Protein AF-A0A1Q6H1J8-F1 (afdb_monomer)

Foldseek 3Di:
DPPVVVVVVVVPPDPPQAFKAFQAPVNLLVVQCVVLVNQDKAWPDFADADPVLCVQFDPRCNRWGQWTWIDSDAQQKIWIAGRIQLDARTLWIARGDDDDPVLADVVVVLLVVLSSVVSSVSRSVRHGGDDHLLRPDPPPPDPFAWQPFLFLAQAAQAPLLQVPAADFPPDPDHFTLAQLLLQLLRQLLLFVLQKDQWWQAKFDWDDAARTRPDIDGTRRGQPSLLADSFDDPPRDPLNSVNNNVSSRRSSRQLVWRTYNHIDHDNQSSQSSCVRTIQKHWDKDWCPPPDFVRVLVQQSVQLVQSHKKWKKFADPVRGIHTWIFGIAHPSRRWTFTNRNSSSRPTTTRDDGCPQHRSNRNHRIMITTPIDGNDFPKAKEWDDPDAAAAQDKDKIKMKMAGLTSGKAFKKFKAKDQVQDQDQARVRGQFMTGPDIHDNPRDIDMDITIHHHNDFAKIKMFIAGRRSHGNYIDIHTHHHDPFFKAWDAKEKQAFQDWDDFPNDTAAEHQAQKIKIKTKMFGQHNAWDWFWKWKWKWWDPPGPPDTDTQGIFTDIWTAGHGGMTMDITIQHDDPSRHADAPIKMWIFIDQWIDDPPDIGGYDDDRVRGIYIHGYHHHDKDFDDDDPLETEIADEDDQVVVQVVCPPPVRPSRQEYECQRYHGNDDDRDDPQQQRAYEYAQPDPDDDERYWHQYPVRAIEAAEYEAEKQGAHDDPFKHWYQKYKYKDFDDAFDKFKFAFQKKWFAAQQKWKWAFQDADQVQGGPVRIDTDRIHHHQGIIIMHGNDGTMDMTMDGRIIRHPPSHPPDDNFKGAAQAWFWDAQQKWHWDPDPFIKTATDDTGHIDIGRGIITHDNPDHDIGTNDGDDPPPPVVSVVSVLVNQLVCLPVVDPAPPDPVSVVSNVVSVVVVVVSCVVDPDPDPDPVVVVVVVVVVVNVVSVVVPDADDFDKAWPQVLQDCQFCPVQDQPQKDWPAPKGWDFLPDPVQNADPGPDGIWIKGAFDPDDDFIKIKGKRFPADFAWKKKKKWKAFFAPAWKWWDKAPWIFIGGHDPSGRRYTDMDMTTGRGDDPRRIMMTTITGPRGMMIIGRMIMIGTHNDPDRPPPDPWPAPPPVPDQKTWAAEAQKIKIAGCAWDKKFKAAPVRHTPDIDTDDGMDMDHRHTQHWIQISNDTYGHD

Sequence (1167 aa):
MKKELLLTAIAFAAVSSVSADPIDLAKAKNIASKLAADSEVELVTSASRSEAKLRTLSKEYLNTAPYYIFSRGENKGFIIVSGDDCLPEILGYTESGDFVEENMPEQLLGWLKYYAGIIEEAQVNKAKPRSTRISAYDAKASSRTDVPVLMTTHWHQSAPYNDLCPFLPGTENRAVTGCVATAGAQIIYYYRKDNPDTLMATTPTYDYGAPVTTVFPEGTPMKWGIMQPSYGSSTPTEMNEAVATLMASVGAATGLTYGSSTSGQISDLVNTFSKYFNLTGICQYKSGISQSTWENMIYKELEAGRPMVYTGYNETSGGHAVVVDGYQASTNLFHFNFGWGGQGDGYYTVDDETGMNGFTEWQGMVYNIAPKKQNLKGKIENNGTMYAYRTNTVNVSVANDGTLPYSGVYIFANSNGSKPLNISQAKDEDTESVLSNDGTYKDFAFEITPSDEGPLYNYLTDKNCNILGTDTVNAIAPENELEFKSIEIAGSNETEELEGKEYTVVYNNKATCQLTLANNSDANYEGRPRIKIYASEDGGKTFAYVNYKSSSINIGAGQEGKMDINISNTSTCPIKAGVPYYATVEKTIKTLNETTEISFNTEDTIARFILKDADMEAVSYENGCLKLKGHWDQNMFTSLANRFSYTDATTYDLTEVTGINSRIETEKKNALVYVNAETDIEGENIVKINSDGSATCSHLVLYPGYDFTPKASFKAEKAEFVMEQQENMWNLIALPFNAKVPDGIIAKKINSHSAALGIMNKTEDITEITAGTSALIMSSYSGNMVLTGENVTVDTEAANTGDNAFIGTFVNTTTPEGAFTINFDETQYFEPVDEGTEVMAMHGYFLDPSTRNKFKANSSNILDPAYLQLGQAIAECYGIFNEYGAITKEQANADLTDSIAKAEKIFTERSIEKSSQVKDYAEALINYANNYRFSLKPETLVEIDCTYLIENPSFESKNKTGWETESQAYIKANSILSTMGVGVDGSYLLYNIEYSDSTATAISQTIENLPKGYYRLTAMLGTDTGYDVTLFAGDKETKVPGHKFGAFYLSEGVVDNVHVGDDGKLEIGVRANNRWYKADDFRLTYIANTTEDPTGIDEVIDRTDESAFSIRGGKGQINISTDAPAEFSLYTVSGMLVAKVHVDGTYTFQGLNKGIYIVNGKKVAVY

Radius of gyration: 41.71 Å; Cα contacts (8 Å, |Δi|>4): 2757; chains: 1; bounding box: 125×70×117 Å

Secondary structure (DSSP, 8-state):
--SSSSSTTSTTS----PPPPB--HHHHHHHHHHHTTT---EEEEEPPPPHHHHTTS-TTTTT--SEEEEE-STTB-EEEEESBTTS-SEEEEESSB---GGGS-HHHHHHHHHHHHHHHHHHHHTPPPPPPHHHHS-TTS-----B---------SSTTTTTTSPBPTTSSPBPP--HHHHHHHHHHHHTTTTS-SB-SSPPP-B-SSS-B-----TT-B--GGG--SS--TTS-HHHHHHHHHHHHHHHHHHT-B-SSS-B--THHHHHHHHHTSSB--EEEE-TT--HHHHHHHHHHHHHTT--EEEEEEETTTEEEEEEEEEEETTTTEEEEE-SSTTTT-EEE-EETTTEETTB-EEEEEEE---BSS--EEEEEE--S--BTTS-EEEEEEEEE-SSS-B--EEEEEETT-PPP--GGG-SEEE-S--B-TT--EEEEEEEE--SSSEEEEEEEEETT--EEEEEEEEEBPPS-S-EEEEEEEESBS-EEEETTEEEEEE-SSEEEEEEEEE--SSS-EEE--EEEEEE-TTSSS--EEEEEEE--EEE-TT-EEEEEEEEE-BTTB---BT-EEEEEE-SEEE-SS-EEEPB--GGGG-EEEEE-----EEEEEETTEEEEEEE--HHHHHHHHTSGGGTT--EEEEEEEE-B-S----S-TT-EEEEETT-----BTEEEE-TTS-EEEEEEEE-TTS----SS-EEEEEEEEEEEE-TT--EEE--SS-EE--TTEEEEEE---BTTTBSGGGEEE-SEE-TT--EEEEESS-EEEEEEEEEEEE-STTTT-S-TTEEE-SS-EEPPTTEEEE--SSS-EEEE--TT-EE-TTBEEEE-TT--S-EES---SSSSHHHHHHHHHHHHHHHHHHH-SS---HHHHHHHHHHHHHHHHHHHHTT-S--HHHHHHHHHHHHHHHHHHHHS-SSS---EE-GGGSSSTT-TTSS-TT-EESS-EEEEETTSGGG--BS-SSSEEEEE----SS----EEEEE-SPPSEEEEEEEEEE--TT-EEEEEETTEEEEEEPPTT-TTB-EEEEEEEEEE-TT--EEEEEEESSS-EEEEEEEEEEEE--SS-TT--S------TT-SEEEEEETTEEEEEEEEEEEEEEEETT--EEEEEEEEEEEEEESPPSEEEEETTEEEEE-

Structure (mmCIF, N/CA/C/O backbone):
data_AF-A0A1Q6H1J8-F1
#
_entry.id   AF-A0A1Q6H1J8-F1
#
loop_
_atom_site.group_PDB
_atom_site.id
_atom_site.type_symbol
_atom_site.label_atom_id
_atom_site.label_alt_id
_atom_site.label_comp_id
_atom_site.label_asym_id
_atom_site.label_entity_id
_atom_site.label_seq_id
_atom_site.pdbx_PDB_ins_code
_atom_site.Cartn_x
_atom_site.Cartn_y
_atom_site.Cartn_z
_atom_site.occupancy
_atom_site.B_iso_or_equiv
_atom_site.auth_seq_id
_atom_site.auth_comp_id
_atom_site.auth_asym_id
_atom_site.auth_atom_id
_atom_site.pdbx_PDB_model_num
ATOM 1 N N . MET A 1 1 ? 74.861 6.881 27.570 1.00 46.97 1 MET A N 1
ATOM 2 C CA . MET A 1 1 ? 74.227 7.955 26.770 1.00 46.97 1 MET A CA 1
ATOM 3 C C . MET A 1 1 ? 75.095 8.325 25.567 1.00 46.97 1 MET A C 1
ATOM 5 O O . MET A 1 1 ? 75.947 9.191 25.696 1.00 46.97 1 MET A O 1
ATOM 9 N N . LYS A 1 2 ? 74.947 7.617 24.437 1.00 43.22 2 LYS A N 1
ATOM 10 C CA . LYS A 1 2 ? 75.435 8.016 23.087 1.00 43.22 2 LYS A CA 1
ATOM 11 C C . LYS A 1 2 ? 75.093 7.005 21.971 1.00 43.22 2 LYS A C 1
ATOM 13 O O . LYS A 1 2 ? 75.601 7.140 20.867 1.00 43.22 2 LYS A O 1
ATOM 18 N N . LYS A 1 3 ? 74.236 6.005 22.233 1.00 34.00 3 LYS A N 1
ATOM 19 C CA . LYS A 1 3 ? 73.752 5.049 21.217 1.00 34.00 3 LYS A CA 1
ATOM 20 C C . LYS A 1 3 ? 72.263 5.169 20.877 1.00 34.00 3 LYS A C 1
ATOM 22 O O . LYS A 1 3 ? 71.871 4.686 19.828 1.00 34.00 3 LYS A O 1
ATOM 27 N N . GLU A 1 4 ? 71.469 5.874 21.682 1.00 37.62 4 GLU A N 1
ATOM 28 C CA . GLU A 1 4 ? 70.025 6.032 21.427 1.00 37.62 4 GLU A CA 1
ATOM 29 C C . GLU A 1 4 ? 69.651 7.324 20.688 1.00 37.62 4 GLU A C 1
ATOM 31 O O . GLU A 1 4 ? 68.528 7.455 20.230 1.00 37.62 4 GLU A O 1
ATOM 36 N N . LEU A 1 5 ? 70.595 8.252 20.483 1.00 39.69 5 LEU A N 1
ATOM 37 C CA . LEU A 1 5 ? 70.342 9.496 19.739 1.00 39.69 5 LEU A CA 1
ATOM 38 C C . LEU A 1 5 ? 70.649 9.412 18.234 1.00 39.69 5 LEU A C 1
ATOM 40 O O . LEU A 1 5 ? 70.426 10.386 17.523 1.00 39.69 5 LEU A O 1
ATOM 44 N N . LEU A 1 6 ? 71.155 8.276 17.734 1.00 38.38 6 LEU A N 1
ATOM 45 C CA . LEU A 1 6 ? 71.458 8.103 16.304 1.00 38.38 6 LEU A CA 1
ATOM 46 C C . LEU A 1 6 ? 70.357 7.357 15.529 1.00 38.38 6 LEU A C 1
ATOM 48 O O . LEU A 1 6 ? 70.307 7.464 14.309 1.00 38.38 6 LEU A O 1
ATOM 52 N N . LEU A 1 7 ? 69.462 6.636 16.217 1.00 39.22 7 LEU A N 1
ATOM 53 C CA . LEU A 1 7 ? 68.352 5.912 15.581 1.00 39.22 7 LEU A CA 1
ATOM 54 C C . LEU A 1 7 ? 67.111 6.788 15.356 1.00 39.22 7 LEU A C 1
ATOM 56 O O . LEU A 1 7 ? 66.350 6.536 14.429 1.00 39.22 7 LEU A O 1
ATOM 60 N N . THR A 1 8 ? 66.950 7.872 16.115 1.00 40.56 8 THR A N 1
ATOM 61 C CA . THR A 1 8 ? 65.817 8.803 15.967 1.00 40.56 8 THR A CA 1
ATOM 62 C C . THR A 1 8 ? 66.017 9.833 14.846 1.00 40.56 8 THR A C 1
ATOM 64 O O . THR A 1 8 ? 65.065 10.495 14.451 1.00 40.56 8 THR A O 1
ATOM 67 N N . ALA A 1 9 ? 67.230 9.952 14.288 1.00 37.12 9 ALA A N 1
ATOM 68 C CA . ALA A 1 9 ? 67.554 10.912 13.225 1.00 37.12 9 ALA A CA 1
ATOM 69 C C . ALA A 1 9 ? 67.453 10.341 11.792 1.00 37.12 9 ALA A C 1
ATOM 71 O O . ALA A 1 9 ? 67.560 11.101 10.834 1.00 37.12 9 ALA A O 1
ATOM 72 N N . ILE A 1 10 ? 67.220 9.030 11.623 1.00 40.09 10 ILE A N 1
ATOM 73 C CA . ILE A 1 10 ? 67.030 8.389 10.301 1.00 40.09 10 ILE A CA 1
ATOM 74 C C . ILE A 1 10 ? 65.538 8.202 9.957 1.00 40.09 10 ILE A C 1
ATOM 76 O O . ILE A 1 10 ? 65.188 8.044 8.793 1.00 40.09 10 ILE A O 1
ATOM 80 N N . ALA A 1 11 ? 64.627 8.337 10.926 1.00 37.50 11 ALA A N 1
ATOM 81 C CA . ALA A 1 11 ? 63.183 8.228 10.690 1.00 37.50 11 ALA A CA 1
ATOM 82 C C . ALA A 1 11 ? 62.528 9.500 10.099 1.00 37.50 11 ALA A C 1
ATOM 84 O O . ALA A 1 11 ? 61.336 9.487 9.814 1.00 37.50 11 ALA A O 1
ATOM 85 N N . PHE A 1 12 ? 63.283 10.587 9.887 1.00 40.69 12 PHE A N 1
ATOM 86 C CA . PHE A 1 12 ? 62.759 11.868 9.375 1.00 40.69 12 PHE A CA 1
ATOM 87 C C . PHE A 1 12 ? 63.209 12.229 7.946 1.00 40.69 12 PHE A C 1
ATOM 89 O O . PHE A 1 12 ? 63.025 13.363 7.510 1.00 40.69 12 PHE A O 1
ATOM 96 N N . ALA A 1 13 ? 63.767 11.280 7.186 1.00 40.06 13 ALA A N 1
ATOM 97 C CA . ALA A 1 13 ? 64.198 11.512 5.804 1.00 40.06 13 ALA A CA 1
ATOM 98 C C . ALA A 1 13 ? 63.881 10.328 4.873 1.00 40.06 13 ALA A C 1
ATOM 100 O O . ALA A 1 13 ? 64.775 9.767 4.249 1.00 40.06 13 ALA A O 1
ATOM 101 N N . ALA A 1 14 ? 62.604 9.951 4.776 1.00 35.97 14 ALA A N 1
ATOM 102 C CA . ALA A 1 14 ? 62.077 9.165 3.658 1.00 35.97 14 ALA A CA 1
ATOM 103 C C . ALA A 1 14 ? 60.552 9.339 3.544 1.00 35.97 14 ALA A C 1
ATOM 105 O O . ALA A 1 14 ? 59.799 8.375 3.615 1.00 35.97 14 ALA A O 1
ATOM 106 N N . VAL A 1 15 ? 60.076 10.570 3.326 1.00 42.59 15 VAL A N 1
ATOM 107 C CA . VAL A 1 15 ? 58.850 10.723 2.526 1.00 42.59 15 VAL A CA 1
ATOM 108 C C . VAL A 1 15 ? 59.303 10.549 1.079 1.00 42.59 15 VAL A C 1
ATOM 110 O O . VAL A 1 15 ? 59.524 11.516 0.354 1.00 42.59 15 VAL A O 1
ATOM 113 N N . SER A 1 16 ? 59.590 9.305 0.694 1.00 35.88 16 SER A N 1
ATOM 114 C CA . SER A 1 16 ? 59.716 8.957 -0.712 1.00 35.88 16 SER A CA 1
ATOM 115 C C . SER A 1 16 ? 58.341 9.165 -1.319 1.00 35.88 16 SER A C 1
ATOM 117 O O . SER A 1 16 ? 57.376 8.542 -0.885 1.00 35.88 16 SER A O 1
ATOM 119 N N . SER A 1 17 ? 58.251 10.070 -2.285 1.00 39.56 17 SER A N 1
ATOM 120 C CA . SER A 1 17 ? 57.136 10.160 -3.216 1.00 39.56 17 SER A CA 1
ATOM 121 C C . SER A 1 17 ? 56.891 8.762 -3.793 1.00 39.56 17 SER A C 1
ATOM 123 O O . SER A 1 17 ? 57.626 8.337 -4.683 1.00 39.56 17 SER A O 1
ATOM 125 N N . VAL A 1 18 ? 55.935 8.014 -3.237 1.00 54.03 18 VAL A N 1
ATOM 126 C CA . VAL A 1 18 ? 55.533 6.716 -3.786 1.00 54.03 18 VAL A CA 1
ATOM 127 C C . VAL A 1 18 ? 54.958 7.026 -5.165 1.00 54.03 18 VAL A C 1
ATOM 129 O O . VAL A 1 18 ? 54.045 7.844 -5.285 1.00 54.03 18 VAL A O 1
ATOM 132 N N . SER A 1 19 ? 55.613 6.517 -6.205 1.00 59.50 19 SER A N 1
ATOM 133 C CA . SER A 1 19 ? 55.101 6.576 -7.577 1.00 59.50 19 SER A CA 1
ATOM 134 C C . SER A 1 19 ? 54.115 5.426 -7.754 1.00 59.50 19 SER A C 1
ATOM 136 O O . SER A 1 19 ? 54.169 4.478 -6.976 1.00 59.50 19 SER A O 1
ATOM 138 N N . ALA A 1 20 ? 53.196 5.553 -8.703 1.00 70.75 20 ALA A N 1
ATOM 139 C CA . ALA A 1 20 ? 52.238 4.506 -9.006 1.00 70.75 20 ALA A CA 1
ATOM 140 C C . ALA A 1 20 ? 52.965 3.215 -9.424 1.00 70.75 20 ALA A C 1
ATOM 142 O O . ALA A 1 20 ? 53.962 3.292 -10.151 1.00 70.75 20 ALA A O 1
ATOM 143 N N . ASP A 1 21 ? 52.501 2.067 -8.930 1.00 81.88 21 ASP A N 1
ATOM 144 C CA . ASP A 1 21 ? 53.055 0.750 -9.224 1.00 81.88 21 ASP A CA 1
ATOM 145 C C . ASP A 1 21 ? 52.197 0.019 -10.280 1.00 81.88 21 ASP A C 1
ATOM 147 O O . ASP A 1 21 ? 50.961 -0.024 -10.189 1.00 81.88 21 ASP A O 1
ATOM 151 N N . PRO A 1 22 ? 52.833 -0.644 -11.265 1.00 85.69 22 PRO A N 1
ATOM 152 C CA . PRO A 1 22 ? 52.110 -1.402 -12.274 1.00 85.69 22 PRO A CA 1
ATOM 153 C C . PRO A 1 22 ? 51.382 -2.609 -11.669 1.00 85.69 22 PRO A C 1
ATOM 155 O O . PRO A 1 22 ? 51.909 -3.332 -10.819 1.00 85.69 22 PRO A O 1
ATOM 158 N N . ILE A 1 23 ? 50.179 -2.880 -12.172 1.00 88.88 23 ILE A N 1
ATOM 159 C CA . ILE A 1 23 ? 49.390 -4.068 -11.845 1.00 88.88 23 ILE A CA 1
ATOM 160 C C . ILE A 1 23 ? 49.640 -5.110 -12.942 1.00 88.88 23 ILE A C 1
ATOM 162 O O . ILE A 1 23 ? 49.238 -4.964 -14.099 1.00 88.88 23 ILE A O 1
ATOM 166 N N . ASP A 1 24 ? 50.353 -6.179 -12.590 1.00 89.94 24 ASP A N 1
ATOM 167 C CA . ASP A 1 24 ? 50.564 -7.312 -13.490 1.00 89.94 24 ASP A CA 1
ATOM 168 C C . ASP A 1 24 ? 49.322 -8.219 -13.580 1.00 89.94 24 ASP A C 1
ATOM 170 O O . ASP A 1 24 ? 48.370 -8.096 -12.809 1.00 89.94 24 ASP A O 1
ATOM 174 N N . LEU A 1 25 ? 49.333 -9.159 -14.528 1.00 91.19 25 LEU A N 1
ATOM 175 C CA . LEU A 1 25 ? 48.212 -10.074 -14.760 1.00 91.19 25 LEU A CA 1
ATOM 176 C C . LEU A 1 25 ? 47.844 -10.909 -13.517 1.00 91.19 25 LEU A C 1
ATOM 178 O O . LEU A 1 25 ? 46.668 -11.195 -13.298 1.00 91.19 25 LEU A O 1
ATOM 182 N N . ALA A 1 26 ? 48.825 -11.314 -12.705 1.00 89.69 26 ALA A N 1
ATOM 183 C CA . ALA A 1 26 ? 48.576 -12.141 -11.526 1.00 89.69 26 ALA A CA 1
ATOM 184 C C . ALA A 1 26 ? 47.869 -11.334 -10.427 1.00 89.69 26 ALA A C 1
ATOM 186 O O . ALA A 1 26 ? 46.899 -11.814 -9.832 1.00 89.69 26 ALA A O 1
ATOM 187 N N . LYS A 1 27 ? 48.312 -10.092 -10.197 1.00 89.62 27 LYS A N 1
ATOM 188 C CA . LYS A 1 27 ? 47.657 -9.145 -9.290 1.00 89.62 27 LYS A CA 1
ATOM 189 C C . LYS A 1 27 ? 46.268 -8.767 -9.811 1.00 89.62 27 LYS A C 1
ATOM 191 O O . LYS A 1 27 ? 45.318 -8.801 -9.035 1.00 89.62 27 LYS A O 1
ATOM 196 N N . ALA A 1 28 ? 46.127 -8.510 -11.113 1.00 90.38 28 ALA A N 1
ATOM 197 C CA . ALA A 1 28 ? 44.845 -8.186 -11.734 1.00 90.38 28 ALA A CA 1
ATOM 198 C C . ALA A 1 28 ? 43.822 -9.326 -11.599 1.00 90.38 28 ALA A C 1
ATOM 200 O O . ALA A 1 28 ? 42.676 -9.085 -11.223 1.00 90.38 28 ALA A O 1
ATOM 201 N N . LYS A 1 29 ? 44.2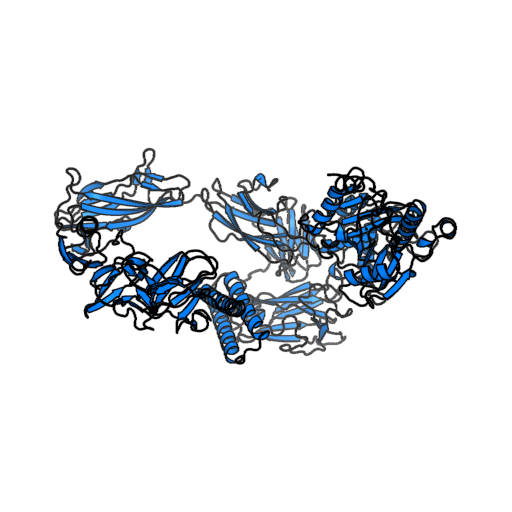44 -10.582 -11.813 1.00 90.38 29 LYS A N 1
ATOM 202 C CA . LYS A 1 29 ? 43.384 -11.757 -11.609 1.00 90.38 29 LYS A CA 1
ATOM 203 C C . LYS A 1 29 ? 42.928 -11.879 -10.153 1.00 90.38 29 LYS A C 1
ATOM 205 O O . LYS A 1 29 ? 41.764 -12.158 -9.903 1.00 90.38 29 LYS A O 1
ATOM 210 N N . ASN A 1 30 ? 43.822 -11.632 -9.193 1.00 87.44 30 ASN A N 1
ATOM 211 C CA . ASN A 1 30 ? 43.483 -11.659 -7.767 1.00 87.44 30 ASN A CA 1
ATOM 212 C C . ASN A 1 30 ? 42.447 -10.576 -7.406 1.00 87.44 30 ASN A C 1
ATOM 214 O O . ASN A 1 30 ? 41.481 -10.858 -6.703 1.00 87.44 30 ASN A O 1
ATOM 218 N N . ILE A 1 31 ? 42.613 -9.361 -7.939 1.00 86.88 31 ILE A N 1
ATOM 219 C CA . ILE A 1 31 ? 41.642 -8.268 -7.788 1.00 86.88 31 ILE A CA 1
ATOM 220 C C . ILE A 1 31 ? 40.270 -8.680 -8.351 1.00 86.88 31 ILE A C 1
ATOM 222 O O . ILE A 1 31 ? 39.266 -8.558 -7.649 1.00 86.88 31 ILE A O 1
ATOM 226 N N . ALA A 1 32 ? 40.223 -9.223 -9.573 1.00 87.50 32 ALA A N 1
ATOM 227 C CA . ALA A 1 32 ? 38.978 -9.682 -10.192 1.00 87.50 32 ALA A CA 1
ATOM 228 C C . ALA A 1 32 ? 38.293 -10.803 -9.388 1.00 87.50 32 ALA A C 1
ATOM 230 O O . ALA A 1 32 ? 37.088 -10.740 -9.153 1.00 87.50 32 ALA A O 1
ATOM 231 N N . SER A 1 33 ? 39.048 -11.800 -8.911 1.00 85.62 33 SER A N 1
ATOM 232 C CA . SER A 1 33 ? 38.504 -12.913 -8.117 1.00 85.62 33 SER A CA 1
ATOM 233 C C . SER A 1 33 ? 37.872 -12.465 -6.798 1.00 85.62 33 SER A C 1
ATOM 235 O O . SER A 1 33 ? 36.858 -13.028 -6.392 1.00 85.62 33 SER A O 1
ATOM 237 N N . LYS A 1 34 ? 38.422 -11.428 -6.150 1.00 83.31 34 LYS A N 1
ATOM 238 C CA . LYS A 1 34 ? 37.841 -10.864 -4.921 1.00 83.31 34 LYS A CA 1
ATOM 239 C C . LYS A 1 34 ? 36.469 -10.240 -5.162 1.00 83.31 34 LYS A C 1
ATOM 241 O O . LYS A 1 34 ? 35.569 -10.444 -4.356 1.00 83.31 34 LYS A O 1
ATOM 246 N N . LEU A 1 35 ? 36.304 -9.502 -6.263 1.00 81.25 35 LEU A N 1
ATOM 247 C CA . LEU A 1 35 ? 35.013 -8.910 -6.629 1.00 81.25 35 LEU A CA 1
ATOM 248 C C . LEU A 1 35 ? 34.000 -9.985 -7.061 1.00 81.25 35 LEU A C 1
ATOM 250 O O . LEU A 1 35 ? 32.815 -9.866 -6.778 1.00 81.25 35 LEU A O 1
ATOM 254 N N . ALA A 1 36 ? 34.467 -11.068 -7.689 1.00 79.69 36 ALA A N 1
ATOM 255 C CA . ALA A 1 36 ? 33.638 -12.200 -8.104 1.00 79.69 36 ALA A CA 1
ATOM 256 C C . ALA A 1 36 ? 33.300 -13.202 -6.972 1.00 79.69 36 ALA A C 1
ATOM 258 O O . ALA A 1 36 ? 32.784 -14.285 -7.264 1.00 79.69 36 ALA A O 1
ATOM 259 N N . ALA A 1 37 ? 33.602 -12.865 -5.709 1.00 71.94 37 ALA A N 1
ATOM 260 C CA . ALA A 1 37 ? 33.375 -13.703 -4.526 1.00 71.94 37 ALA A CA 1
ATOM 261 C C . ALA A 1 37 ? 33.899 -15.151 -4.685 1.00 71.94 37 ALA A C 1
ATOM 263 O O . ALA A 1 37 ? 33.171 -16.112 -4.450 1.00 71.94 37 ALA A O 1
ATOM 264 N N . ASP A 1 38 ? 35.158 -15.297 -5.119 1.00 58.88 38 ASP A N 1
ATOM 265 C CA . ASP A 1 38 ? 35.866 -16.574 -5.344 1.00 58.88 38 ASP A CA 1
ATOM 266 C C . ASP A 1 38 ? 35.341 -17.453 -6.502 1.00 58.88 38 ASP A C 1
ATOM 268 O O . ASP A 1 38 ? 35.756 -18.606 -6.650 1.00 58.88 38 ASP A O 1
ATOM 272 N N . SER A 1 39 ? 34.497 -16.914 -7.389 1.00 65.75 39 SER A N 1
ATOM 273 C CA . SER A 1 39 ? 34.189 -17.570 -8.670 1.00 65.75 39 SER A CA 1
ATOM 274 C C . SER A 1 39 ? 35.423 -17.606 -9.585 1.00 65.75 39 SER A C 1
ATOM 276 O O . SER A 1 39 ? 36.248 -16.686 -9.583 1.00 65.75 39 SER A O 1
ATOM 278 N N . GLU A 1 40 ? 35.563 -18.664 -10.391 1.00 77.81 40 GLU A N 1
ATOM 279 C CA . GLU A 1 40 ? 36.662 -18.774 -11.353 1.00 77.81 40 GLU A CA 1
ATOM 280 C C . GLU A 1 40 ? 36.517 -17.692 -12.436 1.00 77.81 40 GLU A C 1
ATOM 282 O O . GLU A 1 40 ? 35.513 -17.638 -13.143 1.00 77.81 40 GLU A O 1
ATOM 287 N N . VAL A 1 41 ? 37.511 -16.801 -12.524 1.00 87.94 41 VAL A N 1
ATOM 288 C CA . VAL A 1 41 ? 37.576 -15.739 -13.536 1.00 87.94 41 VAL A CA 1
ATOM 289 C C . VAL A 1 41 ? 38.611 -16.081 -14.605 1.00 87.94 41 VAL A C 1
ATOM 291 O O . VAL A 1 41 ? 39.736 -16.506 -14.298 1.00 87.94 41 VAL A O 1
ATOM 294 N N . GLU A 1 42 ? 38.251 -15.851 -15.864 1.00 90.88 42 GLU A N 1
ATOM 295 C CA . GLU A 1 42 ? 39.096 -16.137 -17.028 1.00 90.88 42 GLU A CA 1
ATOM 296 C C . GLU A 1 42 ? 39.462 -14.850 -17.764 1.00 90.88 42 GLU A C 1
ATOM 298 O O . GLU A 1 42 ? 38.618 -13.982 -17.967 1.00 90.88 42 GLU A O 1
ATOM 303 N N . LEU A 1 43 ? 40.730 -14.699 -18.160 1.00 93.00 43 LEU A N 1
ATOM 304 C CA . LEU A 1 43 ? 41.160 -13.539 -18.942 1.00 93.00 43 LEU A CA 1
ATOM 305 C C . LEU A 1 43 ? 40.543 -13.623 -20.344 1.00 93.00 43 LEU A C 1
ATOM 307 O O . LEU A 1 43 ? 40.866 -14.540 -21.094 1.00 93.00 43 LEU A O 1
ATOM 311 N N . VAL A 1 44 ? 39.717 -12.640 -20.702 1.00 91.50 44 VAL A N 1
ATOM 312 C CA . VAL A 1 44 ? 39.140 -12.505 -22.048 1.00 91.50 44 VAL A CA 1
ATOM 313 C C . VAL A 1 44 ? 40.132 -11.799 -22.961 1.00 91.50 44 VAL A C 1
ATOM 315 O O . VAL A 1 44 ? 40.489 -12.300 -24.023 1.00 91.50 44 VAL A O 1
ATOM 318 N N . THR A 1 45 ? 40.602 -10.626 -22.534 1.00 91.94 45 THR A N 1
ATOM 319 C CA . THR A 1 45 ? 41.546 -9.809 -23.298 1.00 91.94 45 THR A CA 1
ATOM 320 C C . THR A 1 45 ? 42.332 -8.864 -22.389 1.00 91.94 45 THR A C 1
ATOM 322 O O . THR A 1 45 ? 41.984 -8.638 -21.226 1.00 91.94 45 THR A O 1
ATOM 325 N N . SER A 1 46 ? 43.409 -8.300 -22.925 1.00 90.62 46 SER A N 1
ATOM 326 C CA . SER A 1 46 ? 44.231 -7.280 -22.276 1.00 90.62 46 SER A CA 1
ATOM 327 C C . SER A 1 46 ? 44.537 -6.156 -23.255 1.00 90.62 46 SER A C 1
ATOM 329 O O . SER A 1 46 ? 44.822 -6.415 -24.427 1.00 90.62 46 SER A O 1
ATOM 331 N N . ALA A 1 47 ? 44.534 -4.919 -22.768 1.00 87.88 47 ALA A N 1
ATOM 332 C CA . ALA A 1 47 ? 44.744 -3.742 -23.597 1.00 87.88 47 ALA A CA 1
ATOM 333 C C . ALA A 1 47 ? 46.099 -3.764 -24.320 1.00 87.88 47 ALA A C 1
ATOM 335 O O . ALA A 1 47 ? 47.148 -4.000 -23.715 1.00 87.88 47 ALA A O 1
ATOM 336 N N . SER A 1 48 ? 46.085 -3.452 -25.615 1.00 82.75 48 SER A N 1
ATOM 337 C CA . SER A 1 48 ? 47.313 -3.236 -26.383 1.00 82.75 48 SER A CA 1
ATOM 338 C C . SER A 1 48 ? 47.886 -1.844 -26.116 1.00 82.75 48 SER A C 1
ATOM 340 O O . SER A 1 48 ? 47.138 -0.883 -25.939 1.00 82.75 48 SER A O 1
ATOM 342 N N . ARG A 1 49 ? 49.219 -1.732 -26.114 1.00 81.75 49 ARG A N 1
ATOM 343 C CA . ARG A 1 49 ? 49.921 -0.458 -25.910 1.00 81.75 49 ARG A CA 1
ATOM 344 C C . ARG A 1 49 ? 50.165 0.291 -27.214 1.00 81.75 49 ARG A C 1
ATOM 346 O O . ARG A 1 49 ? 50.376 -0.325 -28.259 1.00 81.75 49 ARG A O 1
ATOM 353 N N . SER A 1 50 ? 50.233 1.617 -27.151 1.00 76.50 50 SER A N 1
ATOM 354 C CA . SER A 1 50 ? 50.587 2.427 -28.319 1.00 76.50 50 SER A CA 1
ATOM 355 C C . SER A 1 50 ? 52.080 2.302 -28.684 1.00 76.50 50 SER A C 1
ATOM 357 O O . SER A 1 50 ? 52.975 2.444 -27.844 1.00 76.50 50 SER A O 1
ATOM 359 N N . GLU A 1 51 ? 52.387 2.077 -29.972 1.00 72.94 51 GLU A N 1
ATOM 360 C CA . GLU A 1 51 ? 53.771 1.894 -30.459 1.00 72.94 51 GLU A CA 1
ATOM 361 C C . GLU A 1 51 ? 54.691 3.083 -30.147 1.00 72.94 51 GLU A C 1
ATOM 363 O O . GLU A 1 51 ? 55.892 2.920 -29.908 1.00 72.94 51 GLU A O 1
ATOM 368 N N . ALA A 1 52 ? 54.127 4.293 -30.140 1.00 69.75 52 ALA A N 1
ATOM 369 C CA . ALA A 1 52 ? 54.849 5.514 -29.816 1.00 69.75 52 ALA A CA 1
ATOM 370 C C . ALA A 1 52 ? 55.295 5.548 -28.342 1.00 69.75 52 ALA A C 1
ATOM 372 O O . ALA A 1 52 ? 56.411 5.989 -28.063 1.00 69.75 52 ALA A O 1
ATOM 373 N N . LYS A 1 53 ? 54.467 5.049 -27.410 1.00 72.44 53 LYS A N 1
ATOM 374 C CA . LYS A 1 53 ? 54.748 5.054 -25.964 1.00 72.44 53 LYS A CA 1
ATOM 375 C C . LYS A 1 53 ? 55.633 3.885 -25.529 1.00 72.44 53 LYS A C 1
ATOM 377 O O . LYS A 1 53 ? 56.439 4.055 -24.615 1.00 72.44 53 LYS A O 1
ATOM 382 N N . LEU A 1 54 ? 55.599 2.746 -26.233 1.00 73.62 54 LEU A N 1
ATOM 383 C CA . LEU A 1 54 ? 56.504 1.605 -25.992 1.00 73.62 54 LEU A CA 1
ATOM 384 C C . LEU A 1 54 ? 57.993 1.994 -26.011 1.00 73.62 54 LEU A C 1
ATOM 386 O O . LEU A 1 54 ? 58.795 1.418 -25.282 1.00 73.62 54 LEU A O 1
ATOM 390 N N . ARG A 1 55 ? 58.370 2.999 -26.813 1.00 73.06 55 ARG A N 1
ATOM 391 C CA . ARG A 1 55 ? 59.760 3.481 -26.929 1.00 73.06 55 ARG A CA 1
ATOM 392 C C . ARG A 1 55 ? 60.215 4.345 -25.750 1.00 73.06 55 ARG A C 1
ATOM 394 O O . ARG A 1 55 ? 61.413 4.580 -25.609 1.00 73.06 55 ARG A O 1
ATOM 401 N N . THR A 1 56 ? 59.278 4.836 -24.943 1.00 77.12 56 THR A N 1
ATOM 402 C CA . THR A 1 56 ? 59.523 5.773 -23.835 1.00 77.12 56 THR A CA 1
ATOM 403 C C . THR A 1 56 ? 59.259 5.171 -22.453 1.00 77.12 56 THR A C 1
ATOM 405 O O . THR A 1 56 ? 59.587 5.806 -21.456 1.00 77.12 56 THR A O 1
ATOM 408 N N . LEU A 1 57 ? 58.680 3.967 -22.377 1.00 79.25 57 LEU A N 1
ATOM 409 C CA . LEU A 1 57 ? 58.351 3.293 -21.118 1.00 79.25 57 LEU A CA 1
ATOM 410 C C . LEU A 1 57 ? 59.590 2.696 -20.432 1.00 79.25 57 LEU A C 1
ATOM 412 O O . LEU A 1 57 ? 60.471 2.116 -21.072 1.00 79.25 57 LEU A O 1
ATOM 416 N N . SER A 1 58 ? 59.630 2.786 -19.100 1.00 77.94 58 SER A N 1
ATOM 417 C CA . SER A 1 58 ? 60.594 2.044 -18.281 1.00 77.94 58 SER A CA 1
ATOM 418 C C . SER A 1 58 ? 60.404 0.532 -18.446 1.00 77.94 58 SER A C 1
ATOM 420 O O . SER A 1 58 ? 59.298 0.048 -18.684 1.00 77.94 58 SER A O 1
ATOM 422 N N . LYS A 1 59 ? 61.484 -0.237 -18.254 1.00 77.31 59 LYS A N 1
ATOM 423 C CA . LYS A 1 59 ? 61.506 -1.701 -18.439 1.00 77.31 59 LYS A CA 1
ATOM 424 C C . LYS A 1 59 ? 60.450 -2.454 -17.612 1.00 77.31 59 LYS A C 1
ATOM 426 O O . LYS A 1 59 ? 60.019 -3.522 -18.028 1.00 77.31 59 LYS A O 1
ATOM 431 N N . GLU A 1 60 ? 60.051 -1.905 -16.469 1.00 74.62 60 GLU A N 1
ATOM 432 C CA . GLU A 1 60 ? 59.038 -2.475 -15.570 1.00 74.62 60 GLU A CA 1
ATOM 433 C C . GLU A 1 60 ? 57.617 -2.494 -16.165 1.00 74.62 60 GLU A C 1
ATOM 435 O O . GLU A 1 60 ? 56.871 -3.428 -15.898 1.00 74.62 60 GLU A O 1
ATOM 440 N N . TYR A 1 61 ? 57.276 -1.552 -17.054 1.00 80.00 61 TYR A N 1
ATOM 441 C CA . TYR A 1 61 ? 55.946 -1.446 -17.677 1.00 80.00 61 TYR A CA 1
ATOM 442 C C . TYR A 1 61 ? 55.812 -2.229 -18.993 1.00 80.00 61 TYR A C 1
ATOM 444 O O . TYR A 1 61 ? 54.711 -2.388 -19.516 1.00 80.00 61 TYR A O 1
ATOM 452 N N . LEU A 1 62 ? 56.922 -2.729 -19.554 1.00 77.00 62 LEU A N 1
ATOM 453 C CA . LEU A 1 62 ? 56.925 -3.431 -20.849 1.00 77.00 62 LEU A CA 1
ATOM 454 C C . LEU A 1 62 ? 56.185 -4.777 -20.816 1.00 77.00 62 LEU A C 1
ATOM 456 O O . LEU A 1 62 ? 55.786 -5.266 -21.868 1.00 77.00 62 LEU A O 1
ATOM 460 N N . ASN A 1 63 ? 56.015 -5.365 -19.629 1.00 79.06 63 ASN A N 1
ATOM 461 C CA . ASN A 1 63 ? 55.381 -6.671 -19.435 1.00 79.06 63 ASN A CA 1
ATOM 462 C C . ASN A 1 63 ? 53.977 -6.578 -18.806 1.00 79.06 63 ASN A C 1
ATOM 464 O O . ASN A 1 63 ? 53.439 -7.600 -18.386 1.00 79.06 63 ASN A O 1
ATOM 468 N N . THR A 1 64 ? 53.392 -5.381 -18.717 1.00 86.94 64 THR A N 1
ATOM 469 C CA . THR A 1 64 ? 52.016 -5.171 -18.237 1.00 86.94 64 THR A CA 1
ATOM 470 C C . THR A 1 64 ? 51.144 -4.578 -19.337 1.00 86.94 64 THR A C 1
ATOM 472 O O . THR A 1 64 ? 51.652 -3.921 -20.249 1.00 86.94 64 THR A O 1
ATOM 475 N N . ALA A 1 65 ? 49.835 -4.799 -19.259 1.00 90.25 65 ALA A N 1
ATOM 476 C CA . ALA A 1 65 ? 48.850 -4.135 -20.109 1.00 90.25 65 ALA A CA 1
ATOM 477 C C . ALA A 1 65 ? 48.259 -2.913 -19.387 1.00 90.25 65 ALA A C 1
ATOM 479 O O . ALA A 1 65 ? 48.223 -2.922 -18.159 1.00 90.25 65 ALA A O 1
ATOM 480 N N . PRO A 1 66 ? 47.770 -1.884 -20.105 1.00 90.94 66 PRO A N 1
ATOM 481 C CA . PRO A 1 66 ? 47.033 -0.787 -19.483 1.00 90.94 66 PRO A CA 1
ATOM 482 C C . PRO A 1 66 ? 45.778 -1.227 -18.713 1.00 90.94 66 PRO A C 1
ATOM 484 O O . PRO A 1 66 ? 45.475 -0.646 -17.686 1.00 90.94 66 PRO A O 1
ATOM 487 N N . TYR A 1 67 ? 45.063 -2.262 -19.149 1.00 93.00 67 TYR A N 1
ATOM 488 C CA . TYR A 1 67 ? 43.969 -2.872 -18.383 1.00 93.00 67 TYR A CA 1
ATOM 489 C C . TYR A 1 67 ? 43.783 -4.340 -18.786 1.00 93.00 67 TYR A C 1
ATOM 491 O O . TYR A 1 67 ? 44.279 -4.777 -19.833 1.00 93.00 67 TYR A O 1
ATOM 499 N N . TYR A 1 68 ? 43.037 -5.086 -17.972 1.00 94.75 68 TYR A N 1
ATOM 500 C CA . TYR A 1 68 ? 42.679 -6.489 -18.193 1.00 94.75 68 TYR A CA 1
ATOM 501 C C . TYR A 1 68 ? 41.167 -6.672 -18.062 1.00 94.75 68 TYR A C 1
ATOM 503 O O . TYR A 1 68 ? 40.556 -6.085 -17.171 1.00 94.75 68 TYR A O 1
ATOM 511 N N . ILE A 1 69 ? 40.571 -7.498 -18.923 1.00 94.88 69 ILE A N 1
ATOM 512 C CA . ILE A 1 69 ? 39.144 -7.835 -18.867 1.00 94.88 69 ILE A CA 1
ATOM 513 C C . ILE A 1 69 ? 39.001 -9.316 -18.546 1.00 94.88 69 ILE A C 1
ATOM 515 O O . ILE A 1 69 ? 39.520 -10.168 -19.272 1.00 94.88 69 ILE A O 1
ATOM 519 N N . PHE A 1 70 ? 38.292 -9.616 -17.462 1.00 94.81 70 PHE A N 1
ATOM 520 C CA . PHE A 1 70 ? 38.047 -10.976 -17.000 1.00 94.81 70 PHE A CA 1
ATOM 521 C C . PHE A 1 70 ? 36.569 -11.345 -17.121 1.00 94.81 70 PHE A C 1
ATOM 523 O O . PHE A 1 70 ? 35.716 -10.587 -16.672 1.00 94.81 70 PHE A O 1
ATOM 530 N N . SER A 1 71 ? 36.266 -12.515 -17.679 1.00 92.25 71 SER A N 1
ATOM 531 C CA . SER A 1 71 ? 34.926 -13.103 -17.659 1.00 92.25 71 SER A CA 1
ATOM 532 C C . SER A 1 71 ? 34.614 -13.642 -16.264 1.00 92.25 71 SER A C 1
ATOM 534 O O . SER A 1 71 ? 35.498 -14.167 -15.581 1.00 92.25 71 SER A O 1
ATOM 536 N N . ARG A 1 72 ? 33.345 -13.533 -15.863 1.00 90.31 72 ARG A N 1
ATOM 537 C CA . ARG A 1 72 ? 32.783 -14.120 -14.636 1.00 90.31 72 ARG A CA 1
ATOM 538 C C . ARG A 1 72 ? 32.096 -15.475 -14.892 1.00 90.31 72 ARG A C 1
ATOM 540 O O . ARG A 1 72 ? 31.399 -15.991 -14.017 1.00 90.31 72 ARG A O 1
ATOM 547 N N . GLY A 1 73 ? 32.273 -16.033 -16.090 1.00 85.69 73 GLY A N 1
ATOM 548 C CA . GLY A 1 73 ? 31.560 -17.199 -16.611 1.00 85.69 73 GLY A CA 1
ATOM 549 C C . GLY A 1 73 ? 30.538 -16.818 -17.686 1.00 85.69 73 GLY A C 1
ATOM 550 O O . GLY A 1 73 ? 30.152 -15.657 -17.796 1.00 85.69 73 GLY A O 1
ATOM 551 N N . GLU A 1 74 ? 30.102 -17.806 -18.469 1.00 86.19 74 GLU A N 1
ATOM 552 C CA . GLU A 1 74 ? 29.179 -17.626 -19.602 1.00 86.19 74 GLU A CA 1
ATOM 553 C C . GLU A 1 74 ? 27.912 -16.854 -19.193 1.00 86.19 74 GLU A C 1
ATOM 555 O O . GLU A 1 74 ? 27.174 -17.289 -18.304 1.00 86.19 74 GLU A O 1
ATOM 560 N N . ASN A 1 75 ? 27.675 -15.708 -19.843 1.00 85.44 75 ASN A N 1
ATOM 561 C CA . ASN A 1 75 ? 26.577 -14.766 -19.598 1.00 85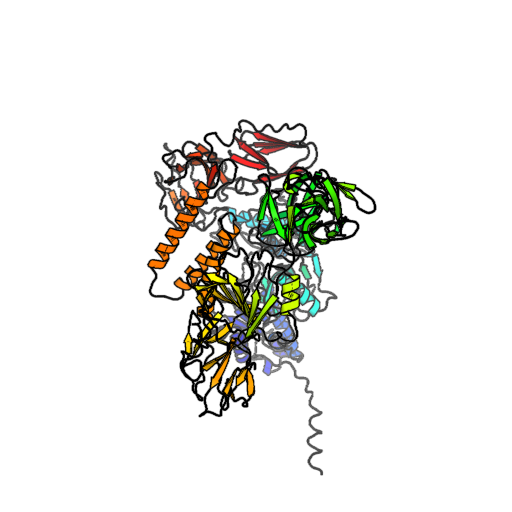.44 75 ASN A CA 1
ATOM 562 C C . ASN A 1 75 ? 26.514 -14.147 -18.187 1.00 85.44 75 ASN A C 1
ATOM 564 O O . ASN A 1 75 ? 25.498 -13.548 -17.830 1.00 85.44 75 ASN A O 1
ATOM 568 N N . LYS A 1 76 ? 27.577 -14.252 -17.381 1.00 88.50 76 LYS A N 1
ATOM 569 C CA . LYS A 1 76 ? 27.630 -13.736 -15.996 1.00 88.50 76 LYS A CA 1
ATOM 570 C C . LYS A 1 76 ? 28.348 -12.389 -15.862 1.00 88.50 76 LYS A C 1
ATOM 572 O O . LYS A 1 76 ? 28.678 -11.973 -14.750 1.00 88.50 76 LYS A O 1
ATOM 577 N N . GLY A 1 77 ? 28.614 -11.720 -16.979 1.00 91.19 77 GLY A N 1
ATOM 578 C CA . GLY A 1 77 ? 29.297 -10.436 -17.009 1.00 91.19 77 GLY A CA 1
ATOM 579 C C . GLY A 1 77 ? 30.820 -10.542 -17.026 1.00 91.19 77 GLY A C 1
ATOM 580 O O . GLY A 1 77 ? 31.424 -11.622 -17.047 1.00 91.19 77 GLY A O 1
ATOM 581 N N . PHE A 1 78 ? 31.460 -9.378 -16.994 1.00 93.19 78 PHE A N 1
ATOM 582 C CA . PHE A 1 78 ? 32.910 -9.230 -17.019 1.00 93.19 78 PHE A CA 1
ATOM 583 C C . PHE A 1 78 ? 33.387 -8.130 -16.065 1.00 93.19 78 PHE A C 1
ATOM 585 O O . PHE A 1 78 ? 32.636 -7.236 -15.689 1.00 93.19 78 PHE A O 1
ATOM 592 N N . ILE A 1 79 ? 34.658 -8.193 -15.668 1.00 92.75 79 ILE A N 1
ATOM 593 C CA . ILE A 1 79 ? 35.311 -7.243 -14.759 1.00 92.75 79 ILE A CA 1
ATOM 594 C C . ILE A 1 79 ? 36.474 -6.581 -15.493 1.00 92.75 79 ILE A C 1
ATOM 596 O O . ILE A 1 79 ? 37.336 -7.275 -16.037 1.00 92.75 79 ILE A O 1
ATOM 600 N N . ILE A 1 80 ? 36.524 -5.249 -15.472 1.00 92.06 80 ILE A N 1
ATOM 601 C CA . ILE A 1 80 ? 37.608 -4.452 -16.048 1.00 92.06 80 ILE A CA 1
ATOM 602 C C . ILE A 1 80 ? 38.543 -4.015 -14.916 1.00 92.06 80 ILE A C 1
ATOM 604 O O . ILE A 1 80 ? 38.173 -3.221 -14.048 1.00 92.06 80 ILE A O 1
ATOM 608 N N . VAL A 1 81 ? 39.772 -4.524 -14.936 1.00 91.19 81 VAL A N 1
ATOM 609 C CA . VAL A 1 81 ? 40.798 -4.264 -13.920 1.00 91.19 81 VAL A CA 1
ATOM 610 C C . VAL A 1 81 ? 41.870 -3.338 -14.485 1.00 91.19 81 VAL A C 1
ATOM 612 O O . VAL A 1 81 ? 42.389 -3.582 -15.578 1.00 91.19 81 VAL A O 1
ATOM 615 N N . SER A 1 82 ? 42.227 -2.296 -13.734 1.00 89.81 82 SER A N 1
ATOM 616 C CA . SER A 1 82 ? 43.317 -1.387 -14.100 1.00 89.81 82 SER A CA 1
ATOM 617 C C . SER A 1 82 ? 44.662 -2.115 -14.140 1.00 89.81 82 SER A C 1
ATOM 619 O O . SER A 1 82 ? 44.947 -2.990 -13.323 1.00 89.81 82 SER A O 1
ATOM 621 N N . GLY A 1 83 ? 45.511 -1.737 -15.091 1.00 91.00 83 GLY A N 1
ATOM 622 C CA . GLY A 1 83 ? 46.883 -2.221 -15.218 1.00 91.00 83 GLY A CA 1
ATOM 623 C C . GLY A 1 83 ? 47.918 -1.416 -14.436 1.00 91.00 83 GLY A C 1
ATOM 624 O O . GLY A 1 83 ? 49.112 -1.704 -14.520 1.00 91.00 83 GLY A O 1
ATOM 625 N N . ASP A 1 84 ? 47.484 -0.404 -13.690 1.00 88.38 84 ASP A N 1
ATOM 626 C CA . ASP A 1 84 ? 48.341 0.475 -12.898 1.00 88.38 84 ASP A CA 1
ATOM 627 C C . ASP A 1 84 ? 47.536 1.103 -11.757 1.00 88.38 84 ASP A C 1
ATOM 629 O O . ASP A 1 84 ? 46.361 1.438 -11.938 1.00 88.38 84 ASP A O 1
ATOM 633 N N . ASP A 1 85 ? 48.138 1.266 -10.581 1.00 85.38 85 ASP A N 1
ATOM 634 C CA . ASP A 1 85 ? 47.447 1.887 -9.448 1.00 85.38 85 ASP A CA 1
ATOM 635 C C . ASP A 1 85 ? 47.368 3.424 -9.552 1.00 85.38 85 ASP A C 1
ATOM 637 O O . ASP A 1 85 ? 46.813 4.072 -8.668 1.00 85.38 85 ASP A O 1
ATOM 641 N N . CYS A 1 86 ? 47.820 4.035 -10.657 1.00 83.38 86 CYS A N 1
ATOM 642 C CA . CYS A 1 86 ? 47.494 5.426 -10.989 1.00 83.38 86 CYS A CA 1
ATOM 643 C C . CYS A 1 86 ? 45.992 5.653 -11.258 1.00 83.38 86 CYS A C 1
ATOM 645 O O . CYS A 1 86 ? 45.547 6.800 -11.325 1.00 83.38 86 CYS A O 1
ATOM 647 N N . LEU A 1 87 ? 45.218 4.578 -11.435 1.00 81.75 87 LEU A N 1
ATOM 648 C CA . LEU A 1 87 ? 43.756 4.552 -11.499 1.00 81.75 87 LEU A CA 1
ATOM 649 C C . LEU A 1 87 ? 43.195 3.560 -10.464 1.00 81.75 87 LEU A C 1
ATOM 651 O O . LEU A 1 87 ? 43.934 2.702 -9.979 1.00 81.75 87 LEU A O 1
ATOM 655 N N . PRO A 1 88 ? 41.893 3.639 -10.122 1.00 79.50 88 PRO A N 1
ATOM 656 C CA . PRO A 1 88 ? 41.255 2.632 -9.278 1.00 79.50 88 PRO A CA 1
ATOM 657 C C . PRO A 1 88 ? 41.446 1.209 -9.825 1.00 79.50 88 PRO A C 1
ATOM 659 O O . PRO A 1 88 ? 41.357 0.985 -11.028 1.00 79.50 88 PRO A O 1
ATOM 662 N N . GLU A 1 89 ? 41.660 0.237 -8.931 1.00 84.38 89 GLU A N 1
ATOM 663 C CA . GLU A 1 89 ? 41.881 -1.173 -9.295 1.00 84.38 89 GLU A CA 1
ATOM 664 C C . GLU A 1 89 ? 40.754 -1.756 -10.166 1.00 84.38 89 GLU A C 1
ATOM 666 O O . GLU A 1 89 ? 41.038 -2.493 -11.106 1.00 84.38 89 GLU A O 1
ATOM 671 N N . ILE A 1 90 ? 39.495 -1.401 -9.893 1.00 85.88 90 ILE A N 1
ATOM 672 C CA . ILE A 1 90 ? 38.334 -1.755 -10.720 1.00 85.88 90 ILE A CA 1
ATOM 673 C C . ILE A 1 90 ? 37.891 -0.515 -11.497 1.00 85.88 90 ILE A C 1
ATOM 675 O O . ILE A 1 90 ? 37.513 0.488 -10.892 1.00 85.88 90 ILE A O 1
ATOM 679 N N . LEU A 1 91 ? 37.927 -0.603 -12.829 1.00 85.19 91 LEU A N 1
ATOM 680 C CA . LEU A 1 91 ? 37.473 0.455 -13.744 1.00 85.19 91 LEU A CA 1
ATOM 681 C C . LEU A 1 91 ? 35.977 0.334 -14.074 1.00 85.19 91 LEU A C 1
ATOM 683 O O . LEU A 1 91 ? 35.370 1.260 -14.595 1.00 85.19 91 LEU A O 1
ATOM 687 N N . GLY A 1 92 ? 35.380 -0.820 -13.803 1.00 88.56 92 GLY A N 1
ATOM 688 C CA . GLY A 1 92 ? 33.962 -1.086 -14.001 1.00 88.56 92 GLY A CA 1
ATOM 689 C C . GLY A 1 92 ? 33.718 -2.575 -14.173 1.00 88.56 92 GLY A C 1
ATOM 690 O O . GLY A 1 92 ? 34.650 -3.343 -14.436 1.00 88.56 92 GLY A O 1
ATOM 691 N N . TYR A 1 93 ? 32.475 -2.998 -14.008 1.00 91.25 93 TYR A N 1
ATOM 692 C CA . TYR A 1 93 ? 32.103 -4.389 -14.225 1.00 91.25 93 TYR A CA 1
ATOM 693 C C . TYR A 1 93 ? 30.633 -4.510 -14.607 1.00 91.25 93 TYR A C 1
ATOM 695 O O . TYR A 1 93 ? 29.823 -3.645 -14.283 1.00 91.25 93 TYR A O 1
ATOM 703 N N . THR A 1 94 ? 30.299 -5.608 -15.269 1.00 91.31 94 THR A N 1
ATOM 704 C CA . THR A 1 94 ? 28.927 -5.965 -15.622 1.00 91.31 94 THR A CA 1
ATOM 705 C C . THR A 1 94 ? 28.500 -7.218 -14.866 1.00 91.31 94 THR A C 1
ATOM 707 O O . THR A 1 94 ? 29.324 -8.034 -14.426 1.00 91.31 94 THR A O 1
ATOM 710 N N . GLU A 1 95 ? 27.192 -7.368 -14.683 1.00 88.88 95 GLU A N 1
ATOM 711 C CA . GLU A 1 95 ? 26.602 -8.515 -13.981 1.00 88.88 95 GLU A CA 1
ATOM 712 C C . GLU A 1 95 ? 25.966 -9.546 -14.908 1.00 88.88 95 GLU A C 1
ATOM 714 O O . GLU A 1 95 ? 25.650 -10.654 -14.479 1.00 88.88 95 GLU A O 1
ATOM 719 N N . SER A 1 96 ? 25.837 -9.211 -16.189 1.00 88.00 96 SER A N 1
ATOM 720 C CA . SER A 1 96 ? 25.305 -10.095 -17.215 1.00 88.00 96 SER A CA 1
ATOM 721 C C . SER A 1 96 ? 25.988 -9.855 -18.563 1.00 88.00 96 SER A C 1
ATOM 723 O O . SER A 1 96 ? 26.679 -8.849 -18.760 1.00 88.00 96 SER A O 1
ATOM 725 N N . GLY A 1 97 ? 25.818 -10.815 -19.474 1.00 87.94 97 GLY A N 1
ATOM 726 C CA . GLY A 1 97 ? 26.395 -10.783 -20.819 1.00 87.94 97 GLY A CA 1
ATOM 727 C C . GLY A 1 97 ? 27.882 -11.139 -20.867 1.00 87.94 97 GLY A C 1
ATOM 728 O O . GLY A 1 97 ? 28.549 -11.258 -19.841 1.00 87.94 97 GLY A O 1
ATOM 729 N N . ASP A 1 98 ? 28.401 -11.327 -22.077 1.00 90.12 98 ASP A N 1
ATOM 730 C CA . ASP A 1 98 ? 29.811 -11.633 -22.327 1.00 90.12 98 ASP A CA 1
ATOM 731 C C . ASP A 1 98 ? 30.514 -10.435 -22.974 1.00 90.12 98 ASP A C 1
ATOM 733 O O . ASP A 1 98 ? 29.912 -9.673 -23.732 1.00 90.12 98 ASP A O 1
ATOM 737 N N . PHE A 1 99 ? 31.815 -10.272 -22.713 1.00 91.38 99 PHE A N 1
ATOM 738 C CA . PHE A 1 99 ? 32.599 -9.246 -23.396 1.00 91.38 99 PHE A CA 1
ATOM 739 C C . PHE A 1 99 ? 32.924 -9.689 -24.828 1.00 91.38 99 PHE A C 1
ATOM 741 O O . PHE A 1 99 ? 33.808 -10.520 -25.046 1.00 91.38 99 PHE A O 1
ATOM 748 N N . VAL A 1 100 ? 32.229 -9.098 -25.798 1.00 90.62 100 VAL A N 1
ATOM 749 C CA . VAL A 1 100 ? 32.497 -9.237 -27.236 1.00 90.62 100 VAL A CA 1
ATOM 750 C C . VAL A 1 100 ? 32.685 -7.840 -27.809 1.00 90.62 100 VAL A C 1
ATOM 752 O O . VAL A 1 100 ? 31.723 -7.079 -27.886 1.00 90.62 100 VAL A O 1
ATOM 755 N N . GLU A 1 101 ? 33.921 -7.494 -28.177 1.00 87.69 101 GLU A N 1
ATOM 756 C CA . GLU A 1 101 ? 34.320 -6.125 -28.532 1.00 87.69 101 GLU A CA 1
ATOM 757 C C . GLU A 1 101 ? 33.420 -5.514 -29.616 1.00 87.69 101 GLU A C 1
ATOM 759 O O . GLU A 1 101 ? 33.007 -4.369 -29.478 1.00 87.69 101 GLU A O 1
ATOM 764 N N . GLU A 1 102 ? 33.030 -6.283 -30.637 1.00 87.38 102 GLU A N 1
ATOM 765 C CA . GLU A 1 102 ? 32.196 -5.790 -31.743 1.00 87.38 102 GLU A CA 1
ATOM 766 C C . GLU A 1 102 ? 30.745 -5.480 -31.347 1.00 87.38 102 GLU A C 1
ATOM 768 O O . GLU A 1 102 ? 30.064 -4.741 -32.057 1.00 87.38 102 GLU A O 1
ATOM 773 N N . ASN A 1 103 ? 30.271 -6.046 -30.236 1.00 86.75 103 ASN A N 1
ATOM 774 C CA . ASN A 1 103 ? 28.908 -5.867 -29.731 1.00 86.75 103 ASN A CA 1
ATOM 775 C C . ASN A 1 103 ? 28.843 -4.884 -28.554 1.00 86.75 103 ASN A C 1
ATOM 777 O O . ASN A 1 103 ? 27.754 -4.602 -28.056 1.00 86.75 103 ASN A O 1
ATOM 781 N N . MET A 1 104 ? 29.989 -4.398 -28.070 1.00 89.69 104 MET A N 1
ATOM 782 C CA . MET A 1 104 ? 30.027 -3.453 -26.960 1.00 89.69 104 MET A CA 1
ATOM 783 C C . MET A 1 104 ? 29.556 -2.063 -27.402 1.00 89.69 104 MET A C 1
ATOM 785 O O . MET A 1 104 ? 29.789 -1.668 -28.547 1.00 89.69 104 MET A O 1
ATOM 789 N N . PRO A 1 105 ? 28.976 -1.272 -26.480 1.00 88.19 105 PRO A N 1
ATOM 790 C CA . PRO A 1 105 ? 28.731 0.141 -26.723 1.00 88.19 105 PRO A CA 1
ATOM 791 C C . PRO A 1 105 ? 30.015 0.812 -27.212 1.00 88.19 105 PRO A C 1
ATOM 793 O O . PRO A 1 105 ? 31.050 0.744 -26.540 1.00 88.19 105 PRO A O 1
ATOM 796 N N . GLU A 1 106 ? 29.954 1.514 -28.346 1.00 83.56 106 GLU A N 1
ATOM 797 C CA . GLU A 1 106 ? 31.110 2.248 -28.890 1.00 83.56 106 GLU A CA 1
ATOM 798 C C . GLU A 1 106 ? 31.722 3.193 -27.841 1.00 83.56 106 GLU A C 1
ATOM 800 O O . GLU A 1 106 ? 32.923 3.462 -27.827 1.00 83.56 106 GLU A O 1
ATOM 805 N N . GLN A 1 107 ? 30.891 3.667 -26.916 1.00 79.25 107 GLN A N 1
ATOM 806 C CA . GLN A 1 107 ? 31.276 4.545 -25.826 1.00 79.25 107 GLN A CA 1
ATOM 807 C C . GLN A 1 107 ? 32.069 3.828 -24.738 1.00 79.25 107 GLN A C 1
ATOM 809 O O . GLN A 1 107 ? 33.080 4.372 -24.301 1.00 79.25 107 GLN A O 1
ATOM 814 N N . LEU A 1 108 ? 31.696 2.598 -24.368 1.00 86.19 108 LEU A N 1
ATOM 815 C CA . LEU A 1 108 ? 32.492 1.773 -23.457 1.00 86.19 108 LEU A CA 1
ATOM 816 C C . LEU A 1 108 ? 33.863 1.444 -24.074 1.00 86.19 108 LEU A C 1
ATOM 818 O O . LEU A 1 108 ? 34.883 1.482 -23.389 1.00 86.19 108 LEU A O 1
ATOM 822 N N . LEU A 1 109 ? 33.933 1.203 -25.385 1.00 87.62 109 LEU A N 1
ATOM 823 C CA . LEU A 1 109 ? 35.219 1.035 -26.074 1.00 87.62 109 LEU A CA 1
ATOM 824 C C . LEU A 1 109 ? 36.046 2.332 -26.066 1.00 87.62 109 LEU A C 1
ATOM 826 O O . LEU A 1 109 ? 37.257 2.310 -25.824 1.00 87.62 109 LEU A O 1
ATOM 830 N N . GLY A 1 110 ? 35.390 3.478 -26.271 1.00 83.06 110 GLY A N 1
ATOM 831 C CA . GLY A 1 110 ? 35.995 4.802 -26.121 1.00 83.06 110 GLY A CA 1
ATOM 832 C C . GLY A 1 110 ? 36.560 5.041 -24.715 1.00 83.06 110 GLY A C 1
ATOM 833 O O . GLY A 1 110 ? 37.678 5.546 -24.583 1.00 83.06 110 GLY A O 1
ATOM 834 N N . TRP A 1 111 ? 35.837 4.618 -23.673 1.00 85.19 111 TRP A N 1
ATOM 835 C CA . TRP A 1 111 ? 36.254 4.663 -22.263 1.00 85.19 111 TRP A CA 1
ATOM 836 C C . TRP A 1 111 ? 37.524 3.871 -22.016 1.00 85.19 111 TRP A C 1
ATOM 838 O O . TRP A 1 111 ? 38.513 4.407 -21.516 1.00 85.19 111 TRP A O 1
ATOM 848 N N . LEU A 1 112 ? 37.530 2.612 -22.450 1.00 87.31 112 LEU A N 1
ATOM 849 C CA . LEU A 1 112 ? 38.683 1.730 -22.326 1.00 87.31 112 LEU A CA 1
ATOM 850 C C . LEU A 1 112 ? 39.915 2.311 -23.034 1.00 87.31 112 LEU A C 1
ATOM 852 O O . LEU A 1 112 ? 41.022 2.294 -22.489 1.00 87.31 112 LEU A O 1
ATOM 856 N N . LYS A 1 113 ? 39.734 2.892 -24.225 1.00 86.62 113 LYS A N 1
ATOM 857 C CA . LYS A 1 113 ? 40.816 3.555 -24.964 1.00 86.62 113 LYS A CA 1
ATOM 858 C C . LYS A 1 113 ? 41.356 4.786 -24.230 1.00 86.62 113 LYS A C 1
ATOM 860 O O . LYS A 1 113 ? 42.571 4.990 -24.200 1.00 86.62 113 LYS A O 1
ATOM 865 N N . TYR A 1 114 ? 40.481 5.590 -23.631 1.00 83.69 114 TYR A N 1
ATOM 866 C CA . TYR A 1 114 ? 40.880 6.752 -22.838 1.00 83.69 114 TYR A CA 1
ATOM 867 C C . TYR A 1 114 ? 41.663 6.343 -21.583 1.00 83.69 114 TYR A C 1
ATOM 869 O O . TYR A 1 114 ? 42.731 6.899 -21.322 1.00 83.69 114 TYR A O 1
ATOM 877 N N . TYR A 1 115 ? 41.212 5.308 -20.866 1.00 85.06 115 TYR A N 1
ATOM 878 C CA . TYR A 1 115 ? 41.938 4.768 -19.715 1.00 85.06 115 TYR A CA 1
ATOM 879 C C . TYR A 1 115 ? 43.319 4.237 -20.069 1.00 85.06 115 TYR A C 1
ATOM 881 O O . TYR A 1 115 ? 44.284 4.527 -19.360 1.00 85.06 115 TYR A O 1
ATOM 889 N N . ALA A 1 116 ? 43.438 3.524 -21.191 1.00 88.25 116 ALA A N 1
ATOM 890 C CA . ALA A 1 116 ? 44.739 3.091 -21.675 1.00 88.25 116 ALA A CA 1
ATOM 891 C C . ALA A 1 116 ? 45.684 4.286 -21.896 1.00 88.25 116 ALA A C 1
ATOM 893 O O . ALA A 1 116 ? 46.845 4.228 -21.496 1.00 88.25 116 ALA A O 1
ATOM 894 N N . GLY A 1 117 ? 45.174 5.394 -22.447 1.00 85.38 117 GLY A N 1
ATOM 895 C CA . GLY A 1 117 ? 45.923 6.641 -22.611 1.00 85.38 117 GLY A CA 1
ATOM 896 C C . GLY A 1 117 ? 46.372 7.272 -21.288 1.00 85.38 117 GLY A C 1
ATOM 897 O O . GLY A 1 117 ? 47.550 7.614 -21.162 1.00 85.38 117 GLY A O 1
ATOM 898 N N . ILE A 1 118 ? 45.474 7.375 -20.295 1.00 83.56 118 ILE A N 1
ATOM 899 C CA . ILE A 1 118 ? 45.806 7.902 -18.957 1.00 83.56 118 ILE A CA 1
ATOM 900 C C . ILE A 1 118 ? 46.913 7.072 -18.316 1.00 83.56 118 ILE A C 1
ATOM 902 O O . ILE A 1 118 ? 47.889 7.636 -17.826 1.00 83.56 118 ILE A O 1
ATOM 906 N N . ILE A 1 119 ? 46.780 5.746 -18.326 1.00 87.12 119 ILE A N 1
ATOM 907 C CA . ILE A 1 119 ? 47.752 4.849 -17.697 1.00 87.12 119 ILE A CA 1
ATOM 908 C C . ILE A 1 119 ? 49.104 4.944 -18.406 1.00 87.12 119 ILE A C 1
ATOM 910 O O . ILE A 1 119 ? 50.138 5.084 -17.757 1.00 87.12 119 ILE A O 1
ATOM 914 N N . GLU A 1 120 ? 49.123 4.937 -19.740 1.00 87.12 120 GLU A N 1
ATOM 915 C CA . GLU A 1 120 ? 50.366 5.093 -20.499 1.00 87.12 120 GLU A CA 1
ATOM 916 C C . GLU A 1 120 ? 51.055 6.437 -20.232 1.00 87.12 120 GLU A C 1
ATOM 918 O O . GLU A 1 120 ? 52.283 6.504 -20.145 1.00 87.12 120 GLU A O 1
ATOM 923 N N . GLU A 1 121 ? 50.292 7.522 -20.099 1.00 85.00 121 GLU A N 1
ATOM 924 C CA . GLU A 1 121 ? 50.835 8.834 -19.760 1.00 85.00 121 GLU A CA 1
ATOM 925 C C . GLU A 1 121 ? 51.328 8.906 -18.310 1.00 85.00 121 GLU A C 1
ATOM 927 O O . GLU A 1 121 ? 52.430 9.402 -18.059 1.00 85.00 121 GLU A O 1
ATOM 932 N N . ALA A 1 122 ? 50.561 8.362 -17.369 1.00 83.69 122 ALA A N 1
ATOM 933 C CA . ALA A 1 122 ? 50.916 8.274 -15.960 1.00 83.69 122 ALA A CA 1
ATOM 934 C C . ALA A 1 122 ? 52.214 7.481 -15.748 1.00 83.69 122 ALA A C 1
ATOM 936 O O . ALA A 1 122 ? 53.094 7.939 -15.017 1.00 83.69 122 ALA A O 1
ATOM 937 N N . GLN A 1 123 ? 52.381 6.356 -16.449 1.00 84.94 123 GLN A N 1
ATOM 938 C CA . GLN A 1 123 ? 53.585 5.518 -16.406 1.00 84.94 123 GLN A CA 1
ATOM 939 C C . GLN A 1 123 ? 54.816 6.231 -16.986 1.00 84.94 123 GLN A C 1
ATOM 941 O O . GLN A 1 123 ? 55.913 6.132 -16.433 1.00 84.94 123 GLN A O 1
ATOM 946 N N . VAL A 1 124 ? 54.653 7.001 -18.072 1.00 83.69 124 VAL A N 1
ATOM 947 C CA . VAL A 1 124 ? 55.735 7.837 -18.632 1.00 83.69 124 VAL A CA 1
ATOM 948 C C . VAL A 1 124 ? 56.134 8.951 -17.660 1.00 83.69 124 VAL A C 1
ATOM 950 O O . VAL A 1 124 ? 57.323 9.223 -17.483 1.00 83.69 124 VAL A O 1
ATOM 953 N N . ASN A 1 125 ? 55.153 9.575 -17.010 1.00 82.19 125 ASN A N 1
ATOM 954 C CA . ASN A 1 125 ? 55.360 10.731 -16.140 1.00 82.19 125 ASN A CA 1
ATOM 955 C C . ASN A 1 125 ? 55.631 10.367 -14.671 1.00 82.19 125 ASN A C 1
ATOM 957 O O . ASN A 1 125 ? 55.890 11.267 -13.870 1.00 82.19 125 ASN A O 1
ATOM 961 N N . LYS A 1 126 ? 55.601 9.074 -14.316 1.00 76.88 126 LYS A N 1
ATOM 962 C CA . LYS A 1 126 ? 55.696 8.565 -12.936 1.00 76.88 126 LYS A CA 1
ATOM 963 C C . LYS A 1 126 ? 54.697 9.257 -12.009 1.00 76.88 126 LYS A C 1
ATOM 965 O O . LYS A 1 126 ? 55.068 9.859 -10.998 1.00 76.88 126 LYS A O 1
ATOM 970 N N . ALA A 1 127 ? 53.427 9.216 -12.406 1.00 76.94 127 ALA A N 1
ATOM 971 C CA . ALA A 1 127 ? 52.332 9.739 -11.603 1.00 76.94 127 ALA A CA 1
ATOM 972 C C . ALA A 1 127 ? 52.274 9.048 -10.229 1.00 76.94 127 ALA A C 1
ATOM 974 O O . ALA A 1 127 ? 52.878 8.001 -10.008 1.00 76.94 127 ALA A O 1
ATOM 975 N N . LYS A 1 128 ? 51.571 9.664 -9.279 1.00 74.50 128 LYS A N 1
ATOM 976 C CA . LYS A 1 128 ? 51.362 9.096 -7.941 1.00 74.50 128 LYS A CA 1
ATOM 977 C C . LYS A 1 128 ? 50.245 8.040 -7.975 1.00 74.50 128 LYS A C 1
ATOM 979 O O . LYS A 1 128 ? 49.333 8.202 -8.789 1.00 74.50 128 LYS A O 1
ATOM 984 N N . PRO A 1 129 ? 50.281 7.031 -7.086 1.00 66.94 129 PRO A N 1
ATOM 985 C CA . PRO A 1 129 ? 49.203 6.058 -6.961 1.00 66.94 129 PRO A CA 1
ATOM 986 C C . PRO A 1 129 ? 47.910 6.760 -6.530 1.00 66.94 129 PRO A C 1
ATOM 988 O O . PRO A 1 129 ? 47.939 7.709 -5.736 1.00 66.94 129 PRO A O 1
ATOM 991 N N . ARG A 1 130 ? 46.775 6.279 -7.033 1.00 68.50 130 ARG A N 1
ATOM 992 C CA . ARG A 1 130 ? 45.430 6.638 -6.583 1.00 68.50 130 ARG A CA 1
ATOM 993 C C . ARG A 1 130 ? 44.885 5.531 -5.687 1.00 68.50 130 ARG A C 1
ATOM 995 O O . ARG A 1 130 ? 45.013 4.345 -5.970 1.00 68.50 130 ARG A O 1
ATOM 1002 N N . SER A 1 131 ? 44.261 5.920 -4.580 1.00 57.47 131 SER A N 1
ATOM 1003 C CA . SER A 1 131 ? 43.573 4.972 -3.703 1.00 57.47 131 SER A CA 1
ATOM 1004 C C . SER A 1 131 ? 42.393 4.329 -4.429 1.00 57.47 131 SER A C 1
ATOM 1006 O O . SER A 1 131 ? 41.640 5.010 -5.127 1.00 57.47 131 SER A O 1
ATOM 1008 N N . THR A 1 132 ? 42.194 3.027 -4.236 1.00 53.66 132 THR A N 1
ATOM 1009 C CA . THR A 1 132 ? 41.070 2.311 -4.847 1.00 53.66 132 THR A CA 1
ATOM 1010 C C . THR A 1 132 ? 39.772 2.729 -4.168 1.00 53.66 132 THR A C 1
ATOM 1012 O O . THR A 1 132 ? 39.727 2.804 -2.943 1.00 53.66 132 THR A O 1
ATOM 1015 N N . ARG A 1 133 ? 38.692 2.977 -4.922 1.00 54.28 133 ARG A N 1
ATOM 1016 C CA . ARG A 1 133 ? 37.379 3.309 -4.326 1.00 54.28 133 ARG A CA 1
ATOM 1017 C C . ARG A 1 133 ? 36.861 2.211 -3.379 1.00 54.28 133 ARG A C 1
ATOM 1019 O O . ARG A 1 133 ? 36.181 2.523 -2.413 1.00 54.28 133 ARG A O 1
ATOM 1026 N N . ILE A 1 134 ? 37.296 0.967 -3.593 1.00 49.88 134 ILE A N 1
ATOM 1027 C CA . ILE A 1 134 ? 37.006 -0.215 -2.761 1.00 49.88 134 ILE A CA 1
ATOM 1028 C C . ILE A 1 134 ? 37.730 -0.174 -1.396 1.00 49.88 134 ILE A C 1
ATOM 1030 O O . ILE A 1 134 ? 37.247 -0.754 -0.431 1.00 49.88 134 ILE A O 1
ATOM 1034 N N . SER A 1 135 ? 38.870 0.523 -1.280 1.00 43.78 135 SER A N 1
ATOM 1035 C CA . SER A 1 135 ? 39.613 0.691 -0.012 1.00 43.78 135 SER A CA 1
ATOM 1036 C C . SER A 1 135 ? 39.548 2.108 0.573 1.00 43.78 135 SER A C 1
ATOM 1038 O O . SER A 1 135 ? 39.887 2.305 1.737 1.00 43.78 135 SER A O 1
ATOM 1040 N N . ALA A 1 136 ? 39.107 3.093 -0.216 1.00 41.81 136 ALA A N 1
ATOM 1041 C CA . ALA A 1 136 ? 39.014 4.505 0.158 1.00 41.81 136 ALA A CA 1
ATOM 1042 C C . ALA A 1 136 ? 37.672 4.891 0.800 1.00 41.81 136 ALA A C 1
ATOM 1044 O O . ALA A 1 136 ? 37.509 6.033 1.234 1.00 41.81 136 ALA A O 1
ATOM 1045 N N . TYR A 1 137 ? 36.719 3.962 0.875 1.00 44.66 137 TYR A N 1
ATOM 1046 C CA . TYR A 1 137 ? 35.482 4.158 1.614 1.00 44.66 137 TYR A CA 1
ATOM 1047 C C . TYR A 1 137 ? 35.615 3.498 2.984 1.00 44.66 137 TYR A C 1
ATOM 1049 O O . TYR A 1 137 ? 35.392 2.303 3.158 1.00 44.66 137 TYR A O 1
ATOM 1057 N N . ASP A 1 138 ? 36.052 4.291 3.962 1.00 42.00 138 ASP A N 1
ATOM 1058 C CA . ASP A 1 138 ? 36.012 3.909 5.368 1.00 42.00 138 ASP A CA 1
ATOM 1059 C C . ASP A 1 138 ? 34.563 3.501 5.689 1.00 42.00 138 ASP A C 1
ATOM 1061 O O . ASP A 1 138 ? 33.667 4.350 5.742 1.00 42.00 138 ASP A O 1
ATOM 1065 N N . ALA A 1 139 ? 34.316 2.205 5.911 1.00 44.94 139 ALA A N 1
ATOM 1066 C CA . ALA A 1 139 ? 32.998 1.629 6.221 1.00 44.94 139 ALA A CA 1
ATOM 1067 C C . ALA A 1 139 ? 32.341 2.221 7.492 1.00 44.94 139 ALA A C 1
ATOM 1069 O O . ALA A 1 139 ? 31.250 1.827 7.886 1.00 44.94 139 ALA A O 1
ATOM 1070 N N . LYS A 1 140 ? 33.009 3.176 8.150 1.00 40.28 140 LYS A N 1
ATOM 1071 C CA . LYS A 1 140 ? 32.534 3.924 9.313 1.00 40.28 140 LYS A CA 1
ATOM 1072 C C . LYS A 1 140 ? 31.925 5.296 8.988 1.00 40.28 140 LYS A C 1
ATOM 1074 O O . LYS A 1 140 ? 31.434 5.929 9.917 1.00 40.28 140 LYS A O 1
ATOM 1079 N N . ALA A 1 141 ? 31.961 5.778 7.739 1.00 45.19 141 ALA A N 1
ATOM 1080 C CA . ALA A 1 141 ? 31.591 7.166 7.414 1.00 45.19 141 ALA A CA 1
ATOM 1081 C C . ALA A 1 141 ? 30.398 7.349 6.455 1.00 45.19 141 ALA A C 1
ATOM 1083 O O . ALA A 1 141 ? 29.957 8.484 6.274 1.00 45.19 141 ALA A O 1
ATOM 1084 N N . SER A 1 142 ? 29.857 6.290 5.847 1.00 58.44 142 SER A N 1
ATOM 1085 C CA . SER A 1 142 ? 28.754 6.412 4.888 1.00 58.44 142 SER A CA 1
ATOM 1086 C C . SER A 1 142 ? 27.478 5.744 5.354 1.00 58.44 142 SER A C 1
ATOM 1088 O O . SER A 1 142 ? 27.472 4.567 5.689 1.00 58.44 142 SER A O 1
ATOM 1090 N N . SER A 1 143 ? 26.394 6.512 5.325 1.00 69.44 143 SER A N 1
ATOM 1091 C CA . SER A 1 143 ? 25.029 6.051 5.560 1.00 69.44 143 SER A CA 1
ATOM 1092 C C . SER A 1 143 ? 24.324 5.580 4.280 1.00 69.44 143 SER A C 1
ATOM 1094 O O . SER A 1 143 ? 23.112 5.397 4.313 1.00 69.44 143 SER A O 1
ATOM 1096 N N . ARG A 1 144 ? 25.026 5.472 3.138 1.00 86.25 144 ARG A N 1
ATOM 1097 C CA . ARG A 1 144 ? 24.414 5.064 1.862 1.00 86.25 144 ARG A CA 1
ATOM 1098 C C . ARG A 1 144 ? 24.161 3.559 1.835 1.00 86.25 144 ARG A C 1
ATOM 1100 O O . ARG A 1 144 ? 24.992 2.787 2.308 1.00 86.25 144 ARG A O 1
ATOM 1107 N N . THR A 1 145 ? 23.047 3.161 1.233 1.00 90.56 145 THR A N 1
ATOM 1108 C CA . THR A 1 145 ? 22.667 1.755 1.031 1.00 90.56 145 THR A CA 1
ATOM 1109 C C . THR A 1 145 ? 22.652 1.410 -0.454 1.00 90.56 145 THR A C 1
ATOM 1111 O O . THR A 1 145 ? 22.717 2.304 -1.298 1.00 90.56 145 THR A O 1
ATOM 1114 N N . ASP A 1 146 ? 22.635 0.120 -0.786 1.00 92.81 146 ASP A N 1
ATOM 1115 C CA . ASP A 1 146 ? 22.506 -0.311 -2.178 1.00 92.81 146 ASP A CA 1
ATOM 1116 C C . ASP A 1 146 ? 21.144 0.121 -2.737 1.00 92.81 146 ASP A C 1
ATOM 1118 O O . ASP A 1 146 ? 20.110 -0.074 -2.098 1.00 92.81 146 ASP A O 1
ATOM 1122 N N . VAL A 1 147 ? 21.147 0.674 -3.951 1.00 96.19 147 VAL A N 1
ATOM 1123 C CA . VAL A 1 147 ? 19.929 0.912 -4.730 1.00 96.19 147 VAL A CA 1
ATOM 1124 C C . VAL A 1 147 ? 19.911 -0.105 -5.870 1.00 96.19 147 VAL A C 1
ATOM 1126 O O . VAL A 1 147 ? 20.817 -0.065 -6.713 1.00 96.19 147 VAL A O 1
ATOM 1129 N N . PRO A 1 148 ? 18.921 -1.017 -5.918 1.00 95.38 148 PRO A N 1
ATOM 1130 C CA . PRO A 1 148 ? 18.824 -1.993 -6.996 1.00 95.38 148 PRO A CA 1
ATOM 1131 C C . PRO A 1 148 ? 18.616 -1.296 -8.343 1.00 95.38 148 PRO A C 1
ATOM 1133 O O . PRO A 1 148 ? 18.134 -0.165 -8.397 1.00 95.38 148 PRO A O 1
ATOM 1136 N N . VAL A 1 149 ? 18.955 -1.989 -9.430 1.00 96.44 149 VAL A N 1
ATOM 1137 C CA . VAL A 1 149 ? 18.691 -1.511 -10.793 1.00 96.44 149 VAL A CA 1
ATOM 1138 C C . VAL A 1 149 ? 17.186 -1.274 -10.956 1.00 96.44 149 VAL A C 1
ATOM 1140 O O . VAL A 1 149 ? 16.386 -2.203 -10.841 1.00 96.44 149 VAL A O 1
ATOM 1143 N N . LEU A 1 150 ? 16.798 -0.017 -11.172 1.00 96.38 150 LEU A N 1
ATOM 1144 C CA . LEU A 1 150 ? 15.400 0.414 -11.216 1.00 96.38 150 LEU A CA 1
ATOM 1145 C C . LEU A 1 150 ? 14.724 0.027 -12.535 1.00 96.38 150 LEU A C 1
ATOM 1147 O O . LEU A 1 150 ? 13.511 -0.189 -12.575 1.00 96.38 150 LEU A O 1
ATOM 1151 N N . MET A 1 151 ? 15.482 -0.033 -13.632 1.00 94.00 151 MET A N 1
ATOM 1152 C CA . MET A 1 151 ? 14.929 -0.272 -14.960 1.00 94.00 151 MET A CA 1
ATOM 1153 C C . MET A 1 151 ? 15.102 -1.719 -15.390 1.00 94.00 151 MET A C 1
ATOM 1155 O O . MET A 1 151 ? 16.100 -2.369 -15.110 1.00 94.00 151 MET A O 1
ATOM 1159 N N . THR A 1 152 ? 14.123 -2.215 -16.139 1.00 93.88 152 THR A N 1
ATOM 1160 C CA . THR A 1 152 ? 14.164 -3.563 -16.720 1.00 93.88 152 THR A CA 1
ATOM 1161 C C . THR A 1 152 ? 14.443 -3.549 -18.220 1.00 93.88 152 THR A C 1
ATOM 1163 O O . THR A 1 152 ? 14.670 -4.598 -18.816 1.00 93.88 152 THR A O 1
ATOM 1166 N N . THR A 1 153 ? 14.382 -2.376 -18.859 1.00 96.69 153 THR A N 1
ATOM 1167 C CA . THR A 1 153 ? 14.570 -2.232 -20.303 1.00 96.69 153 THR A CA 1
ATOM 1168 C C . THR A 1 153 ? 16.037 -2.337 -20.683 1.00 96.69 153 THR A C 1
ATOM 1170 O O . THR A 1 153 ? 16.879 -1.686 -20.082 1.00 96.69 153 THR A O 1
ATOM 1173 N N . HIS A 1 154 ? 16.319 -3.062 -21.756 1.00 94.62 154 HIS A N 1
ATOM 1174 C CA . HIS A 1 154 ? 17.617 -3.129 -22.416 1.00 94.62 154 HIS A CA 1
ATOM 1175 C C . HIS A 1 154 ? 17.423 -2.732 -23.881 1.00 94.62 154 HIS A C 1
ATOM 1177 O O . HIS A 1 154 ? 17.515 -3.554 -24.795 1.00 94.62 154 HIS A O 1
ATOM 1183 N N . TRP A 1 155 ? 17.030 -1.476 -24.107 1.00 96.94 155 TRP A N 1
ATOM 1184 C CA . TRP A 1 155 ? 16.695 -0.989 -25.446 1.00 96.94 155 TRP A CA 1
ATOM 1185 C C . TRP A 1 155 ? 17.936 -0.625 -26.261 1.00 96.94 155 TRP A C 1
ATOM 1187 O O . TRP A 1 155 ? 19.032 -0.486 -25.724 1.00 96.94 155 TRP A O 1
ATOM 1197 N N . HIS A 1 156 ? 17.775 -0.512 -27.580 1.00 95.31 156 HIS A N 1
ATOM 1198 C CA . HIS A 1 156 ? 18.857 -0.222 -28.524 1.00 95.31 156 HIS A CA 1
ATOM 1199 C C . HIS A 1 156 ? 18.482 0.961 -29.427 1.00 95.31 156 HIS A C 1
ATOM 1201 O O . HIS A 1 156 ? 17.329 1.379 -29.491 1.00 95.31 156 HIS A O 1
ATOM 1207 N N . GLN A 1 157 ? 19.450 1.482 -30.180 1.00 95.44 157 GLN A N 1
ATOM 1208 C CA . GLN A 1 157 ? 19.234 2.566 -31.147 1.00 95.44 157 GLN A CA 1
ATOM 1209 C C . GLN A 1 157 ? 18.911 2.122 -32.585 1.00 95.44 157 GLN A C 1
ATOM 1211 O O . GLN A 1 157 ? 18.718 2.960 -33.467 1.00 95.44 157 GLN A O 1
ATOM 1216 N N . SER A 1 158 ? 18.926 0.815 -32.848 1.00 94.25 158 SER A N 1
ATOM 1217 C CA . SER A 1 158 ? 18.769 0.211 -34.183 1.00 94.25 158 SER A CA 1
ATOM 1218 C C . SER A 1 158 ? 17.429 -0.516 -34.269 1.00 94.25 158 SER A C 1
ATOM 1220 O O . SER A 1 158 ? 16.612 -0.363 -33.369 1.00 94.25 158 SER A O 1
ATOM 1222 N N . ALA A 1 159 ? 17.170 -1.281 -35.327 1.00 93.81 159 ALA A N 1
ATOM 1223 C CA . ALA A 1 159 ? 15.895 -1.977 -35.470 1.00 93.81 159 ALA A CA 1
ATOM 1224 C C . ALA A 1 159 ? 15.651 -2.934 -34.279 1.00 93.81 159 ALA A C 1
ATOM 1226 O O . ALA A 1 159 ? 16.602 -3.574 -33.817 1.00 93.81 159 ALA A O 1
ATOM 1227 N N . PRO A 1 160 ? 14.411 -3.040 -33.768 1.00 96.31 160 PRO A N 1
ATOM 1228 C CA . PRO A 1 160 ? 13.191 -2.385 -34.266 1.00 96.31 160 PRO A CA 1
ATOM 1229 C C . PRO A 1 160 ? 12.965 -0.952 -33.747 1.00 96.31 160 PRO A C 1
ATOM 1231 O O . PRO A 1 160 ? 12.052 -0.253 -34.175 1.00 96.31 160 PRO A O 1
ATOM 1234 N N . TYR A 1 161 ? 13.786 -0.481 -32.812 1.00 98.00 161 TYR A N 1
ATOM 1235 C CA . TYR A 1 161 ? 13.590 0.789 -32.110 1.00 98.00 161 TYR A CA 1
ATOM 1236 C C . TYR A 1 161 ? 13.580 2.014 -33.041 1.00 98.00 161 TYR A C 1
ATOM 1238 O O . TYR A 1 161 ? 12.932 3.013 -32.733 1.00 98.00 161 TYR A O 1
ATOM 1246 N N . ASN A 1 162 ? 14.274 1.953 -34.183 1.00 97.69 162 ASN A N 1
ATOM 1247 C CA . ASN A 1 162 ? 14.353 3.040 -35.162 1.00 97.69 162 ASN A CA 1
ATOM 1248 C C . ASN A 1 162 ? 13.468 2.854 -36.409 1.00 97.69 162 ASN A C 1
ATOM 1250 O O . ASN A 1 162 ? 13.612 3.615 -37.371 1.00 97.69 162 ASN A O 1
ATOM 1254 N N . ASP A 1 163 ? 12.544 1.889 -36.411 1.00 96.75 163 ASP A N 1
ATOM 1255 C CA . ASP A 1 163 ? 11.734 1.550 -37.593 1.00 96.75 163 ASP A CA 1
ATOM 1256 C C . ASP A 1 163 ? 10.894 2.737 -38.108 1.00 96.75 163 ASP A C 1
ATOM 1258 O O . ASP A 1 163 ? 10.616 2.842 -39.309 1.00 96.75 163 ASP A O 1
ATOM 1262 N N . LEU A 1 164 ? 10.555 3.675 -37.212 1.00 97.06 164 LEU A N 1
ATOM 1263 C CA . LEU A 1 164 ? 9.803 4.902 -37.499 1.00 97.06 164 LEU A CA 1
ATOM 1264 C C . LEU A 1 164 ? 10.660 6.182 -37.506 1.00 97.06 164 LEU A C 1
ATOM 1266 O O . LEU A 1 164 ? 10.122 7.283 -37.635 1.00 97.06 164 LEU A O 1
ATOM 1270 N N . CYS A 1 165 ? 11.987 6.074 -37.402 1.00 97.50 165 CYS A N 1
ATOM 1271 C CA . CYS A 1 165 ? 12.881 7.224 -37.550 1.00 97.50 165 CYS A CA 1
ATOM 1272 C C . CYS A 1 165 ? 12.949 7.718 -39.015 1.00 97.50 165 CYS A C 1
ATOM 1274 O O . CYS A 1 165 ? 12.582 7.000 -39.952 1.00 97.50 165 CYS A O 1
ATOM 1276 N N . PRO A 1 166 ? 13.427 8.947 -39.276 1.00 96.81 166 PRO A N 1
ATOM 1277 C CA . PRO A 1 166 ? 13.610 9.439 -40.640 1.00 96.81 166 PRO A CA 1
ATOM 1278 C C . PRO A 1 166 ? 14.530 8.551 -41.483 1.00 96.81 166 PRO A C 1
ATOM 1280 O O . PRO A 1 166 ? 15.475 7.948 -40.974 1.00 96.81 166 PRO A O 1
ATOM 1283 N N . PHE A 1 167 ? 14.282 8.493 -42.791 1.00 95.44 167 PHE A N 1
ATOM 1284 C CA . PHE A 1 167 ? 15.237 7.900 -43.729 1.00 95.44 167 PHE A CA 1
ATOM 1285 C C . PHE A 1 167 ? 16.450 8.816 -43.901 1.00 95.44 167 PHE A C 1
ATOM 1287 O O . PHE A 1 167 ? 16.306 10.037 -44.005 1.00 95.44 167 PHE A O 1
ATOM 1294 N N . LEU A 1 168 ? 17.644 8.231 -43.986 1.00 94.19 168 LEU A N 1
ATOM 1295 C CA . LEU A 1 168 ? 18.852 8.981 -44.305 1.00 94.19 168 LEU A CA 1
ATOM 1296 C C . LEU A 1 168 ? 18.769 9.508 -45.747 1.00 94.19 168 LEU A C 1
ATOM 1298 O O . LEU A 1 168 ? 18.398 8.745 -46.648 1.00 94.19 168 LEU A O 1
ATOM 1302 N N . PRO A 1 169 ? 19.138 10.780 -45.998 1.00 89.19 169 PRO A N 1
ATOM 1303 C CA . PRO A 1 169 ? 19.018 11.389 -47.318 1.00 89.19 169 PRO A CA 1
ATOM 1304 C C . PRO A 1 169 ? 19.660 10.548 -48.430 1.00 89.19 169 PRO A C 1
ATOM 1306 O O . PRO A 1 169 ? 20.849 10.241 -48.385 1.00 89.19 169 PRO A O 1
ATOM 1309 N N . GLY A 1 170 ? 18.871 10.196 -49.450 1.00 86.62 170 GLY A N 1
ATOM 1310 C CA . GLY A 1 170 ? 19.348 9.446 -50.616 1.00 86.62 170 GLY A CA 1
ATOM 1311 C C . GLY A 1 170 ? 19.581 7.948 -50.387 1.00 86.62 170 GLY A C 1
ATOM 1312 O O . GLY A 1 170 ? 20.196 7.311 -51.240 1.00 86.62 170 GLY A O 1
ATOM 1313 N N . THR A 1 171 ? 19.103 7.378 -49.275 1.00 91.50 171 THR A N 1
ATOM 1314 C CA . THR A 1 171 ? 19.212 5.939 -48.976 1.00 91.50 171 THR A CA 1
ATOM 1315 C C . THR A 1 171 ? 17.870 5.353 -48.522 1.00 91.50 171 THR A C 1
ATOM 1317 O O . THR A 1 171 ? 16.956 6.094 -48.167 1.00 91.50 171 THR A O 1
ATOM 1320 N N . GLU A 1 172 ? 17.769 4.023 -48.485 1.00 89.75 172 GLU A N 1
ATOM 1321 C CA . GLU A 1 172 ? 16.635 3.298 -47.880 1.00 89.75 172 GLU A CA 1
ATOM 1322 C C . GLU A 1 172 ? 16.852 3.002 -46.383 1.00 89.75 172 GLU A C 1
ATOM 1324 O O . GLU A 1 172 ? 15.992 2.417 -45.727 1.00 89.75 172 GLU A O 1
ATOM 1329 N N . ASN A 1 173 ? 17.990 3.418 -45.818 1.00 92.81 173 ASN A N 1
ATOM 1330 C CA . ASN A 1 173 ? 18.327 3.168 -44.421 1.00 92.81 173 ASN A CA 1
ATOM 1331 C C . ASN A 1 173 ? 17.674 4.207 -43.507 1.00 92.81 173 ASN A C 1
ATOM 1333 O O . ASN A 1 173 ? 17.653 5.404 -43.804 1.00 92.81 173 ASN A O 1
ATOM 1337 N N . ARG A 1 174 ? 17.188 3.748 -42.355 1.00 94.75 174 ARG A N 1
ATOM 1338 C CA . ARG A 1 174 ? 16.697 4.599 -41.268 1.00 94.75 174 ARG A CA 1
ATOM 1339 C C . ARG A 1 174 ? 17.866 5.223 -40.505 1.00 94.75 174 ARG A C 1
ATOM 1341 O O . ARG A 1 174 ? 18.904 4.588 -40.324 1.00 94.75 174 ARG A O 1
ATOM 1348 N N . ALA A 1 175 ? 17.685 6.451 -40.031 1.00 96.94 175 ALA A N 1
ATOM 1349 C CA . ALA A 1 175 ? 18.543 7.024 -39.001 1.00 96.94 175 ALA A CA 1
ATOM 1350 C C . ALA A 1 175 ? 18.451 6.191 -37.713 1.00 96.94 175 ALA A C 1
ATOM 1352 O O . ALA A 1 175 ? 17.419 5.573 -37.448 1.00 96.94 175 ALA A O 1
ATOM 1353 N N . VAL A 1 176 ? 19.510 6.171 -36.906 1.00 96.38 176 VAL A N 1
ATOM 1354 C CA . VAL A 1 176 ? 19.441 5.583 -35.556 1.00 96.38 176 VAL A CA 1
ATOM 1355 C C . VAL A 1 176 ? 18.601 6.475 -34.640 1.00 96.38 176 VAL A C 1
ATOM 1357 O O . VAL A 1 176 ? 18.511 7.684 -34.874 1.00 96.38 176 VAL A O 1
ATOM 1360 N N . THR A 1 177 ? 17.999 5.916 -33.586 1.00 97.25 177 THR A N 1
ATOM 1361 C CA . THR A 1 177 ? 17.152 6.702 -32.661 1.00 97.25 177 THR A CA 1
ATOM 1362 C C . THR A 1 177 ? 17.923 7.849 -31.997 1.00 97.25 177 THR A C 1
ATOM 1364 O O . THR A 1 177 ? 17.384 8.941 -31.831 1.00 97.25 177 THR A O 1
ATOM 1367 N N . GLY A 1 178 ? 19.195 7.613 -31.659 1.00 94.94 178 GLY A N 1
ATOM 1368 C CA . GLY A 1 178 ? 20.037 8.498 -30.860 1.00 94.94 178 GLY A CA 1
ATOM 1369 C C . GLY A 1 178 ? 20.033 8.123 -29.375 1.00 94.94 178 GLY A C 1
ATOM 1370 O O . GLY A 1 178 ? 19.003 7.754 -28.803 1.00 94.94 178 GLY A O 1
ATOM 1371 N N . CYS A 1 179 ? 21.195 8.252 -28.728 1.00 93.94 179 CYS A N 1
ATOM 1372 C CA . CYS A 1 179 ? 21.374 7.905 -27.313 1.00 93.94 179 CYS A CA 1
ATOM 1373 C C . CYS A 1 179 ? 20.471 8.733 -26.383 1.00 93.94 179 CYS A C 1
ATOM 1375 O O . CYS A 1 179 ? 19.867 8.182 -25.471 1.00 93.94 179 CYS A O 1
ATOM 1377 N N . VAL A 1 180 ? 20.280 10.025 -26.675 1.00 96.75 180 VAL A N 1
ATOM 1378 C CA . VAL A 1 180 ? 19.386 10.915 -25.910 1.00 96.75 180 VAL A CA 1
ATOM 1379 C C . VAL A 1 180 ? 17.926 10.452 -25.983 1.00 96.75 180 VAL A C 1
ATOM 1381 O O . VAL A 1 180 ? 17.270 10.358 -24.947 1.00 96.75 180 VAL A O 1
ATOM 1384 N N . ALA A 1 181 ? 17.420 10.115 -27.179 1.00 98.00 181 ALA A N 1
ATOM 1385 C CA . ALA A 1 181 ? 16.060 9.587 -27.325 1.00 98.00 181 ALA A CA 1
ATOM 1386 C C . ALA A 1 181 ? 15.908 8.223 -26.653 1.00 98.00 181 ALA A C 1
ATOM 1388 O O . ALA A 1 181 ? 14.899 7.988 -26.003 1.00 98.00 181 ALA A O 1
ATOM 1389 N N . THR A 1 182 ? 16.909 7.351 -26.768 1.00 98.12 182 THR A N 1
ATOM 1390 C CA . THR A 1 182 ? 16.868 6.010 -26.168 1.00 98.12 182 THR A CA 1
ATOM 1391 C C . THR A 1 182 ? 16.848 6.090 -24.647 1.00 98.12 182 THR A C 1
ATOM 1393 O O . THR A 1 182 ? 15.962 5.512 -24.023 1.00 98.12 182 THR A O 1
ATOM 1396 N N . ALA A 1 183 ? 17.748 6.871 -24.042 1.00 98.06 183 ALA A N 1
ATOM 1397 C CA . ALA A 1 183 ? 17.768 7.094 -22.599 1.00 98.06 183 ALA A CA 1
ATOM 1398 C C . ALA A 1 183 ? 16.460 7.739 -22.104 1.00 98.06 183 ALA A C 1
ATOM 1400 O O . ALA A 1 183 ? 15.848 7.258 -21.152 1.00 98.06 183 ALA A O 1
ATOM 1401 N N . GLY A 1 184 ? 15.980 8.780 -22.795 1.00 98.31 184 GLY A N 1
ATOM 1402 C CA . GLY A 1 184 ? 14.715 9.437 -22.466 1.00 98.31 184 GLY A CA 1
ATOM 1403 C C . GLY A 1 184 ? 13.500 8.511 -22.590 1.00 98.31 184 GLY A C 1
ATOM 1404 O O . GLY A 1 184 ? 12.657 8.492 -21.697 1.00 98.31 184 GLY A O 1
ATOM 1405 N N . ALA A 1 185 ? 13.419 7.713 -23.658 1.00 98.56 185 ALA A N 1
ATOM 1406 C CA . ALA A 1 185 ? 12.324 6.777 -23.901 1.00 98.56 185 ALA A CA 1
ATOM 1407 C C . ALA A 1 185 ? 12.274 5.666 -22.847 1.00 98.56 185 ALA A C 1
ATOM 1409 O O . ALA A 1 185 ? 11.189 5.355 -22.356 1.00 98.56 185 ALA A O 1
ATOM 1410 N N . GLN A 1 186 ? 13.428 5.108 -22.464 1.00 98.56 186 GLN A N 1
ATOM 1411 C CA . GLN A 1 186 ? 13.491 4.113 -21.394 1.00 98.56 186 GLN A CA 1
ATOM 1412 C C . GLN A 1 186 ? 12.934 4.696 -20.076 1.00 98.56 186 GLN A C 1
ATOM 1414 O O . GLN A 1 186 ? 12.117 4.053 -19.419 1.00 98.56 186 GLN A O 1
ATOM 1419 N N . ILE A 1 187 ? 13.287 5.939 -19.714 1.00 98.56 187 ILE A N 1
ATOM 1420 C CA . ILE A 1 187 ? 12.760 6.595 -18.499 1.00 98.56 187 ILE A CA 1
ATOM 1421 C C . ILE A 1 187 ? 11.263 6.928 -18.623 1.00 98.56 187 ILE A C 1
ATOM 1423 O O . ILE A 1 187 ? 10.507 6.749 -17.670 1.00 98.56 187 ILE A O 1
ATOM 1427 N N . ILE A 1 188 ? 10.788 7.368 -19.792 1.00 98.56 188 ILE A N 1
ATOM 1428 C CA . ILE A 1 188 ? 9.350 7.591 -20.024 1.00 98.56 188 ILE A CA 1
ATOM 1429 C C . ILE A 1 188 ? 8.558 6.293 -19.822 1.00 98.56 188 ILE A C 1
ATOM 1431 O O . ILE A 1 188 ? 7.497 6.311 -19.196 1.00 98.56 188 ILE A O 1
ATOM 1435 N N . TYR A 1 189 ? 9.089 5.169 -20.307 1.00 98.25 189 TYR A N 1
ATOM 1436 C CA . TYR A 1 189 ? 8.493 3.848 -20.123 1.00 98.25 189 TYR A CA 1
ATOM 1437 C C . TYR A 1 189 ? 8.563 3.353 -18.672 1.00 98.25 189 TYR A C 1
ATOM 1439 O O . TYR A 1 189 ? 7.625 2.707 -18.194 1.00 98.25 189 TYR A O 1
ATOM 1447 N N . TYR A 1 190 ? 9.630 3.681 -17.937 1.00 97.88 190 TYR A N 1
ATOM 1448 C CA . TYR A 1 190 ? 9.698 3.439 -16.493 1.00 97.88 190 TYR A CA 1
ATOM 1449 C C . TYR A 1 190 ? 8.493 4.073 -15.780 1.00 97.88 190 TYR A C 1
ATOM 1451 O O . TYR A 1 190 ? 7.799 3.383 -15.039 1.00 97.88 190 TYR A O 1
ATOM 1459 N N . TYR A 1 191 ? 8.144 5.312 -16.145 1.00 97.62 191 TYR A N 1
ATOM 1460 C CA . TYR A 1 191 ? 6.976 6.035 -15.628 1.00 97.62 191 TYR A CA 1
ATOM 1461 C C . TYR A 1 191 ? 5.643 5.765 -16.357 1.00 97.62 191 TYR A C 1
ATOM 1463 O O . TYR A 1 191 ? 4.701 6.552 -16.249 1.00 97.62 191 TYR A O 1
ATOM 1471 N N . ARG A 1 192 ? 5.511 4.669 -17.118 1.00 95.38 192 ARG A N 1
ATOM 1472 C CA . ARG A 1 192 ? 4.291 4.371 -17.904 1.00 95.38 192 ARG A CA 1
ATOM 1473 C C . ARG A 1 192 ? 2.999 4.301 -17.081 1.00 95.38 192 ARG A C 1
ATOM 1475 O O . ARG A 1 192 ? 1.943 4.584 -17.623 1.00 95.38 192 ARG A O 1
ATOM 1482 N N . LYS A 1 193 ? 3.081 3.950 -15.790 1.00 92.12 193 LYS A N 1
ATOM 1483 C CA . LYS A 1 193 ? 1.930 3.909 -14.869 1.00 92.12 193 LYS A CA 1
ATOM 1484 C C . LYS A 1 193 ? 1.349 5.298 -14.566 1.00 92.12 193 LYS A C 1
ATOM 1486 O O . LYS A 1 193 ? 0.171 5.414 -14.241 1.00 92.12 193 LYS A O 1
ATOM 1491 N N . ASP A 1 194 ? 2.178 6.337 -14.665 1.00 94.38 194 ASP A N 1
ATOM 1492 C CA . ASP A 1 194 ? 1.798 7.734 -14.429 1.00 94.38 194 ASP A CA 1
ATOM 1493 C C . ASP A 1 194 ? 1.588 8.524 -15.722 1.00 94.38 194 ASP A C 1
ATOM 1495 O O . ASP A 1 194 ? 0.961 9.588 -15.724 1.00 94.38 194 ASP A O 1
ATOM 1499 N N . ASN A 1 195 ? 2.145 8.038 -16.830 1.00 94.50 195 ASN A N 1
ATOM 1500 C CA . ASN A 1 195 ? 1.940 8.635 -18.136 1.00 94.50 195 ASN A CA 1
ATOM 1501 C C . ASN A 1 195 ? 0.572 8.244 -18.711 1.00 94.50 195 ASN A C 1
ATOM 1503 O O . ASN A 1 195 ? 0.131 7.110 -18.549 1.00 94.50 195 ASN A O 1
ATOM 1507 N N . PRO A 1 196 ? -0.094 9.154 -19.440 1.00 90.50 196 PRO A N 1
ATOM 1508 C CA . PRO A 1 196 ? -1.287 8.793 -20.192 1.00 90.50 196 PRO A CA 1
ATOM 1509 C C . PRO A 1 196 ? -0.967 7.739 -21.264 1.00 90.50 196 PRO A C 1
ATOM 1511 O O . PRO A 1 196 ? 0.134 7.707 -21.818 1.00 90.50 196 PRO A O 1
ATOM 1514 N N . ASP A 1 197 ? -1.965 6.936 -21.638 1.00 89.06 197 ASP A N 1
ATOM 1515 C CA . ASP A 1 197 ? -1.884 5.962 -22.746 1.00 89.06 197 ASP A CA 1
ATOM 1516 C C . ASP A 1 197 ? -1.809 6.620 -24.136 1.00 89.06 197 ASP A C 1
ATOM 1518 O O . ASP A 1 197 ? -1.915 5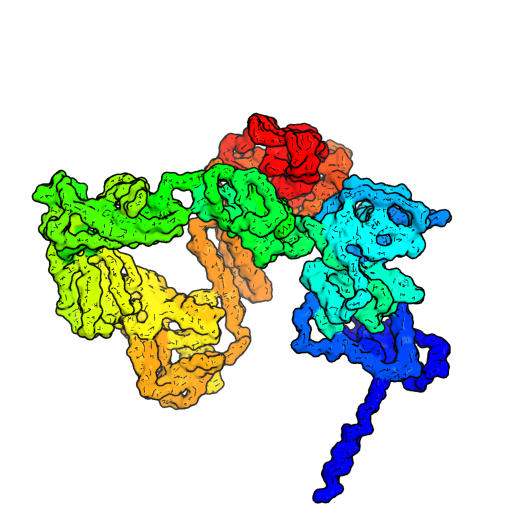.956 -25.168 1.00 89.06 197 ASP A O 1
ATOM 1522 N N . THR A 1 198 ? -1.661 7.944 -24.195 1.00 92.50 198 THR A N 1
ATOM 1523 C CA . THR A 1 198 ? -1.574 8.721 -25.429 1.00 92.50 198 THR A CA 1
ATOM 1524 C C . THR A 1 198 ? -0.620 9.897 -25.284 1.00 92.50 198 THR A C 1
ATOM 1526 O O . THR A 1 198 ? -0.534 10.503 -24.219 1.00 92.50 198 THR A O 1
ATOM 1529 N N . LEU A 1 199 ? 0.023 10.288 -26.381 1.00 93.56 199 LEU A N 1
ATOM 1530 C CA . LEU A 1 199 ? 0.865 11.481 -26.444 1.00 93.56 199 LEU A CA 1
ATOM 1531 C C . LEU A 1 199 ? 0.071 12.759 -26.112 1.00 93.56 199 LEU A C 1
ATOM 1533 O O . LEU A 1 199 ? -1.010 12.970 -26.664 1.00 93.56 199 LEU A O 1
ATOM 1537 N N . MET A 1 200 ? 0.622 13.634 -25.264 1.00 95.94 200 MET A N 1
ATOM 1538 C CA . MET A 1 200 ? -0.080 14.833 -24.764 1.00 95.94 200 MET A CA 1
ATOM 1539 C C . MET A 1 200 ? -0.031 16.047 -25.702 1.00 95.94 200 MET A C 1
ATOM 1541 O O . MET A 1 200 ? -0.720 17.032 -25.465 1.00 95.94 200 MET A O 1
ATOM 1545 N N . ALA A 1 201 ? 0.806 16.019 -26.740 1.00 96.38 201 ALA A N 1
ATOM 1546 C CA . ALA A 1 201 ? 0.932 17.113 -27.697 1.00 96.38 201 ALA A CA 1
ATOM 1547 C C . ALA A 1 201 ? 1.431 16.602 -29.053 1.00 96.38 201 ALA A C 1
ATOM 1549 O O . ALA A 1 201 ? 2.097 15.576 -29.137 1.00 96.38 201 ALA A O 1
ATOM 1550 N N . THR A 1 202 ? 1.159 17.353 -30.119 1.00 97.88 202 THR A N 1
ATOM 1551 C CA . THR A 1 202 ? 1.611 17.014 -31.478 1.00 97.88 202 THR A CA 1
ATOM 1552 C C . THR A 1 202 ? 3.114 17.269 -31.657 1.00 97.88 202 THR A C 1
ATOM 1554 O O . THR A 1 202 ? 3.583 18.371 -31.355 1.00 97.88 202 THR A O 1
ATOM 1557 N N . THR A 1 203 ? 3.873 16.287 -32.166 1.00 97.75 203 THR A N 1
ATOM 1558 C CA . THR A 1 203 ? 5.329 16.413 -32.395 1.00 97.75 203 THR A CA 1
ATOM 1559 C C . THR A 1 203 ? 5.667 17.397 -33.526 1.00 97.75 203 THR A C 1
ATOM 1561 O O . THR A 1 203 ? 4.890 17.539 -34.473 1.00 97.75 203 THR A O 1
ATOM 1564 N N . PRO A 1 204 ? 6.833 18.070 -33.479 1.00 97.06 204 PRO A N 1
ATOM 1565 C CA . PRO A 1 204 ? 7.247 18.997 -34.528 1.00 97.06 204 PRO A CA 1
ATOM 1566 C C . PRO A 1 204 ? 7.831 18.275 -35.757 1.00 97.06 204 PRO A C 1
ATOM 1568 O O . PRO A 1 204 ? 8.242 17.119 -35.684 1.00 97.06 204 PRO A O 1
ATOM 1571 N N . THR A 1 205 ? 7.932 19.009 -36.867 1.00 96.38 205 THR A N 1
ATOM 1572 C CA . THR A 1 205 ? 8.730 18.658 -38.059 1.00 96.38 205 THR A CA 1
ATOM 1573 C C . THR A 1 205 ? 9.866 19.657 -38.244 1.00 96.38 205 THR A C 1
ATOM 1575 O O . THR A 1 205 ? 9.703 20.830 -37.901 1.00 96.38 205 THR A O 1
ATOM 1578 N N . TYR A 1 206 ? 10.977 19.233 -38.844 1.00 96.94 206 TYR A N 1
ATOM 1579 C CA . TYR A 1 206 ? 12.128 20.095 -39.138 1.00 96.94 206 TYR A CA 1
ATOM 1580 C C . TYR A 1 206 ? 12.979 19.543 -40.292 1.00 96.94 206 TYR A C 1
ATOM 1582 O O . TYR A 1 206 ? 12.869 18.372 -40.659 1.00 96.94 206 TYR A O 1
ATOM 1590 N N . ASP A 1 207 ? 13.810 20.401 -40.888 1.00 95.31 207 ASP A N 1
ATOM 1591 C CA . ASP A 1 207 ? 14.476 20.185 -42.181 1.00 95.31 207 ASP A CA 1
ATOM 1592 C C . ASP A 1 207 ? 16.004 19.993 -42.110 1.00 95.31 207 ASP A C 1
ATOM 1594 O O . ASP A 1 207 ? 16.664 19.915 -43.148 1.00 95.31 207 ASP A O 1
ATOM 1598 N N . TYR A 1 208 ? 16.577 19.874 -40.910 1.00 94.50 208 TYR A N 1
ATOM 1599 C CA . TYR A 1 208 ? 17.998 19.573 -40.699 1.00 94.50 208 TYR A CA 1
ATOM 1600 C C . TYR A 1 208 ? 18.252 18.086 -40.400 1.00 94.50 208 TYR A C 1
ATOM 1602 O O . TYR A 1 208 ? 17.345 17.344 -40.025 1.00 94.50 208 TYR A O 1
ATOM 1610 N N . GLY A 1 209 ? 19.509 17.647 -40.554 1.00 92.56 209 GLY A N 1
ATOM 1611 C CA . GLY A 1 209 ? 19.885 16.233 -40.433 1.00 92.56 209 GLY A CA 1
ATOM 1612 C C . GLY A 1 209 ? 19.191 15.373 -41.493 1.00 92.56 209 GLY A C 1
ATOM 1613 O O . GLY A 1 209 ? 19.045 15.788 -42.643 1.00 92.56 209 GLY A O 1
ATOM 1614 N N . ALA A 1 210 ? 18.751 14.177 -41.107 1.00 94.62 210 ALA A N 1
ATOM 1615 C CA . ALA A 1 210 ? 17.701 13.455 -41.811 1.00 94.62 210 ALA A CA 1
ATOM 1616 C C . ALA A 1 210 ? 16.342 14.109 -41.469 1.00 94.62 210 ALA A C 1
ATOM 1618 O O . ALA A 1 210 ? 15.930 14.041 -40.309 1.00 94.62 210 ALA A O 1
ATOM 1619 N N . PRO A 1 211 ? 15.647 14.746 -42.435 1.00 94.31 211 PRO A N 1
ATOM 1620 C CA . PRO A 1 211 ? 14.481 15.576 -42.137 1.00 94.31 211 PRO A CA 1
ATOM 1621 C C . PRO A 1 211 ? 13.347 14.809 -41.449 1.00 94.31 211 PRO A C 1
ATOM 1623 O O . PRO A 1 211 ? 12.861 13.796 -41.965 1.00 94.31 211 PRO A O 1
ATOM 1626 N N . VAL A 1 212 ? 12.859 15.335 -40.324 1.00 96.44 212 VAL A N 1
ATOM 1627 C CA . VAL A 1 212 ? 11.656 14.820 -39.661 1.00 96.44 212 VAL A CA 1
ATOM 1628 C C . VAL A 1 212 ? 10.433 15.387 -40.362 1.00 96.44 212 VAL A C 1
ATOM 1630 O O . VAL A 1 212 ? 10.080 16.552 -40.197 1.00 96.44 212 VAL A O 1
ATOM 1633 N N . THR A 1 213 ? 9.788 14.537 -41.157 1.00 93.00 213 THR A N 1
ATOM 1634 C CA . THR A 1 213 ? 8.603 14.875 -41.965 1.00 93.00 213 THR A CA 1
ATOM 1635 C C . THR A 1 213 ? 7.325 14.190 -41.483 1.00 93.00 213 THR A C 1
ATOM 1637 O O . THR A 1 213 ? 6.232 14.580 -41.886 1.00 93.00 213 THR A O 1
ATOM 1640 N N . THR A 1 214 ? 7.450 13.175 -40.623 1.00 91.56 214 THR A N 1
ATOM 1641 C CA . THR A 1 214 ? 6.314 12.463 -40.023 1.00 91.56 214 THR A CA 1
ATOM 1642 C C . THR A 1 214 ? 5.915 13.143 -38.719 1.00 91.56 214 THR A C 1
ATOM 1644 O O . THR A 1 214 ? 6.773 13.457 -37.898 1.00 91.56 214 THR A O 1
ATOM 1647 N N . VAL A 1 215 ? 4.614 13.367 -38.540 1.00 93.44 215 VAL A N 1
ATOM 1648 C CA . VAL A 1 215 ? 4.029 13.964 -37.335 1.00 93.44 215 VAL A CA 1
ATOM 1649 C C . VAL A 1 215 ? 3.301 12.886 -36.546 1.00 93.44 215 VAL A C 1
ATOM 1651 O O . VAL A 1 215 ? 2.486 12.161 -37.115 1.00 93.44 215 VAL A O 1
ATOM 1654 N N . PHE A 1 216 ? 3.536 12.838 -35.237 1.00 95.94 216 PHE A N 1
ATOM 1655 C CA . PHE A 1 216 ? 2.719 12.086 -34.293 1.00 95.94 216 PHE A CA 1
ATOM 1656 C C . PHE A 1 216 ? 1.744 13.068 -33.624 1.00 95.94 216 PHE A C 1
ATOM 1658 O O . PHE A 1 216 ? 2.187 13.949 -32.878 1.00 95.94 216 PHE A O 1
ATOM 1665 N N . PRO A 1 217 ? 0.437 13.008 -33.938 1.00 94.81 217 PRO A N 1
ATOM 1666 C CA . PRO A 1 217 ? -0.548 13.923 -33.371 1.00 94.81 217 PRO A CA 1
ATOM 1667 C C . PRO A 1 217 ? -0.756 13.695 -31.868 1.00 94.81 217 PRO A C 1
ATOM 1669 O O . PRO A 1 217 ? -0.535 12.600 -31.346 1.00 94.81 217 PRO A O 1
ATOM 1672 N N . GLU A 1 218 ? -1.239 14.725 -31.175 1.00 93.69 218 GLU A N 1
ATOM 1673 C CA . GLU A 1 218 ? -1.827 14.569 -29.839 1.00 93.69 218 GLU A CA 1
ATOM 1674 C C . GLU A 1 218 ? -2.897 13.464 -29.861 1.00 93.69 218 GLU A C 1
ATOM 1676 O O . GLU A 1 218 ? -3.661 13.346 -30.821 1.00 93.69 218 GLU A O 1
ATOM 1681 N N . GLY A 1 219 ? -2.918 12.613 -28.834 1.00 87.31 219 GLY A N 1
ATOM 1682 C CA . GLY A 1 219 ? -3.782 11.432 -28.803 1.00 87.31 219 GLY A CA 1
ATOM 1683 C C . GLY A 1 219 ? -3.185 10.183 -29.468 1.00 87.31 219 GLY A C 1
ATOM 1684 O O . GLY A 1 219 ? -3.823 9.132 -29.434 1.00 87.31 219 GLY A O 1
ATOM 1685 N N . THR A 1 220 ? -1.972 10.249 -30.041 1.00 91.69 220 THR A N 1
ATOM 1686 C CA . THR A 1 220 ? -1.274 9.056 -30.565 1.00 91.69 220 THR A CA 1
ATOM 1687 C C . THR A 1 220 ? -1.129 8.002 -29.459 1.00 91.69 220 THR A C 1
ATOM 1689 O O . THR A 1 220 ? -0.527 8.321 -28.432 1.00 91.69 220 THR A O 1
ATOM 1692 N N . PRO A 1 221 ? -1.630 6.763 -29.641 1.00 90.25 221 PRO A N 1
ATOM 1693 C CA . PRO A 1 221 ? -1.581 5.725 -28.612 1.00 90.25 221 PRO A CA 1
ATOM 1694 C C . PRO A 1 221 ? -0.161 5.309 -28.225 1.00 90.25 221 PRO A C 1
ATOM 1696 O O . PRO A 1 221 ? 0.610 4.850 -29.067 1.00 90.25 221 PRO A O 1
ATOM 1699 N N . MET A 1 222 ? 0.150 5.389 -26.935 1.00 93.06 222 MET A N 1
ATOM 1700 C CA . MET A 1 222 ? 1.338 4.801 -26.331 1.00 93.06 222 MET A CA 1
ATOM 1701 C C . MET A 1 222 ? 0.963 3.422 -25.785 1.00 93.06 222 MET A C 1
ATOM 1703 O O . MET A 1 222 ? 0.376 3.287 -24.717 1.00 93.06 222 MET A O 1
ATOM 1707 N N . LYS A 1 223 ? 1.254 2.370 -26.554 1.00 92.44 223 LYS A N 1
ATOM 1708 C CA . LYS A 1 223 ? 0.836 0.994 -26.242 1.00 92.44 223 LYS A CA 1
ATOM 1709 C C . LYS A 1 223 ? 1.727 0.340 -25.175 1.00 92.44 223 LYS A C 1
ATOM 1711 O O . LYS A 1 223 ? 2.386 -0.661 -25.446 1.00 92.44 223 LYS A O 1
ATOM 1716 N N . TRP A 1 224 ? 1.758 0.908 -23.968 1.00 93.38 224 TRP A N 1
ATOM 1717 C CA . TRP A 1 224 ? 2.663 0.510 -22.883 1.00 93.38 224 TRP A CA 1
ATOM 1718 C C . TRP A 1 224 ? 2.638 -0.995 -22.589 1.00 93.38 224 TRP A C 1
ATOM 1720 O O . TRP A 1 224 ? 3.690 -1.617 -22.508 1.00 93.38 224 TRP A O 1
ATOM 1730 N N . GLY A 1 225 ? 1.439 -1.582 -22.487 1.00 89.06 225 GLY A N 1
ATOM 1731 C CA . GLY A 1 225 ? 1.239 -2.977 -22.073 1.00 89.06 225 GLY A CA 1
ATOM 1732 C C . GLY A 1 225 ? 1.790 -4.052 -23.017 1.00 89.06 225 GLY A C 1
ATOM 1733 O O . GLY A 1 225 ? 1.905 -5.197 -22.599 1.00 89.06 225 GLY A O 1
ATOM 1734 N N . ILE A 1 226 ? 2.142 -3.708 -24.263 1.00 90.06 226 ILE A N 1
ATOM 1735 C CA . ILE A 1 226 ? 2.759 -4.655 -25.212 1.00 90.06 226 ILE A CA 1
ATOM 1736 C C . ILE A 1 226 ? 4.239 -4.357 -25.485 1.00 90.06 226 ILE A C 1
ATOM 1738 O O . ILE A 1 226 ? 4.894 -5.140 -26.176 1.00 90.06 226 ILE A O 1
ATOM 1742 N N . MET A 1 227 ? 4.782 -3.252 -24.959 1.00 93.69 227 MET A N 1
ATOM 1743 C CA . MET A 1 227 ? 6.208 -2.956 -25.092 1.00 93.69 227 MET A CA 1
ATOM 1744 C C . MET A 1 227 ? 7.028 -3.922 -24.231 1.00 93.69 227 MET A C 1
ATOM 1746 O O . MET A 1 227 ? 6.732 -4.143 -23.060 1.00 93.69 227 MET A O 1
ATOM 1750 N N . GLN A 1 228 ? 8.080 -4.490 -24.813 1.00 92.19 228 GLN A N 1
ATOM 1751 C CA . GLN A 1 228 ? 8.932 -5.475 -24.158 1.00 92.19 228 GLN A CA 1
ATOM 1752 C C . GLN A 1 228 ? 10.173 -4.836 -23.513 1.00 92.19 228 GLN A C 1
ATOM 1754 O O . GLN A 1 228 ? 10.667 -3.810 -23.998 1.00 92.19 228 GLN A O 1
ATOM 1759 N N . PRO A 1 229 ? 10.732 -5.449 -22.453 1.00 93.06 229 PRO A N 1
ATOM 1760 C CA . PRO A 1 229 ? 12.011 -5.025 -21.886 1.00 93.06 229 PRO A CA 1
ATOM 1761 C C . PRO A 1 229 ? 13.170 -5.128 -22.891 1.00 93.06 229 PRO A C 1
ATOM 1763 O O . PRO A 1 229 ? 14.069 -4.293 -22.886 1.00 93.06 229 PRO A O 1
ATOM 1766 N N . SER A 1 230 ? 13.127 -6.101 -23.801 1.00 92.38 230 SER A N 1
ATOM 1767 C CA . SER A 1 230 ? 14.097 -6.279 -24.885 1.00 92.38 230 SER A CA 1
ATOM 1768 C C . SER A 1 230 ? 13.424 -6.857 -26.135 1.00 92.38 230 SER A C 1
ATOM 1770 O O . SER A 1 230 ? 12.325 -7.409 -26.070 1.00 92.38 230 SER A O 1
ATOM 1772 N N . TYR A 1 231 ? 14.068 -6.695 -27.292 1.00 92.00 231 TYR A N 1
ATOM 1773 C CA . TYR A 1 231 ? 13.514 -7.047 -28.602 1.00 92.00 231 TYR A CA 1
ATOM 1774 C C . TYR A 1 231 ? 14.488 -7.921 -29.390 1.00 92.00 231 TYR A C 1
ATOM 1776 O O . TYR A 1 231 ? 15.699 -7.710 -29.343 1.00 92.00 231 TYR A O 1
ATOM 1784 N N . GLY A 1 232 ? 13.948 -8.883 -30.139 1.00 85.50 232 GLY A N 1
ATOM 1785 C CA . GLY A 1 232 ? 14.711 -9.791 -30.990 1.00 85.50 232 GLY A CA 1
ATOM 1786 C C . GLY A 1 232 ? 14.035 -10.019 -32.341 1.00 85.50 232 GLY A C 1
ATOM 1787 O O . GLY A 1 232 ? 12.953 -9.508 -32.619 1.00 85.50 232 GLY A O 1
ATOM 1788 N N . SER A 1 233 ? 14.660 -10.827 -33.195 1.00 78.62 233 SER A N 1
ATOM 1789 C CA . SER A 1 233 ? 14.180 -11.080 -34.564 1.00 78.62 233 SER A CA 1
ATOM 1790 C C . SER A 1 233 ? 12.835 -11.815 -34.645 1.00 78.62 233 SER A C 1
ATOM 1792 O O . SER A 1 233 ? 12.188 -11.781 -35.688 1.00 78.62 233 SER A O 1
ATOM 1794 N N . SER A 1 234 ? 12.407 -12.474 -33.566 1.00 79.56 234 SER A N 1
ATOM 1795 C CA . SER A 1 234 ? 11.106 -13.145 -33.458 1.00 79.56 234 SER A CA 1
ATOM 1796 C C . SER A 1 234 ? 10.020 -12.282 -32.806 1.00 79.56 234 SER A C 1
ATOM 1798 O O . SER A 1 234 ? 8.905 -12.770 -32.617 1.00 79.56 234 SER A O 1
ATOM 1800 N N . THR A 1 235 ? 10.328 -11.036 -32.425 1.00 85.62 235 THR A N 1
ATOM 1801 C CA . THR A 1 235 ? 9.352 -10.128 -31.816 1.00 85.62 235 THR A CA 1
ATOM 1802 C C . THR A 1 235 ? 8.339 -9.659 -32.877 1.00 85.62 235 THR A C 1
ATOM 1804 O O . THR A 1 235 ? 8.734 -9.341 -34.001 1.00 85.62 235 THR A O 1
ATOM 1807 N N . PRO A 1 236 ? 7.033 -9.631 -32.565 1.00 85.69 236 PRO A N 1
ATOM 1808 C CA . PRO A 1 236 ? 5.983 -9.296 -33.526 1.00 85.69 236 PRO A CA 1
ATOM 1809 C C . PRO A 1 236 ? 6.038 -7.837 -33.948 1.00 85.69 236 PRO A C 1
ATOM 1811 O O . PRO A 1 236 ? 6.398 -6.957 -33.161 1.00 85.69 236 PRO A O 1
ATOM 1814 N N . THR A 1 237 ? 5.565 -7.581 -35.164 1.00 88.75 237 THR A N 1
ATOM 1815 C CA . THR A 1 237 ? 5.518 -6.245 -35.756 1.00 88.75 237 THR A CA 1
ATOM 1816 C C . THR A 1 237 ? 4.767 -5.244 -34.879 1.00 88.75 237 THR A C 1
ATOM 1818 O O . THR A 1 237 ? 5.264 -4.145 -34.680 1.00 88.75 237 THR A O 1
ATOM 1821 N N . GLU A 1 238 ? 3.643 -5.615 -34.266 1.00 87.62 238 GLU A N 1
ATOM 1822 C CA . GLU A 1 238 ? 2.855 -4.701 -33.430 1.00 87.62 238 GLU A CA 1
ATOM 1823 C C . GLU A 1 238 ? 3.600 -4.241 -32.165 1.00 87.62 238 GLU A C 1
ATOM 1825 O O . GLU A 1 238 ? 3.402 -3.114 -31.708 1.00 87.62 238 GLU A O 1
ATOM 1830 N N . MET A 1 239 ? 4.464 -5.091 -31.594 1.00 91.31 239 MET A N 1
ATOM 1831 C CA . MET A 1 239 ? 5.311 -4.725 -30.450 1.00 91.31 239 MET A CA 1
ATOM 1832 C C . MET A 1 239 ? 6.492 -3.861 -30.898 1.00 91.31 239 MET A C 1
ATOM 1834 O O . MET A 1 239 ? 6.818 -2.873 -30.241 1.00 91.31 239 MET A O 1
ATOM 1838 N N . ASN A 1 240 ? 7.106 -4.208 -32.035 1.00 94.19 240 ASN A N 1
ATOM 1839 C CA . ASN A 1 240 ? 8.178 -3.426 -32.656 1.00 94.19 240 ASN A CA 1
ATOM 1840 C C . ASN A 1 240 ? 7.701 -1.998 -32.959 1.00 94.19 240 ASN A C 1
ATOM 1842 O O . ASN A 1 240 ? 8.339 -1.023 -32.566 1.00 94.19 240 ASN A O 1
ATOM 1846 N N . GLU A 1 241 ? 6.526 -1.867 -33.575 1.00 94.62 241 GLU A N 1
ATOM 1847 C CA . GLU A 1 241 ? 5.893 -0.581 -33.856 1.00 94.62 241 GLU A CA 1
ATOM 1848 C C . GLU A 1 241 ? 5.586 0.208 -32.577 1.00 94.62 241 GLU A C 1
ATOM 1850 O O . GLU A 1 241 ? 5.748 1.429 -32.571 1.00 94.62 241 GLU A O 1
ATOM 1855 N N . ALA A 1 242 ? 5.182 -0.451 -31.482 1.00 95.25 242 ALA A N 1
ATOM 1856 C CA . ALA A 1 242 ? 4.906 0.223 -30.213 1.00 95.25 242 ALA A CA 1
ATOM 1857 C C . ALA A 1 242 ? 6.151 0.942 -29.666 1.00 95.25 242 ALA A C 1
ATOM 1859 O O . ALA A 1 242 ? 6.089 2.143 -29.387 1.00 95.25 242 ALA A O 1
ATOM 1860 N N . VAL A 1 243 ? 7.296 0.253 -29.569 1.00 98.06 243 VAL A N 1
ATOM 1861 C CA . VAL A 1 243 ? 8.539 0.889 -29.099 1.00 98.06 243 VAL A CA 1
ATOM 1862 C C . VAL A 1 243 ? 9.099 1.885 -30.112 1.00 98.06 243 VAL A C 1
ATOM 1864 O O . VAL A 1 243 ? 9.553 2.958 -29.717 1.00 98.06 243 VAL A O 1
ATOM 1867 N N . ALA A 1 244 ? 9.002 1.596 -31.413 1.00 98.19 244 ALA A N 1
ATOM 1868 C CA . ALA A 1 244 ? 9.431 2.518 -32.461 1.00 98.19 244 ALA A CA 1
ATOM 1869 C C . ALA A 1 244 ? 8.626 3.827 -32.436 1.00 98.19 244 ALA A C 1
ATOM 1871 O O . ALA A 1 244 ? 9.184 4.903 -32.651 1.00 98.19 244 ALA A O 1
ATOM 1872 N N . THR A 1 245 ? 7.327 3.756 -32.122 1.00 98.12 245 THR A N 1
ATOM 1873 C CA . THR A 1 245 ? 6.455 4.932 -31.983 1.00 98.12 245 THR A CA 1
ATOM 1874 C C . THR A 1 245 ? 6.914 5.808 -30.826 1.00 98.12 245 THR A C 1
ATOM 1876 O O . THR A 1 245 ? 7.034 7.022 -30.998 1.00 98.12 245 THR A O 1
ATOM 1879 N N . LEU A 1 246 ? 7.231 5.212 -29.671 1.00 98.56 246 LEU A N 1
ATOM 1880 C CA . LEU A 1 246 ? 7.785 5.943 -28.533 1.00 98.56 246 LEU A CA 1
ATOM 1881 C C . LEU A 1 246 ? 9.129 6.593 -28.895 1.00 98.56 246 LEU A C 1
ATOM 1883 O O . LEU A 1 246 ? 9.287 7.799 -28.726 1.00 98.56 246 LEU A O 1
ATOM 1887 N N . MET A 1 247 ? 10.070 5.824 -29.447 1.00 98.56 247 MET A N 1
ATOM 1888 C CA . MET A 1 247 ? 11.410 6.300 -29.818 1.00 98.56 247 MET A CA 1
ATOM 1889 C C . MET A 1 247 ? 11.373 7.456 -30.823 1.00 98.56 247 MET A C 1
ATOM 1891 O O . MET A 1 247 ? 12.043 8.475 -30.632 1.00 98.56 247 MET A O 1
ATOM 1895 N N . ALA A 1 248 ? 10.574 7.322 -31.884 1.00 98.12 248 ALA A N 1
ATOM 1896 C CA . ALA A 1 248 ? 10.416 8.359 -32.898 1.00 98.12 248 ALA A CA 1
ATOM 1897 C C . ALA A 1 248 ? 9.704 9.600 -32.339 1.00 98.12 248 ALA A C 1
ATOM 1899 O O . ALA A 1 248 ? 10.115 10.721 -32.643 1.00 98.12 248 ALA A O 1
ATOM 1900 N N . SER A 1 249 ? 8.695 9.421 -31.477 1.00 98.19 249 SER A N 1
ATOM 1901 C CA . SER A 1 249 ? 8.001 10.536 -30.820 1.00 98.19 249 SER A CA 1
ATOM 1902 C C . SER A 1 249 ? 8.938 11.320 -29.907 1.00 98.19 249 SER A C 1
ATOM 1904 O O . SER A 1 249 ? 8.973 12.547 -29.983 1.00 98.19 249 SER A O 1
ATOM 1906 N N . VAL A 1 250 ? 9.736 10.628 -29.086 1.00 98.50 250 VAL A N 1
ATOM 1907 C CA . VAL A 1 250 ? 10.718 11.253 -28.190 1.00 98.50 250 VAL A CA 1
ATOM 1908 C C . VAL A 1 250 ? 11.764 12.012 -29.000 1.00 98.50 250 VAL A C 1
ATOM 1910 O O . VAL A 1 250 ? 11.940 13.206 -28.784 1.00 98.50 250 VAL A O 1
ATOM 1913 N N . GLY A 1 251 ? 12.412 11.380 -29.983 1.00 98.00 251 GLY A N 1
ATOM 1914 C CA . GLY A 1 251 ? 13.464 12.056 -30.745 1.00 98.00 251 GLY A CA 1
ATOM 1915 C C . GLY A 1 251 ? 12.963 13.221 -31.614 1.00 98.00 251 GLY A C 1
ATOM 1916 O O . GLY A 1 251 ? 13.633 14.255 -31.703 1.00 98.00 251 GLY A O 1
ATOM 1917 N N . ALA A 1 252 ? 11.753 13.129 -32.179 1.00 97.88 252 ALA A N 1
ATOM 1918 C CA . ALA A 1 252 ? 11.109 14.262 -32.844 1.00 97.88 252 ALA A CA 1
ATOM 1919 C C . ALA A 1 252 ? 10.792 15.398 -31.853 1.00 97.88 252 ALA A C 1
ATOM 1921 O O . ALA A 1 252 ? 11.120 16.553 -32.122 1.00 97.88 252 ALA A O 1
ATOM 1922 N N . ALA A 1 253 ? 10.206 15.083 -30.693 1.00 97.62 253 ALA A N 1
ATOM 1923 C CA . ALA A 1 253 ? 9.844 16.054 -29.658 1.00 97.62 253 ALA A CA 1
ATOM 1924 C C . ALA A 1 253 ? 11.054 16.774 -29.037 1.00 97.62 253 ALA A C 1
ATOM 1926 O O . ALA A 1 253 ? 10.952 17.961 -28.717 1.00 97.62 253 ALA A O 1
ATOM 1927 N N . THR A 1 254 ? 12.186 16.077 -28.903 1.00 97.75 254 THR A N 1
ATOM 1928 C CA . THR A 1 254 ? 13.458 16.626 -28.407 1.00 97.75 254 THR A CA 1
ATOM 1929 C C . THR A 1 254 ? 14.195 17.461 -29.462 1.00 97.75 254 THR A C 1
ATOM 1931 O O . THR A 1 254 ? 15.079 18.231 -29.112 1.00 97.75 254 THR A O 1
ATOM 1934 N N . GLY A 1 255 ? 13.834 17.360 -30.749 1.00 96.31 255 GLY A N 1
ATOM 1935 C CA . GLY A 1 255 ? 14.494 18.118 -31.820 1.00 96.31 255 GLY A CA 1
ATOM 1936 C C . GLY A 1 255 ? 15.879 17.579 -32.198 1.00 96.31 255 GLY A C 1
ATOM 1937 O O . GLY A 1 255 ? 16.775 18.356 -32.531 1.00 96.31 255 GLY A O 1
ATOM 1938 N N . LEU A 1 256 ? 16.073 16.257 -32.137 1.00 96.38 256 LEU A N 1
ATOM 1939 C CA . LEU A 1 256 ? 17.362 15.624 -32.438 1.00 96.38 256 LEU A CA 1
ATOM 1940 C C . LEU A 1 256 ? 17.822 15.855 -33.887 1.00 96.38 256 LEU A C 1
ATOM 1942 O O . LEU A 1 256 ? 17.032 15.933 -34.821 1.00 96.38 256 LEU A O 1
ATOM 1946 N N . THR A 1 257 ? 19.134 15.901 -34.110 1.00 97.00 257 THR A N 1
ATOM 1947 C CA . THR A 1 257 ? 19.700 15.877 -35.466 1.00 97.00 257 THR A CA 1
ATOM 1948 C C . THR A 1 257 ? 19.884 14.426 -35.897 1.00 97.00 257 THR A C 1
ATOM 1950 O O . THR A 1 257 ? 20.915 13.817 -35.612 1.00 97.00 257 THR A O 1
ATOM 1953 N N . TYR A 1 258 ? 18.870 13.860 -36.556 1.00 97.19 258 TYR A N 1
ATOM 1954 C CA . TYR A 1 258 ? 18.893 12.473 -37.027 1.00 97.19 258 TYR A CA 1
ATOM 1955 C C . TYR A 1 258 ? 19.976 12.225 -38.083 1.00 97.19 258 TYR A C 1
ATOM 1957 O O . TYR A 1 258 ? 20.177 13.034 -38.991 1.00 97.19 258 TYR A O 1
ATOM 1965 N N . GLY A 1 259 ? 20.639 11.073 -38.000 1.00 94.44 259 GLY A N 1
ATOM 1966 C CA . GLY A 1 259 ? 21.676 10.663 -38.942 1.00 94.44 259 GLY A CA 1
ATOM 1967 C C . GLY A 1 259 ? 22.077 9.199 -38.774 1.00 94.44 259 GLY A C 1
ATOM 1968 O O . GLY A 1 259 ? 21.439 8.441 -38.043 1.00 94.44 259 GLY A O 1
ATOM 1969 N N . SER A 1 260 ? 23.150 8.783 -39.458 1.00 89.75 260 SER A N 1
ATOM 1970 C CA . SER A 1 260 ? 23.798 7.490 -39.174 1.00 89.75 260 SER A CA 1
ATOM 1971 C C . SER A 1 260 ? 24.391 7.463 -37.761 1.00 89.75 260 SER A C 1
ATOM 1973 O O . SER A 1 260 ? 24.537 6.403 -37.171 1.00 89.75 260 SER A O 1
ATOM 1975 N N . SER A 1 261 ? 24.682 8.649 -37.222 1.00 88.75 261 SER A N 1
ATOM 1976 C CA . SER A 1 261 ? 24.818 8.944 -35.801 1.00 88.75 261 SER A CA 1
ATOM 1977 C C . SER A 1 261 ? 23.899 10.129 -35.503 1.00 88.75 261 SER A C 1
ATOM 1979 O O . SER A 1 261 ? 23.964 11.146 -36.197 1.00 88.75 261 SER A O 1
ATOM 1981 N N . THR A 1 262 ? 23.003 9.973 -34.530 1.00 91.69 262 THR A N 1
ATOM 1982 C CA . THR A 1 262 ? 21.997 10.982 -34.172 1.00 91.69 262 THR A CA 1
ATOM 1983 C C . THR A 1 262 ? 22.457 11.754 -32.938 1.00 91.69 262 THR A C 1
ATOM 1985 O O . THR A 1 262 ? 22.782 11.146 -31.917 1.00 91.69 262 THR A O 1
ATOM 1988 N N . SER A 1 263 ? 22.469 13.088 -33.015 1.00 91.00 263 SER A N 1
ATOM 1989 C CA . SER A 1 263 ? 22.957 13.969 -31.943 1.00 91.00 263 SER A CA 1
ATOM 1990 C C . SER A 1 263 ? 21.852 14.837 -31.333 1.00 91.00 263 SER A C 1
ATOM 1992 O O . SER A 1 263 ? 20.853 15.154 -31.981 1.00 91.00 263 SER A O 1
ATOM 1994 N N . GLY A 1 264 ? 22.029 15.236 -30.071 1.00 91.62 264 GLY A N 1
ATOM 1995 C CA . GLY A 1 264 ? 21.116 16.135 -29.364 1.00 91.62 264 GLY A CA 1
ATOM 1996 C C . GLY A 1 264 ? 21.612 16.506 -27.971 1.00 91.62 264 GLY A C 1
ATOM 1997 O O . GLY A 1 264 ? 22.617 15.969 -27.505 1.00 91.62 264 GLY A O 1
ATOM 1998 N N . GLN A 1 265 ? 20.914 17.439 -27.324 1.00 93.06 265 GLN A N 1
ATOM 1999 C CA . GLN A 1 265 ? 21.235 17.915 -25.980 1.00 93.06 265 GLN A CA 1
ATOM 2000 C C . GLN A 1 265 ? 20.276 17.312 -24.956 1.00 93.06 265 GLN A C 1
ATOM 2002 O O . GLN A 1 265 ? 19.067 17.256 -25.174 1.00 93.06 265 GLN A O 1
ATOM 2007 N N . ILE A 1 266 ? 20.800 16.910 -23.797 1.00 95.69 266 ILE A N 1
ATOM 2008 C CA . ILE A 1 266 ? 19.959 16.380 -22.716 1.00 95.69 266 ILE A CA 1
ATOM 2009 C C . ILE A 1 266 ? 19.038 17.453 -22.114 1.00 95.69 266 ILE A C 1
ATOM 2011 O O . ILE A 1 266 ? 17.976 17.124 -21.598 1.00 95.69 266 ILE A O 1
ATOM 2015 N N . SER A 1 267 ? 19.381 18.742 -22.228 1.00 96.75 267 SER A N 1
ATOM 2016 C CA . SER A 1 267 ? 18.541 19.842 -21.735 1.00 96.75 267 SER A CA 1
ATOM 2017 C C . SER A 1 267 ? 17.158 19.879 -22.387 1.00 96.75 267 SER A C 1
ATOM 2019 O O . SER A 1 267 ? 16.184 20.262 -21.740 1.00 96.75 267 SER A O 1
ATOM 2021 N N . ASP A 1 268 ? 17.052 19.429 -23.638 1.00 97.56 268 ASP A N 1
ATOM 2022 C CA . ASP A 1 268 ? 15.804 19.446 -24.407 1.00 97.56 268 ASP A CA 1
ATOM 2023 C C . ASP A 1 268 ? 14.835 18.327 -23.975 1.00 97.56 268 ASP A C 1
ATOM 2025 O O . ASP A 1 268 ? 13.619 18.409 -24.203 1.00 97.56 268 ASP A O 1
ATOM 2029 N N . LEU A 1 269 ? 15.335 17.308 -23.260 1.00 98.06 269 LEU A N 1
ATOM 2030 C CA . LEU A 1 269 ? 14.490 16.279 -22.652 1.00 98.06 269 LEU A CA 1
ATOM 2031 C C . LEU A 1 269 ? 13.569 16.855 -21.576 1.00 98.06 269 LEU A C 1
ATOM 2033 O O . LEU A 1 269 ? 12.459 16.361 -21.430 1.00 98.06 269 LEU A O 1
ATOM 2037 N N . VAL A 1 270 ? 13.950 17.935 -20.885 1.00 98.00 270 VAL A N 1
ATOM 2038 C CA . VAL A 1 270 ? 13.083 18.585 -19.882 1.00 98.00 270 VAL A CA 1
ATOM 2039 C C . VAL A 1 270 ? 11.773 19.069 -20.515 1.00 98.00 270 VAL A C 1
ATOM 2041 O O . VAL A 1 270 ? 10.681 18.855 -19.978 1.00 98.00 270 VAL A O 1
ATOM 2044 N N . ASN A 1 271 ? 11.858 19.686 -21.696 1.00 97.62 271 ASN A N 1
ATOM 2045 C CA . ASN A 1 271 ? 10.677 20.092 -22.455 1.00 97.62 271 ASN A CA 1
ATOM 2046 C C . ASN A 1 271 ? 9.940 18.876 -23.035 1.00 97.62 271 ASN A C 1
ATOM 2048 O O . ASN A 1 271 ? 8.714 18.861 -23.060 1.00 97.62 271 ASN A O 1
ATOM 2052 N N . THR A 1 272 ? 10.669 17.840 -23.454 1.00 97.94 272 THR A N 1
ATOM 2053 C CA . THR A 1 272 ? 10.065 16.598 -23.960 1.00 97.94 272 THR A CA 1
ATOM 2054 C C . THR A 1 272 ? 9.200 15.925 -22.888 1.00 97.94 272 THR A C 1
ATOM 2056 O O . THR A 1 272 ? 8.006 15.715 -23.101 1.00 97.94 272 THR A O 1
ATOM 2059 N N . PHE A 1 273 ? 9.777 15.685 -21.708 1.00 98.31 273 PHE A N 1
ATOM 2060 C CA . PHE A 1 273 ? 9.122 15.111 -20.534 1.00 98.31 273 PHE A CA 1
ATOM 2061 C C . PHE A 1 273 ? 7.907 15.907 -20.088 1.00 98.31 273 PHE A C 1
ATOM 2063 O O . PHE A 1 273 ? 6.899 15.303 -19.759 1.00 98.31 273 PHE A O 1
ATOM 2070 N N . SER A 1 274 ? 7.980 17.238 -20.101 1.00 96.75 274 SER A N 1
ATOM 2071 C CA . SER A 1 274 ? 6.904 18.076 -19.572 1.00 96.75 274 SER A CA 1
ATOM 2072 C C . SER A 1 274 ? 5.809 18.423 -20.574 1.00 96.75 274 SER A C 1
ATOM 2074 O O . SER A 1 274 ? 4.661 18.601 -20.167 1.00 96.75 274 SER A O 1
ATOM 2076 N N . LYS A 1 275 ? 6.119 18.560 -21.864 1.00 97.31 275 LYS A N 1
ATOM 2077 C CA . LYS A 1 275 ? 5.133 18.967 -22.873 1.00 97.31 275 LYS A CA 1
ATOM 2078 C C . LYS A 1 275 ? 4.391 17.781 -23.485 1.00 97.31 275 LYS A C 1
ATOM 2080 O O . LYS A 1 275 ? 3.212 17.912 -23.796 1.00 97.31 275 LYS A O 1
ATOM 2085 N N . TYR A 1 276 ? 5.079 16.661 -23.693 1.00 97.75 276 TYR A N 1
ATOM 2086 C CA . TYR A 1 276 ? 4.538 15.517 -24.436 1.00 97.75 276 TYR A CA 1
ATOM 2087 C C . TYR A 1 276 ? 4.169 14.338 -23.531 1.00 97.75 276 TYR A C 1
ATOM 2089 O O . TYR A 1 276 ? 3.385 13.483 -23.944 1.00 97.75 276 TYR A O 1
ATOM 2097 N N . PHE A 1 277 ? 4.694 14.332 -22.304 1.00 97.56 277 PHE A N 1
ATOM 2098 C CA . PHE A 1 277 ? 4.475 13.316 -21.281 1.00 97.56 277 PHE A CA 1
ATOM 2099 C C . PHE A 1 277 ? 4.111 13.980 -19.939 1.00 97.56 277 PHE A C 1
ATOM 2101 O O . PHE A 1 277 ? 4.187 15.203 -19.781 1.00 97.56 277 PHE A O 1
ATOM 2108 N N . ASN A 1 278 ? 3.671 13.187 -18.963 1.00 95.50 278 ASN A N 1
ATOM 2109 C CA . ASN A 1 278 ? 3.225 13.677 -17.657 1.00 95.50 278 ASN A CA 1
ATOM 2110 C C . ASN A 1 278 ? 4.400 13.784 -16.668 1.00 95.50 278 ASN A C 1
ATOM 2112 O O . ASN A 1 278 ? 4.263 13.461 -15.492 1.00 95.50 278 ASN A O 1
ATOM 2116 N N . LEU A 1 279 ? 5.574 14.219 -17.133 1.00 97.25 279 LEU A N 1
ATOM 2117 C CA . LEU A 1 279 ? 6.813 14.177 -16.356 1.00 97.25 279 LEU A CA 1
ATOM 2118 C C . LEU A 1 279 ? 7.412 15.568 -16.126 1.00 97.25 279 LEU A C 1
ATOM 2120 O O . LEU A 1 279 ? 7.187 16.524 -16.870 1.00 97.25 279 LEU A O 1
ATOM 2124 N N . THR A 1 280 ? 8.189 15.692 -15.061 1.00 95.19 280 THR A N 1
ATOM 2125 C CA . THR A 1 280 ? 9.071 16.826 -14.783 1.00 95.19 280 THR A CA 1
ATOM 2126 C C . THR A 1 280 ? 10.523 16.433 -15.047 1.00 95.19 280 THR A C 1
ATOM 2128 O O . THR A 1 280 ? 10.829 15.294 -15.390 1.00 95.19 280 THR A O 1
ATOM 2131 N N . GLY A 1 281 ? 11.434 17.394 -14.946 1.00 96.00 281 GLY A N 1
ATOM 2132 C CA . GLY A 1 281 ? 12.866 17.140 -15.014 1.00 96.00 281 GLY A CA 1
ATOM 2133 C C . GLY A 1 281 ? 13.650 18.437 -14.889 1.00 96.00 281 GLY A C 1
ATOM 2134 O O . GLY A 1 281 ? 13.148 19.513 -15.214 1.00 96.00 281 GLY A O 1
ATOM 2135 N N . ILE A 1 282 ? 14.884 18.341 -14.410 1.00 97.44 282 ILE A N 1
ATOM 2136 C CA . ILE A 1 282 ? 15.819 19.459 -14.295 1.00 97.44 282 ILE A CA 1
ATOM 2137 C C . ILE A 1 282 ? 17.129 19.031 -14.940 1.00 97.44 282 ILE A C 1
ATOM 2139 O O . ILE A 1 282 ? 17.683 17.995 -14.589 1.00 97.44 282 ILE A O 1
ATOM 2143 N N . CYS A 1 283 ? 17.638 19.838 -15.868 1.00 97.50 283 CYS A N 1
ATOM 2144 C CA . CYS A 1 283 ? 18.964 19.633 -16.434 1.00 97.50 283 CYS A CA 1
ATOM 2145 C C . CYS A 1 283 ? 19.999 20.397 -15.605 1.00 97.50 283 CYS A C 1
ATOM 2147 O O . CYS A 1 283 ? 19.890 21.613 -15.450 1.00 97.50 283 CYS A O 1
ATOM 2149 N N . GLN A 1 284 ? 21.024 19.701 -15.121 1.00 96.56 284 GLN A N 1
ATOM 2150 C CA . GLN A 1 284 ? 22.147 20.298 -14.407 1.00 96.56 284 GLN A CA 1
ATOM 2151 C C . GLN A 1 284 ? 23.460 19.775 -14.982 1.00 96.56 284 GLN A C 1
ATOM 2153 O O . GLN A 1 284 ? 23.621 18.576 -15.184 1.00 96.56 284 GLN A O 1
ATOM 2158 N N . TYR A 1 285 ? 24.416 20.674 -15.203 1.00 94.44 285 TYR A N 1
ATOM 2159 C CA . TYR A 1 285 ? 25.794 20.309 -15.530 1.00 94.44 285 TYR A CA 1
ATOM 2160 C C . TYR A 1 285 ? 26.673 20.386 -14.279 1.00 94.44 285 TYR A C 1
ATOM 2162 O O . TYR A 1 285 ? 26.460 21.238 -13.413 1.00 94.44 285 TYR A O 1
ATOM 2170 N N . LYS A 1 286 ? 27.680 19.513 -14.198 1.00 91.62 286 LYS A N 1
ATOM 2171 C CA . LYS A 1 286 ? 28.566 19.352 -13.034 1.00 91.62 286 LYS A CA 1
ATOM 2172 C C . LYS A 1 286 ? 29.441 20.575 -12.754 1.00 91.62 286 LYS A C 1
ATOM 2174 O O . LYS A 1 286 ? 29.874 20.774 -11.624 1.00 91.62 286 LYS A O 1
ATOM 2179 N N . SER A 1 287 ? 29.728 21.388 -13.773 1.00 89.44 287 SER A N 1
ATOM 2180 C CA . SER A 1 287 ? 30.626 22.547 -13.673 1.00 89.44 287 SER A CA 1
ATOM 2181 C C . SER A 1 287 ? 30.306 23.427 -12.455 1.00 89.44 287 SER A C 1
ATOM 2183 O O . SER A 1 287 ? 29.220 23.994 -12.362 1.00 89.44 287 SER A O 1
ATOM 2185 N N . GLY A 1 288 ? 31.273 23.575 -11.542 1.00 87.06 288 GLY A N 1
ATOM 2186 C CA . GLY A 1 288 ? 31.133 24.375 -10.319 1.00 87.06 288 GLY A CA 1
ATOM 2187 C C . GLY A 1 288 ? 30.533 23.641 -9.110 1.00 87.06 288 GLY A C 1
ATOM 2188 O O . GLY A 1 288 ? 30.397 24.256 -8.055 1.00 87.06 288 GLY A O 1
ATOM 2189 N N . ILE A 1 289 ? 30.213 22.347 -9.226 1.00 91.75 289 ILE A N 1
ATOM 2190 C CA . ILE A 1 289 ? 29.701 21.497 -8.140 1.00 91.75 289 ILE A CA 1
ATOM 2191 C C . ILE A 1 289 ? 30.814 20.555 -7.663 1.00 91.75 289 ILE A C 1
ATOM 2193 O O . ILE A 1 289 ? 31.495 19.924 -8.471 1.00 91.75 289 ILE A O 1
ATOM 2197 N N . SER A 1 290 ? 31.008 20.447 -6.343 1.00 90.00 290 SER A N 1
ATOM 2198 C CA . SER A 1 290 ? 32.011 19.533 -5.779 1.00 90.00 290 SER A CA 1
ATOM 2199 C C . SER A 1 290 ? 31.665 18.069 -6.059 1.00 90.00 290 SER A C 1
ATOM 2201 O O . SER A 1 290 ? 30.489 17.705 -6.092 1.00 90.00 290 SER A O 1
ATOM 2203 N N . GLN A 1 291 ? 32.683 17.210 -6.163 1.00 86.75 291 GLN A N 1
ATOM 2204 C CA . GLN A 1 291 ? 32.506 15.769 -6.363 1.00 86.75 291 GLN A CA 1
ATOM 2205 C C . GLN A 1 291 ? 31.502 15.135 -5.391 1.00 86.75 291 GLN A C 1
ATOM 2207 O O . GLN A 1 291 ? 30.574 14.449 -5.809 1.00 86.75 291 GLN A O 1
ATOM 2212 N N . SER A 1 292 ? 31.656 15.407 -4.093 1.00 85.69 292 SER A N 1
ATOM 2213 C CA . SER A 1 292 ? 30.783 14.860 -3.051 1.00 85.69 292 SER A CA 1
ATOM 2214 C C . SER A 1 292 ? 29.332 15.316 -3.192 1.00 85.69 292 SER A C 1
ATOM 2216 O O . SER A 1 292 ? 28.422 14.513 -3.007 1.00 85.69 292 SER A O 1
ATOM 2218 N N . THR A 1 293 ? 29.106 16.586 -3.540 1.00 90.12 293 THR A N 1
ATOM 2219 C CA . THR A 1 293 ? 27.758 17.128 -3.751 1.00 90.12 293 THR A CA 1
ATOM 2220 C C . THR A 1 293 ? 27.123 16.487 -4.977 1.00 90.12 293 THR A C 1
ATOM 2222 O O . THR A 1 293 ? 25.972 16.071 -4.909 1.00 90.12 293 THR A O 1
ATOM 2225 N N . TRP A 1 294 ? 27.884 16.349 -6.064 1.00 92.31 294 TRP A N 1
ATOM 2226 C CA . TRP A 1 294 ? 27.420 15.750 -7.311 1.00 92.31 294 TRP A CA 1
ATOM 2227 C C . TRP A 1 294 ? 27.008 14.282 -7.140 1.00 92.31 294 TRP A C 1
ATOM 2229 O O . TRP A 1 294 ? 25.867 13.935 -7.431 1.00 92.31 294 TRP A O 1
ATOM 2239 N N . GLU A 1 295 ? 27.877 13.441 -6.564 1.00 90.50 295 GLU A N 1
ATOM 2240 C CA . GLU A 1 295 ? 27.540 12.040 -6.258 1.00 90.50 295 GLU A CA 1
ATOM 2241 C C . GLU A 1 295 ? 26.341 11.933 -5.309 1.00 90.50 295 GLU A C 1
ATOM 2243 O O . GLU A 1 295 ? 25.538 11.014 -5.425 1.00 90.50 295 GLU A O 1
ATOM 2248 N N . ASN A 1 296 ? 26.206 12.863 -4.358 1.00 90.75 296 ASN A N 1
ATOM 2249 C CA . ASN A 1 296 ? 25.080 12.861 -3.428 1.00 90.75 296 ASN A CA 1
ATOM 2250 C C . ASN A 1 296 ? 23.756 13.244 -4.094 1.00 90.75 296 ASN A C 1
ATOM 2252 O O . ASN A 1 296 ? 22.719 12.728 -3.694 1.00 90.75 296 ASN A O 1
ATOM 2256 N N . MET A 1 297 ? 23.777 14.128 -5.095 1.00 94.75 297 MET A N 1
ATOM 2257 C CA . MET A 1 297 ? 22.589 14.423 -5.897 1.00 94.75 297 MET A CA 1
ATOM 2258 C C . MET A 1 297 ? 22.147 13.184 -6.678 1.00 94.75 297 MET A C 1
ATOM 2260 O O . MET A 1 297 ? 20.970 12.848 -6.637 1.00 94.75 297 MET A O 1
ATOM 2264 N N . ILE A 1 298 ? 23.089 12.476 -7.313 1.00 95.44 298 ILE A N 1
ATOM 2265 C CA . ILE A 1 298 ? 22.798 11.240 -8.055 1.00 95.44 298 ILE A CA 1
ATOM 2266 C C . ILE A 1 298 ? 22.232 10.175 -7.107 1.00 95.44 298 ILE A C 1
ATOM 2268 O O . ILE A 1 298 ? 21.157 9.635 -7.348 1.00 95.44 298 ILE A O 1
ATOM 2272 N N . TYR A 1 299 ? 22.916 9.913 -5.989 1.00 94.88 299 TYR A N 1
ATOM 2273 C CA . TYR A 1 299 ? 22.480 8.916 -5.010 1.00 94.88 299 TYR A CA 1
ATOM 2274 C C . TYR A 1 299 ? 21.069 9.200 -4.470 1.00 94.88 299 TYR A C 1
ATOM 2276 O O . TYR A 1 299 ? 20.253 8.290 -4.423 1.00 94.88 299 TYR A O 1
ATOM 2284 N N . LYS A 1 300 ? 20.748 10.453 -4.115 1.00 95.44 300 LYS A N 1
ATOM 2285 C CA . LYS A 1 300 ? 19.426 10.811 -3.564 1.00 95.44 300 LYS A CA 1
ATOM 2286 C C . LYS A 1 300 ? 18.270 10.623 -4.543 1.00 95.44 300 LYS A C 1
ATOM 2288 O O . LYS A 1 300 ? 17.144 10.386 -4.119 1.00 95.44 300 LYS A O 1
ATOM 2293 N N . GLU A 1 301 ? 18.520 10.778 -5.837 1.00 97.50 301 GLU A N 1
ATOM 2294 C CA . GLU A 1 301 ? 17.510 10.500 -6.859 1.00 97.50 301 GLU A CA 1
ATOM 2295 C C . GLU A 1 301 ? 17.247 8.999 -6.962 1.00 97.50 301 GLU A C 1
ATOM 2297 O O . GLU A 1 301 ? 16.093 8.580 -6.917 1.00 97.50 301 GLU A O 1
ATOM 2302 N N . LEU A 1 302 ? 18.314 8.197 -6.996 1.00 97.81 302 LEU A N 1
ATOM 2303 C CA . LEU A 1 302 ? 18.231 6.738 -7.028 1.00 97.81 302 LEU A CA 1
ATOM 2304 C C . LEU A 1 302 ? 17.566 6.175 -5.765 1.00 97.81 302 LEU A C 1
ATOM 2306 O O . LEU A 1 302 ? 16.654 5.361 -5.871 1.00 97.81 302 LEU A O 1
ATOM 2310 N N . GLU A 1 303 ? 17.954 6.660 -4.584 1.00 95.62 303 GLU A N 1
ATOM 2311 C CA . GLU A 1 303 ? 17.342 6.309 -3.292 1.00 95.62 303 GLU A CA 1
ATOM 2312 C C . GLU A 1 303 ? 15.840 6.627 -3.268 1.00 95.62 303 GLU A C 1
ATOM 2314 O O . GLU A 1 303 ? 15.052 5.897 -2.675 1.00 95.62 303 GLU A O 1
ATOM 2319 N N . ALA A 1 304 ? 15.420 7.679 -3.973 1.00 93.94 304 ALA A N 1
ATOM 2320 C CA . ALA A 1 304 ? 14.016 8.039 -4.129 1.00 93.94 304 ALA A CA 1
ATOM 2321 C C . ALA A 1 304 ? 13.320 7.344 -5.321 1.00 93.94 304 ALA A C 1
ATOM 2323 O O . ALA A 1 304 ? 12.231 7.764 -5.720 1.00 93.94 304 ALA A O 1
ATOM 2324 N N . GLY A 1 305 ? 13.944 6.317 -5.908 1.00 96.31 305 GLY A N 1
ATOM 2325 C CA . GLY A 1 305 ? 13.400 5.520 -7.009 1.00 96.31 305 GLY A CA 1
ATOM 2326 C C . GLY A 1 305 ? 13.365 6.232 -8.363 1.00 96.31 305 GLY A C 1
ATOM 2327 O O . GLY A 1 305 ? 12.577 5.845 -9.227 1.00 96.31 305 GLY A O 1
ATOM 2328 N N . ARG A 1 306 ? 14.169 7.285 -8.569 1.00 97.81 306 ARG A N 1
ATOM 2329 C CA . ARG A 1 306 ? 14.163 8.103 -9.792 1.00 97.81 306 ARG A CA 1
ATOM 2330 C C . ARG A 1 306 ? 15.418 7.860 -10.645 1.00 97.81 306 ARG A C 1
ATOM 2332 O O . ARG A 1 306 ? 16.485 8.374 -10.298 1.00 97.81 306 ARG A O 1
ATOM 2339 N N . PRO A 1 307 ? 15.320 7.132 -11.777 1.00 98.19 307 PRO A N 1
ATOM 2340 C CA . PRO A 1 307 ? 16.419 7.039 -12.732 1.00 98.19 307 PRO A CA 1
ATOM 2341 C C . PRO A 1 307 ? 16.625 8.381 -13.447 1.00 98.19 307 PRO A C 1
ATOM 2343 O O . PRO A 1 307 ? 15.701 9.193 -13.568 1.00 98.19 307 PRO A O 1
ATOM 2346 N N . MET A 1 308 ? 17.834 8.616 -13.953 1.00 98.12 308 MET A N 1
ATOM 2347 C CA . MET A 1 308 ? 18.208 9.883 -14.592 1.00 98.12 308 MET A CA 1
ATOM 2348 C C . MET A 1 308 ? 18.925 9.673 -15.916 1.00 98.12 308 MET A C 1
ATOM 2350 O O . MET A 1 308 ? 19.696 8.730 -16.072 1.00 98.12 308 MET A O 1
ATOM 2354 N N . VAL A 1 309 ? 18.736 10.599 -16.857 1.00 98.06 309 VAL A N 1
ATOM 2355 C CA . VAL A 1 309 ? 19.604 10.649 -18.039 1.00 98.06 309 VAL A CA 1
ATOM 2356 C C . VAL A 1 309 ? 20.903 11.311 -17.624 1.00 98.06 309 VAL A C 1
ATOM 2358 O O . VAL A 1 309 ? 20.877 12.444 -17.151 1.00 98.06 309 VAL A O 1
ATOM 2361 N N . TYR A 1 310 ? 22.030 10.643 -17.820 1.00 96.12 310 TYR A N 1
ATOM 2362 C CA . TYR A 1 310 ? 23.353 11.174 -17.517 1.00 96.12 310 TYR A CA 1
ATOM 2363 C C . TYR A 1 310 ? 24.173 11.285 -18.796 1.00 96.12 310 TYR A C 1
ATOM 2365 O O . TYR A 1 310 ? 24.041 10.467 -19.703 1.00 96.12 310 TYR A O 1
ATOM 2373 N N . THR A 1 311 ? 25.011 12.310 -18.891 1.00 93.31 311 THR A N 1
ATOM 2374 C CA . THR A 1 311 ? 25.846 12.562 -20.061 1.00 93.31 311 THR A CA 1
ATOM 2375 C C . THR A 1 311 ? 27.263 12.938 -19.670 1.00 93.31 311 THR A C 1
ATOM 2377 O O . THR A 1 311 ? 27.516 13.456 -18.583 1.00 93.31 311 THR A O 1
ATOM 2380 N N . GLY A 1 312 ? 28.177 12.723 -20.605 1.00 89.81 312 GLY A N 1
ATOM 2381 C CA . GLY A 1 312 ? 29.533 13.242 -20.585 1.00 89.81 312 GLY A CA 1
ATOM 2382 C C . GLY A 1 312 ? 30.016 13.451 -22.015 1.00 89.81 312 GLY A C 1
ATOM 2383 O O . GLY A 1 312 ? 29.364 13.027 -22.976 1.00 89.81 312 GLY A O 1
ATOM 2384 N N . TYR A 1 313 ? 31.179 14.078 -22.150 1.00 85.19 313 TYR A N 1
ATOM 2385 C CA . TYR A 1 313 ? 31.869 14.308 -23.411 1.00 85.19 313 TYR A CA 1
ATOM 2386 C C . TYR A 1 313 ? 33.320 13.820 -23.349 1.00 85.19 313 TYR A C 1
ATOM 2388 O O . TYR A 1 313 ? 33.992 13.911 -22.318 1.00 85.19 313 TYR A O 1
ATOM 2396 N N . ASN A 1 314 ? 33.799 13.309 -24.481 1.00 79.69 314 ASN A N 1
ATOM 2397 C CA . ASN A 1 314 ? 35.194 12.969 -24.721 1.00 79.69 314 ASN A CA 1
ATOM 2398 C C . ASN A 1 314 ? 35.610 13.453 -26.119 1.00 79.69 314 ASN A C 1
ATOM 2400 O O . ASN A 1 314 ? 34.898 13.218 -27.094 1.00 79.69 314 ASN A O 1
ATOM 2404 N N . GLU A 1 315 ? 36.793 14.062 -26.248 1.00 70.38 315 GLU A N 1
ATOM 2405 C CA . GLU A 1 315 ? 37.277 14.625 -27.520 1.00 70.38 315 GLU A CA 1
ATOM 2406 C C . GLU A 1 315 ? 37.364 13.611 -28.676 1.00 70.38 315 GLU A C 1
ATOM 2408 O O . GLU A 1 315 ? 37.191 13.977 -29.836 1.00 70.38 315 GLU A O 1
ATOM 2413 N N . THR A 1 316 ? 37.641 12.336 -28.382 1.00 67.00 316 THR A N 1
ATOM 2414 C CA . THR A 1 316 ? 37.822 11.286 -29.401 1.00 67.00 316 THR A CA 1
ATOM 2415 C C . THR A 1 316 ? 36.507 10.604 -29.784 1.00 67.00 316 THR A C 1
ATOM 2417 O O . THR A 1 316 ? 36.389 10.113 -30.904 1.00 67.00 316 THR A O 1
ATOM 2420 N N . SER A 1 317 ? 35.532 10.564 -28.870 1.00 67.00 317 SER A N 1
ATOM 2421 C CA . SER A 1 317 ? 34.310 9.748 -29.012 1.00 67.00 317 SER A CA 1
ATOM 2422 C C . SER A 1 317 ? 33.009 10.568 -29.033 1.00 67.00 317 SER A C 1
ATOM 2424 O O . SER A 1 317 ? 31.937 10.005 -29.234 1.00 67.00 317 SER A O 1
ATOM 2426 N N . GLY A 1 318 ? 33.084 11.891 -28.855 1.00 78.12 318 GLY A N 1
ATOM 2427 C CA . GLY A 1 318 ? 31.927 12.785 -28.823 1.00 78.12 318 GLY A CA 1
ATOM 2428 C C . GLY A 1 318 ? 31.182 12.777 -27.483 1.00 78.12 318 GLY A C 1
ATOM 2429 O O . GLY A 1 318 ? 31.716 12.362 -26.457 1.00 78.12 318 GLY A O 1
ATOM 2430 N N . GLY A 1 319 ? 29.948 13.291 -27.484 1.00 81.50 319 GLY A N 1
ATOM 2431 C CA . GLY A 1 319 ? 29.048 13.263 -26.327 1.00 81.50 319 GLY A CA 1
ATOM 2432 C C . GLY A 1 319 ? 28.151 12.026 -26.337 1.00 81.50 319 GLY A C 1
ATOM 2433 O O . GLY A 1 319 ? 27.771 11.551 -27.407 1.00 81.50 319 GLY A O 1
ATOM 2434 N N . HIS A 1 320 ? 27.787 11.518 -25.161 1.00 87.56 320 HIS A N 1
ATOM 2435 C CA . HIS A 1 320 ? 26.885 10.371 -25.037 1.00 87.56 320 HIS A CA 1
ATOM 2436 C C . HIS A 1 320 ? 25.937 10.514 -23.855 1.00 87.56 320 HIS A C 1
ATOM 2438 O O . HIS A 1 320 ? 26.302 11.133 -22.858 1.00 87.56 320 HIS A O 1
ATOM 2444 N N . ALA A 1 321 ? 24.747 9.927 -23.965 1.00 92.06 321 ALA A N 1
ATOM 2445 C CA . ALA A 1 321 ? 23.755 9.878 -22.903 1.00 92.06 321 ALA A CA 1
ATOM 2446 C C . ALA A 1 321 ? 23.428 8.423 -22.546 1.00 92.06 321 ALA A C 1
ATOM 2448 O O . ALA A 1 321 ? 23.110 7.631 -23.431 1.00 92.06 321 ALA A O 1
ATOM 2449 N N . VAL A 1 322 ? 23.487 8.116 -21.255 1.00 94.69 322 VAL A N 1
ATOM 2450 C CA . VAL A 1 322 ? 23.119 6.831 -20.648 1.00 94.69 322 VAL A CA 1
ATOM 2451 C C . VAL A 1 322 ? 21.993 7.059 -19.647 1.00 94.69 322 VAL A C 1
ATOM 2453 O O . VAL A 1 322 ? 21.709 8.204 -19.278 1.00 94.69 322 VAL A O 1
ATOM 2456 N N . VAL A 1 323 ? 21.362 5.987 -19.180 1.00 98.00 323 VAL A N 1
ATOM 2457 C CA . VAL A 1 323 ? 20.530 6.062 -17.978 1.00 98.00 323 VAL A CA 1
ATOM 2458 C C . VAL A 1 323 ? 21.343 5.599 -16.779 1.00 98.00 323 VAL A C 1
ATOM 2460 O O . VAL A 1 323 ? 22.044 4.598 -16.865 1.00 98.00 323 VAL A O 1
ATOM 2463 N N . VAL A 1 324 ? 21.262 6.340 -15.678 1.00 97.94 324 VAL A N 1
ATOM 2464 C CA . VAL A 1 324 ? 21.783 5.919 -14.377 1.00 97.94 324 VAL A CA 1
ATOM 2465 C C . VAL A 1 324 ? 20.598 5.518 -13.514 1.00 97.94 324 VAL A C 1
ATOM 2467 O O . VAL A 1 324 ? 19.703 6.335 -13.281 1.00 97.94 324 VAL A O 1
ATOM 2470 N N . ASP A 1 325 ? 20.584 4.266 -13.070 1.00 98.00 325 ASP A N 1
ATOM 2471 C CA . ASP A 1 325 ? 19.407 3.630 -12.474 1.00 98.00 325 ASP A CA 1
ATOM 2472 C C . ASP A 1 325 ? 19.725 2.654 -11.333 1.00 98.00 325 ASP A C 1
ATOM 2474 O O . ASP A 1 325 ? 18.857 1.891 -10.933 1.00 98.00 325 ASP A O 1
ATOM 2478 N N . GLY A 1 326 ? 20.931 2.685 -10.768 1.00 97.12 326 GLY A N 1
ATOM 2479 C CA . GLY A 1 326 ? 21.281 1.866 -9.606 1.00 97.12 326 GLY A CA 1
ATOM 2480 C C . GLY A 1 326 ? 22.565 2.332 -8.929 1.00 97.12 326 GLY A C 1
ATOM 2481 O O . GLY A 1 326 ? 23.331 3.121 -9.489 1.00 97.12 326 GLY A O 1
ATOM 2482 N N . TYR A 1 327 ? 22.806 1.860 -7.709 1.00 94.50 327 TYR A N 1
ATOM 2483 C CA . TYR A 1 327 ? 23.979 2.227 -6.916 1.00 94.50 327 TYR A CA 1
ATOM 2484 C C . TYR A 1 327 ? 24.426 1.075 -6.020 1.00 94.50 327 TYR A C 1
ATOM 2486 O O . TYR A 1 327 ? 23.601 0.410 -5.401 1.00 94.50 327 TYR A O 1
ATOM 2494 N N . GLN A 1 328 ? 25.739 0.878 -5.914 1.00 89.31 328 GLN A N 1
ATOM 2495 C CA . GLN A 1 328 ? 26.337 -0.108 -5.023 1.00 89.31 328 GLN A CA 1
ATOM 2496 C C . GLN A 1 328 ? 27.219 0.579 -3.975 1.00 89.31 328 GLN A C 1
ATOM 2498 O O . GLN A 1 328 ? 28.262 1.156 -4.293 1.00 89.31 328 GLN A O 1
ATOM 2503 N N . ALA A 1 329 ? 26.826 0.473 -2.708 1.00 84.81 329 ALA A N 1
ATOM 2504 C CA . ALA A 1 329 ? 27.483 1.084 -1.560 1.00 84.81 329 ALA A CA 1
ATOM 2505 C C . ALA A 1 329 ? 28.864 0.475 -1.280 1.00 84.81 329 ALA A C 1
ATOM 2507 O O . ALA A 1 329 ? 29.788 1.198 -0.911 1.00 84.81 329 ALA A O 1
ATOM 2508 N N . SER A 1 330 ? 29.037 -0.833 -1.507 1.00 76.56 330 SER A N 1
ATOM 2509 C CA . SER A 1 330 ? 30.306 -1.538 -1.253 1.00 76.56 330 SER A CA 1
ATOM 2510 C C . SER A 1 330 ? 31.456 -1.096 -2.168 1.00 76.56 330 SER A C 1
ATOM 2512 O O . SER A 1 330 ? 32.623 -1.218 -1.794 1.00 76.56 330 SER A O 1
ATOM 2514 N N . THR A 1 331 ? 31.144 -0.558 -3.350 1.00 77.12 331 THR A N 1
ATOM 2515 C CA . THR A 1 331 ? 32.132 -0.091 -4.339 1.00 77.12 331 THR A CA 1
ATOM 2516 C C . THR A 1 331 ? 32.023 1.406 -4.646 1.00 77.12 331 THR A C 1
ATOM 2518 O O . THR A 1 331 ? 32.927 1.968 -5.270 1.00 77.12 331 THR A O 1
ATOM 2521 N N . ASN A 1 332 ? 30.955 2.068 -4.183 1.00 79.94 332 ASN A N 1
ATOM 2522 C CA . ASN A 1 332 ? 30.571 3.436 -4.539 1.00 79.94 332 ASN A CA 1
ATOM 2523 C C . ASN A 1 332 ? 30.484 3.642 -6.067 1.00 79.94 332 ASN A C 1
ATOM 2525 O O . ASN A 1 332 ? 30.977 4.648 -6.593 1.00 79.94 332 ASN A O 1
ATOM 2529 N N . LEU A 1 333 ? 29.900 2.665 -6.770 1.00 87.50 333 LEU A N 1
ATOM 2530 C CA . LEU A 1 333 ? 29.686 2.679 -8.219 1.00 87.50 333 LEU A CA 1
ATOM 2531 C C . LEU A 1 333 ? 28.200 2.808 -8.558 1.00 87.50 333 LEU A C 1
ATOM 2533 O O . LEU A 1 333 ? 27.331 2.388 -7.795 1.00 87.50 333 LEU A O 1
ATOM 2537 N N . PHE A 1 334 ? 27.927 3.374 -9.729 1.00 92.88 334 PHE A N 1
ATOM 2538 C CA . PHE A 1 334 ? 26.582 3.620 -10.237 1.00 92.88 334 PHE A CA 1
ATOM 2539 C C . PHE A 1 334 ? 26.302 2.707 -11.423 1.00 92.88 334 PHE A C 1
ATOM 2541 O O . PHE A 1 334 ? 27.172 2.529 -12.275 1.00 92.88 334 PHE A O 1
ATOM 2548 N N . HIS A 1 335 ? 25.104 2.133 -11.471 1.00 96.38 335 HIS A N 1
ATOM 2549 C CA . HIS A 1 335 ? 24.680 1.295 -12.583 1.00 96.38 335 HIS A CA 1
ATOM 2550 C C . HIS A 1 335 ? 24.289 2.166 -13.776 1.00 96.38 335 HIS A C 1
ATOM 2552 O O . HIS A 1 335 ? 23.527 3.125 -13.619 1.00 96.38 335 HIS A O 1
ATOM 2558 N N . PHE A 1 336 ? 24.839 1.851 -14.946 1.00 95.50 336 PHE A N 1
ATOM 2559 C CA . PHE A 1 336 ? 24.550 2.510 -16.208 1.00 95.50 336 PHE A CA 1
ATOM 2560 C C . PHE A 1 336 ? 23.867 1.547 -17.168 1.00 95.50 336 PHE A C 1
ATOM 2562 O O . PHE A 1 336 ? 24.355 0.444 -17.408 1.00 95.50 336 PHE A O 1
ATOM 2569 N N . ASN A 1 337 ? 22.809 2.040 -17.797 1.00 95.94 337 ASN A N 1
ATOM 2570 C CA . ASN A 1 337 ? 22.193 1.456 -18.973 1.00 95.94 337 ASN A CA 1
ATOM 2571 C C . ASN A 1 337 ? 22.575 2.278 -20.209 1.00 95.94 337 ASN A C 1
ATOM 2573 O O . ASN A 1 337 ? 22.214 3.455 -20.332 1.00 95.94 337 ASN A O 1
ATOM 2577 N N . PHE A 1 338 ? 23.314 1.665 -21.131 1.00 93.19 338 PHE A N 1
ATOM 2578 C CA . PHE A 1 338 ? 23.893 2.354 -22.288 1.00 93.19 338 PHE A CA 1
ATOM 2579 C C . PHE A 1 338 ? 22.922 2.558 -23.453 1.00 93.19 338 PHE A C 1
ATOM 2581 O O . PHE A 1 338 ? 23.252 3.255 -24.416 1.00 93.19 338 PHE A O 1
ATOM 2588 N N . GLY A 1 339 ? 21.743 1.930 -23.422 1.00 93.94 339 GLY A N 1
ATOM 2589 C CA . GLY A 1 339 ? 20.843 1.921 -24.576 1.00 93.94 339 GLY A CA 1
ATOM 2590 C C . GLY A 1 339 ? 21.432 1.178 -25.786 1.00 93.94 339 GLY A C 1
ATOM 2591 O O . GLY A 1 339 ? 21.235 1.594 -26.932 1.00 93.94 339 GLY A O 1
ATOM 2592 N N . TRP A 1 340 ? 22.174 0.097 -25.523 1.00 92.81 340 TRP A N 1
ATOM 2593 C CA . TRP A 1 340 ? 22.832 -0.774 -26.507 1.00 92.81 340 TRP A CA 1
ATOM 2594 C C . TRP A 1 340 ? 22.400 -2.242 -26.356 1.00 92.81 340 TRP A C 1
ATOM 2596 O O . TRP A 1 340 ? 23.185 -3.176 -26.492 1.00 92.81 340 TRP A O 1
ATOM 2606 N N . GLY A 1 341 ? 21.117 -2.473 -26.074 1.00 91.12 341 GLY A N 1
ATOM 2607 C CA . GLY A 1 341 ? 20.578 -3.833 -26.002 1.00 91.12 341 GLY A CA 1
ATOM 2608 C C . GLY A 1 341 ? 21.024 -4.620 -24.766 1.00 91.12 341 GLY A C 1
ATOM 2609 O O . GLY A 1 341 ? 21.017 -5.847 -24.802 1.00 91.12 341 GLY A O 1
ATOM 2610 N N . GLY A 1 342 ? 21.457 -3.934 -23.702 1.00 91.12 342 GLY A N 1
ATOM 2611 C CA . GLY A 1 342 ? 21.979 -4.548 -22.476 1.00 91.12 342 GLY A CA 1
ATOM 2612 C C . GLY A 1 342 ? 23.477 -4.849 -22.511 1.00 91.12 342 GLY A C 1
ATOM 2613 O O . GLY A 1 342 ? 24.073 -5.163 -21.484 1.00 91.12 342 GLY A O 1
ATOM 2614 N N . GLN A 1 343 ? 24.111 -4.741 -23.681 1.00 90.44 343 GLN A N 1
ATOM 2615 C CA . GLN A 1 343 ? 25.549 -4.946 -23.806 1.00 90.44 343 GLN A CA 1
ATOM 2616 C C . GLN A 1 343 ? 26.298 -3.843 -23.068 1.00 90.44 343 GLN A C 1
ATOM 2618 O O . GLN A 1 343 ? 26.095 -2.659 -23.327 1.00 90.44 343 GLN A O 1
ATOM 2623 N N . GLY A 1 344 ? 27.180 -4.247 -22.158 1.00 89.31 344 GLY A N 1
ATOM 2624 C CA . GLY A 1 344 ? 27.951 -3.318 -21.346 1.00 89.31 344 GLY A CA 1
ATOM 2625 C C . GLY A 1 344 ? 27.178 -2.680 -20.191 1.00 89.31 344 GLY A C 1
ATOM 2626 O O . GLY A 1 344 ? 27.811 -1.960 -19.441 1.00 89.31 344 GLY A O 1
ATOM 2627 N N . ASP A 1 345 ? 25.879 -2.932 -19.993 1.00 94.06 345 ASP A N 1
ATOM 2628 C CA . ASP A 1 345 ? 25.168 -2.407 -18.816 1.00 94.06 345 ASP A CA 1
ATOM 2629 C C . ASP A 1 345 ? 25.834 -2.924 -17.524 1.00 94.06 345 ASP A C 1
ATOM 2631 O O . ASP A 1 345 ? 26.180 -4.107 -17.406 1.00 94.06 345 ASP A O 1
ATOM 2635 N N . GLY A 1 346 ? 26.083 -2.035 -16.562 1.00 93.38 346 GLY A N 1
ATOM 2636 C CA . GLY A 1 346 ? 26.900 -2.383 -15.398 1.00 93.38 346 GLY A CA 1
ATOM 2637 C C . GLY A 1 346 ? 27.295 -1.207 -14.516 1.00 93.38 346 GLY A C 1
ATOM 2638 O O . GLY A 1 346 ? 26.785 -0.103 -14.661 1.00 93.38 346 GLY A O 1
ATOM 2639 N N . TYR A 1 347 ? 28.214 -1.448 -13.584 1.00 91.88 347 TYR A N 1
ATOM 2640 C CA . TYR A 1 347 ? 28.603 -0.510 -12.534 1.00 91.88 347 TYR A CA 1
ATOM 2641 C C . TYR A 1 347 ? 29.889 0.252 -12.877 1.00 91.88 347 TYR A C 1
ATOM 2643 O O . TYR A 1 347 ? 30.948 -0.346 -13.098 1.00 91.88 347 TYR A O 1
ATOM 2651 N N . TYR A 1 348 ? 29.799 1.584 -12.860 1.00 89.81 348 TYR A N 1
ATOM 2652 C CA . TYR A 1 348 ? 30.828 2.515 -13.329 1.00 89.81 348 TYR A CA 1
ATOM 2653 C C . TYR A 1 348 ? 30.969 3.756 -12.429 1.00 89.81 348 TYR A C 1
ATOM 2655 O O . TYR A 1 348 ? 30.158 4.006 -11.533 1.00 89.81 348 TYR A O 1
ATOM 2663 N N . THR A 1 349 ? 32.034 4.537 -12.640 1.00 84.56 349 THR A N 1
ATOM 2664 C CA . THR A 1 349 ? 32.308 5.773 -11.890 1.00 84.56 349 THR A CA 1
ATOM 2665 C C . THR A 1 349 ? 31.623 7.001 -12.500 1.00 84.56 349 THR A C 1
ATOM 2667 O O . THR A 1 349 ? 31.408 7.088 -13.710 1.00 84.56 349 THR A O 1
ATOM 2670 N N . VAL A 1 350 ? 31.320 7.980 -11.637 1.00 83.06 350 VAL A N 1
ATOM 2671 C CA . VAL A 1 350 ? 30.871 9.341 -11.993 1.00 83.06 350 VAL A CA 1
ATOM 2672 C C . VAL A 1 350 ? 31.701 10.364 -11.216 1.00 83.06 350 VAL A C 1
ATOM 2674 O O . VAL A 1 350 ? 31.293 10.835 -10.153 1.00 83.06 350 VAL A O 1
ATOM 2677 N N . ASP A 1 351 ? 32.915 10.682 -11.678 1.00 80.19 351 ASP A N 1
ATOM 2678 C CA . ASP A 1 351 ? 33.805 11.579 -10.926 1.00 80.19 351 ASP A CA 1
ATOM 2679 C C . ASP A 1 351 ? 34.599 12.625 -11.703 1.00 80.19 351 ASP A C 1
ATOM 2681 O O . ASP A 1 351 ? 34.527 12.719 -12.922 1.00 80.19 351 ASP A O 1
ATOM 2685 N N . ASP A 1 352 ? 35.278 13.514 -10.976 1.00 76.44 352 ASP A N 1
ATOM 2686 C CA . ASP A 1 352 ? 36.096 14.582 -11.561 1.00 76.44 352 ASP A CA 1
ATOM 2687 C C . ASP A 1 352 ? 37.304 14.048 -12.335 1.00 76.44 352 ASP A C 1
ATOM 2689 O O . ASP A 1 352 ? 37.756 14.673 -13.290 1.00 76.44 352 ASP A O 1
ATOM 2693 N N . GLU A 1 353 ? 37.854 12.912 -11.914 1.00 71.06 353 GLU A N 1
ATOM 2694 C CA . GLU A 1 353 ? 39.145 12.427 -12.400 1.00 71.06 353 GLU A CA 1
ATOM 2695 C C . GLU A 1 353 ? 39.011 11.484 -13.596 1.00 71.06 353 GLU A C 1
ATOM 2697 O O . GLU A 1 353 ? 39.883 11.452 -14.463 1.00 71.06 353 GLU A O 1
ATOM 2702 N N . THR A 1 354 ? 37.938 10.701 -13.614 1.00 72.88 354 THR A N 1
ATOM 2703 C CA . THR A 1 354 ? 37.622 9.674 -14.606 1.00 72.88 354 THR A CA 1
ATOM 2704 C C . THR A 1 354 ? 36.315 9.959 -15.335 1.00 72.88 354 THR A C 1
ATOM 2706 O O . THR A 1 354 ? 36.114 9.452 -16.431 1.00 72.88 354 THR A O 1
ATOM 2709 N N . GLY A 1 355 ? 35.463 10.853 -14.835 1.00 75.00 355 GLY A N 1
ATOM 2710 C CA . GLY A 1 355 ? 34.256 11.268 -15.542 1.00 75.00 355 GLY A CA 1
ATOM 2711 C C . GLY A 1 355 ? 33.113 10.279 -15.412 1.00 75.00 355 GLY A C 1
ATOM 2712 O O . GLY A 1 355 ? 33.045 9.523 -14.447 1.00 75.00 355 GLY A O 1
ATOM 2713 N N . MET A 1 356 ? 32.261 10.248 -16.440 1.00 80.75 356 MET A N 1
ATOM 2714 C CA . MET A 1 356 ? 31.423 9.092 -16.774 1.00 80.75 356 MET A CA 1
ATOM 2715 C C . MET A 1 356 ? 32.334 8.006 -17.360 1.00 80.75 356 MET A C 1
ATOM 2717 O O . MET A 1 356 ? 32.368 7.803 -18.571 1.00 80.75 356 MET A O 1
ATOM 2721 N N . ASN A 1 357 ? 33.181 7.434 -16.502 1.00 75.31 357 ASN A N 1
ATOM 2722 C CA . ASN A 1 357 ? 34.126 6.358 -16.795 1.00 75.31 357 ASN A CA 1
ATOM 2723 C C . ASN A 1 357 ? 35.012 6.536 -18.054 1.00 75.31 357 ASN A C 1
ATOM 2725 O O . ASN A 1 357 ? 35.367 5.571 -18.712 1.00 75.31 357 ASN A O 1
ATOM 2729 N N . GLY A 1 358 ? 35.384 7.768 -18.397 1.00 71.94 358 GLY A N 1
ATOM 2730 C CA . GLY A 1 358 ? 36.248 8.141 -19.524 1.00 71.94 358 GLY A CA 1
ATOM 2731 C C . GLY A 1 358 ? 35.781 9.397 -20.268 1.00 71.94 358 GLY A C 1
ATOM 2732 O O . GLY A 1 358 ? 36.481 9.920 -21.138 1.00 71.94 358 GLY A O 1
ATOM 2733 N N . PHE A 1 359 ? 34.581 9.884 -19.941 1.00 78.06 359 PHE A N 1
ATOM 2734 C CA . PHE A 1 359 ? 34.002 11.119 -20.472 1.00 78.06 359 PHE A CA 1
ATOM 2735 C C . PHE A 1 359 ? 33.970 12.155 -19.339 1.00 78.06 359 PHE A C 1
ATOM 2737 O O . PHE A 1 359 ? 33.006 12.254 -18.575 1.00 78.06 359 PHE A O 1
ATOM 2744 N N . THR A 1 360 ? 35.092 12.853 -19.173 1.00 77.31 360 THR A N 1
ATOM 2745 C CA . THR A 1 360 ? 35.374 13.766 -18.051 1.00 77.31 360 THR A CA 1
ATOM 2746 C C . THR A 1 360 ? 34.822 15.170 -18.266 1.00 77.31 360 THR A C 1
ATOM 2748 O O . THR A 1 360 ? 34.540 15.877 -17.295 1.00 77.31 360 THR A O 1
ATOM 2751 N N . GLU A 1 361 ? 34.613 15.568 -19.519 1.00 82.94 361 GLU A N 1
ATOM 2752 C CA . GLU A 1 361 ? 34.144 16.899 -19.880 1.00 82.94 361 GLU A CA 1
ATOM 2753 C C . GLU A 1 361 ? 32.619 16.963 -19.973 1.00 82.94 361 GLU A C 1
ATOM 2755 O O . GLU A 1 361 ? 31.948 15.975 -20.258 1.00 82.94 361 GLU A O 1
ATOM 2760 N N . TRP A 1 362 ? 32.073 18.154 -19.715 1.00 88.00 362 TRP A N 1
ATOM 2761 C CA . TRP A 1 362 ? 30.647 18.489 -19.863 1.00 88.00 362 TRP A CA 1
ATOM 2762 C C . TRP A 1 362 ? 29.682 17.471 -19.242 1.00 88.00 362 TRP A C 1
ATOM 2764 O O . TRP A 1 362 ? 28.577 17.262 -19.741 1.00 88.00 362 TRP A O 1
ATOM 2774 N N . GLN A 1 363 ? 30.088 16.872 -18.119 1.00 92.31 363 GLN A N 1
ATOM 2775 C CA . GLN A 1 363 ? 29.227 15.981 -17.356 1.00 92.31 363 GLN A CA 1
ATOM 2776 C C . GLN A 1 363 ? 27.943 16.701 -16.946 1.00 92.31 363 GLN A C 1
ATOM 2778 O O . GLN A 1 363 ? 27.986 17.832 -16.444 1.00 92.31 363 GLN A O 1
ATOM 2783 N N . GLY A 1 364 ? 26.809 16.043 -17.138 1.00 94.69 364 GLY A N 1
ATOM 2784 C CA . GLY A 1 364 ? 25.507 16.587 -16.786 1.00 94.69 364 GLY A CA 1
ATOM 2785 C C . GLY A 1 364 ? 24.458 15.504 -16.627 1.00 94.69 364 GLY A C 1
ATOM 2786 O O . GLY A 1 364 ? 24.665 14.361 -17.020 1.00 94.69 364 GLY A O 1
ATOM 2787 N N . MET A 1 365 ? 23.328 15.874 -16.041 1.00 97.06 365 MET A N 1
ATOM 2788 C CA . MET A 1 365 ? 22.207 14.971 -15.837 1.00 97.06 365 MET A CA 1
ATOM 2789 C C . MET A 1 365 ? 20.873 15.690 -15.997 1.00 97.06 365 MET A C 1
ATOM 2791 O O . MET A 1 365 ? 20.751 16.870 -15.658 1.00 97.06 365 MET A O 1
ATOM 2795 N N . VAL A 1 366 ? 19.869 14.960 -16.476 1.00 98.44 366 VAL A N 1
ATOM 2796 C CA . VAL A 1 366 ? 18.460 15.303 -16.296 1.00 98.44 366 VAL A CA 1
ATOM 2797 C C . VAL A 1 366 ? 17.954 14.477 -15.128 1.00 98.44 366 VAL A C 1
ATOM 2799 O O . VAL A 1 366 ? 17.804 13.265 -15.250 1.00 98.44 366 VAL A O 1
ATOM 2802 N N . TYR A 1 367 ? 17.736 15.138 -14.000 1.00 97.31 367 TYR A N 1
ATOM 2803 C CA . TYR A 1 367 ? 17.357 14.533 -12.726 1.00 97.31 367 TYR A CA 1
ATOM 2804 C C . TYR A 1 367 ? 16.068 15.174 -12.201 1.00 97.31 367 TYR A C 1
ATOM 2806 O O . TYR A 1 367 ? 15.504 16.054 -12.859 1.00 97.31 367 TYR A O 1
ATOM 2814 N N . ASN A 1 368 ? 15.578 14.737 -11.038 1.00 96.38 368 ASN A N 1
ATOM 2815 C CA . ASN A 1 368 ? 14.266 15.115 -10.515 1.00 96.38 368 ASN A CA 1
ATOM 2816 C C . ASN A 1 368 ? 13.157 14.811 -11.536 1.00 96.38 368 ASN A C 1
ATOM 2818 O O . ASN A 1 368 ? 12.225 15.594 -11.723 1.00 96.38 368 ASN A O 1
ATOM 2822 N N . ILE A 1 369 ? 13.322 13.696 -12.257 1.00 97.62 369 ILE A N 1
ATOM 2823 C CA . ILE A 1 369 ? 12.331 13.204 -13.206 1.00 97.62 369 ILE A CA 1
ATOM 2824 C C . ILE A 1 369 ? 11.284 12.469 -12.392 1.00 97.62 369 ILE A C 1
ATOM 2826 O O . ILE A 1 369 ? 11.570 11.407 -11.847 1.00 97.62 369 ILE A O 1
ATOM 2830 N N . ALA A 1 370 ? 10.092 13.039 -12.299 1.00 95.12 370 ALA A N 1
ATOM 2831 C CA . ALA A 1 370 ? 8.963 12.453 -11.595 1.00 95.12 370 ALA A CA 1
ATOM 2832 C C . ALA A 1 370 ? 7.655 12.807 -12.317 1.00 95.12 370 ALA A C 1
ATOM 2834 O O . ALA A 1 370 ? 7.627 13.746 -13.120 1.00 95.12 370 ALA A O 1
ATOM 2835 N N . PRO A 1 371 ? 6.553 12.105 -12.033 1.00 94.06 371 PRO A N 1
ATOM 2836 C CA . PRO A 1 371 ? 5.237 12.501 -12.512 1.00 94.06 371 PRO A CA 1
ATOM 2837 C C . PRO A 1 371 ? 4.851 13.911 -12.048 1.00 94.06 371 PRO A C 1
ATOM 2839 O O . PRO A 1 371 ? 5.023 14.250 -10.878 1.00 94.06 371 PRO A O 1
ATOM 2842 N N . LYS A 1 372 ? 4.270 14.733 -12.935 1.00 89.94 372 LYS A N 1
ATOM 2843 C CA . LYS A 1 372 ? 3.634 16.008 -12.530 1.00 89.94 372 LYS A CA 1
ATOM 2844 C C . LYS A 1 372 ? 2.418 15.753 -11.648 1.00 89.94 372 LYS A C 1
ATOM 2846 O O . LYS A 1 372 ? 2.185 16.460 -10.672 1.00 89.94 372 LYS A O 1
ATOM 2851 N N . LYS A 1 373 ? 1.647 14.738 -12.031 1.00 89.50 373 LYS A N 1
ATOM 2852 C CA . LYS A 1 373 ? 0.561 14.166 -11.249 1.00 89.50 373 LYS A CA 1
ATOM 2853 C C . LYS A 1 373 ? 0.776 12.666 -11.197 1.00 89.50 373 LYS A C 1
ATOM 2855 O O . LYS A 1 373 ? 0.741 12.016 -12.237 1.00 89.50 373 LYS A O 1
ATOM 2860 N N . GLN A 1 374 ? 0.997 12.153 -9.998 1.00 90.69 374 GLN A N 1
ATOM 2861 C CA . GLN A 1 374 ? 1.090 10.722 -9.771 1.00 90.69 374 GLN A CA 1
ATOM 2862 C C . GLN A 1 374 ? -0.291 10.067 -9.911 1.00 90.69 374 GLN A C 1
ATOM 2864 O O . GLN A 1 374 ? -1.312 10.700 -9.620 1.00 90.69 374 GLN A O 1
ATOM 2869 N N . ASN A 1 375 ? -0.329 8.821 -10.381 1.00 90.00 375 ASN A N 1
ATOM 2870 C CA . ASN A 1 375 ? -1.567 8.070 -10.563 1.00 90.00 375 ASN A CA 1
ATOM 2871 C C . ASN A 1 375 ? -2.132 7.577 -9.219 1.00 90.00 375 ASN A C 1
ATOM 2873 O O . ASN A 1 375 ? -1.986 6.421 -8.832 1.00 90.00 375 ASN A O 1
ATOM 2877 N N . LEU A 1 376 ? -2.748 8.503 -8.487 1.00 86.88 376 LEU A N 1
ATOM 2878 C CA . LEU A 1 376 ? -3.429 8.256 -7.222 1.00 86.88 376 LEU A CA 1
ATOM 2879 C C . LEU A 1 376 ? -4.944 8.204 -7.436 1.00 86.88 376 LEU A C 1
ATOM 2881 O O . LEU A 1 376 ? -5.507 9.014 -8.183 1.00 86.88 376 LEU A O 1
ATOM 2885 N N . LYS A 1 377 ? -5.609 7.300 -6.720 1.00 84.25 377 LYS A N 1
ATOM 2886 C CA . LYS A 1 377 ? -7.069 7.196 -6.637 1.00 84.25 377 LYS A CA 1
ATOM 2887 C C . LYS A 1 377 ? -7.492 7.439 -5.200 1.00 84.25 377 LYS A C 1
ATOM 2889 O O . LYS A 1 377 ? -6.887 6.885 -4.295 1.00 84.25 377 LYS A O 1
ATOM 2894 N N . GLY A 1 378 ? -8.533 8.236 -4.987 1.00 80.12 378 GLY A N 1
ATOM 2895 C CA . GLY A 1 378 ? -9.068 8.490 -3.655 1.00 80.12 378 GLY A CA 1
ATOM 2896 C C . GLY A 1 378 ? -10.587 8.461 -3.651 1.00 80.12 378 GLY A C 1
ATOM 2897 O O . GLY A 1 378 ? -11.223 8.848 -4.629 1.00 80.12 378 GLY A O 1
ATOM 2898 N N . LYS A 1 379 ? -11.174 8.013 -2.548 1.00 82.69 379 LYS A N 1
ATOM 2899 C CA . LYS A 1 379 ? -12.611 8.119 -2.283 1.00 82.69 379 LYS A CA 1
ATOM 2900 C C . LYS A 1 379 ? -12.832 8.607 -0.858 1.00 82.69 379 LYS A C 1
ATOM 2902 O O . LYS A 1 379 ? -12.013 8.345 0.016 1.00 82.69 379 LYS A O 1
ATOM 2907 N N . ILE A 1 380 ? -13.925 9.335 -0.660 1.00 83.75 380 ILE A N 1
ATOM 2908 C CA . ILE A 1 380 ? -14.395 9.767 0.655 1.00 83.75 380 ILE A CA 1
ATOM 2909 C C . ILE A 1 380 ? -15.587 8.881 1.007 1.00 83.75 380 ILE A C 1
ATOM 2911 O O . ILE A 1 380 ? -16.516 8.757 0.210 1.00 83.75 380 ILE A O 1
ATOM 2915 N N . GLU A 1 381 ? -15.544 8.254 2.175 1.00 77.19 381 GLU A N 1
ATOM 2916 C CA . GLU A 1 381 ? -16.568 7.344 2.676 1.00 77.19 381 GLU A CA 1
ATOM 2917 C C . GLU A 1 381 ? -17.266 7.981 3.876 1.00 77.19 381 GLU A C 1
ATOM 2919 O O . GLU A 1 381 ? -16.855 7.829 5.028 1.00 77.19 381 GLU A O 1
ATOM 2924 N N . ASN A 1 382 ? -18.328 8.737 3.601 1.00 64.81 382 ASN A N 1
ATOM 2925 C CA . ASN A 1 382 ? -19.081 9.432 4.635 1.00 64.81 382 ASN A CA 1
ATOM 2926 C C . ASN A 1 382 ? -20.441 8.758 4.853 1.00 64.81 382 ASN A C 1
ATOM 2928 O O . ASN A 1 382 ? -21.391 8.980 4.106 1.00 64.81 382 ASN A O 1
ATOM 2932 N N . ASN A 1 383 ? -20.519 7.909 5.878 1.00 56.38 383 ASN A N 1
ATOM 2933 C CA . ASN A 1 383 ? -21.720 7.127 6.201 1.00 56.38 383 ASN A CA 1
ATOM 2934 C C . ASN A 1 383 ? -22.507 7.707 7.395 1.00 56.38 383 ASN A C 1
ATOM 2936 O O . ASN A 1 383 ? -23.468 7.092 7.857 1.00 56.38 383 ASN A O 1
ATOM 2940 N N . GLY A 1 384 ? -22.083 8.862 7.924 1.00 59.50 384 GLY A N 1
ATOM 2941 C CA . GLY A 1 384 ? -22.617 9.476 9.141 1.00 59.50 384 GLY A CA 1
ATOM 2942 C C . GLY A 1 384 ? -23.249 10.850 8.916 1.00 59.50 384 GLY A C 1
ATOM 2943 O O . GLY A 1 384 ? -23.061 11.492 7.886 1.00 59.50 384 GLY A O 1
ATOM 2944 N N . THR A 1 385 ? -24.009 11.319 9.909 1.00 73.31 385 THR A N 1
ATOM 2945 C CA . THR A 1 385 ? -24.509 12.703 9.928 1.00 73.31 385 THR A CA 1
ATOM 2946 C C . THR A 1 385 ? -23.368 13.651 10.291 1.00 73.31 385 THR A C 1
ATOM 2948 O O . THR A 1 385 ? -22.696 13.438 11.296 1.00 73.31 385 THR A O 1
ATOM 2951 N N . MET A 1 386 ? -23.168 14.699 9.488 1.00 78.94 386 MET A N 1
ATOM 2952 C CA . MET A 1 386 ? -22.192 15.757 9.754 1.00 78.94 386 MET A CA 1
ATOM 2953 C C . MET A 1 386 ? -22.790 16.836 10.647 1.00 78.94 386 MET A C 1
ATOM 2955 O O . MET A 1 386 ? -23.827 17.413 10.320 1.00 78.94 386 MET A O 1
ATOM 2959 N N . TYR A 1 387 ? -22.112 17.147 11.748 1.00 78.00 387 TYR A N 1
ATOM 2960 C CA . TYR A 1 387 ? -22.537 18.183 12.683 1.00 78.00 387 TYR A CA 1
ATOM 2961 C C . TYR A 1 387 ? -21.616 19.399 12.619 1.00 78.00 387 TYR A C 1
ATOM 2963 O O . TYR A 1 387 ? -20.393 19.272 12.700 1.00 78.00 387 TYR A O 1
ATOM 2971 N N . ALA A 1 388 ? -22.199 20.590 12.523 1.00 75.19 388 ALA A N 1
ATOM 2972 C CA . ALA A 1 388 ? -21.460 21.833 12.701 1.00 75.19 388 ALA A CA 1
ATOM 2973 C C . ALA A 1 388 ? -20.934 21.944 14.140 1.00 75.19 388 ALA A C 1
ATOM 2975 O O . ALA A 1 388 ? -21.524 21.385 15.068 1.00 75.19 388 ALA A O 1
ATOM 2976 N N . TYR A 1 389 ? -19.817 22.652 14.324 1.00 69.56 389 TYR A N 1
ATOM 2977 C CA . TYR A 1 389 ? -19.180 22.908 15.625 1.00 69.56 389 TYR A CA 1
ATOM 2978 C C . TYR A 1 389 ? -18.671 21.657 16.368 1.00 69.56 389 TYR A C 1
ATOM 2980 O O . TYR A 1 389 ? -18.143 21.765 17.471 1.00 69.56 389 TYR A O 1
ATOM 2988 N N . ARG A 1 390 ? -18.788 20.463 15.773 1.00 66.06 390 ARG A N 1
ATOM 2989 C CA . ARG A 1 390 ? -18.273 19.200 16.318 1.00 66.06 390 ARG A CA 1
ATOM 2990 C C . ARG A 1 390 ? -17.131 18.681 15.465 1.00 66.06 390 ARG A C 1
ATOM 2992 O O . ARG A 1 390 ? -17.112 18.898 14.255 1.00 66.06 390 ARG A O 1
ATOM 2999 N N . THR A 1 391 ? -16.192 17.980 16.087 1.00 79.00 391 THR A N 1
ATOM 3000 C CA . THR A 1 391 ? -15.246 17.155 15.338 1.00 79.00 391 THR A CA 1
ATOM 3001 C C . THR A 1 391 ? -16.001 15.971 14.758 1.00 79.00 391 THR A C 1
ATOM 3003 O O . THR A 1 391 ? -16.672 15.233 15.477 1.00 79.00 391 THR A O 1
ATOM 3006 N N . ASN A 1 392 ? -15.919 15.825 13.445 1.00 80.50 392 ASN A N 1
ATOM 3007 C CA . ASN A 1 392 ? -16.497 14.722 12.706 1.00 80.50 392 ASN A CA 1
ATOM 3008 C C . ASN A 1 392 ? -15.360 13.935 12.070 1.00 80.50 392 ASN A C 1
ATOM 3010 O O . ASN A 1 392 ? -14.440 14.522 11.497 1.00 80.50 392 ASN A O 1
ATOM 3014 N N . THR A 1 393 ? -15.462 12.615 12.118 1.00 86.50 393 THR A N 1
ATOM 3015 C CA . THR A 1 393 ? -14.541 11.741 11.402 1.00 86.50 393 THR A CA 1
ATOM 3016 C C . THR A 1 393 ? -15.002 11.586 9.959 1.00 86.50 393 THR A C 1
ATOM 3018 O O . THR A 1 393 ? -16.147 11.217 9.696 1.00 86.50 393 THR A O 1
ATOM 3021 N N . VAL A 1 394 ? -14.098 11.847 9.024 1.00 84.56 394 VAL A N 1
ATOM 3022 C CA . VAL A 1 394 ? -14.257 11.564 7.602 1.00 84.56 394 VAL A CA 1
ATOM 3023 C C . VAL A 1 394 ? -13.301 10.444 7.249 1.00 84.56 394 VAL A C 1
ATOM 3025 O O . VAL A 1 394 ? -12.084 10.627 7.264 1.00 84.56 394 VAL A O 1
ATOM 3028 N N . ASN A 1 395 ? -13.861 9.286 6.921 1.00 87.44 395 ASN A N 1
ATOM 3029 C CA . ASN A 1 395 ? -13.067 8.173 6.431 1.00 87.44 395 ASN A CA 1
ATOM 3030 C C . ASN A 1 395 ? -12.796 8.371 4.946 1.00 87.44 395 ASN A C 1
ATOM 3032 O O . ASN A 1 395 ? -13.671 8.791 4.183 1.00 87.44 395 ASN A O 1
ATOM 3036 N N . VAL A 1 396 ? -11.576 8.078 4.528 1.00 87.69 396 VAL A N 1
ATOM 3037 C CA . VAL A 1 396 ? -11.179 8.105 3.128 1.00 87.69 396 VAL A CA 1
ATOM 3038 C C . VAL A 1 396 ? -10.315 6.897 2.822 1.00 87.69 396 VAL A C 1
ATOM 3040 O O . VAL A 1 396 ? -9.584 6.423 3.683 1.00 87.69 396 VAL A O 1
ATOM 3043 N N . SER A 1 397 ? -10.333 6.459 1.571 1.00 85.56 397 SER A N 1
ATOM 3044 C CA . SER A 1 397 ? -9.433 5.411 1.089 1.00 85.56 397 SER A CA 1
ATOM 3045 C C . SER A 1 397 ? -8.635 5.946 -0.086 1.00 85.56 397 SER A C 1
ATOM 3047 O O . SER A 1 397 ? -9.215 6.504 -1.025 1.00 85.56 397 SER A O 1
ATOM 3049 N N . VAL A 1 398 ? -7.316 5.758 -0.068 1.00 87.88 398 VAL A N 1
ATOM 3050 C CA . VAL A 1 398 ? -6.411 6.184 -1.145 1.00 87.88 398 VAL A CA 1
ATOM 3051 C C . VAL A 1 398 ? -5.568 5.011 -1.624 1.00 87.88 398 VAL A C 1
ATOM 3053 O O . VAL A 1 398 ? -4.971 4.311 -0.817 1.00 87.88 398 VAL A O 1
ATOM 3056 N N . ALA A 1 399 ? -5.488 4.828 -2.939 1.00 84.69 399 ALA A N 1
ATOM 3057 C CA . ALA A 1 399 ? -4.616 3.864 -3.600 1.00 84.69 399 ALA A CA 1
ATOM 3058 C C . ALA A 1 399 ? -3.608 4.576 -4.509 1.00 84.69 399 ALA A C 1
ATOM 3060 O O . ALA A 1 399 ? -3.915 5.614 -5.110 1.00 84.69 399 ALA A O 1
ATOM 3061 N N . ASN A 1 400 ? -2.409 4.008 -4.632 1.00 90.31 400 ASN A N 1
ATOM 3062 C CA . ASN A 1 400 ? -1.353 4.510 -5.507 1.00 90.31 400 ASN A CA 1
ATOM 3063 C C . ASN A 1 400 ? -1.035 3.486 -6.603 1.00 90.31 400 ASN A C 1
ATOM 3065 O O . ASN A 1 400 ? -0.295 2.528 -6.396 1.00 90.31 400 ASN A O 1
ATOM 3069 N N . ASP A 1 401 ? -1.567 3.745 -7.796 1.00 87.12 401 ASP A N 1
ATOM 3070 C CA . ASP A 1 401 ? -1.300 2.982 -9.019 1.00 87.12 401 ASP A CA 1
ATOM 3071 C C . ASP A 1 401 ? -0.091 3.531 -9.794 1.00 87.12 401 ASP A C 1
ATOM 3073 O O . ASP A 1 401 ? 0.165 3.113 -10.923 1.00 87.12 401 ASP A O 1
ATOM 3077 N N . GLY A 1 402 ? 0.628 4.506 -9.232 1.00 91.19 402 GLY A N 1
ATOM 3078 C CA . GLY A 1 402 ? 1.761 5.171 -9.864 1.00 91.19 402 GLY A CA 1
ATOM 3079 C C . GLY A 1 402 ? 3.059 4.367 -9.823 1.00 91.19 402 GLY A C 1
ATOM 3080 O O . GLY A 1 402 ? 3.112 3.205 -9.425 1.00 91.19 402 GLY A O 1
ATOM 3081 N N . THR A 1 403 ? 4.144 4.996 -10.270 1.00 94.06 403 THR A N 1
ATOM 3082 C CA . THR A 1 403 ? 5.470 4.360 -10.346 1.00 94.06 403 THR A CA 1
ATOM 3083 C C . THR A 1 403 ? 6.229 4.448 -9.028 1.00 94.06 403 THR A C 1
ATOM 3085 O O . THR A 1 403 ? 6.922 3.503 -8.665 1.00 94.06 403 THR A O 1
ATOM 3088 N N . LEU A 1 404 ? 6.110 5.562 -8.301 1.00 94.19 404 LEU A N 1
ATOM 3089 C CA . LEU A 1 404 ? 6.871 5.812 -7.070 1.00 94.19 404 LEU A CA 1
ATOM 3090 C C . LEU A 1 404 ? 6.016 5.552 -5.820 1.00 94.19 404 LEU A C 1
ATOM 3092 O O . LEU A 1 404 ? 4.797 5.664 -5.884 1.00 94.19 404 LEU A O 1
ATOM 3096 N N . PRO A 1 405 ? 6.593 5.259 -4.650 1.00 92.50 405 PRO A N 1
ATOM 3097 C CA . PRO A 1 405 ? 5.866 5.404 -3.391 1.00 92.50 405 PRO A CA 1
ATOM 3098 C C . PRO A 1 405 ? 5.390 6.853 -3.201 1.00 92.50 405 PRO A C 1
ATOM 3100 O O . PRO A 1 405 ? 6.025 7.789 -3.696 1.00 92.50 405 PRO A O 1
ATOM 3103 N N . TYR A 1 406 ? 4.285 7.054 -2.483 1.00 92.88 406 TYR A N 1
ATOM 3104 C CA . TYR A 1 406 ? 3.714 8.388 -2.281 1.00 92.88 406 TYR A CA 1
ATOM 3105 C C . TYR A 1 406 ? 3.365 8.656 -0.819 1.00 92.88 406 TYR A C 1
ATOM 3107 O O . TYR A 1 406 ? 2.881 7.770 -0.130 1.00 92.88 406 TYR A O 1
ATOM 3115 N N . SER A 1 407 ? 3.566 9.886 -0.352 1.00 92.44 407 SER A N 1
ATOM 3116 C CA . SER A 1 407 ? 3.111 10.353 0.962 1.00 92.44 407 SER A CA 1
ATOM 3117 C C . SER A 1 407 ? 2.583 11.784 0.868 1.00 92.44 407 SER A C 1
ATOM 3119 O O . SER A 1 407 ? 2.972 12.549 -0.029 1.00 92.44 407 SER A O 1
ATOM 3121 N N . GLY A 1 408 ? 1.690 12.141 1.792 1.00 94.12 408 GLY A N 1
ATOM 3122 C CA . GLY A 1 408 ? 1.003 13.429 1.814 1.00 94.12 408 GLY A CA 1
ATOM 3123 C C . GLY A 1 408 ? -0.397 13.347 1.215 1.00 94.12 408 GLY A C 1
ATOM 3124 O O . GLY A 1 408 ? -0.591 13.639 0.029 1.00 94.12 408 GLY A O 1
ATOM 3125 N N . VAL A 1 409 ? -1.354 12.994 2.065 1.00 96.00 409 VAL A N 1
ATOM 3126 C CA . VAL A 1 409 ? -2.796 12.994 1.814 1.00 96.00 409 VAL A CA 1
ATOM 3127 C C . VAL A 1 409 ? -3.426 14.070 2.695 1.00 96.00 409 VAL A C 1
ATOM 3129 O O . VAL A 1 409 ? -3.104 14.162 3.872 1.00 96.00 409 VAL A O 1
ATOM 3132 N N . TYR A 1 410 ? -4.301 14.894 2.128 1.00 96.50 410 TYR A N 1
ATOM 3133 C CA . TYR A 1 410 ? -4.864 16.062 2.807 1.00 96.50 410 TYR A CA 1
ATOM 3134 C C . TYR A 1 410 ? -6.376 16.087 2.614 1.00 96.50 410 TYR A C 1
ATOM 3136 O O . TYR A 1 410 ? -6.858 15.848 1.500 1.00 96.50 410 TYR A O 1
ATOM 3144 N N . ILE A 1 411 ? -7.122 16.429 3.664 1.00 95.19 411 ILE A N 1
ATOM 3145 C CA . ILE A 1 411 ? -8.555 16.709 3.565 1.00 95.19 411 ILE A CA 1
ATOM 3146 C C . ILE A 1 411 ? -8.803 18.206 3.741 1.00 95.19 411 ILE A C 1
ATOM 3148 O O . ILE A 1 411 ? -8.261 18.868 4.626 1.00 95.19 411 ILE A O 1
ATOM 3152 N N . PHE A 1 412 ? -9.662 18.760 2.898 1.00 93.44 412 PHE A N 1
ATOM 3153 C CA . PHE A 1 412 ? -10.166 20.121 3.027 1.00 93.44 412 PHE A CA 1
ATOM 3154 C C . PHE A 1 412 ? -11.667 20.070 3.197 1.00 93.44 412 PHE A C 1
ATOM 3156 O O . PHE A 1 412 ? -12.322 19.247 2.569 1.00 93.44 412 PHE A O 1
ATOM 3163 N N . ALA A 1 413 ? -12.204 21.004 3.974 1.00 89.75 413 ALA A N 1
ATOM 3164 C CA . ALA A 1 413 ? -13.635 21.168 4.150 1.00 89.75 413 ALA A CA 1
ATOM 3165 C C . ALA A 1 413 ? -13.975 22.660 4.091 1.00 89.75 413 ALA A C 1
ATOM 3167 O O . ALA A 1 413 ? -13.566 23.435 4.962 1.00 89.75 413 ALA A O 1
ATOM 3168 N N . ASN A 1 414 ? -14.686 23.064 3.036 1.00 86.38 414 ASN A N 1
ATOM 3169 C CA . ASN A 1 414 ? -15.005 24.462 2.741 1.00 86.38 414 ASN A CA 1
ATOM 3170 C C . ASN A 1 414 ? -16.518 24.656 2.673 1.00 86.38 414 ASN A C 1
ATOM 3172 O O . ASN A 1 414 ? -17.195 23.854 2.047 1.00 86.38 414 ASN A O 1
ATOM 3176 N N . SER A 1 415 ? -17.052 25.745 3.229 1.00 82.12 415 SER A N 1
ATOM 3177 C CA . SER A 1 415 ? -18.495 26.048 3.186 1.00 82.12 415 SER A CA 1
ATOM 3178 C C . SER A 1 415 ? -18.960 26.700 1.875 1.00 82.12 415 SER A C 1
ATOM 3180 O O . SER A 1 415 ? -20.142 26.720 1.547 1.00 82.12 415 SER A O 1
ATOM 3182 N N . ASN A 1 416 ? -18.028 27.240 1.087 1.00 82.56 416 ASN A N 1
ATOM 3183 C CA . ASN A 1 416 ? -18.318 28.009 -0.129 1.00 82.56 416 ASN A CA 1
ATOM 3184 C C . ASN A 1 416 ? -18.027 27.251 -1.438 1.00 82.56 416 ASN A C 1
ATOM 3186 O O . ASN A 1 416 ? -18.079 27.849 -2.511 1.00 82.56 416 ASN A O 1
ATOM 3190 N N . GLY A 1 417 ? -17.640 25.975 -1.356 1.00 80.88 417 GLY A N 1
ATOM 3191 C CA . GLY A 1 417 ? -17.313 25.148 -2.521 1.00 80.88 417 GLY A CA 1
ATOM 3192 C C . GLY A 1 417 ? -16.030 25.532 -3.259 1.00 80.88 417 GLY A C 1
ATOM 3193 O O . GLY A 1 417 ? -15.760 24.986 -4.325 1.00 80.88 417 GLY A O 1
ATOM 3194 N N . SER A 1 418 ? -15.203 26.431 -2.722 1.00 84.50 418 SER A N 1
ATOM 3195 C CA . SER A 1 418 ? -13.929 26.780 -3.359 1.00 84.50 418 SER A CA 1
ATOM 3196 C C . SER A 1 418 ? -12.976 25.588 -3.335 1.00 84.50 418 SER A C 1
ATOM 3198 O O . SER A 1 418 ? -12.795 24.955 -2.295 1.00 84.50 418 SER A O 1
ATOM 3200 N N . LYS A 1 419 ? -12.344 25.294 -4.476 1.00 86.62 419 LYS A N 1
ATOM 3201 C CA . LYS A 1 419 ? -11.312 24.255 -4.560 1.00 86.62 419 LYS A CA 1
ATOM 3202 C C . LYS A 1 419 ? -10.055 24.690 -3.795 1.00 86.62 419 LYS A C 1
ATOM 3204 O O . LYS A 1 419 ? -9.708 25.874 -3.849 1.00 86.62 419 LYS A O 1
ATOM 3209 N N . PRO A 1 420 ? -9.361 23.759 -3.124 1.00 86.50 420 PRO A N 1
ATOM 3210 C CA . PRO A 1 420 ? -8.120 24.070 -2.432 1.00 86.50 420 PRO A CA 1
ATOM 3211 C C . PRO A 1 420 ? -7.032 24.505 -3.419 1.00 86.50 420 PRO A C 1
ATOM 3213 O O . PRO A 1 420 ? -6.881 23.929 -4.496 1.00 86.50 420 PRO A O 1
ATOM 3216 N N . LEU A 1 421 ? -6.283 25.545 -3.045 1.00 84.38 421 LEU A N 1
ATOM 3217 C CA . LEU A 1 421 ? -5.160 26.078 -3.830 1.00 84.38 421 LEU A CA 1
ATOM 3218 C C . LEU A 1 421 ? -3.804 25.851 -3.148 1.00 84.38 421 LEU A C 1
ATOM 3220 O O . LEU A 1 421 ? -2.766 26.023 -3.783 1.00 84.38 421 LEU A O 1
ATOM 3224 N N . ASN A 1 422 ? -3.808 25.537 -1.850 1.00 86.12 422 ASN A N 1
ATOM 3225 C CA . ASN A 1 422 ? -2.611 25.337 -1.041 1.00 86.12 422 ASN A CA 1
ATOM 3226 C C . ASN A 1 422 ? -2.923 24.416 0.149 1.00 86.12 422 ASN A C 1
ATOM 3228 O O . ASN A 1 422 ? -3.908 24.642 0.851 1.00 86.12 422 ASN A O 1
ATOM 3232 N N . ILE A 1 423 ? -2.040 23.450 0.407 1.00 90.56 423 ILE A N 1
ATOM 3233 C CA . ILE A 1 423 ? -2.090 22.512 1.538 1.00 90.56 423 ILE A CA 1
ATOM 3234 C C . ILE A 1 423 ? -2.151 23.177 2.911 1.00 90.56 423 ILE A C 1
ATOM 3236 O O . ILE A 1 423 ? -2.737 22.615 3.822 1.00 90.56 423 ILE A O 1
ATOM 3240 N N . SER A 1 424 ? -1.688 24.423 3.058 1.00 88.25 424 SER A N 1
ATOM 3241 C CA . SER A 1 424 ? -1.803 25.156 4.328 1.00 88.25 424 SER A CA 1
ATOM 3242 C C . SER A 1 424 ? -3.248 25.421 4.781 1.00 88.25 424 SER A C 1
ATOM 3244 O O . SER A 1 424 ? -3.455 25.969 5.859 1.00 88.25 424 SER A O 1
ATOM 3246 N N . GLN A 1 425 ? -4.237 25.163 3.920 1.00 86.50 425 GLN A N 1
ATOM 3247 C CA . GLN A 1 425 ? -5.666 25.296 4.221 1.00 86.50 425 GLN A CA 1
ATOM 3248 C C . GLN A 1 425 ? -6.331 23.949 4.547 1.00 86.50 425 GLN A C 1
ATOM 3250 O O . GLN A 1 425 ? -7.548 23.924 4.748 1.00 86.50 425 GLN A O 1
ATOM 3255 N N . ALA A 1 426 ? -5.570 22.850 4.556 1.00 92.19 426 ALA A N 1
ATOM 3256 C CA . ALA A 1 426 ? -6.082 21.537 4.916 1.00 92.19 426 ALA A CA 1
ATOM 3257 C C . ALA A 1 426 ? -6.631 21.561 6.348 1.00 92.19 426 ALA A C 1
ATOM 3259 O O . ALA A 1 426 ? -6.145 22.296 7.211 1.00 92.19 426 ALA A O 1
ATOM 3260 N N . LYS A 1 427 ? -7.705 20.805 6.569 1.00 91.69 427 LYS A N 1
ATOM 3261 C CA . LYS A 1 427 ? -8.312 20.625 7.891 1.00 91.69 427 LYS A CA 1
ATOM 3262 C C . LYS A 1 427 ? -7.600 19.545 8.680 1.00 91.69 427 LYS A C 1
ATOM 3264 O O . LYS A 1 427 ? -7.482 19.690 9.889 1.00 91.69 427 LYS A O 1
ATOM 3269 N N . ASP A 1 428 ? -7.114 18.539 7.969 1.00 94.19 428 ASP A N 1
ATOM 3270 C CA . ASP A 1 428 ? -6.310 17.459 8.507 1.00 94.19 428 ASP A CA 1
ATOM 3271 C C . ASP A 1 428 ? -5.442 16.867 7.386 1.00 94.19 428 ASP A C 1
ATOM 3273 O O . ASP A 1 428 ? -5.711 17.079 6.191 1.00 94.19 428 ASP A O 1
ATOM 3277 N N . GLU A 1 429 ? -4.386 16.160 7.765 1.00 95.81 429 GLU A N 1
ATOM 3278 C CA . GLU A 1 429 ? -3.400 15.610 6.843 1.00 95.81 429 GLU A CA 1
ATOM 3279 C C . GLU A 1 429 ? -2.706 14.366 7.401 1.00 95.81 429 GLU A C 1
ATOM 3281 O O . GLU A 1 429 ? -2.428 14.257 8.590 1.00 95.81 429 GLU A O 1
ATOM 3286 N N . ASP A 1 430 ? -2.355 13.446 6.508 1.00 95.75 430 ASP A N 1
ATOM 3287 C CA . ASP A 1 430 ? -1.406 12.377 6.785 1.00 95.75 430 ASP A CA 1
ATOM 3288 C C . ASP A 1 430 ? -0.196 12.564 5.863 1.00 95.75 430 ASP A C 1
ATOM 3290 O O . ASP A 1 430 ? -0.278 12.451 4.633 1.00 95.75 430 ASP A O 1
ATOM 3294 N N . THR A 1 431 ? 0.947 12.878 6.472 1.00 93.19 431 THR A N 1
ATOM 3295 C CA . THR A 1 431 ? 2.223 13.068 5.770 1.00 93.19 431 THR A CA 1
ATOM 3296 C C . THR A 1 431 ? 3.240 11.961 6.045 1.00 93.19 431 THR A C 1
ATOM 3298 O O . THR A 1 431 ? 4.258 11.892 5.349 1.00 93.19 431 THR A O 1
ATOM 3301 N N . GLU A 1 432 ? 2.961 11.080 7.008 1.00 91.44 432 GLU A N 1
ATOM 3302 C CA . GLU A 1 432 ? 3.875 10.030 7.469 1.00 91.44 432 GLU A CA 1
ATOM 3303 C C . GLU A 1 432 ? 3.622 8.700 6.760 1.00 91.44 432 GLU A C 1
ATOM 3305 O O . GLU A 1 432 ? 4.563 7.978 6.417 1.00 91.44 432 GLU A O 1
ATOM 3310 N N . SER A 1 433 ? 2.357 8.385 6.489 1.00 90.31 433 SER A N 1
ATOM 3311 C CA . SER A 1 433 ? 1.964 7.179 5.785 1.00 90.31 433 SER A CA 1
ATOM 3312 C C . SER A 1 433 ? 2.501 7.177 4.362 1.00 90.31 433 SER A C 1
ATOM 3314 O O . SER A 1 433 ? 2.193 8.043 3.538 1.00 90.31 433 SER A O 1
ATOM 3316 N N . VAL A 1 434 ? 3.250 6.125 4.046 1.00 91.75 434 VAL A N 1
ATOM 3317 C CA . VAL A 1 434 ? 3.686 5.837 2.683 1.00 91.75 434 VAL A CA 1
ATOM 3318 C C . VAL A 1 434 ? 2.678 4.897 2.029 1.00 91.75 434 VAL A C 1
ATOM 3320 O O . VAL A 1 434 ? 2.450 3.786 2.502 1.00 91.75 434 VAL A O 1
ATOM 3323 N N . LEU A 1 435 ? 2.082 5.355 0.934 1.00 90.50 435 LEU A N 1
ATOM 3324 C CA . LEU A 1 435 ? 1.280 4.566 0.009 1.00 90.50 435 LEU A CA 1
ATOM 3325 C C . LEU A 1 435 ? 2.217 3.801 -0.930 1.00 90.50 435 LEU A C 1
ATOM 3327 O O . LEU A 1 435 ? 2.935 4.413 -1.738 1.00 90.50 435 LEU A O 1
ATOM 3331 N N . SER A 1 436 ? 2.206 2.471 -0.832 1.00 87.81 436 SER A N 1
ATOM 3332 C CA . SER A 1 436 ? 2.911 1.587 -1.761 1.00 87.81 436 SER A CA 1
ATOM 3333 C C . SER A 1 436 ? 2.363 1.742 -3.183 1.00 87.81 436 SER A C 1
ATOM 3335 O O . SER A 1 436 ? 1.212 2.095 -3.402 1.00 87.81 436 SER A O 1
ATOM 3337 N N . ASN A 1 437 ? 3.220 1.530 -4.176 1.00 87.25 437 ASN A N 1
ATOM 3338 C CA . ASN A 1 437 ? 2.935 1.684 -5.608 1.00 87.25 437 ASN A CA 1
ATOM 3339 C C . ASN A 1 437 ? 2.329 0.413 -6.249 1.00 87.25 437 ASN A C 1
ATOM 3341 O O . ASN A 1 437 ? 2.605 0.081 -7.413 1.00 87.25 437 ASN A O 1
ATOM 3345 N N . ASP A 1 438 ? 1.546 -0.322 -5.462 1.00 80.12 438 ASP A N 1
ATOM 3346 C CA . ASP A 1 438 ? 0.937 -1.616 -5.791 1.00 80.12 438 ASP A CA 1
ATOM 3347 C C . ASP A 1 438 ? -0.575 -1.532 -6.064 1.00 80.12 438 ASP A C 1
ATOM 3349 O O . ASP A 1 438 ? -1.186 -2.544 -6.401 1.00 80.12 438 ASP A O 1
ATOM 3353 N N . GLY A 1 439 ? -1.165 -0.337 -5.969 1.00 73.88 439 GLY A N 1
ATOM 3354 C CA . GLY A 1 439 ? -2.595 -0.116 -6.185 1.00 73.88 439 GLY A CA 1
ATOM 3355 C C . GLY A 1 439 ? -3.495 -0.530 -5.020 1.00 73.88 439 GLY A C 1
ATOM 3356 O O . GLY A 1 439 ? -4.719 -0.452 -5.141 1.00 73.88 439 GLY A O 1
ATOM 3357 N N . THR A 1 440 ? -2.927 -0.949 -3.887 1.00 78.44 440 THR A N 1
ATOM 3358 C CA . THR A 1 440 ? -3.711 -1.270 -2.691 1.00 78.44 440 THR A CA 1
ATOM 3359 C C . THR A 1 440 ? -4.305 -0.003 -2.079 1.00 78.44 440 THR A C 1
ATOM 3361 O O . THR A 1 440 ? -3.668 1.054 -2.034 1.00 78.44 440 THR A O 1
ATOM 3364 N N . TYR A 1 441 ? -5.561 -0.091 -1.638 1.00 81.44 441 TYR A N 1
ATOM 3365 C CA . TYR A 1 441 ? -6.190 0.994 -0.896 1.00 81.44 441 TYR A CA 1
ATOM 3366 C C . TYR A 1 441 ? -5.682 0.987 0.540 1.00 81.44 441 TYR A C 1
ATOM 3368 O O . TYR A 1 441 ? -5.675 -0.047 1.204 1.00 81.44 441 TYR A O 1
ATOM 3376 N N . LYS A 1 442 ? -5.298 2.167 1.017 1.00 85.88 442 LYS A N 1
ATOM 3377 C CA . LYS A 1 442 ? -5.062 2.446 2.426 1.00 85.88 442 LYS A CA 1
ATOM 3378 C C . LYS A 1 442 ? -6.148 3.381 2.932 1.00 85.88 442 LYS A C 1
ATOM 3380 O O . LYS A 1 442 ? -6.424 4.404 2.298 1.00 85.88 442 LYS A O 1
ATOM 3385 N N . ASP A 1 443 ? -6.728 3.029 4.069 1.00 89.06 443 ASP A N 1
ATOM 3386 C CA . ASP A 1 443 ? -7.745 3.835 4.726 1.00 89.06 443 ASP A CA 1
ATOM 3387 C C . ASP A 1 443 ? -7.117 4.846 5.682 1.00 89.06 443 ASP A C 1
ATOM 3389 O O . ASP A 1 443 ? -6.122 4.573 6.358 1.00 89.06 443 ASP A O 1
ATOM 3393 N N . PHE A 1 444 ? -7.726 6.023 5.733 1.00 90.19 444 PHE A N 1
ATOM 3394 C CA . PHE A 1 444 ? -7.380 7.116 6.623 1.00 90.19 444 PHE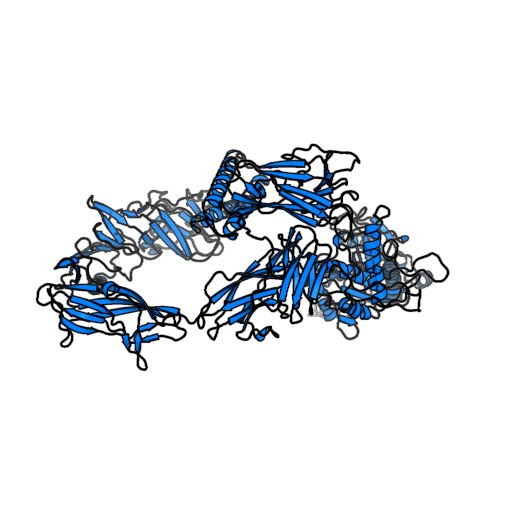 A CA 1
ATOM 3395 C C . PHE A 1 444 ? -8.658 7.632 7.272 1.00 90.19 444 PHE A C 1
ATOM 3397 O O . PHE A 1 444 ? -9.703 7.726 6.626 1.00 90.19 444 PHE A O 1
ATOM 3404 N N . ALA A 1 445 ? -8.562 8.001 8.542 1.00 90.38 445 ALA A N 1
ATOM 3405 C CA . ALA A 1 445 ? -9.616 8.695 9.259 1.00 90.38 445 ALA A CA 1
ATOM 3406 C C . ALA A 1 445 ? -9.119 10.109 9.543 1.00 90.38 445 ALA A C 1
ATOM 3408 O O . ALA A 1 445 ? -8.134 10.279 10.257 1.00 90.38 445 ALA A O 1
ATOM 3409 N N . PHE A 1 446 ? -9.784 11.100 8.961 1.00 90.75 446 PHE A N 1
ATOM 3410 C CA . PHE A 1 446 ? -9.463 12.502 9.182 1.00 90.75 446 PHE A CA 1
ATOM 3411 C C . PHE A 1 446 ? -10.505 13.171 10.063 1.00 90.75 446 PHE A C 1
ATOM 3413 O O . PHE A 1 446 ? -11.698 12.882 9.963 1.00 90.75 446 PHE A O 1
ATOM 3420 N N . GLU A 1 447 ? -10.069 14.107 10.890 1.00 88.81 447 GLU A N 1
ATOM 3421 C CA . GLU A 1 447 ? -10.937 14.890 11.755 1.00 88.81 447 GLU A CA 1
ATOM 3422 C C . GLU A 1 447 ? -11.222 16.260 11.139 1.00 88.81 447 GLU A C 1
ATOM 3424 O O . GLU A 1 447 ? -10.322 17.052 10.864 1.00 88.81 447 GLU A O 1
ATOM 3429 N N . ILE A 1 448 ? -12.502 16.580 10.932 1.00 86.25 448 ILE A N 1
ATOM 3430 C CA . ILE A 1 448 ? -12.908 17.912 10.479 1.00 86.25 448 ILE A CA 1
ATOM 3431 C C . ILE A 1 448 ? -13.951 18.524 11.410 1.00 86.25 448 ILE A C 1
ATOM 3433 O O . ILE A 1 448 ? -14.922 17.881 11.806 1.00 86.25 448 ILE A O 1
ATOM 3437 N N . THR A 1 449 ? -13.773 19.808 11.714 1.00 83.62 449 THR A N 1
ATOM 3438 C CA . THR A 1 449 ? -14.714 20.599 12.514 1.00 83.62 449 THR A CA 1
ATOM 3439 C C . THR A 1 449 ? -15.316 21.699 11.638 1.00 83.62 449 THR A C 1
ATOM 3441 O O . THR A 1 449 ? -14.657 22.720 11.393 1.00 83.62 449 THR A O 1
ATOM 3444 N N . PRO A 1 450 ? -16.541 21.515 11.111 1.00 80.69 450 PRO A N 1
ATOM 3445 C CA . PRO A 1 450 ? -17.216 22.543 10.330 1.00 80.69 450 PRO A CA 1
ATOM 3446 C C . PRO A 1 450 ? -17.514 23.753 11.218 1.00 80.69 450 PRO A C 1
ATOM 3448 O O . PRO A 1 450 ? -18.028 23.604 12.325 1.00 80.69 450 PRO A O 1
ATOM 3451 N N . SER A 1 451 ? -17.181 24.954 10.746 1.00 75.56 451 SER A N 1
ATOM 3452 C CA . SER A 1 451 ? -17.336 26.184 11.537 1.00 75.56 451 SER A CA 1
ATOM 3453 C C . SER A 1 451 ? -18.744 26.770 11.507 1.00 75.56 451 SER A C 1
ATOM 3455 O O . SER A 1 451 ? -19.025 27.642 12.312 1.00 75.56 451 SER A O 1
ATOM 3457 N N . ASP A 1 452 ? -19.598 26.323 10.589 1.00 78.19 452 ASP A N 1
ATOM 3458 C CA . ASP A 1 452 ? -20.959 26.817 10.404 1.00 78.19 452 ASP A CA 1
ATOM 3459 C C . ASP A 1 452 ? -21.865 25.669 9.944 1.00 78.19 452 ASP A C 1
ATOM 3461 O O . ASP A 1 452 ? -21.393 24.676 9.377 1.00 78.19 452 ASP A O 1
ATOM 3465 N N . GLU A 1 453 ? -23.169 25.819 10.165 1.00 82.00 453 GLU A N 1
ATOM 3466 C CA . GLU A 1 453 ? -24.190 24.986 9.530 1.00 82.00 453 GLU A CA 1
ATOM 3467 C C . GLU A 1 453 ? -24.287 25.251 8.016 1.00 82.00 453 GLU A C 1
ATOM 3469 O O . GLU A 1 453 ? -24.006 26.349 7.529 1.00 82.00 453 GLU A O 1
ATOM 3474 N N . GLY A 1 454 ? -24.721 24.240 7.262 1.00 82.50 454 GLY A N 1
ATOM 3475 C CA . GLY A 1 454 ? -24.919 24.316 5.816 1.00 82.50 454 GLY A CA 1
ATOM 3476 C C . GLY A 1 454 ? -23.982 23.409 5.008 1.00 82.50 454 GLY A C 1
ATOM 3477 O O . GLY A 1 454 ? -23.386 22.478 5.554 1.00 82.50 454 GLY A O 1
ATOM 3478 N N . PRO A 1 455 ? -23.883 23.627 3.685 1.00 85.69 455 PRO A N 1
ATOM 3479 C CA . PRO A 1 455 ? -23.150 22.734 2.800 1.00 85.69 455 PRO A CA 1
ATOM 3480 C C . PRO A 1 455 ? -21.648 22.796 3.070 1.00 85.69 455 PRO A C 1
ATOM 3482 O O . PRO A 1 455 ? -21.032 23.861 3.051 1.00 85.69 455 PRO A O 1
ATOM 3485 N N . LEU A 1 456 ? -21.057 21.626 3.264 1.00 86.56 456 LEU A N 1
ATOM 3486 C CA . LEU A 1 456 ? -19.639 21.403 3.455 1.00 86.56 456 LEU A CA 1
ATOM 3487 C C . LEU A 1 456 ? -19.101 20.608 2.269 1.00 86.56 456 LEU A C 1
ATOM 3489 O O . LEU A 1 456 ? -19.503 19.473 2.015 1.00 86.56 456 LEU A O 1
ATOM 3493 N N . TYR A 1 457 ? -18.187 21.229 1.535 1.00 89.06 457 TYR A N 1
ATOM 3494 C CA . TYR A 1 457 ? -17.541 20.649 0.369 1.00 89.06 457 TYR A CA 1
ATOM 3495 C C . TYR A 1 457 ? -16.199 20.072 0.801 1.00 89.06 457 TYR A C 1
ATOM 3497 O O . TYR A 1 457 ? -15.256 20.820 1.087 1.00 89.06 457 TYR A O 1
ATOM 3505 N N . ASN A 1 458 ? -16.144 18.747 0.859 1.00 88.50 458 ASN A N 1
ATOM 3506 C CA . ASN A 1 458 ? -14.966 17.995 1.243 1.00 88.50 458 ASN A CA 1
ATOM 3507 C C . ASN A 1 458 ? -14.121 17.693 0.003 1.00 88.50 458 ASN A C 1
ATOM 3509 O O . ASN A 1 458 ? -14.623 17.169 -0.995 1.00 88.50 458 ASN A O 1
ATOM 3513 N N . TYR A 1 459 ? -12.829 18.001 0.067 1.00 91.12 459 TYR A N 1
ATOM 3514 C CA . TYR A 1 459 ? -11.864 17.710 -0.988 1.00 91.12 459 TYR A CA 1
ATOM 3515 C C . TYR A 1 459 ? -10.723 16.888 -0.414 1.00 91.12 459 TYR A C 1
ATOM 3517 O O . TYR A 1 459 ? -9.970 17.375 0.424 1.00 91.12 459 TYR A O 1
ATOM 3525 N N . LEU A 1 460 ? -10.577 15.664 -0.902 1.00 93.75 460 LEU A N 1
ATOM 3526 C CA . LEU A 1 460 ? -9.416 14.828 -0.650 1.00 93.75 460 LEU A CA 1
ATOM 3527 C C . LEU A 1 460 ? -8.373 15.130 -1.720 1.00 93.75 460 LEU A C 1
ATOM 3529 O O . LEU A 1 460 ? -8.669 15.008 -2.915 1.00 93.75 460 LEU A O 1
ATOM 3533 N N . THR A 1 461 ? -7.167 15.522 -1.322 1.00 92.44 461 THR A N 1
ATOM 3534 C CA . THR A 1 461 ? -6.102 15.868 -2.264 1.00 92.44 461 THR A CA 1
ATOM 3535 C C . THR A 1 461 ? -4.764 15.250 -1.905 1.00 92.44 461 THR A C 1
ATOM 3537 O O . THR A 1 461 ? -4.516 14.812 -0.784 1.00 92.44 461 THR A O 1
ATOM 3540 N N . ASP A 1 462 ? -3.868 15.276 -2.883 1.00 92.06 462 ASP A N 1
ATOM 3541 C CA . ASP A 1 462 ? -2.448 15.040 -2.676 1.00 92.06 462 ASP A CA 1
ATOM 3542 C C . ASP A 1 462 ? -1.722 16.326 -2.205 1.00 92.06 462 ASP A C 1
ATOM 3544 O O . ASP A 1 462 ? -2.314 17.413 -2.168 1.00 92.06 462 ASP A O 1
ATOM 3548 N N . LYS A 1 463 ? -0.421 16.234 -1.888 1.00 90.94 463 LYS A N 1
ATOM 3549 C CA . LYS A 1 463 ? 0.412 17.391 -1.483 1.00 90.94 463 LYS A CA 1
ATOM 3550 C C . LYS A 1 463 ? 0.536 18.531 -2.505 1.00 90.94 463 LYS A C 1
ATOM 3552 O O . LYS A 1 463 ? 0.995 19.616 -2.159 1.00 90.94 463 LYS A O 1
ATOM 3557 N N . ASN A 1 464 ? 0.151 18.299 -3.759 1.00 87.12 464 ASN A N 1
ATOM 3558 C CA . ASN A 1 464 ? 0.141 19.298 -4.827 1.00 87.12 464 ASN A CA 1
ATOM 3559 C C . ASN A 1 464 ? -1.268 19.881 -5.055 1.00 87.12 464 ASN A C 1
ATOM 3561 O O . ASN A 1 464 ? -1.484 20.576 -6.048 1.00 87.12 464 ASN A O 1
ATOM 3565 N N . CYS A 1 465 ? -2.223 19.607 -4.156 1.00 88.75 465 CYS A N 1
ATOM 3566 C CA . CYS A 1 465 ? -3.638 19.969 -4.285 1.00 88.75 465 CYS A CA 1
ATOM 3567 C C . CYS A 1 465 ? -4.332 19.342 -5.510 1.00 88.75 465 CYS A C 1
ATOM 3569 O O . CYS A 1 465 ? -5.370 19.836 -5.960 1.00 88.75 465 CYS A O 1
ATOM 3571 N N . ASN A 1 466 ? -3.810 18.234 -6.052 1.00 87.88 466 ASN A N 1
ATOM 3572 C CA . ASN A 1 466 ? -4.556 17.457 -7.034 1.00 87.88 466 ASN A CA 1
ATOM 3573 C C . ASN A 1 466 ? -5.696 16.733 -6.319 1.00 87.88 466 ASN A C 1
ATOM 3575 O O . ASN A 1 466 ? -5.461 15.925 -5.423 1.00 87.88 466 ASN A O 1
ATOM 3579 N N . ILE A 1 467 ? -6.929 16.999 -6.742 1.00 88.44 467 ILE A N 1
ATOM 3580 C CA . ILE A 1 467 ? -8.120 16.358 -6.181 1.00 88.44 467 ILE A CA 1
ATOM 3581 C C . ILE A 1 467 ? -8.112 14.864 -6.531 1.00 88.44 467 ILE A C 1
ATOM 3583 O O . ILE A 1 467 ? -7.998 14.494 -7.706 1.00 88.44 467 ILE A O 1
ATOM 3587 N N . LEU A 1 468 ? -8.238 14.038 -5.494 1.00 85.44 468 LEU A N 1
ATOM 3588 C CA . LEU A 1 468 ? -8.338 12.581 -5.551 1.00 85.44 468 LEU A CA 1
ATOM 3589 C C . LEU A 1 468 ? -9.787 12.123 -5.373 1.00 85.44 468 LEU A C 1
ATOM 3591 O O . LEU A 1 468 ? -10.221 11.222 -6.081 1.00 85.44 468 LEU A O 1
ATOM 3595 N N . GLY A 1 469 ? -10.529 12.783 -4.481 1.00 80.56 469 GLY A N 1
ATOM 3596 C CA . GLY A 1 469 ? -11.942 12.526 -4.211 1.00 80.56 469 GLY A CA 1
ATOM 3597 C C . GLY A 1 469 ? -12.653 13.786 -3.721 1.00 80.56 469 GLY A C 1
ATOM 3598 O O . GLY A 1 469 ? -12.023 14.706 -3.197 1.00 80.56 469 GLY A O 1
ATOM 3599 N N . THR A 1 470 ? -13.968 13.844 -3.913 1.00 86.94 470 THR A N 1
ATOM 3600 C CA . THR A 1 470 ? -14.811 14.951 -3.446 1.00 86.94 470 THR A CA 1
ATOM 3601 C C . THR A 1 470 ? -16.090 14.418 -2.842 1.00 86.94 470 THR A C 1
ATOM 3603 O O . THR A 1 470 ? -16.645 13.451 -3.359 1.00 86.94 470 THR A O 1
ATOM 3606 N N . ASP A 1 471 ? -16.584 15.098 -1.821 1.00 84.31 471 ASP A N 1
ATOM 3607 C CA . ASP A 1 471 ? -17.851 14.798 -1.168 1.00 84.31 471 ASP A CA 1
ATOM 3608 C C . ASP A 1 471 ? -18.552 16.113 -0.798 1.00 84.31 471 ASP A C 1
ATOM 3610 O O . ASP A 1 471 ? -17.914 17.159 -0.652 1.00 84.31 471 ASP A O 1
ATOM 3614 N N . THR A 1 472 ? -19.879 16.106 -0.729 1.00 87.81 472 THR A N 1
ATOM 3615 C CA . THR A 1 472 ? -20.663 17.273 -0.311 1.00 87.81 472 THR A CA 1
ATOM 3616 C C . THR A 1 472 ? -21.739 16.825 0.651 1.00 87.81 472 THR A C 1
ATOM 3618 O O . THR A 1 472 ? -22.637 16.068 0.293 1.00 87.81 472 THR A O 1
ATOM 3621 N N . VAL A 1 473 ? -21.654 17.344 1.868 1.00 83.06 473 VAL A N 1
ATOM 3622 C CA . VAL A 1 473 ? -22.533 16.990 2.980 1.00 83.06 473 VAL A CA 1
ATOM 3623 C C . VAL A 1 473 ? -23.048 18.248 3.640 1.00 83.06 473 VAL A C 1
ATOM 3625 O O . VAL A 1 473 ? -22.347 19.250 3.704 1.00 83.06 473 VAL A O 1
ATOM 3628 N N . ASN A 1 474 ? -24.278 18.220 4.137 1.00 85.44 474 ASN A N 1
ATOM 3629 C CA . ASN A 1 474 ? -24.786 19.328 4.935 1.00 85.44 474 ASN A CA 1
ATOM 3630 C C . ASN A 1 474 ? -24.395 19.104 6.393 1.00 85.44 474 ASN A C 1
ATOM 3632 O O . ASN A 1 474 ? -24.835 18.132 7.006 1.00 85.44 474 ASN A O 1
ATOM 3636 N N . ALA A 1 475 ? -23.586 20.012 6.933 1.00 83.81 475 ALA A N 1
ATOM 3637 C CA . ALA A 1 475 ? -23.359 20.101 8.362 1.00 83.81 475 ALA A CA 1
ATOM 3638 C C . ALA A 1 475 ? -24.610 20.698 9.011 1.00 83.81 475 ALA A C 1
ATOM 3640 O O . ALA A 1 475 ? -25.040 21.795 8.650 1.00 83.81 475 ALA A O 1
ATOM 3641 N N . ILE A 1 476 ? -25.213 19.979 9.951 1.00 78.50 476 ILE A N 1
ATOM 3642 C CA . ILE A 1 476 ? -26.382 20.467 10.687 1.00 78.50 476 ILE A CA 1
ATOM 3643 C C . ILE A 1 476 ? -25.968 20.974 12.064 1.00 78.50 476 ILE A C 1
ATOM 3645 O O . ILE A 1 476 ? -25.057 20.423 12.688 1.00 78.50 476 ILE A O 1
ATOM 3649 N N . ALA A 1 477 ? -26.637 22.019 12.551 1.00 67.94 477 ALA A N 1
ATOM 3650 C CA . ALA A 1 477 ? -26.482 22.432 13.936 1.00 67.94 477 ALA A CA 1
ATOM 3651 C C . ALA A 1 477 ? -26.914 21.278 14.864 1.00 67.94 477 ALA A C 1
ATOM 3653 O O . ALA A 1 477 ? -27.983 20.692 14.662 1.00 67.94 477 ALA A O 1
ATOM 3654 N N . PRO A 1 478 ? -26.101 20.907 15.863 1.00 56.50 478 PRO A N 1
ATOM 3655 C CA . PRO A 1 478 ? -26.507 19.913 16.845 1.00 56.50 478 PRO A CA 1
ATOM 3656 C C . PRO A 1 478 ? -27.692 20.421 17.684 1.00 56.50 478 PRO A C 1
ATOM 3658 O O . PRO A 1 478 ? -27.695 21.564 18.129 1.00 56.50 478 PRO A O 1
ATOM 3661 N N . GLU A 1 479 ? -28.697 19.569 17.918 1.00 52.41 479 GLU A N 1
ATOM 3662 C CA . GLU A 1 479 ? -30.000 20.019 18.437 1.00 52.41 479 GLU A CA 1
ATOM 3663 C C . GLU A 1 479 ? -30.029 20.497 19.913 1.00 52.41 479 GLU A C 1
ATOM 3665 O O . GLU A 1 479 ? -30.995 21.175 20.237 1.00 52.41 479 GLU A O 1
ATOM 3670 N N . ASN A 1 480 ? -29.054 20.208 20.808 1.00 53.25 480 ASN A N 1
ATOM 3671 C CA . ASN A 1 480 ? -28.991 20.759 22.195 1.00 53.25 480 ASN A CA 1
ATOM 3672 C C . ASN A 1 480 ? -27.598 20.672 22.896 1.00 53.25 480 ASN A C 1
ATOM 3674 O O . ASN A 1 480 ? -26.818 19.754 22.637 1.00 53.25 480 ASN A O 1
ATOM 3678 N N . GLU A 1 481 ? -27.353 21.609 23.836 1.00 65.75 481 GLU A N 1
ATOM 3679 C CA . GLU A 1 481 ? -26.087 21.981 24.527 1.00 65.75 481 GLU A CA 1
ATOM 3680 C C . GLU A 1 481 ? -25.661 21.121 25.750 1.00 65.75 481 GLU A C 1
ATOM 3682 O O . GLU A 1 481 ? -24.498 21.161 26.143 1.00 65.75 481 GLU A O 1
ATOM 3687 N N . LEU A 1 482 ? -26.545 20.317 26.356 1.00 71.06 482 LEU A N 1
ATOM 3688 C CA . LEU A 1 482 ? -26.237 19.399 27.473 1.00 71.06 482 LEU A CA 1
ATOM 3689 C C . LEU A 1 482 ? -27.200 18.206 27.477 1.00 71.06 482 LEU A C 1
ATOM 3691 O O . LEU A 1 482 ? -28.402 18.383 27.278 1.00 71.06 482 LEU A O 1
ATOM 3695 N N . GLU A 1 483 ? -26.706 17.009 27.782 1.00 79.44 483 GLU A N 1
ATOM 3696 C CA . GLU A 1 483 ? -27.491 15.769 27.809 1.00 79.44 483 GLU A CA 1
ATOM 3697 C C . GLU A 1 483 ? -27.522 15.148 29.214 1.00 79.44 483 GLU A C 1
ATOM 3699 O O . GLU A 1 483 ? -26.493 15.038 29.880 1.00 79.44 483 GLU A O 1
ATOM 3704 N N . PHE A 1 484 ? -28.708 14.732 29.673 1.00 84.62 484 PHE A N 1
ATOM 3705 C CA . PHE A 1 484 ? -28.877 13.975 30.917 1.00 84.62 484 PHE A CA 1
ATOM 3706 C C . PHE A 1 484 ? -28.518 12.502 30.703 1.00 84.62 484 PHE A C 1
ATOM 3708 O O . PHE A 1 484 ? -29.046 11.882 29.784 1.00 84.62 484 PHE A O 1
ATOM 3715 N N . LYS A 1 485 ? -27.669 11.936 31.569 1.00 86.25 485 LYS A N 1
ATOM 3716 C CA . LYS A 1 485 ? -27.311 10.510 31.519 1.00 86.25 485 LYS A CA 1
ATOM 3717 C C . LYS A 1 485 ? -27.948 9.705 32.654 1.00 86.25 485 LYS A C 1
ATOM 3719 O O . LYS A 1 485 ? -28.607 8.709 32.381 1.00 86.25 485 LYS A O 1
ATOM 3724 N N . SER A 1 486 ? -27.787 10.127 33.912 1.00 86.88 486 SER A N 1
ATOM 3725 C CA . SER A 1 486 ? -28.375 9.424 35.068 1.00 86.88 486 SER A CA 1
ATOM 3726 C C . SER A 1 486 ? -28.509 10.310 36.313 1.00 86.88 486 SER A C 1
ATOM 3728 O O . SER A 1 486 ? -27.770 11.287 36.468 1.00 86.88 486 SER A O 1
ATOM 3730 N N . ILE A 1 487 ? -29.453 9.969 37.204 1.00 88.75 487 ILE A N 1
ATOM 3731 C CA . ILE A 1 487 ? -29.557 10.518 38.566 1.00 88.75 487 ILE A CA 1
ATOM 3732 C C . ILE A 1 487 ? -29.915 9.425 39.568 1.00 88.75 487 ILE A C 1
ATOM 3734 O O . ILE A 1 487 ? -30.917 8.731 39.411 1.00 88.75 487 ILE A O 1
ATOM 3738 N N . GLU A 1 488 ? -29.120 9.302 40.624 1.00 88.19 488 GLU A N 1
ATOM 3739 C CA . GLU A 1 488 ? -29.238 8.209 41.593 1.00 88.19 488 GLU A CA 1
ATOM 3740 C C . GLU A 1 488 ? -29.008 8.715 43.023 1.00 88.19 488 GLU A C 1
ATOM 3742 O O . GLU A 1 488 ? -28.405 9.772 43.238 1.00 88.19 488 GLU A O 1
ATOM 3747 N N . ILE A 1 489 ? -29.514 7.981 44.019 1.00 86.69 489 ILE A N 1
ATOM 3748 C CA . ILE A 1 489 ? -29.201 8.217 45.435 1.00 86.69 489 ILE A CA 1
ATOM 3749 C C . ILE A 1 489 ? -28.188 7.162 45.879 1.00 86.69 489 ILE A C 1
ATOM 3751 O O . ILE A 1 489 ? -28.532 5.995 46.041 1.00 86.69 489 ILE A O 1
ATOM 3755 N N . ALA A 1 490 ? -26.951 7.590 46.118 1.00 73.12 490 ALA A N 1
ATOM 3756 C CA . ALA A 1 490 ? -25.932 6.762 46.749 1.00 73.12 490 ALA A CA 1
ATOM 3757 C C . ALA A 1 490 ? -26.303 6.542 48.228 1.00 73.12 490 ALA A C 1
ATOM 3759 O O . ALA A 1 490 ? -26.629 7.502 48.941 1.00 73.12 490 ALA A O 1
ATOM 3760 N N . GLY A 1 491 ? -26.303 5.286 48.691 1.00 66.81 491 GLY A N 1
ATOM 3761 C CA . GLY A 1 491 ? -26.947 4.935 49.960 1.00 66.81 491 GLY A CA 1
ATOM 3762 C C . GLY A 1 491 ? -26.880 3.455 50.314 1.00 66.81 491 GLY A C 1
ATOM 3763 O O . GLY A 1 491 ? -25.789 2.908 50.399 1.00 66.81 491 GLY A O 1
ATOM 3764 N N . SER A 1 492 ? -28.034 2.827 50.569 1.00 64.00 492 SER A N 1
ATOM 3765 C CA . SER A 1 492 ? -28.120 1.379 50.747 1.00 64.00 492 SER A CA 1
ATOM 3766 C C . SER A 1 492 ? -28.972 0.693 49.670 1.00 64.00 492 SER A C 1
ATOM 3768 O O . SER A 1 492 ? -29.830 1.337 49.072 1.00 64.00 492 SER A O 1
ATOM 3770 N N . ASN A 1 493 ? -28.749 -0.599 49.408 1.00 63.84 493 ASN A N 1
ATOM 3771 C CA . ASN A 1 493 ? -29.523 -1.395 48.432 1.00 63.84 493 ASN A CA 1
ATOM 3772 C C . ASN A 1 493 ? -30.941 -1.714 48.924 1.00 63.84 493 ASN A C 1
ATOM 3774 O O . ASN A 1 493 ? -31.742 -2.314 48.213 1.00 63.84 493 ASN A O 1
ATOM 3778 N N . GLU A 1 494 ? -31.257 -1.333 50.158 1.00 75.12 494 GLU A N 1
ATOM 3779 C CA . GLU A 1 494 ? -32.586 -1.518 50.696 1.00 75.12 494 GLU A CA 1
ATOM 3780 C C . GLU A 1 494 ? -33.540 -0.515 50.068 1.00 75.12 494 GLU A C 1
ATOM 3782 O O . GLU A 1 494 ? -33.320 0.699 50.119 1.00 75.12 494 GLU A O 1
ATOM 3787 N N . THR A 1 495 ? -34.628 -1.035 49.515 1.00 82.06 495 THR A N 1
ATOM 3788 C CA . THR A 1 495 ? -35.767 -0.231 49.109 1.00 82.06 495 THR A CA 1
ATOM 3789 C C . THR A 1 495 ? -36.920 -0.412 50.088 1.00 82.06 495 THR A C 1
ATOM 3791 O O . THR A 1 495 ? -37.119 -1.467 50.690 1.00 82.06 495 THR A O 1
ATOM 3794 N N . GLU A 1 496 ? -37.687 0.652 50.280 1.00 86.44 496 GLU A N 1
ATOM 3795 C CA . GLU A 1 496 ? -38.972 0.608 50.966 1.00 86.44 496 GLU A CA 1
ATOM 3796 C C . GLU A 1 496 ? -40.061 0.965 49.954 1.00 86.44 496 GLU A C 1
ATOM 3798 O O . GLU A 1 496 ? -39.976 1.996 49.282 1.00 86.44 496 GLU A O 1
ATOM 3803 N N . GLU A 1 497 ? -41.075 0.111 49.814 1.00 85.69 497 GLU A N 1
ATOM 3804 C CA . GLU A 1 497 ? -42.215 0.393 48.943 1.00 85.69 497 GLU A CA 1
ATOM 3805 C C . GLU A 1 497 ? -43.273 1.196 49.708 1.00 85.69 497 GLU A C 1
ATOM 3807 O O . GLU A 1 497 ? -43.815 0.746 50.721 1.00 85.69 497 GLU A O 1
ATOM 3812 N N . LEU A 1 498 ? -43.604 2.381 49.196 1.00 83.94 498 LEU A N 1
ATOM 3813 C CA . LEU A 1 498 ? -44.678 3.228 49.711 1.00 83.94 498 LEU A CA 1
ATOM 3814 C C . LEU A 1 498 ? -45.574 3.668 48.553 1.00 83.94 498 LEU A C 1
ATOM 3816 O O . LEU A 1 498 ? -45.098 4.216 47.561 1.00 83.94 498 LEU A O 1
ATOM 3820 N N . GLU A 1 499 ? -46.884 3.433 48.682 1.00 85.75 499 GLU A N 1
ATOM 3821 C CA . GLU A 1 499 ? -47.897 3.788 47.670 1.00 85.75 499 GLU A CA 1
ATOM 3822 C C . GLU A 1 499 ? -47.559 3.267 46.249 1.00 85.75 499 GLU A C 1
ATOM 3824 O O . GLU A 1 499 ? -47.819 3.939 45.248 1.00 85.75 499 GLU A O 1
ATOM 3829 N N . GLY A 1 500 ? -46.969 2.067 46.152 1.00 80.81 500 GLY A N 1
ATOM 3830 C CA . GLY A 1 500 ? -46.593 1.434 44.881 1.00 80.81 500 GLY A CA 1
ATOM 3831 C C . GLY A 1 500 ? -45.345 2.023 44.214 1.00 80.81 500 GLY A C 1
ATOM 3832 O O . GLY A 1 500 ? -45.170 1.868 43.006 1.00 80.81 500 GLY A O 1
ATOM 3833 N N . LYS A 1 501 ? -44.508 2.749 44.966 1.00 84.69 501 LYS A N 1
ATOM 3834 C CA . LYS A 1 501 ? -43.236 3.322 44.504 1.00 84.69 501 LYS A CA 1
ATOM 3835 C C . LYS A 1 501 ? -42.108 2.889 45.431 1.00 84.69 501 LYS A C 1
ATOM 3837 O O . LYS A 1 501 ? -42.263 2.945 46.647 1.00 84.69 501 LYS A O 1
ATOM 3842 N N . GLU A 1 502 ? -40.972 2.521 44.856 1.00 88.25 502 GLU A N 1
ATOM 3843 C CA . GLU A 1 502 ? -39.776 2.144 45.613 1.00 88.25 502 GLU A CA 1
ATOM 3844 C C . GLU A 1 502 ? -38.948 3.371 46.018 1.00 88.25 502 GLU A C 1
ATOM 3846 O O . GLU A 1 502 ? -38.780 4.311 45.233 1.00 88.25 502 GLU A O 1
ATOM 3851 N N . TYR A 1 503 ? -38.442 3.365 47.255 1.00 89.44 503 TYR A N 1
ATOM 3852 C CA . TYR A 1 503 ? -37.589 4.402 47.842 1.00 89.44 503 TYR A CA 1
ATOM 3853 C C . TYR A 1 503 ? -36.278 3.792 48.324 1.00 89.44 503 TYR A C 1
ATOM 3855 O O . TYR A 1 503 ? -36.309 2.899 49.161 1.00 89.44 503 TYR A O 1
ATOM 3863 N N . THR A 1 504 ? -35.137 4.329 47.897 1.00 88.38 504 THR A N 1
ATOM 3864 C CA . THR A 1 504 ? -33.816 3.957 48.421 1.00 88.38 504 THR A CA 1
ATOM 3865 C C . THR A 1 504 ? -33.684 4.355 49.893 1.00 88.38 504 THR A C 1
ATOM 3867 O O . THR A 1 504 ? -33.834 5.523 50.257 1.00 88.38 504 THR A O 1
ATOM 3870 N N . VAL A 1 505 ? -33.374 3.414 50.773 1.00 84.88 505 VAL A N 1
ATOM 3871 C CA . VAL A 1 505 ? -33.130 3.697 52.188 1.00 84.88 505 VAL A CA 1
ATOM 3872 C C . VAL A 1 505 ? -31.671 4.113 52.373 1.00 84.88 505 VAL A C 1
ATOM 3874 O O . VAL A 1 505 ? -30.755 3.494 51.836 1.00 84.88 505 VAL A O 1
ATOM 3877 N N . VAL A 1 506 ? -31.432 5.174 53.139 1.00 83.62 506 VAL A N 1
ATOM 3878 C CA . VAL A 1 506 ? -30.091 5.694 53.431 1.00 83.62 506 VAL A CA 1
ATOM 3879 C C . VAL A 1 506 ? -29.891 5.738 54.943 1.00 83.62 506 VAL A C 1
ATOM 3881 O O . VAL A 1 506 ? -30.509 6.549 55.635 1.00 83.62 506 VAL A O 1
ATOM 3884 N N . TYR A 1 507 ? -29.013 4.882 55.462 1.00 77.88 507 TYR A N 1
ATOM 3885 C CA . TYR A 1 507 ? -28.698 4.763 56.891 1.00 77.88 507 TYR A CA 1
ATOM 3886 C C . TYR A 1 507 ? -27.645 5.784 57.331 1.00 77.88 507 TYR A C 1
ATOM 3888 O O . TYR A 1 507 ? -26.565 5.457 57.819 1.00 77.88 507 TYR A O 1
ATOM 3896 N N . ASN A 1 508 ? -27.956 7.059 57.114 1.00 70.88 508 ASN A N 1
ATOM 3897 C CA . ASN A 1 508 ? -27.130 8.185 57.513 1.00 70.88 508 ASN A CA 1
ATOM 3898 C C . ASN A 1 508 ? -28.002 9.440 57.709 1.00 70.88 508 ASN A C 1
ATOM 3900 O O . ASN A 1 508 ? -29.115 9.558 57.198 1.00 70.88 508 ASN A O 1
ATOM 3904 N N . ASN A 1 509 ? -27.482 10.448 58.412 1.00 72.88 509 ASN A N 1
ATOM 3905 C CA . ASN A 1 509 ? -28.122 11.761 58.537 1.00 72.88 509 ASN A CA 1
ATOM 3906 C C . ASN A 1 509 ? -27.960 12.652 57.283 1.00 72.88 509 ASN A C 1
ATOM 3908 O O . ASN A 1 509 ? -28.268 13.853 57.320 1.00 72.88 509 ASN A O 1
ATOM 3912 N N . LYS A 1 510 ? -27.462 12.073 56.183 1.00 76.75 510 LYS A N 1
ATOM 3913 C CA . LYS A 1 510 ? -27.255 12.685 54.865 1.00 76.75 510 LYS A CA 1
ATOM 3914 C C . LYS A 1 510 ? -27.489 11.634 53.778 1.00 76.75 510 LYS A C 1
ATOM 3916 O O . LYS A 1 510 ? -27.207 10.468 54.003 1.00 76.75 510 LYS A O 1
ATOM 3921 N N . ALA A 1 511 ? -27.929 12.065 52.604 1.00 82.06 511 ALA A N 1
ATOM 3922 C CA . ALA A 1 511 ? -27.936 11.277 51.374 1.00 82.06 511 ALA A CA 1
ATOM 3923 C C . ALA A 1 511 ? -27.063 11.964 50.321 1.00 82.06 511 ALA A C 1
ATOM 3925 O O . ALA A 1 511 ? -26.974 13.194 50.311 1.00 82.06 511 ALA A O 1
ATOM 3926 N N . THR A 1 512 ? -26.447 11.201 49.425 1.00 85.12 512 THR A N 1
ATOM 3927 C CA . THR A 1 512 ? -25.684 11.754 48.300 1.00 85.12 512 THR A CA 1
ATOM 3928 C C . THR A 1 512 ? -26.441 11.467 47.019 1.00 85.12 512 THR A C 1
ATOM 3930 O O . THR A 1 512 ? -26.729 10.318 46.716 1.00 85.12 512 THR A O 1
ATOM 3933 N N . CYS A 1 513 ? -26.789 12.510 46.274 1.00 87.12 513 CYS A N 1
ATOM 3934 C CA . CYS A 1 513 ? -27.398 12.364 44.963 1.00 87.12 513 CYS A CA 1
ATOM 3935 C C . CYS A 1 513 ? -26.328 12.520 43.885 1.00 87.12 513 CYS A C 1
ATOM 3937 O O . CYS A 1 513 ? -25.680 13.565 43.833 1.00 87.12 513 CYS A O 1
ATOM 3939 N N . GLN A 1 514 ? -26.147 11.500 43.053 1.00 88.31 514 GLN A N 1
ATOM 3940 C CA . GLN A 1 514 ? -25.191 11.508 41.950 1.00 88.31 514 GLN A CA 1
ATOM 3941 C C . GLN A 1 514 ? -25.923 11.887 40.667 1.00 88.31 514 GLN A C 1
ATOM 3943 O O . GLN A 1 514 ? -26.952 11.294 40.361 1.00 88.31 514 GLN A O 1
ATOM 3948 N N . LEU A 1 515 ? -25.425 12.887 39.942 1.00 89.38 515 LEU A N 1
ATOM 3949 C CA . LEU A 1 515 ? -25.955 13.323 38.649 1.00 89.38 515 LEU A CA 1
ATOM 3950 C C . LEU A 1 515 ? -24.852 13.226 37.592 1.00 89.38 515 LEU A C 1
ATOM 3952 O O . LEU A 1 515 ? -23.757 13.751 37.801 1.00 89.38 515 LEU A O 1
ATOM 3956 N N . THR A 1 516 ? -25.170 12.628 36.446 1.00 89.88 516 THR A N 1
ATOM 3957 C CA . THR A 1 516 ? -24.277 12.548 35.283 1.00 89.88 516 THR A CA 1
ATOM 3958 C C . THR A 1 516 ? -24.862 13.343 34.118 1.00 89.88 516 THR A C 1
ATOM 3960 O O . THR A 1 516 ? -26.016 13.129 33.733 1.00 89.88 516 THR A O 1
ATOM 3963 N N . LEU A 1 517 ? -24.066 14.259 33.559 1.00 87.50 517 LEU A N 1
ATOM 3964 C CA . LEU A 1 517 ? -24.406 15.081 32.394 1.00 87.50 517 LEU A CA 1
ATOM 3965 C C . LEU A 1 517 ? -23.301 14.979 31.333 1.00 87.50 517 LEU A C 1
ATOM 3967 O O . LEU A 1 517 ? -22.129 14.906 31.690 1.00 87.50 517 LEU A O 1
ATOM 3971 N N . ALA A 1 518 ? -23.648 15.049 30.050 1.00 81.56 518 ALA A N 1
ATOM 3972 C CA . ALA A 1 518 ? -22.684 15.163 28.953 1.00 81.56 518 ALA A CA 1
ATOM 3973 C C . ALA A 1 518 ? -22.765 16.547 28.296 1.00 81.56 518 ALA A C 1
ATOM 3975 O O . ALA A 1 518 ? -23.861 17.025 27.992 1.00 81.56 518 ALA A O 1
ATOM 3976 N N . ASN A 1 519 ? -21.617 17.200 28.097 1.00 80.75 519 ASN A N 1
ATOM 3977 C CA . ASN A 1 519 ? -21.525 18.474 27.386 1.00 80.75 519 ASN A CA 1
ATOM 3978 C C . ASN A 1 519 ? -21.233 18.229 25.910 1.00 80.75 519 ASN A C 1
ATOM 3980 O O . ASN A 1 519 ? -20.105 17.935 25.522 1.00 80.75 519 ASN A O 1
ATOM 3984 N N . ASN A 1 520 ? -22.266 18.407 25.094 1.00 67.38 520 ASN A N 1
ATOM 3985 C CA . ASN A 1 520 ? -22.228 18.110 23.669 1.00 67.38 520 ASN A CA 1
ATOM 3986 C C . ASN A 1 520 ? -22.029 19.375 22.800 1.00 67.38 520 ASN A C 1
ATOM 3988 O O . ASN A 1 520 ? -22.321 19.335 21.596 1.00 67.38 520 ASN A O 1
ATOM 3992 N N . SER A 1 521 ? -21.583 20.480 23.419 1.00 61.78 521 SER A N 1
ATOM 3993 C CA . SER A 1 521 ? -21.260 21.773 22.791 1.00 61.78 521 SER A CA 1
ATOM 3994 C C . SER A 1 521 ? -19.746 21.980 22.594 1.00 61.78 521 SER A C 1
ATOM 3996 O O . SER A 1 521 ? -18.933 21.177 23.054 1.00 61.78 521 SER A O 1
ATOM 3998 N N . ASP A 1 522 ? -19.375 23.064 21.906 1.00 53.16 522 ASP A N 1
ATOM 3999 C CA . ASP A 1 522 ? -17.996 23.479 21.598 1.00 53.16 522 ASP A CA 1
ATOM 4000 C C . ASP A 1 522 ? -17.365 24.389 22.671 1.00 53.16 522 ASP A C 1
ATOM 4002 O O . ASP A 1 522 ? -16.182 24.735 22.598 1.00 53.16 522 ASP A O 1
ATOM 4006 N N . ALA A 1 523 ? -18.131 24.751 23.699 1.00 63.50 523 ALA A N 1
ATOM 4007 C CA . ALA A 1 523 ? -17.674 25.535 24.833 1.00 63.50 523 ALA A CA 1
ATOM 4008 C C . ALA A 1 523 ? -17.646 24.684 26.107 1.00 63.50 523 ALA A C 1
ATOM 4010 O O . ALA A 1 523 ? -18.473 23.797 26.315 1.00 63.50 523 ALA A O 1
ATOM 4011 N N . ASN A 1 524 ? -16.704 24.976 27.010 1.00 71.75 524 ASN A N 1
ATOM 4012 C CA . ASN A 1 524 ? -16.742 24.385 28.346 1.00 71.75 524 ASN A CA 1
ATOM 4013 C C . ASN A 1 524 ? -18.026 24.812 29.045 1.00 71.75 524 ASN A C 1
ATOM 4015 O O . ASN A 1 524 ? -18.326 26.004 29.153 1.00 71.75 524 ASN A O 1
ATOM 4019 N N . TYR A 1 525 ? -18.745 23.833 29.568 1.00 76.12 525 TYR A N 1
ATOM 4020 C CA . TYR A 1 525 ? -19.944 24.094 30.322 1.00 76.12 525 TYR A CA 1
ATOM 4021 C C . TYR A 1 525 ? -19.587 24.325 31.787 1.00 76.12 525 TYR A C 1
ATOM 4023 O O . TYR A 1 525 ? -19.128 23.414 32.475 1.00 76.12 525 TYR A O 1
ATOM 4031 N N . GLU A 1 526 ? -19.847 25.533 32.287 1.00 77.75 526 GLU A N 1
ATOM 4032 C CA . GLU A 1 526 ? -19.822 25.831 33.718 1.00 77.75 526 GLU A CA 1
ATOM 4033 C C . GLU A 1 526 ? -21.228 26.195 34.192 1.00 77.75 526 GLU A C 1
ATOM 4035 O O . GLU A 1 526 ? -21.776 27.258 33.886 1.00 77.75 526 GLU A O 1
ATOM 4040 N N . GLY A 1 527 ? -21.818 25.307 34.986 1.00 78.12 527 GLY A N 1
ATOM 4041 C CA . GLY A 1 527 ? -23.181 25.480 35.462 1.00 78.12 527 GLY A CA 1
ATOM 4042 C C . GLY A 1 527 ? -23.373 25.022 36.889 1.00 78.12 527 GLY A C 1
ATOM 4043 O O . GLY A 1 527 ? -22.507 24.405 37.511 1.00 78.12 527 GLY A O 1
ATOM 4044 N N . ARG A 1 528 ? -24.547 25.344 37.433 1.00 84.00 528 ARG A N 1
ATOM 4045 C CA . ARG A 1 528 ? -24.948 24.910 38.775 1.00 84.00 528 ARG A CA 1
ATOM 4046 C C . ARG A 1 528 ? -26.287 24.185 38.707 1.00 84.00 528 ARG A C 1
ATOM 4048 O O . ARG A 1 528 ? -27.313 24.804 39.017 1.00 84.00 528 ARG A O 1
ATOM 4055 N N . PRO A 1 529 ? -26.301 22.905 38.289 1.00 86.62 529 PRO A N 1
ATOM 4056 C CA . PRO A 1 529 ? -27.515 22.106 38.256 1.00 86.62 529 PRO A CA 1
ATOM 4057 C C . PRO A 1 529 ? -28.203 22.122 39.617 1.00 86.62 529 PRO A C 1
ATOM 4059 O O . PRO A 1 529 ? -27.557 22.063 40.669 1.00 86.62 529 PRO A O 1
ATOM 4062 N N . ARG A 1 530 ? -29.529 22.248 39.600 1.00 87.75 530 ARG A N 1
ATOM 4063 C CA . ARG A 1 530 ? -30.344 22.266 40.814 1.00 87.75 530 ARG A CA 1
ATOM 4064 C C . ARG A 1 530 ? -31.083 20.951 40.930 1.00 87.75 530 ARG A C 1
ATOM 4066 O O . ARG A 1 530 ? -31.924 20.639 40.098 1.00 87.75 530 ARG A O 1
ATOM 4073 N N . ILE A 1 531 ? -30.809 20.226 42.001 1.00 89.62 531 ILE A N 1
ATOM 4074 C CA . ILE A 1 531 ? -31.565 19.044 42.389 1.00 89.62 531 ILE A CA 1
ATOM 4075 C C . ILE A 1 531 ? -32.630 19.495 43.377 1.00 89.62 531 ILE A C 1
ATOM 4077 O O . ILE A 1 531 ? -32.325 19.916 44.495 1.00 89.62 531 ILE A O 1
ATOM 4081 N N . LYS A 1 532 ? -33.886 19.462 42.938 1.00 90.50 532 LYS A N 1
ATOM 4082 C CA . LYS A 1 532 ? -35.054 19.766 43.761 1.00 90.50 532 LYS A CA 1
ATOM 4083 C C . LYS A 1 532 ? -35.397 18.562 44.615 1.00 90.50 532 LYS A C 1
ATOM 4085 O O . LYS A 1 532 ? -35.454 17.442 44.123 1.00 90.50 532 LYS A O 1
ATOM 4090 N N . ILE A 1 533 ? -35.665 18.828 45.882 1.00 91.75 533 ILE A N 1
ATOM 4091 C CA . ILE A 1 533 ? -35.996 17.831 46.886 1.00 91.75 533 ILE A CA 1
ATOM 4092 C C . ILE A 1 533 ? -37.428 18.080 47.326 1.00 91.75 533 ILE A C 1
ATOM 4094 O O . ILE A 1 533 ? -37.804 19.196 47.703 1.00 91.75 533 ILE A O 1
ATOM 4098 N N . TYR A 1 534 ? -38.216 17.021 47.299 1.00 92.19 534 TYR A N 1
ATOM 4099 C CA . TYR A 1 534 ? -39.591 17.011 47.757 1.00 92.19 534 TYR A CA 1
ATOM 4100 C C . TYR A 1 534 ? -39.718 16.018 48.905 1.00 92.19 534 TYR A C 1
ATOM 4102 O O . TYR A 1 534 ? -39.041 14.997 48.895 1.00 92.19 534 TYR A O 1
ATOM 4110 N N . ALA A 1 535 ? -40.571 16.320 49.879 1.00 91.94 535 ALA A N 1
ATOM 4111 C CA . ALA A 1 535 ? -40.856 15.468 51.028 1.00 91.94 535 ALA A CA 1
ATOM 4112 C C . ALA A 1 535 ? -42.339 15.156 51.104 1.00 91.94 535 ALA A C 1
ATOM 4114 O O . ALA A 1 535 ? -43.171 15.981 50.723 1.00 91.94 535 ALA A O 1
ATOM 4115 N N . SER A 1 536 ? -42.660 14.003 51.668 1.00 90.88 536 SER A N 1
ATOM 4116 C CA . SER A 1 536 ? -44.025 13.611 51.965 1.00 90.88 536 SER A CA 1
ATOM 4117 C C . SER A 1 536 ? -44.206 13.406 53.464 1.00 90.88 536 SER A C 1
ATOM 4119 O O . SER A 1 536 ? -43.657 12.485 54.054 1.00 90.88 536 SER A O 1
ATOM 4121 N N . GLU A 1 537 ? -45.002 14.270 54.089 1.00 86.38 537 GLU A N 1
ATOM 4122 C CA . GLU A 1 537 ? -45.348 14.164 55.517 1.00 86.38 537 GLU A CA 1
ATOM 4123 C C . GLU A 1 537 ? -46.515 13.182 55.760 1.00 86.38 537 GLU A C 1
ATOM 4125 O O . GLU A 1 537 ? -46.868 12.896 56.902 1.00 86.38 537 GLU A O 1
ATOM 4130 N N . ASP A 1 538 ? -47.136 12.664 54.695 1.00 84.25 538 ASP A N 1
ATOM 4131 C CA . ASP A 1 538 ? -48.288 11.756 54.732 1.00 84.25 538 ASP A CA 1
ATOM 4132 C C . ASP A 1 538 ? -47.975 10.341 54.210 1.00 84.25 538 ASP A C 1
ATOM 4134 O O . ASP A 1 538 ? -48.887 9.597 53.840 1.00 84.25 538 ASP A O 1
ATOM 4138 N N . GLY A 1 539 ? -46.695 9.951 54.229 1.00 78.12 539 GLY A N 1
ATOM 4139 C CA . GLY A 1 539 ? -46.259 8.578 53.954 1.00 78.12 539 GLY A CA 1
ATOM 4140 C C . GLY A 1 539 ? -46.213 8.207 52.470 1.00 78.12 539 GLY A C 1
ATOM 4141 O O . GLY A 1 539 ? -46.532 7.081 52.115 1.00 78.12 539 GLY A O 1
ATOM 4142 N N . GLY A 1 540 ? -45.844 9.151 51.604 1.00 79.31 540 GLY A N 1
ATOM 4143 C CA . GLY A 1 540 ? -45.664 8.957 50.160 1.00 79.31 540 GLY A CA 1
ATOM 4144 C C . GLY A 1 540 ? -46.855 9.382 49.291 1.00 79.31 540 GLY A C 1
ATOM 4145 O O . GLY A 1 540 ? -46.764 9.313 48.066 1.00 79.31 540 GLY A O 1
ATOM 4146 N N . LYS A 1 541 ? -47.962 9.854 49.882 1.00 79.69 541 LYS A N 1
ATOM 4147 C CA . LYS A 1 541 ? -49.202 10.176 49.146 1.00 79.69 541 LYS A CA 1
ATOM 4148 C C . LYS A 1 541 ? -49.150 11.532 48.464 1.00 79.69 541 LYS A C 1
ATOM 4150 O O . LYS A 1 541 ? -49.546 11.664 47.305 1.00 79.69 541 LYS A O 1
ATOM 4155 N N . THR A 1 542 ? -48.667 12.546 49.172 1.00 85.44 542 THR A N 1
ATOM 4156 C CA . THR A 1 542 ? -48.482 13.891 48.634 1.00 85.44 542 THR A CA 1
ATOM 4157 C C . THR A 1 542 ? -47.079 14.392 48.927 1.00 85.44 542 THR A C 1
ATOM 4159 O O . THR A 1 542 ? -46.543 14.219 50.018 1.00 85.44 542 THR A O 1
ATOM 4162 N N . PHE A 1 543 ? -46.468 15.014 47.920 1.00 90.31 543 PHE A N 1
ATOM 4163 C CA . PHE A 1 543 ? -45.116 15.544 48.006 1.00 90.31 543 PHE A CA 1
ATOM 4164 C C . PHE A 1 543 ? -45.141 17.066 47.959 1.00 90.31 543 PHE A C 1
ATOM 4166 O O . PHE A 1 543 ? -45.622 17.671 46.999 1.00 90.31 543 PHE A O 1
ATOM 4173 N N . ALA A 1 544 ? -44.598 17.688 48.999 1.00 89.06 544 ALA A N 1
ATOM 4174 C CA . ALA A 1 544 ? -44.370 19.117 49.069 1.00 89.06 544 ALA A CA 1
ATOM 4175 C C . ALA A 1 544 ? -42.901 19.418 48.768 1.00 89.06 544 ALA A C 1
ATOM 4177 O O . ALA A 1 544 ? -41.991 18.726 49.223 1.00 89.06 544 ALA A O 1
ATOM 4178 N N . TYR A 1 545 ? -42.666 20.475 47.999 1.00 91.88 545 TYR A N 1
ATOM 4179 C CA . TYR A 1 545 ? -41.318 20.965 47.742 1.00 91.88 545 TYR A CA 1
ATOM 4180 C C . TYR A 1 545 ? -40.652 21.410 49.052 1.00 91.88 545 TYR A C 1
ATOM 4182 O O . TYR A 1 545 ? -41.211 22.232 49.779 1.00 91.88 545 TYR A O 1
ATOM 4190 N N . VAL A 1 546 ? -39.459 20.884 49.334 1.00 89.06 546 VAL A N 1
ATOM 4191 C CA . VAL A 1 546 ? -38.675 21.228 50.530 1.00 89.06 546 VAL A CA 1
ATOM 4192 C C . VAL A 1 546 ? -37.703 22.345 50.199 1.00 89.06 546 VAL A C 1
ATOM 4194 O O . VAL A 1 546 ? -37.797 23.448 50.733 1.00 89.06 546 VAL A O 1
ATOM 4197 N N . ASN A 1 547 ? -36.743 22.043 49.326 1.00 88.75 547 ASN A N 1
ATOM 4198 C CA . ASN A 1 547 ? -35.737 22.973 48.839 1.00 88.75 547 ASN A CA 1
ATOM 4199 C C . ASN A 1 547 ? -35.000 22.364 47.633 1.00 88.75 547 ASN A C 1
ATOM 4201 O O . ASN A 1 547 ? -35.289 21.242 47.230 1.00 88.75 547 ASN A O 1
ATOM 4205 N N . TYR A 1 548 ? -34.018 23.071 47.081 1.00 88.88 548 TYR A N 1
ATOM 4206 C CA . TYR A 1 548 ? -33.057 22.527 46.132 1.00 88.88 548 TYR A CA 1
ATOM 4207 C C . TYR A 1 548 ? -31.646 22.523 46.725 1.00 88.88 548 TYR A C 1
ATOM 4209 O O . TYR A 1 548 ? -31.300 23.344 47.582 1.00 88.88 548 TYR A O 1
ATOM 4217 N N . LYS A 1 549 ? -30.811 21.609 46.241 1.00 86.62 549 LYS A N 1
ATOM 4218 C CA . LYS A 1 549 ? -29.358 21.641 46.409 1.00 86.62 549 LYS A CA 1
ATOM 4219 C C . LYS A 1 549 ? -28.724 21.834 45.038 1.00 86.62 549 LYS A C 1
ATOM 4221 O O . LYS A 1 549 ? -29.277 21.424 44.025 1.00 86.62 549 LYS A O 1
ATOM 4226 N N . SER A 1 550 ? -27.582 22.498 45.002 1.00 84.94 550 SER A N 1
ATOM 4227 C CA . SER A 1 550 ? -26.829 22.715 43.770 1.00 84.94 550 SER A CA 1
ATOM 4228 C C . SER A 1 550 ? -25.350 22.725 44.088 1.00 84.94 550 SER A C 1
ATOM 4230 O O . SER A 1 550 ? -24.951 23.337 45.083 1.00 84.94 550 SER A O 1
ATOM 4232 N N . SER A 1 551 ? -24.552 22.125 43.219 1.00 82.31 551 SER A N 1
ATOM 4233 C CA . SER A 1 551 ? -23.103 22.297 43.200 1.00 82.31 551 SER A CA 1
ATOM 4234 C C . SER A 1 551 ? -22.691 22.827 41.835 1.00 82.31 551 SER A C 1
ATOM 4236 O O . SER A 1 551 ? -23.466 22.743 40.883 1.00 82.31 551 SER A O 1
ATOM 4238 N N . SER A 1 552 ? -21.507 23.425 41.756 1.00 83.06 552 SER A N 1
ATOM 4239 C CA . SER A 1 552 ? -20.939 23.765 40.455 1.00 83.06 552 SER A CA 1
ATOM 4240 C C . SER A 1 552 ? -20.423 22.493 39.795 1.00 83.06 552 SER A C 1
ATOM 4242 O O . SER A 1 552 ? -19.797 21.673 40.464 1.00 83.06 552 SER A O 1
ATOM 4244 N N . ILE A 1 553 ? -20.680 22.354 38.501 1.00 85.06 553 ILE A N 1
ATOM 4245 C CA . ILE A 1 553 ? -20.064 21.343 37.649 1.00 85.06 553 ILE A CA 1
ATOM 4246 C C . ILE A 1 553 ? -19.375 22.066 36.497 1.00 85.06 553 ILE A C 1
ATOM 4248 O O . ILE A 1 553 ? -19.913 23.039 35.961 1.00 85.06 553 ILE A O 1
ATOM 4252 N N . ASN A 1 554 ? -18.170 21.615 36.169 1.00 83.56 554 ASN A N 1
ATOM 4253 C CA . ASN A 1 554 ? -17.451 22.048 34.986 1.00 83.56 554 ASN A CA 1
ATOM 4254 C C . ASN A 1 554 ? -17.269 20.820 34.101 1.00 83.56 554 ASN A C 1
ATOM 4256 O O . ASN A 1 554 ? -16.735 19.813 34.566 1.00 83.56 554 ASN A O 1
ATOM 4260 N N . ILE A 1 555 ? -17.779 20.894 32.880 1.00 82.19 555 ILE A N 1
ATOM 4261 C CA . ILE A 1 555 ? -17.728 19.804 31.916 1.00 82.19 555 ILE A CA 1
ATOM 4262 C C . ILE A 1 555 ? -17.009 20.338 30.686 1.00 82.19 555 ILE A C 1
ATOM 4264 O O . ILE A 1 555 ? -17.487 21.278 30.042 1.00 82.19 555 ILE A O 1
ATOM 4268 N N . GLY A 1 556 ? -15.854 19.750 30.371 1.00 73.88 556 GLY A N 1
ATOM 4269 C CA . GLY A 1 556 ? -15.123 20.085 29.154 1.00 73.88 556 GLY A CA 1
ATOM 4270 C C . GLY A 1 556 ? -16.001 19.900 27.916 1.00 73.88 556 GLY A C 1
ATOM 4271 O O . GLY A 1 556 ? -16.919 19.076 27.925 1.00 73.88 556 GLY A O 1
ATOM 4272 N N . ALA A 1 557 ? -15.750 20.678 26.864 1.00 69.75 557 ALA A N 1
ATOM 4273 C CA . ALA A 1 557 ? -16.388 20.454 25.567 1.00 69.75 557 ALA A CA 1
ATOM 4274 C C . ALA A 1 557 ? -16.200 18.983 25.133 1.00 69.75 557 ALA A C 1
ATOM 4276 O O . ALA A 1 557 ? -15.084 18.464 25.176 1.00 69.75 557 ALA A O 1
ATOM 4277 N N . GLY A 1 558 ? -17.292 18.297 24.782 1.00 64.62 558 GLY A N 1
ATOM 4278 C CA . GLY A 1 558 ? -17.287 16.885 24.378 1.00 64.62 558 GLY A CA 1
ATOM 4279 C C . GLY A 1 558 ? -17.072 15.855 25.499 1.00 64.62 558 GLY A C 1
ATOM 4280 O O . GLY A 1 558 ? -16.835 14.690 25.193 1.00 64.62 558 GLY A O 1
ATOM 4281 N N . GLN A 1 559 ? -17.120 16.241 26.780 1.00 76.06 559 GLN A N 1
ATOM 4282 C CA . GLN A 1 559 ? -16.886 15.333 27.915 1.00 76.06 559 GLN A CA 1
ATOM 4283 C C . GLN A 1 559 ? -18.157 15.018 28.718 1.00 76.06 559 GLN A C 1
ATOM 4285 O O . GLN A 1 559 ? -19.148 15.750 28.679 1.00 76.06 559 GLN A O 1
ATOM 4290 N N . GLU A 1 560 ? -18.096 13.949 29.518 1.00 85.25 560 GLU A N 1
ATOM 4291 C CA . GLU A 1 560 ? -19.063 13.679 30.584 1.00 85.25 560 GLU A CA 1
ATOM 4292 C C . GLU A 1 560 ? -18.585 14.250 31.920 1.00 85.25 560 GLU A C 1
ATOM 4294 O O . GLU A 1 560 ? -17.420 14.133 32.302 1.00 85.25 560 GLU A O 1
ATOM 4299 N N . GLY A 1 561 ? -19.511 14.854 32.656 1.00 82.06 561 GLY A N 1
ATOM 4300 C CA . GLY A 1 561 ? -19.301 15.340 34.007 1.00 82.06 561 GLY A CA 1
ATOM 4301 C C . GLY A 1 561 ? -20.191 14.594 34.988 1.00 82.06 561 GLY A C 1
ATOM 4302 O O . GLY A 1 561 ? -21.414 14.573 34.844 1.00 82.06 561 GLY A O 1
ATOM 4303 N N . LYS A 1 562 ? -19.576 14.042 36.035 1.00 88.06 562 LYS A N 1
ATOM 4304 C CA . LYS A 1 562 ? -20.278 13.486 37.196 1.00 88.06 562 LYS A CA 1
ATOM 4305 C C . LYS A 1 562 ? -20.232 14.480 38.345 1.00 88.06 562 LYS A C 1
ATOM 4307 O O . LYS A 1 562 ? -19.197 15.099 38.598 1.00 88.06 562 LYS A O 1
ATOM 4312 N N . MET A 1 563 ? -21.344 14.632 39.052 1.00 84.69 563 MET A N 1
ATOM 4313 C CA . MET A 1 563 ? -21.403 15.457 40.252 1.00 84.69 563 MET A CA 1
ATOM 4314 C C . MET A 1 563 ? -22.129 14.764 41.397 1.00 84.69 563 MET A C 1
ATOM 4316 O O . MET A 1 563 ? -23.243 14.272 41.239 1.00 84.69 563 MET A O 1
ATOM 4320 N N . ASP A 1 564 ? -21.523 14.841 42.579 1.00 85.06 564 ASP A N 1
ATOM 4321 C CA . ASP A 1 564 ? -22.136 14.426 43.834 1.00 85.06 564 ASP A CA 1
ATOM 4322 C C . ASP A 1 564 ? -22.749 15.631 44.550 1.00 85.06 564 ASP A C 1
ATOM 4324 O O . ASP A 1 564 ? -22.094 16.647 44.816 1.00 85.06 564 ASP A O 1
ATOM 4328 N N . ILE A 1 565 ? -24.025 15.520 44.905 1.00 84.44 565 ILE A N 1
ATOM 4329 C CA . ILE A 1 565 ? -24.753 16.527 45.670 1.00 84.44 565 ILE A CA 1
ATOM 4330 C C . ILE A 1 565 ? -25.164 15.946 47.018 1.00 84.44 565 ILE A C 1
ATOM 4332 O O . ILE A 1 565 ? -26.080 15.137 47.137 1.00 84.44 565 ILE A O 1
ATOM 4336 N N . ASN A 1 566 ? -24.523 16.458 48.067 1.00 82.62 566 ASN A N 1
ATOM 4337 C CA . ASN A 1 566 ? -24.829 16.102 49.446 1.00 82.62 566 ASN A CA 1
ATOM 4338 C C . ASN A 1 566 ? -26.152 16.733 49.915 1.00 82.62 566 ASN A C 1
ATOM 4340 O O . ASN A 1 566 ? -26.255 17.942 50.171 1.00 82.62 566 ASN A O 1
ATOM 4344 N N . ILE A 1 567 ? -27.157 15.890 50.112 1.00 84.12 567 ILE A N 1
ATOM 4345 C CA . ILE A 1 567 ? -28.432 16.202 50.746 1.00 84.12 567 ILE A CA 1
ATOM 4346 C C . ILE A 1 567 ? -28.280 15.950 52.250 1.00 84.12 567 ILE A C 1
ATOM 4348 O O . ILE A 1 567 ? -28.438 14.840 52.738 1.00 84.12 567 ILE A O 1
ATOM 4352 N N . SER A 1 568 ? -27.930 16.993 53.002 1.00 78.06 568 SER A N 1
ATOM 4353 C CA . SER A 1 568 ? -27.744 16.940 54.460 1.00 78.06 568 SER A CA 1
ATOM 4354 C C . SER A 1 568 ? -28.789 17.761 55.212 1.00 78.06 568 SER A C 1
ATOM 4356 O O . SER A 1 568 ? -29.287 18.763 54.686 1.00 78.06 568 SER A O 1
ATOM 4358 N N . ASN A 1 569 ? -29.091 17.355 56.452 1.00 77.56 569 ASN A N 1
ATOM 4359 C CA . ASN A 1 569 ? -30.003 18.091 57.325 1.00 77.56 569 ASN A CA 1
ATOM 4360 C C . ASN A 1 569 ? -29.429 19.467 57.673 1.00 77.56 569 ASN A C 1
ATOM 4362 O O . ASN A 1 569 ? -28.469 19.596 58.433 1.00 77.56 569 ASN A O 1
ATOM 4366 N N . THR A 1 570 ? -30.029 20.506 57.096 1.00 75.44 570 THR A N 1
ATOM 4367 C CA . THR A 1 570 ? -29.695 21.907 57.361 1.00 75.44 570 THR A CA 1
ATOM 4368 C C . THR A 1 570 ? -30.958 22.686 57.707 1.00 75.44 570 THR A C 1
ATOM 4370 O O . THR A 1 570 ? -32.060 22.294 57.334 1.00 75.44 570 THR A O 1
ATOM 4373 N N . SER A 1 571 ? -30.819 23.850 58.352 1.00 68.81 571 SER A N 1
ATOM 4374 C CA . SER A 1 571 ? -31.959 24.741 58.651 1.00 68.81 571 SER A CA 1
ATOM 4375 C C . SER A 1 571 ? -32.774 25.131 57.410 1.00 68.81 571 SER A C 1
ATOM 4377 O O . SER A 1 571 ? -33.956 25.439 57.514 1.00 68.81 571 SER A O 1
ATOM 4379 N N . THR A 1 572 ? -32.145 25.103 56.234 1.00 67.62 572 THR A N 1
ATOM 4380 C CA . THR A 1 572 ? -32.746 25.398 54.930 1.00 67.62 572 THR A CA 1
ATOM 4381 C C . THR A 1 572 ? -33.229 24.161 54.173 1.00 67.62 572 THR A C 1
ATOM 4383 O O . THR A 1 572 ? -34.002 24.304 53.239 1.00 67.62 572 THR A O 1
ATOM 4386 N N . CYS A 1 573 ? -32.791 22.957 54.532 1.00 76.62 573 CYS A N 1
ATOM 4387 C CA . CYS A 1 573 ? -33.188 21.702 53.894 1.00 76.62 573 CYS A CA 1
ATOM 4388 C C . CYS A 1 573 ? -33.414 20.667 55.005 1.00 76.62 573 CYS A C 1
ATOM 4390 O O . CYS A 1 573 ? -32.539 19.828 55.241 1.00 76.62 573 CYS A O 1
ATOM 4392 N N . PRO A 1 574 ? -34.527 20.790 55.755 1.00 76.00 574 PRO A N 1
ATOM 4393 C CA . PRO A 1 574 ? -34.782 19.962 56.923 1.00 76.00 574 PRO A CA 1
ATOM 4394 C C . PRO A 1 574 ? -35.176 18.551 56.480 1.00 76.00 574 PRO A C 1
ATOM 4396 O O . PRO A 1 574 ? -36.355 18.252 56.299 1.00 76.00 574 PRO A O 1
ATOM 4399 N N . ILE A 1 575 ? -34.176 17.692 56.291 1.00 82.00 575 ILE A N 1
ATOM 4400 C CA . ILE A 1 575 ? -34.378 16.258 56.072 1.00 82.00 575 ILE A CA 1
ATOM 4401 C C . ILE A 1 575 ? -34.324 15.522 57.412 1.00 82.00 575 ILE A C 1
ATOM 4403 O O . ILE A 1 575 ? -33.522 15.869 58.284 1.00 82.00 575 ILE A O 1
ATOM 4407 N N . LYS A 1 576 ? -35.202 14.542 57.607 1.00 84.69 576 LYS A N 1
ATOM 4408 C CA . LYS A 1 576 ? -35.351 13.799 58.863 1.00 84.69 576 LYS A CA 1
ATOM 4409 C C . LYS A 1 576 ? -35.459 12.308 58.577 1.00 84.69 576 LYS A C 1
ATOM 4411 O O . LYS A 1 576 ? -35.942 11.915 57.518 1.00 84.69 576 LYS A O 1
ATOM 4416 N N . ALA A 1 577 ? -35.044 11.501 59.548 1.00 83.31 577 ALA A N 1
ATOM 4417 C CA . ALA A 1 577 ? -35.255 10.065 59.490 1.00 83.31 577 ALA A CA 1
ATOM 4418 C C . ALA A 1 577 ? -36.758 9.731 59.426 1.00 83.31 577 ALA A C 1
ATOM 4420 O O . ALA A 1 577 ? -37.567 10.389 60.085 1.00 83.31 577 ALA A O 1
ATOM 4421 N N . GLY A 1 578 ? -37.118 8.724 58.628 1.00 82.88 578 GLY A N 1
ATOM 4422 C CA . GLY A 1 578 ? -38.489 8.215 58.491 1.00 82.88 578 GLY A CA 1
ATOM 4423 C C . GLY A 1 578 ? -39.438 9.043 57.613 1.00 82.88 578 GLY A C 1
ATOM 4424 O O . GLY A 1 578 ? -40.625 8.734 57.561 1.00 82.88 578 GLY A O 1
ATOM 4425 N N . VAL A 1 579 ? -38.952 10.082 56.929 1.00 89.06 579 VAL A N 1
ATOM 4426 C CA . VAL A 1 579 ? -39.746 10.869 55.970 1.00 89.06 579 VAL A CA 1
ATOM 4427 C C . VAL A 1 579 ? -39.385 10.440 54.536 1.00 89.06 579 VAL A C 1
ATOM 4429 O O . VAL A 1 579 ? -38.195 10.389 54.223 1.00 89.06 579 VAL A O 1
ATOM 4432 N N . PRO A 1 580 ? -40.363 10.145 53.656 1.00 91.06 580 PRO A N 1
ATOM 4433 C CA . PRO A 1 580 ? -40.120 9.900 52.234 1.00 91.06 580 PRO A CA 1
ATOM 4434 C C . PRO A 1 580 ? -39.754 11.160 51.465 1.00 91.06 580 PRO A C 1
ATOM 4436 O O . PRO A 1 580 ? -40.442 12.181 51.549 1.00 91.06 580 PRO A O 1
ATOM 4439 N N . TYR A 1 581 ? -38.707 11.052 50.652 1.00 92.50 581 TYR A N 1
ATOM 4440 C CA . TYR A 1 581 ? -38.215 12.101 49.775 1.00 92.50 581 TYR A CA 1
ATOM 4441 C C . TYR A 1 581 ? -38.115 11.624 48.327 1.00 92.50 581 TYR A C 1
ATOM 4443 O O . TYR A 1 581 ? -37.973 10.436 48.043 1.00 92.50 581 TYR A O 1
ATOM 4451 N N . TYR A 1 582 ? -38.133 12.570 47.393 1.00 92.06 582 TYR A N 1
ATOM 4452 C CA . TYR A 1 582 ? -37.542 12.346 46.080 1.00 92.06 582 TYR A CA 1
ATOM 4453 C C . TYR A 1 582 ? -36.715 13.549 45.643 1.00 92.06 582 TYR A C 1
ATOM 4455 O O . TYR A 1 582 ? -37.045 14.703 45.939 1.00 92.06 582 TYR A O 1
ATOM 4463 N N . ALA A 1 583 ? -35.632 13.250 44.944 1.00 91.44 583 ALA A N 1
ATOM 4464 C CA . ALA A 1 583 ? -34.769 14.185 44.259 1.00 91.44 583 ALA A CA 1
ATOM 4465 C C . ALA A 1 583 ? -35.106 14.175 42.766 1.00 91.44 583 ALA A C 1
ATOM 4467 O O . ALA A 1 583 ? -35.373 13.125 42.188 1.00 91.44 583 ALA A O 1
ATOM 4468 N N . THR A 1 584 ? -35.112 15.349 42.143 1.00 91.19 584 THR A N 1
ATOM 4469 C CA . THR A 1 584 ? -35.214 15.469 40.688 1.00 91.19 584 THR A CA 1
ATOM 4470 C C . THR A 1 584 ? -34.421 16.660 40.190 1.00 91.19 584 THR A C 1
ATOM 4472 O O . THR A 1 584 ? -34.365 17.701 40.853 1.00 91.19 584 THR A O 1
ATOM 4475 N N . VAL A 1 585 ? -33.778 16.517 39.036 1.00 89.12 585 VAL A N 1
ATOM 4476 C CA . VAL A 1 585 ? -33.023 17.612 38.431 1.00 89.12 585 VAL A CA 1
ATOM 4477 C C . VAL A 1 585 ? -33.980 18.637 37.812 1.00 89.12 585 VAL A C 1
ATOM 4479 O O . VAL A 1 585 ? -34.969 18.304 37.159 1.00 89.12 585 VAL A O 1
ATOM 4482 N N . GLU A 1 586 ? -33.730 19.920 38.065 1.00 86.44 586 GLU A N 1
ATOM 4483 C CA . GLU A 1 586 ? -34.451 21.005 37.408 1.00 86.44 586 GLU A CA 1
ATOM 4484 C C . GLU A 1 586 ? -34.071 21.014 35.922 1.00 86.44 586 GLU A C 1
ATOM 4486 O O . GLU A 1 586 ? -32.893 21.137 35.600 1.00 86.44 586 GLU A O 1
ATOM 4491 N N . LYS A 1 587 ? -35.071 20.913 35.029 1.00 80.50 587 LYS A N 1
ATOM 4492 C CA . LYS A 1 587 ? -34.887 20.935 33.561 1.00 80.50 587 LYS A CA 1
ATOM 4493 C C . LYS A 1 587 ? -34.034 22.093 33.076 1.00 80.50 587 LYS A C 1
ATOM 4495 O O . LYS A 1 587 ? -33.370 22.006 32.057 1.00 80.50 587 LYS A O 1
ATOM 4500 N N . THR A 1 588 ? -34.067 23.184 33.818 1.00 78.44 588 THR A N 1
ATOM 4501 C CA . THR A 1 588 ? -33.389 24.409 33.470 1.00 78.44 588 THR A CA 1
ATOM 4502 C C . THR A 1 588 ? -32.190 24.621 34.383 1.00 78.44 588 THR A C 1
ATOM 4504 O O . THR A 1 588 ? -32.358 24.875 35.580 1.00 78.44 588 THR A O 1
ATOM 4507 N N . ILE A 1 589 ? -30.981 24.591 33.825 1.00 75.81 589 ILE A N 1
ATOM 4508 C CA . ILE A 1 589 ? -29.777 24.980 34.550 1.00 75.81 589 ILE A CA 1
ATOM 4509 C C . ILE A 1 589 ? -29.484 26.452 34.281 1.00 75.81 589 ILE A C 1
ATOM 4511 O O . ILE A 1 589 ? -29.344 26.896 33.145 1.00 75.81 589 ILE A O 1
ATOM 4515 N N . LYS A 1 590 ? -29.375 27.226 35.361 1.00 66.12 590 LYS A N 1
ATOM 4516 C CA . LYS A 1 590 ? -28.964 28.628 35.291 1.00 66.12 590 LYS A CA 1
ATOM 4517 C C . LYS A 1 590 ? -27.450 28.715 35.414 1.00 66.12 590 LYS A C 1
ATOM 4519 O O . LYS A 1 590 ? -26.906 28.347 36.460 1.00 66.12 590 LYS A O 1
ATOM 4524 N N . THR A 1 591 ? -26.795 29.223 34.380 1.00 62.38 591 THR A N 1
ATOM 4525 C CA . THR A 1 591 ? -25.403 29.671 34.465 1.00 62.38 591 THR A CA 1
ATOM 4526 C C . THR A 1 591 ? -25.376 31.131 34.946 1.00 62.38 591 THR A C 1
ATOM 4528 O O . THR A 1 591 ? -26.411 31.708 35.297 1.00 62.38 591 THR A O 1
ATOM 4531 N N . LEU A 1 592 ? -24.190 31.741 35.032 1.00 54.75 592 LEU A N 1
ATOM 4532 C CA . LEU A 1 592 ? -24.055 33.162 35.385 1.00 54.75 592 LEU A CA 1
ATOM 4533 C C . LEU A 1 592 ? -24.697 34.097 34.344 1.00 54.75 592 LEU A C 1
ATOM 4535 O O . LEU A 1 592 ? -25.131 35.187 34.718 1.00 54.75 592 LEU A O 1
ATOM 4539 N N . ASN A 1 593 ? -24.773 33.669 33.078 1.00 51.00 593 ASN A N 1
ATOM 4540 C CA . ASN A 1 593 ? -25.115 34.531 31.942 1.00 51.00 593 ASN A CA 1
ATOM 4541 C C . ASN A 1 593 ? -26.344 34.059 31.149 1.00 51.00 593 ASN A C 1
ATOM 4543 O O . ASN A 1 593 ? -26.995 34.890 30.518 1.00 51.00 593 ASN A O 1
ATOM 4547 N N . GLU A 1 594 ? -26.702 32.773 31.207 1.00 67.50 594 GLU A N 1
ATOM 4548 C CA . GLU A 1 594 ? -27.808 32.214 30.428 1.00 67.50 594 GLU A CA 1
ATOM 4549 C C . GLU A 1 594 ? -28.538 31.073 31.150 1.00 67.50 594 GLU A C 1
ATOM 4551 O O . GLU A 1 594 ? -28.279 30.732 32.307 1.00 67.50 594 GLU A O 1
ATOM 4556 N N . THR A 1 595 ? -29.563 30.553 30.490 1.00 68.38 595 THR A N 1
ATOM 4557 C CA . THR A 1 595 ? -30.481 29.550 31.019 1.00 68.38 595 THR A CA 1
ATOM 4558 C C . THR A 1 595 ? -30.544 28.417 30.001 1.00 68.38 595 THR A C 1
ATOM 4560 O O . THR A 1 595 ? -31.208 28.570 28.983 1.00 68.38 595 THR A O 1
ATOM 4563 N N . THR A 1 596 ? -29.845 27.314 30.276 1.00 68.56 596 THR A N 1
ATOM 4564 C CA . THR A 1 596 ? -29.774 26.131 29.404 1.00 68.56 596 THR A CA 1
ATOM 4565 C C . THR A 1 596 ? -30.833 25.124 29.838 1.00 68.56 596 THR A C 1
ATOM 4567 O O . THR A 1 596 ? -30.956 24.823 31.030 1.00 68.56 596 THR A O 1
ATOM 4570 N N . GLU A 1 597 ? -31.617 24.608 28.897 1.00 70.44 597 GLU A N 1
ATOM 4571 C CA . GLU A 1 597 ? -32.602 23.559 29.161 1.00 70.44 597 GLU A CA 1
ATOM 4572 C C . GLU A 1 597 ? -32.019 22.194 28.776 1.00 70.44 597 GLU A C 1
ATOM 4574 O O . GLU A 1 597 ? -31.500 22.025 27.678 1.00 70.44 597 GLU A O 1
ATOM 4579 N N . ILE A 1 598 ? -32.079 21.222 29.686 1.00 72.81 598 ILE A N 1
ATOM 4580 C CA . ILE A 1 598 ? -31.702 19.836 29.408 1.00 72.81 598 ILE A CA 1
ATOM 4581 C C . ILE A 1 598 ? -32.967 19.084 28.993 1.00 72.81 598 ILE A C 1
ATOM 4583 O O . ILE A 1 598 ? -33.982 19.107 29.701 1.00 72.81 598 ILE A O 1
ATOM 4587 N N . SER A 1 599 ? -32.900 18.385 27.863 1.00 64.44 599 SER A N 1
ATOM 4588 C CA . SER A 1 599 ? -34.003 17.552 27.387 1.00 64.44 599 SER A CA 1
ATOM 4589 C C . SER A 1 599 ? -34.004 16.191 28.092 1.00 64.44 599 SER A C 1
ATOM 4591 O O . SER A 1 599 ? -33.068 15.411 27.942 1.00 64.44 599 SER A O 1
ATOM 4593 N N . PHE A 1 600 ? -35.050 15.915 28.878 1.00 68.62 600 PHE A N 1
ATOM 4594 C CA . PHE A 1 600 ? -35.342 14.613 29.500 1.00 68.62 600 PHE A CA 1
ATOM 4595 C C . PHE A 1 600 ? -36.828 14.523 29.914 1.00 68.62 600 PHE A C 1
ATOM 4597 O O . PHE A 1 600 ? -37.493 15.557 30.121 1.00 68.62 600 PHE A O 1
ATOM 4604 N N . ASN A 1 601 ? -37.371 13.308 30.092 1.00 69.19 601 ASN A N 1
ATOM 4605 C CA . ASN A 1 601 ? -38.677 13.151 30.747 1.00 69.19 601 ASN A CA 1
ATOM 4606 C C . ASN A 1 601 ? -38.510 13.252 32.261 1.00 69.19 601 ASN A C 1
ATOM 4608 O O . ASN A 1 601 ? -37.596 12.680 32.838 1.00 69.19 601 ASN A O 1
ATOM 4612 N N . THR A 1 602 ? -39.407 13.976 32.932 1.00 67.81 602 THR A N 1
ATOM 4613 C CA . THR A 1 602 ? -39.289 14.218 34.380 1.00 67.81 602 THR A CA 1
ATOM 4614 C C . THR A 1 602 ? -39.370 12.942 35.217 1.00 67.81 602 THR A C 1
ATOM 4616 O O . THR A 1 602 ? -38.824 12.929 36.309 1.00 67.81 602 THR A O 1
ATOM 4619 N N . GLU A 1 603 ? -40.019 11.883 34.728 1.00 70.62 603 GLU A N 1
ATOM 4620 C CA . GLU A 1 603 ? -40.034 10.582 35.414 1.00 70.62 603 GLU A CA 1
ATOM 4621 C C . GLU A 1 603 ? -38.657 9.898 35.387 1.00 70.62 603 GLU A C 1
ATOM 4623 O O . GLU A 1 603 ? -38.275 9.291 36.385 1.00 70.62 603 GLU A O 1
ATOM 4628 N N . ASP A 1 604 ? -37.875 10.098 34.317 1.00 72.25 604 ASP A N 1
ATOM 4629 C CA . ASP A 1 604 ? -36.519 9.543 34.148 1.00 72.25 604 ASP A CA 1
ATOM 4630 C C . ASP A 1 604 ? -35.509 10.182 35.120 1.00 72.25 604 ASP A C 1
ATOM 4632 O O . ASP A 1 604 ? -34.370 9.737 35.238 1.00 72.25 604 ASP A O 1
ATOM 4636 N N . THR A 1 605 ? -35.921 11.239 35.830 1.00 80.19 605 THR A N 1
ATOM 4637 C CA . THR A 1 605 ? -35.071 11.994 36.751 1.00 80.19 605 THR A CA 1
ATOM 4638 C C . THR A 1 605 ? -35.523 11.932 38.205 1.00 80.19 605 THR A C 1
ATOM 4640 O O . THR A 1 605 ? -35.057 12.740 39.009 1.00 80.19 605 THR A O 1
ATOM 4643 N N . ILE A 1 606 ? -36.446 11.035 38.571 1.00 87.56 606 ILE A N 1
ATOM 4644 C CA . ILE A 1 606 ? -36.926 10.912 39.956 1.00 87.56 606 ILE A CA 1
ATOM 4645 C C . ILE A 1 606 ? -36.131 9.847 40.709 1.00 87.56 606 ILE A C 1
ATOM 4647 O O . ILE A 1 606 ? -36.396 8.656 40.572 1.00 87.56 606 ILE A O 1
ATOM 4651 N N . ALA A 1 607 ? -35.256 10.285 41.612 1.00 90.62 607 ALA A N 1
ATOM 4652 C CA . ALA A 1 607 ? -34.544 9.408 42.537 1.00 90.62 607 ALA A CA 1
ATOM 4653 C C . ALA A 1 607 ? -35.179 9.492 43.940 1.00 90.62 607 ALA A C 1
ATOM 4655 O O . ALA A 1 607 ? -35.142 10.535 44.598 1.00 90.62 607 ALA A O 1
ATOM 4656 N N . ARG A 1 608 ? -35.840 8.420 44.387 1.00 91.19 608 ARG A N 1
ATOM 4657 C CA . ARG A 1 608 ? -36.645 8.381 45.625 1.00 91.19 608 ARG A CA 1
ATOM 4658 C C . ARG A 1 608 ? -35.823 7.847 46.792 1.00 91.19 608 ARG A C 1
ATOM 4660 O O . ARG A 1 608 ? -35.114 6.868 46.610 1.00 91.19 608 ARG A O 1
ATOM 4667 N N . PHE A 1 609 ? -35.925 8.447 47.982 1.00 91.12 609 PHE A N 1
ATOM 4668 C CA . PHE A 1 609 ? -35.175 7.980 49.154 1.00 91.12 609 PHE A CA 1
ATOM 4669 C C . PHE A 1 609 ? -35.817 8.284 50.516 1.00 91.12 609 PHE A C 1
ATOM 4671 O O . PHE A 1 609 ? -36.628 9.201 50.639 1.00 91.12 609 PHE A O 1
ATOM 4678 N N . ILE A 1 610 ? -35.423 7.542 51.556 1.00 89.31 610 ILE A N 1
ATOM 4679 C CA . ILE A 1 610 ? -35.785 7.746 52.974 1.00 89.31 610 ILE A CA 1
ATOM 4680 C C . ILE A 1 610 ? -34.514 7.663 53.826 1.00 89.31 610 ILE A C 1
ATOM 4682 O O . ILE A 1 610 ? -33.672 6.803 53.596 1.00 89.31 610 ILE A O 1
ATOM 4686 N N . LEU A 1 611 ? -34.377 8.527 54.837 1.00 85.31 611 LEU A N 1
ATOM 4687 C CA . LEU A 1 611 ? -33.248 8.473 55.776 1.00 85.31 611 LEU A CA 1
ATOM 4688 C C . LEU A 1 611 ? -33.556 7.612 57.011 1.00 85.31 611 LEU A C 1
ATOM 4690 O O . LEU A 1 611 ? -34.682 7.630 57.518 1.00 85.31 611 LEU A O 1
ATOM 4694 N N . LYS A 1 612 ? -32.531 6.954 57.554 1.00 83.75 612 LYS A N 1
ATOM 4695 C CA . LYS A 1 612 ? -32.517 6.255 58.851 1.00 83.75 612 LYS A CA 1
ATOM 4696 C C . LYS A 1 612 ? -31.210 6.565 59.606 1.00 83.75 612 LYS A C 1
ATOM 4698 O O . LYS A 1 612 ? -30.266 7.085 59.018 1.00 83.75 612 LYS A O 1
ATOM 4703 N N . ASP A 1 613 ? -31.170 6.323 60.917 1.00 80.44 613 ASP A N 1
ATOM 4704 C CA . ASP A 1 613 ? -29.975 6.595 61.735 1.00 80.44 613 ASP A CA 1
ATOM 4705 C C . ASP A 1 613 ? -28.802 5.675 61.345 1.00 80.44 613 ASP A C 1
ATOM 4707 O O . ASP A 1 613 ? -29.012 4.499 61.056 1.00 80.44 613 ASP A O 1
ATOM 4711 N N . ALA A 1 614 ? -27.574 6.211 61.357 1.00 75.50 614 ALA A N 1
ATOM 4712 C CA . ALA A 1 614 ? -26.361 5.438 61.083 1.00 75.50 614 ALA A CA 1
ATOM 4713 C C . ALA A 1 614 ? -26.007 4.526 62.261 1.00 75.50 614 ALA A C 1
ATOM 4715 O O . ALA A 1 614 ? -25.970 4.975 63.410 1.00 75.50 614 ALA A O 1
ATOM 4716 N N . ASP A 1 615 ? -25.675 3.274 61.967 1.00 83.69 615 ASP A N 1
ATOM 4717 C CA . ASP A 1 615 ? -25.407 2.245 62.973 1.00 83.69 615 ASP A CA 1
ATOM 4718 C C . ASP A 1 615 ? -24.199 1.345 62.644 1.00 83.69 615 ASP A C 1
ATOM 4720 O O . ASP A 1 615 ? -23.972 0.352 63.338 1.00 83.69 615 ASP A O 1
ATOM 4724 N N . MET A 1 616 ? -23.386 1.701 61.637 1.00 87.75 616 MET A N 1
ATOM 4725 C CA . MET A 1 616 ? -22.177 0.946 61.293 1.00 87.75 616 MET A CA 1
ATOM 4726 C C . MET A 1 616 ? -21.083 1.077 62.362 1.00 87.75 616 MET A C 1
ATOM 4728 O O . MET A 1 616 ? -20.636 2.182 62.688 1.00 87.75 616 MET A O 1
ATOM 4732 N N . GLU A 1 617 ? -20.582 -0.056 62.858 1.00 90.56 617 GLU A N 1
ATOM 4733 C CA . GLU A 1 617 ? -19.518 -0.102 63.863 1.00 90.56 617 GLU A CA 1
ATOM 4734 C C . GLU A 1 617 ? -18.506 -1.239 63.641 1.00 90.56 617 GLU A C 1
ATOM 4736 O O . GLU A 1 617 ? -18.823 -2.292 63.085 1.00 90.56 617 GLU A O 1
ATOM 4741 N N . ALA A 1 618 ? -17.267 -1.025 64.103 1.00 91.06 618 ALA A N 1
ATOM 4742 C CA . ALA A 1 618 ? -16.228 -2.055 64.140 1.00 91.06 618 ALA A CA 1
ATOM 4743 C C . ALA A 1 618 ? -16.485 -3.025 65.298 1.00 91.06 618 ALA A C 1
ATOM 4745 O O . ALA A 1 618 ? -16.612 -2.611 66.450 1.00 91.06 618 ALA A O 1
ATOM 4746 N N . VAL A 1 619 ? -16.533 -4.316 64.980 1.00 91.12 619 VAL A N 1
ATOM 4747 C CA . VAL A 1 619 ? -16.895 -5.394 65.908 1.00 91.12 619 VAL A CA 1
ATOM 4748 C C . VAL A 1 619 ? -15.655 -6.051 66.501 1.00 91.12 619 VAL A C 1
ATOM 4750 O O . VAL A 1 619 ? -15.583 -6.254 67.713 1.00 91.12 619 VAL A O 1
ATOM 4753 N N . SER A 1 620 ? -14.671 -6.376 65.661 1.00 92.00 620 SER A N 1
ATOM 4754 C CA . SER A 1 620 ? -13.416 -7.010 66.072 1.00 92.00 620 SER A CA 1
ATOM 4755 C C . SER A 1 620 ? -12.295 -6.766 65.058 1.00 92.00 620 SER A C 1
ATOM 4757 O O . SER A 1 620 ? -12.546 -6.401 63.907 1.00 92.00 620 SER A O 1
ATOM 4759 N N . TYR A 1 621 ? -11.052 -6.961 65.505 1.00 93.44 621 TYR A N 1
ATOM 4760 C CA . TYR A 1 621 ? -9.863 -6.953 64.656 1.00 93.44 621 TYR A CA 1
ATOM 4761 C C . TYR A 1 621 ? -8.925 -8.089 65.065 1.00 93.44 621 TYR A C 1
ATOM 4763 O O . TYR A 1 621 ? -8.342 -8.043 66.148 1.00 93.44 621 TYR A O 1
ATOM 4771 N N . GLU A 1 622 ? -8.815 -9.118 64.228 1.00 88.81 622 GLU A N 1
ATOM 4772 C CA . GLU A 1 622 ? -8.015 -10.319 64.498 1.00 88.81 622 GLU A CA 1
ATOM 4773 C C . GLU A 1 622 ? -7.333 -10.787 63.204 1.00 88.81 622 GLU A C 1
ATOM 4775 O O . GLU A 1 622 ? -7.964 -10.805 62.150 1.00 88.81 622 GLU A O 1
ATOM 4780 N N . ASN A 1 623 ? -6.048 -11.160 63.278 1.00 83.12 623 ASN A N 1
ATOM 4781 C CA . ASN A 1 623 ? -5.254 -11.690 62.156 1.00 83.12 623 ASN A CA 1
ATOM 4782 C C . ASN A 1 623 ? -5.339 -10.857 60.858 1.00 83.12 623 ASN A C 1
ATOM 4784 O O . ASN A 1 623 ? -5.559 -11.404 59.781 1.00 83.12 623 ASN A O 1
ATOM 4788 N N . GLY A 1 624 ? -5.219 -9.529 60.956 1.00 86.62 624 GLY A N 1
ATOM 4789 C CA . GLY A 1 624 ? -5.290 -8.645 59.784 1.00 86.62 624 GLY A CA 1
ATOM 4790 C C . GLY A 1 624 ? -6.698 -8.478 59.196 1.00 86.62 624 GLY A C 1
ATOM 4791 O O . GLY A 1 624 ? -6.846 -7.877 58.132 1.00 86.62 624 GLY A O 1
ATOM 4792 N N . CYS A 1 625 ? -7.743 -8.976 59.867 1.00 92.00 625 CYS A N 1
ATOM 4793 C CA . CYS A 1 625 ? -9.129 -8.800 59.451 1.00 92.00 625 CYS A CA 1
ATOM 4794 C C . CYS A 1 625 ? -9.893 -7.814 60.335 1.00 92.00 625 CYS A C 1
ATOM 4796 O O . CYS A 1 625 ? -10.062 -8.059 61.531 1.00 92.00 625 CYS A O 1
ATOM 4798 N N . LEU A 1 626 ? -10.437 -6.752 59.731 1.00 94.12 626 LEU A N 1
ATOM 4799 C CA . LEU A 1 626 ? -11.381 -5.837 60.379 1.00 94.12 626 LEU A CA 1
ATOM 4800 C C . LEU A 1 626 ? -12.826 -6.259 60.103 1.00 94.12 626 LEU A C 1
ATOM 4802 O O . LEU A 1 626 ? -13.290 -6.158 58.968 1.00 94.12 626 LEU A O 1
ATOM 4806 N N . LYS A 1 627 ? -13.549 -6.684 61.145 1.00 94.94 627 LYS A N 1
ATOM 4807 C CA . LYS A 1 627 ? -14.968 -7.049 61.050 1.00 94.94 627 LYS A CA 1
ATOM 4808 C C . LYS A 1 627 ? -15.876 -5.880 61.413 1.00 94.94 627 LYS A C 1
ATOM 4810 O O . LYS A 1 627 ? -15.692 -5.242 62.453 1.00 94.94 627 LYS A O 1
ATOM 4815 N N . LEU A 1 628 ? -16.874 -5.631 60.573 1.00 94.38 628 LEU A N 1
ATOM 4816 C CA . LEU A 1 628 ? -17.833 -4.534 60.677 1.00 94.38 628 LEU A CA 1
ATOM 4817 C C . LEU A 1 628 ? -19.263 -5.087 60.644 1.00 94.38 628 LEU A C 1
ATOM 4819 O O . LEU A 1 628 ? -19.517 -6.135 60.053 1.00 94.38 628 LEU A O 1
ATOM 4823 N N . LYS A 1 629 ? -20.194 -4.376 61.280 1.00 92.81 629 LYS A N 1
ATOM 4824 C CA . LYS A 1 629 ? -21.634 -4.675 61.224 1.00 92.81 629 LYS A CA 1
ATOM 4825 C C . LYS A 1 629 ? -22.456 -3.392 61.166 1.00 92.81 629 LYS A C 1
ATOM 4827 O O . LYS A 1 629 ? -21.932 -2.329 61.497 1.00 92.81 629 LYS A O 1
ATOM 4832 N N . GLY A 1 630 ? -23.736 -3.519 60.832 1.00 89.12 630 GLY A N 1
ATOM 4833 C CA . GLY A 1 630 ? -24.697 -2.412 60.735 1.00 89.12 630 GLY A CA 1
ATOM 4834 C C . GLY A 1 630 ? -25.179 -2.235 59.298 1.00 89.12 630 GLY A C 1
ATOM 4835 O O . GLY A 1 630 ? -25.135 -3.183 58.518 1.00 89.12 630 GLY A O 1
ATOM 4836 N N . HIS A 1 631 ? -25.622 -1.044 58.923 1.00 86.25 631 HIS A N 1
ATOM 4837 C CA . HIS A 1 631 ? -26.003 -0.742 57.542 1.00 86.25 631 HIS A CA 1
ATOM 4838 C C . HIS A 1 631 ? -24.894 0.025 56.815 1.00 86.25 631 HIS A C 1
ATOM 4840 O O . HIS A 1 631 ? -24.099 0.731 57.435 1.00 86.25 631 HIS A O 1
ATOM 4846 N N . TRP A 1 632 ? -24.819 -0.138 55.496 1.00 85.44 632 TRP A N 1
ATOM 4847 C CA . TRP A 1 632 ? -23.751 0.414 54.668 1.00 85.44 632 TRP A CA 1
ATOM 4848 C C . TRP A 1 632 ? -23.675 1.951 54.677 1.00 85.44 632 TRP A C 1
ATOM 4850 O O . TRP A 1 632 ? -24.681 2.647 54.560 1.00 85.44 632 TRP A O 1
ATOM 4860 N N . ASP A 1 633 ? -22.442 2.461 54.766 1.00 79.25 633 ASP A N 1
ATOM 4861 C CA . ASP A 1 633 ? -22.063 3.866 54.642 1.00 79.25 633 ASP A CA 1
ATOM 4862 C C . ASP A 1 633 ? -20.566 3.959 54.286 1.00 79.25 633 ASP A C 1
ATOM 4864 O O . ASP A 1 633 ? -19.695 3.652 55.105 1.00 79.25 633 ASP A O 1
ATOM 4868 N N . GLN A 1 634 ? -20.251 4.398 53.063 1.00 81.44 634 GLN A N 1
ATOM 4869 C CA . GLN A 1 634 ? -18.872 4.454 52.550 1.00 81.44 634 GLN A CA 1
ATOM 4870 C C . GLN A 1 634 ? -17.963 5.387 53.371 1.00 81.44 634 GLN A C 1
ATOM 4872 O O . GLN A 1 634 ? -16.773 5.111 53.548 1.00 81.44 634 GLN A O 1
ATOM 4877 N N . ASN A 1 635 ? -18.496 6.493 53.898 1.00 76.75 635 ASN A N 1
ATOM 4878 C CA . ASN A 1 635 ? -17.702 7.453 54.672 1.00 76.75 635 ASN A CA 1
ATOM 4879 C C . ASN A 1 635 ? -17.316 6.878 56.038 1.00 76.75 635 ASN A C 1
ATOM 4881 O O . ASN A 1 635 ? -16.180 7.037 56.491 1.00 76.75 635 ASN A O 1
ATOM 4885 N N . MET A 1 636 ? -18.256 6.194 56.686 1.00 83.44 636 MET A N 1
ATOM 4886 C CA . MET A 1 636 ? -18.036 5.505 57.945 1.00 83.44 636 MET A CA 1
ATOM 4887 C C . MET A 1 636 ? -17.094 4.317 57.751 1.00 83.44 636 MET A C 1
ATOM 4889 O O . MET A 1 636 ? -16.152 4.179 58.531 1.00 83.44 636 MET A O 1
ATOM 4893 N N . PHE A 1 637 ? -17.257 3.535 56.675 1.00 87.94 637 PHE A N 1
ATOM 4894 C CA . PHE A 1 637 ? -16.317 2.475 56.296 1.00 87.94 637 PHE A CA 1
ATOM 4895 C C . PHE A 1 637 ? -14.895 3.023 56.131 1.00 87.94 637 PHE A C 1
ATOM 4897 O O . PHE A 1 637 ? -13.982 2.562 56.813 1.00 87.94 637 PHE A O 1
ATOM 4904 N N . THR A 1 638 ? -14.717 4.064 55.313 1.00 85.44 638 THR A N 1
ATOM 4905 C CA . THR A 1 638 ? -13.405 4.684 55.051 1.00 85.44 638 THR A CA 1
ATOM 4906 C C . THR A 1 638 ? -12.778 5.211 56.344 1.00 85.44 638 THR A C 1
ATOM 4908 O O . THR A 1 638 ? -11.601 4.980 56.629 1.00 85.44 638 THR A O 1
ATOM 4911 N N . SER A 1 639 ? -13.574 5.883 57.184 1.00 84.69 639 SER A N 1
ATOM 4912 C CA . SER A 1 639 ? -13.113 6.395 58.477 1.00 84.69 639 SER A CA 1
ATOM 4913 C C . SER A 1 639 ? -12.702 5.284 59.443 1.00 84.69 639 SER A C 1
ATOM 4915 O O . SER A 1 639 ? -11.765 5.486 60.220 1.00 84.69 639 SER A O 1
ATOM 4917 N N . LEU A 1 640 ? -13.391 4.140 59.429 1.00 87.81 640 LEU A N 1
ATOM 4918 C CA . LEU A 1 640 ? -13.061 2.980 60.251 1.00 87.81 640 LEU A CA 1
ATOM 4919 C C . LEU A 1 640 ? -11.823 2.256 59.710 1.00 87.81 640 LEU A C 1
ATOM 4921 O O . LEU A 1 640 ? -10.909 2.013 60.490 1.00 87.81 640 LEU A O 1
ATOM 4925 N N . ALA A 1 641 ? -11.750 1.993 58.404 1.00 86.50 641 ALA A N 1
ATOM 4926 C CA . ALA A 1 641 ? -10.657 1.283 57.738 1.00 86.50 641 ALA A CA 1
ATOM 4927 C C . ALA A 1 641 ? -9.300 2.000 57.852 1.00 86.50 641 ALA A C 1
ATOM 4929 O O . ALA A 1 641 ? -8.273 1.337 57.993 1.00 86.50 641 ALA A O 1
ATOM 4930 N N . ASN A 1 642 ? -9.300 3.339 57.866 1.00 85.81 642 ASN A N 1
ATOM 4931 C CA . ASN A 1 642 ? -8.087 4.164 57.941 1.00 85.81 642 ASN A CA 1
ATOM 4932 C C . ASN A 1 642 ? -7.655 4.522 59.375 1.00 85.81 642 ASN A C 1
ATOM 4934 O O . ASN A 1 642 ? -6.760 5.349 59.575 1.00 85.81 642 ASN A O 1
ATOM 4938 N N . ARG A 1 643 ? -8.269 3.934 60.411 1.00 87.94 643 ARG A N 1
ATOM 4939 C CA . ARG A 1 643 ? -7.785 4.126 61.787 1.00 87.94 643 ARG A CA 1
ATOM 4940 C C . ARG A 1 643 ? -6.390 3.524 61.941 1.00 87.94 643 ARG A C 1
ATOM 4942 O O . ARG A 1 643 ? -6.130 2.416 61.488 1.00 87.94 643 ARG A O 1
ATOM 4949 N N . PHE A 1 644 ? -5.532 4.212 62.699 1.00 82.94 644 PHE A N 1
ATOM 4950 C CA . PHE A 1 644 ? -4.165 3.762 62.998 1.00 82.94 644 PHE A CA 1
ATOM 4951 C C . PHE A 1 644 ? -4.097 2.327 63.556 1.00 82.94 644 PHE A C 1
ATOM 4953 O O . PHE A 1 644 ? -3.118 1.626 63.351 1.00 82.94 644 PHE A O 1
ATOM 4960 N N . SER A 1 645 ? -5.145 1.872 64.245 1.00 85.81 645 SER A N 1
ATOM 4961 C CA . SER A 1 645 ? -5.226 0.519 64.802 1.00 85.81 645 SER A CA 1
ATOM 4962 C C . SER A 1 645 ? -5.416 -0.602 63.768 1.00 85.81 645 SER A C 1
ATOM 4964 O O . SER A 1 645 ? -5.339 -1.756 64.173 1.00 85.81 645 SER A O 1
ATOM 4966 N N . TYR A 1 646 ? -5.680 -0.293 62.489 1.00 87.75 646 TYR A N 1
ATOM 4967 C CA . TYR A 1 646 ? -6.001 -1.271 61.431 1.00 87.75 646 TYR A CA 1
ATOM 4968 C C . TYR A 1 646 ? -5.164 -1.068 60.151 1.00 87.75 646 TYR A C 1
ATOM 4970 O O . TYR A 1 646 ? -5.559 -1.464 59.049 1.00 87.75 646 TYR A O 1
ATOM 4978 N N . THR A 1 647 ? -4.004 -0.415 60.256 1.00 83.19 647 THR A N 1
ATOM 4979 C CA . THR A 1 647 ? -3.161 -0.077 59.094 1.00 83.19 647 THR A CA 1
ATOM 4980 C C . THR A 1 647 ? -2.612 -1.307 58.375 1.00 83.19 647 THR A C 1
ATOM 4982 O O . THR A 1 647 ? -2.443 -1.263 57.163 1.00 83.19 647 THR A O 1
ATOM 4985 N N . ASP A 1 648 ? -2.414 -2.412 59.088 1.00 85.06 648 ASP A N 1
ATOM 4986 C CA . ASP A 1 648 ? -1.959 -3.711 58.577 1.00 85.06 648 ASP A CA 1
ATOM 4987 C C . ASP A 1 648 ? -3.107 -4.631 58.122 1.00 85.06 648 ASP A C 1
ATOM 4989 O O . ASP A 1 648 ? -2.863 -5.767 57.735 1.00 85.06 648 ASP A O 1
ATOM 4993 N N . ALA A 1 649 ? -4.362 -4.158 58.131 1.00 89.94 649 ALA A N 1
ATOM 4994 C CA . ALA A 1 649 ? -5.484 -4.983 57.691 1.00 89.94 649 ALA A CA 1
ATOM 4995 C C . ALA A 1 649 ? -5.340 -5.378 56.213 1.00 89.94 649 ALA A C 1
ATOM 4997 O O . ALA A 1 649 ? -5.249 -4.506 55.347 1.00 89.94 649 ALA A O 1
ATOM 4998 N N . THR A 1 650 ? -5.364 -6.674 55.938 1.00 90.81 650 THR A N 1
ATOM 4999 C CA . THR A 1 650 ? -5.347 -7.284 54.601 1.00 90.81 650 THR A CA 1
ATOM 5000 C C . THR A 1 650 ? -6.743 -7.726 54.172 1.00 90.81 650 THR A C 1
ATOM 5002 O O . THR A 1 650 ? -6.971 -8.025 53.002 1.00 90.81 650 THR A O 1
ATOM 5005 N N . THR A 1 651 ? -7.701 -7.769 55.105 1.00 93.75 651 THR A N 1
ATOM 5006 C CA . THR A 1 651 ? -9.086 -8.141 54.816 1.00 93.75 651 THR A CA 1
ATOM 5007 C C . THR A 1 651 ? -10.097 -7.308 55.605 1.00 93.75 651 THR A C 1
ATOM 5009 O O . THR A 1 651 ? -9.860 -6.915 56.751 1.00 93.75 651 THR A O 1
ATOM 5012 N N . TYR A 1 652 ? -11.263 -7.083 55.006 1.00 94.94 652 TYR A N 1
ATOM 5013 C CA . TYR A 1 652 ? -12.411 -6.418 55.620 1.00 94.94 652 TYR A CA 1
ATOM 5014 C C . TYR A 1 652 ? -13.607 -7.362 55.589 1.00 94.94 652 TYR A C 1
ATOM 5016 O O . TYR A 1 652 ? -13.960 -7.863 54.530 1.00 94.94 652 TYR A O 1
ATOM 5024 N N . ASP A 1 653 ? -14.225 -7.633 56.734 1.00 94.19 653 ASP A N 1
ATOM 5025 C CA . ASP A 1 653 ? -15.401 -8.497 56.830 1.00 94.19 653 ASP A CA 1
ATOM 5026 C C . ASP A 1 653 ? -16.656 -7.666 57.050 1.00 94.19 653 ASP A C 1
ATOM 5028 O O . ASP A 1 653 ? -16.889 -7.140 58.139 1.00 94.19 653 ASP A O 1
ATOM 5032 N N . LEU A 1 654 ? -17.434 -7.551 55.980 1.00 93.75 654 LEU A N 1
ATOM 5033 C CA . LEU A 1 654 ? -18.689 -6.824 55.890 1.00 93.75 654 LEU A CA 1
ATOM 5034 C C . LEU A 1 654 ? -19.888 -7.781 55.793 1.00 93.75 654 LEU A C 1
ATOM 5036 O O . LEU A 1 654 ? -20.972 -7.366 55.402 1.00 93.75 654 LEU A O 1
ATOM 5040 N N . THR A 1 655 ? -19.731 -9.063 56.140 1.00 91.31 655 THR A N 1
ATOM 5041 C CA . THR A 1 655 ? -20.834 -10.046 56.093 1.00 91.31 655 THR A CA 1
ATOM 5042 C C . THR A 1 655 ? -21.953 -9.744 57.096 1.00 91.31 655 THR A C 1
ATOM 5044 O O . THR A 1 655 ? -23.076 -10.209 56.940 1.00 91.31 655 THR A O 1
ATOM 5047 N N . GLU A 1 656 ? -21.698 -8.923 58.116 1.00 91.19 656 GLU A N 1
ATOM 5048 C CA . GLU A 1 656 ? -22.736 -8.397 59.016 1.00 91.19 656 GLU A CA 1
ATOM 5049 C C . GLU A 1 656 ? -23.158 -6.961 58.653 1.00 91.19 656 GLU A C 1
ATOM 5051 O O . GLU A 1 656 ? -23.886 -6.318 59.414 1.00 91.19 656 GLU A O 1
ATOM 5056 N N . VAL A 1 657 ? -22.697 -6.447 57.505 1.00 89.00 657 VAL A N 1
ATOM 5057 C CA . VAL A 1 657 ? -23.103 -5.151 56.960 1.00 89.00 657 VAL A CA 1
ATOM 5058 C C . VAL A 1 657 ? -24.172 -5.356 55.895 1.00 89.00 657 VAL A C 1
ATOM 5060 O O . VAL A 1 657 ? -23.994 -6.096 54.930 1.00 89.00 657 VAL A O 1
ATOM 5063 N N . THR A 1 658 ? -25.299 -4.686 56.078 1.00 84.38 658 THR A N 1
ATOM 5064 C CA . THR A 1 658 ? -26.475 -4.795 55.211 1.00 84.38 658 THR A CA 1
ATOM 5065 C C . THR A 1 658 ? -26.581 -3.598 54.271 1.00 84.38 658 THR A C 1
ATOM 5067 O O . THR A 1 658 ? -26.061 -2.515 54.546 1.00 84.38 658 THR A O 1
ATOM 5070 N N . GLY A 1 659 ? -27.226 -3.808 53.123 1.00 75.50 659 GLY A N 1
ATOM 5071 C CA . GLY A 1 659 ? -27.548 -2.739 52.185 1.00 75.50 659 GLY A CA 1
ATOM 5072 C C . GLY A 1 659 ? -26.353 -2.117 51.455 1.00 75.50 659 GLY A C 1
ATOM 5073 O O . GLY A 1 659 ? -26.415 -0.956 51.106 1.00 75.50 659 GLY A O 1
ATOM 5074 N N . ILE A 1 660 ? -25.261 -2.820 51.184 1.00 83.12 660 ILE A N 1
ATOM 5075 C CA . ILE A 1 660 ? -24.136 -2.250 50.413 1.00 83.12 660 ILE A CA 1
ATOM 5076 C C . ILE A 1 660 ? -24.566 -1.964 48.961 1.00 83.12 660 ILE A C 1
ATOM 5078 O O . ILE A 1 660 ? -24.999 -2.905 48.310 1.00 83.12 660 ILE A O 1
ATOM 5082 N N . ASN A 1 661 ? -24.446 -0.717 48.464 1.00 68.81 661 ASN A N 1
ATOM 5083 C CA . ASN A 1 661 ? -24.872 -0.316 47.099 1.00 68.81 661 ASN A CA 1
ATOM 5084 C C . ASN A 1 661 ? -23.921 0.607 46.318 1.00 68.81 661 ASN A C 1
ATOM 5086 O O . ASN A 1 661 ? -24.261 1.091 45.241 1.00 68.81 661 ASN A O 1
ATOM 5090 N N . SER A 1 662 ? -22.756 0.912 46.876 1.00 70.88 662 SER A N 1
ATOM 5091 C CA . SER A 1 662 ? -21.769 1.787 46.247 1.00 70.88 662 SER A CA 1
ATOM 5092 C C . SER A 1 662 ? -20.434 1.070 46.186 1.00 70.88 662 SER A C 1
ATOM 5094 O O . SER A 1 662 ? -20.145 0.253 47.061 1.00 70.88 662 SER A O 1
ATOM 5096 N N . ARG A 1 663 ? -19.590 1.420 45.209 1.00 71.69 663 ARG A N 1
ATOM 5097 C CA . ARG A 1 663 ? -18.233 0.872 45.090 1.00 71.69 663 ARG A CA 1
ATOM 5098 C C . ARG A 1 663 ? -17.487 0.970 46.426 1.00 71.69 663 ARG A C 1
ATOM 5100 O O . ARG A 1 663 ? -17.463 2.032 47.048 1.00 71.69 663 ARG A O 1
ATOM 5107 N N . ILE A 1 664 ? -16.877 -0.139 46.844 1.00 80.19 664 ILE A N 1
ATOM 5108 C CA . ILE A 1 664 ? -16.047 -0.199 48.050 1.00 80.19 664 ILE A CA 1
ATOM 5109 C C . ILE A 1 664 ? -14.620 0.130 47.641 1.00 80.19 664 ILE A C 1
ATOM 5111 O O . ILE A 1 664 ? -13.932 -0.686 47.034 1.00 80.19 664 ILE A O 1
ATOM 5115 N N . GLU A 1 665 ? -14.178 1.340 47.956 1.00 72.69 665 GLU A N 1
ATOM 5116 C CA . GLU A 1 665 ? -12.813 1.769 47.663 1.00 72.69 665 GLU A CA 1
ATOM 5117 C C . GLU A 1 665 ? -11.907 1.590 48.884 1.00 72.69 665 GLU A C 1
ATOM 5119 O O . GLU A 1 665 ? -12.257 1.970 50.004 1.00 72.69 665 GLU A O 1
ATOM 5124 N N . THR A 1 666 ? -10.728 1.010 48.654 1.00 75.81 666 THR A N 1
ATOM 5125 C CA . THR A 1 666 ? -9.657 0.838 49.641 1.00 75.81 666 THR A CA 1
ATOM 5126 C C . THR A 1 666 ? -8.341 1.346 49.062 1.00 75.81 666 THR A C 1
ATOM 5128 O O . THR A 1 666 ? -8.043 1.134 47.889 1.00 75.81 666 THR A O 1
ATOM 5131 N N . GLU A 1 667 ? -7.518 1.988 49.890 1.00 73.75 667 GLU A N 1
ATOM 5132 C CA . GLU A 1 667 ? -6.161 2.399 49.500 1.00 73.75 667 GLU A CA 1
ATOM 5133 C C . GLU A 1 667 ? -5.172 1.209 49.466 1.00 73.75 667 GLU A C 1
ATOM 5135 O O . GLU A 1 667 ? -4.031 1.351 49.024 1.00 73.75 667 GLU A O 1
ATOM 5140 N N . LYS A 1 668 ? -5.593 0.015 49.914 1.00 84.19 668 LYS A N 1
ATOM 5141 C CA . LYS A 1 668 ? -4.763 -1.198 49.999 1.00 84.19 668 LYS A CA 1
ATOM 5142 C C . LYS A 1 668 ? -5.040 -2.151 48.829 1.00 84.19 668 LYS A C 1
ATOM 5144 O O . LYS A 1 668 ? -6.041 -2.860 48.843 1.00 84.19 668 LYS A O 1
ATOM 5149 N N . LYS A 1 669 ? -4.124 -2.204 47.852 1.00 87.31 669 LYS A N 1
ATOM 5150 C CA . LYS A 1 669 ? -4.329 -2.858 46.540 1.00 87.31 669 LYS A CA 1
ATOM 5151 C C . LYS A 1 669 ? -4.733 -4.341 46.582 1.00 87.31 669 LYS A C 1
ATOM 5153 O O . LYS A 1 669 ? -5.662 -4.706 45.879 1.00 87.31 669 LYS A O 1
ATOM 5158 N N . ASN A 1 670 ? -4.085 -5.176 47.403 1.00 93.50 670 ASN A N 1
ATOM 5159 C CA . ASN A 1 670 ? -4.385 -6.621 47.482 1.00 93.50 670 ASN A CA 1
ATOM 5160 C C . ASN A 1 670 ? -5.425 -6.978 48.568 1.00 93.50 670 ASN A C 1
ATOM 5162 O O . ASN A 1 670 ? -5.628 -8.158 48.855 1.00 93.50 670 ASN A O 1
ATOM 5166 N N . ALA A 1 671 ? -6.053 -5.989 49.219 1.00 92.62 671 ALA A N 1
ATOM 5167 C CA . ALA A 1 671 ? -6.952 -6.260 50.337 1.00 92.62 671 ALA A CA 1
ATOM 5168 C C . ALA A 1 671 ? -8.291 -6.846 49.867 1.00 92.62 671 ALA A C 1
ATOM 5170 O O . ALA A 1 671 ? -8.906 -6.324 48.941 1.00 92.62 671 ALA A O 1
ATOM 5171 N N . LEU A 1 672 ? -8.765 -7.894 50.546 1.00 94.94 672 LEU A N 1
ATOM 5172 C CA . LEU A 1 672 ? -10.036 -8.549 50.220 1.00 94.94 672 LEU A CA 1
ATOM 5173 C C . LEU A 1 672 ? -11.190 -8.001 51.057 1.00 94.94 672 LEU A C 1
ATOM 5175 O O . LEU A 1 672 ? -11.061 -7.835 52.273 1.00 94.94 672 LEU A O 1
ATOM 5179 N N . VAL A 1 673 ? -12.348 -7.808 50.431 1.00 94.50 673 VAL A N 1
ATOM 5180 C CA . VAL A 1 673 ? -13.576 -7.383 51.113 1.00 94.50 673 VAL A CA 1
ATOM 5181 C C . VAL A 1 673 ? -14.600 -8.510 51.084 1.00 94.50 673 VAL A C 1
ATOM 5183 O O . VAL A 1 673 ? -15.091 -8.875 50.024 1.00 94.50 673 VAL A O 1
ATOM 5186 N N . TYR A 1 674 ? -14.938 -9.059 52.248 1.00 94.12 674 TYR A N 1
ATOM 5187 C CA . TYR A 1 674 ? -15.906 -10.140 52.393 1.00 94.12 674 TYR A CA 1
ATOM 5188 C C . TYR A 1 674 ? -17.315 -9.580 52.585 1.00 94.12 674 TYR A C 1
ATOM 5190 O O . TYR A 1 674 ? -17.541 -8.806 53.511 1.00 94.12 674 TYR A O 1
ATOM 5198 N N . VAL A 1 675 ? -18.266 -9.993 51.753 1.00 93.12 675 VAL A N 1
ATOM 5199 C CA . VAL A 1 675 ? -19.688 -9.609 51.826 1.00 93.12 675 VAL A CA 1
ATOM 5200 C C . VAL A 1 675 ? -20.571 -10.858 51.756 1.00 93.12 675 VAL A C 1
ATOM 5202 O O . VAL A 1 675 ? -20.094 -11.932 51.395 1.00 93.12 675 VAL A O 1
ATOM 5205 N N . ASN A 1 676 ? -21.859 -10.755 52.083 1.00 89.12 676 ASN A N 1
ATOM 5206 C CA . ASN A 1 676 ? -22.793 -11.858 51.828 1.00 89.12 676 ASN A CA 1
ATOM 5207 C C . ASN A 1 676 ? -23.051 -12.019 50.323 1.00 89.12 676 ASN A C 1
ATOM 5209 O O . ASN A 1 676 ? -23.014 -11.046 49.574 1.00 89.12 676 ASN A O 1
ATOM 5213 N N . ALA A 1 677 ? -23.363 -13.236 49.876 1.00 83.88 677 ALA A N 1
ATOM 5214 C CA . ALA A 1 677 ? -23.660 -13.506 48.467 1.00 83.88 677 ALA A CA 1
ATOM 5215 C C . ALA A 1 677 ? -24.871 -12.752 47.909 1.00 83.88 677 ALA A C 1
ATOM 5217 O O . ALA A 1 677 ? -24.915 -12.479 46.714 1.00 83.88 677 ALA A O 1
ATOM 5218 N N . GLU A 1 678 ? -25.813 -12.370 48.769 1.00 79.50 678 GLU A N 1
ATOM 5219 C CA . GLU A 1 678 ? -26.987 -11.573 48.397 1.00 79.50 678 GLU A CA 1
ATOM 5220 C C . GLU A 1 678 ? -26.648 -10.096 48.127 1.00 79.50 678 GLU A C 1
ATOM 5222 O O . GLU A 1 678 ? -27.495 -9.348 47.647 1.00 79.50 678 GLU A O 1
ATOM 5227 N N . THR A 1 679 ? -25.419 -9.657 48.417 1.00 82.75 679 THR A N 1
ATOM 5228 C CA . THR A 1 679 ? -24.997 -8.281 48.172 1.00 82.75 679 THR A CA 1
ATOM 5229 C C . THR A 1 679 ? -24.762 -8.045 46.679 1.00 82.75 679 THR A C 1
ATOM 5231 O O . THR A 1 679 ? -23.813 -8.577 46.088 1.00 82.75 679 THR A O 1
ATOM 5234 N N . ASP A 1 680 ? -25.603 -7.203 46.080 1.00 78.38 680 ASP A N 1
ATOM 5235 C CA . ASP A 1 680 ? -25.493 -6.774 44.685 1.00 78.38 680 ASP A CA 1
ATOM 5236 C C . ASP A 1 680 ? -24.471 -5.639 44.534 1.00 78.38 680 ASP A C 1
ATOM 5238 O O . ASP A 1 680 ? -24.789 -4.451 44.583 1.00 78.38 680 ASP A O 1
ATOM 5242 N N . ILE A 1 681 ? -23.201 -6.035 44.468 1.00 81.44 681 ILE A N 1
ATOM 5243 C CA . ILE A 1 681 ? -22.069 -5.155 44.209 1.00 81.44 681 ILE A CA 1
ATOM 5244 C C . ILE A 1 681 ? -21.065 -5.847 43.293 1.00 81.44 681 ILE A C 1
ATOM 5246 O O . ILE A 1 681 ? -20.789 -7.046 43.439 1.00 81.44 681 ILE A O 1
ATOM 5250 N N . GLU A 1 682 ? -20.502 -5.055 42.388 1.00 77.12 682 GLU A N 1
ATOM 5251 C CA . GLU A 1 682 ? -19.382 -5.417 41.533 1.00 77.12 682 GLU A CA 1
ATOM 5252 C C . GLU A 1 682 ? -18.144 -4.602 41.912 1.00 77.12 682 GLU A C 1
ATOM 5254 O O . GLU A 1 682 ? -18.226 -3.456 42.366 1.00 77.12 682 GLU A O 1
ATOM 5259 N N . GLY A 1 683 ? -16.976 -5.208 41.744 1.00 81.38 683 GLY A N 1
ATOM 5260 C CA . GLY A 1 683 ? -15.705 -4.568 42.034 1.00 81.38 683 GLY A CA 1
ATOM 5261 C C . GLY A 1 683 ? -14.579 -5.578 42.188 1.00 81.38 683 GLY A C 1
ATOM 5262 O O . GLY A 1 683 ? -14.807 -6.770 42.399 1.00 81.38 683 GLY A O 1
ATOM 5263 N N . GLU A 1 684 ? -13.357 -5.072 42.092 1.00 90.25 684 GLU A N 1
ATOM 5264 C CA . GLU A 1 684 ? -12.141 -5.856 42.277 1.00 90.25 684 GLU A CA 1
ATOM 5265 C C . GLU A 1 684 ? -12.000 -6.286 43.744 1.00 90.25 684 GLU A C 1
ATOM 5267 O O . GLU A 1 684 ? -12.288 -5.516 44.663 1.00 90.25 684 GLU A O 1
ATOM 5272 N N . ASN A 1 685 ? -11.526 -7.512 43.971 1.00 94.12 685 ASN A N 1
ATOM 5273 C CA . ASN A 1 685 ? -11.166 -8.046 45.292 1.00 94.12 685 ASN A CA 1
ATOM 5274 C C . ASN A 1 685 ? -12.340 -8.181 46.288 1.00 94.12 685 ASN A C 1
ATOM 5276 O O . ASN A 1 685 ? -12.132 -8.298 47.501 1.00 94.12 685 ASN A O 1
ATOM 5280 N N . ILE A 1 686 ? -13.580 -8.232 45.786 1.00 93.31 686 ILE A N 1
ATOM 5281 C CA . ILE A 1 686 ? -14.787 -8.491 46.585 1.00 93.31 686 ILE A CA 1
ATOM 5282 C C . ILE A 1 686 ? -15.069 -9.998 46.635 1.00 93.31 686 ILE A C 1
ATOM 5284 O O . ILE A 1 686 ? -15.302 -10.637 45.610 1.00 93.31 686 ILE A O 1
ATOM 5288 N N . VAL A 1 687 ? -15.085 -10.569 47.840 1.00 94.31 687 VAL A N 1
ATOM 5289 C CA . VAL A 1 687 ? -15.341 -11.989 48.105 1.00 94.31 687 VAL A CA 1
ATOM 5290 C C . VAL A 1 687 ? -16.733 -12.161 48.716 1.00 94.31 687 VAL A C 1
ATOM 5292 O O . VAL A 1 687 ? -16.993 -11.791 49.857 1.00 94.31 687 VAL A O 1
ATOM 5295 N N . LYS A 1 688 ? -17.648 -12.757 47.964 1.00 93.56 688 LYS A N 1
ATOM 5296 C CA . LYS A 1 688 ? -19.005 -13.100 48.388 1.00 93.56 688 LYS A CA 1
ATOM 5297 C C . LYS A 1 688 ? -19.018 -14.437 49.131 1.00 93.56 688 LYS A C 1
ATOM 5299 O O . LYS A 1 688 ? -18.557 -15.441 48.597 1.00 93.56 688 LYS A O 1
ATOM 5304 N N . ILE A 1 689 ? -19.554 -14.465 50.349 1.00 93.19 689 ILE A N 1
ATOM 5305 C CA . ILE A 1 689 ? -19.791 -15.689 51.124 1.00 93.19 689 ILE A CA 1
ATOM 5306 C C . ILE A 1 689 ? -21.184 -16.228 50.791 1.00 93.19 689 ILE A C 1
ATOM 5308 O O . ILE A 1 689 ? -22.198 -15.592 51.084 1.00 93.19 689 ILE A O 1
ATOM 5312 N N . ASN A 1 690 ? -21.225 -17.404 50.177 1.00 87.69 690 ASN A N 1
ATOM 5313 C CA . ASN A 1 690 ? -22.437 -18.103 49.777 1.00 87.69 690 ASN A CA 1
ATOM 5314 C C . ASN A 1 690 ? -23.138 -18.755 50.969 1.00 87.69 690 ASN A C 1
ATOM 5316 O O . ASN A 1 690 ? -22.548 -19.028 52.016 1.00 87.69 690 ASN A O 1
ATOM 5320 N N . SER A 1 691 ? -24.424 -19.046 50.788 1.00 81.44 691 SER A N 1
ATOM 5321 C CA . SER A 1 691 ? -25.282 -19.649 51.814 1.00 81.44 691 SER A CA 1
ATOM 5322 C C . SER A 1 691 ? -24.838 -21.051 52.252 1.00 81.44 691 SER A C 1
ATOM 5324 O O . SER A 1 691 ? -25.182 -21.486 53.350 1.00 81.44 691 SER A O 1
ATOM 5326 N N . ASP A 1 692 ? -24.049 -21.748 51.431 1.00 83.81 692 ASP A N 1
ATOM 5327 C CA . ASP A 1 692 ? -23.429 -23.039 51.749 1.00 83.81 692 ASP A CA 1
ATOM 5328 C C . ASP A 1 692 ? -22.070 -22.913 52.469 1.00 83.81 692 ASP A C 1
ATOM 5330 O O . ASP A 1 692 ? -21.453 -23.924 52.807 1.00 83.81 692 ASP A O 1
ATOM 5334 N N . GLY A 1 693 ? -21.614 -21.683 52.731 1.00 81.94 693 GLY A N 1
ATOM 5335 C CA . GLY A 1 693 ? -20.328 -21.373 53.351 1.00 81.94 693 GLY A CA 1
ATOM 5336 C C . GLY A 1 693 ? -19.147 -21.337 52.377 1.00 81.94 693 GLY A C 1
ATOM 5337 O O . GLY A 1 693 ? -18.026 -21.074 52.813 1.00 81.94 693 GLY A O 1
ATOM 5338 N N . SER A 1 694 ? -19.364 -21.581 51.081 1.00 87.94 694 SER A N 1
ATOM 5339 C CA . SER A 1 694 ? -18.341 -21.354 50.058 1.00 87.94 694 SER A CA 1
ATOM 5340 C C . SER A 1 694 ? -18.131 -19.857 49.816 1.00 87.94 694 SER A C 1
ATOM 5342 O O . SER A 1 694 ? -19.002 -19.040 50.102 1.00 87.94 694 SER A O 1
ATOM 5344 N N . ALA A 1 695 ? -16.965 -19.480 49.301 1.00 93.06 695 ALA A N 1
ATOM 5345 C CA . ALA A 1 695 ? -16.619 -18.093 49.023 1.00 93.06 695 ALA A CA 1
ATOM 5346 C C . ALA A 1 695 ? -16.288 -17.924 47.536 1.00 93.06 695 ALA A C 1
ATOM 5348 O O . ALA A 1 695 ? -15.569 -18.753 46.972 1.00 93.06 695 ALA A O 1
ATOM 5349 N N . THR A 1 696 ? -16.798 -16.866 46.909 1.00 93.25 696 THR A N 1
ATOM 5350 C CA . THR A 1 696 ? -16.640 -16.581 45.474 1.00 93.25 696 THR A CA 1
ATOM 5351 C C . THR A 1 696 ? -16.266 -15.123 45.221 1.00 93.25 696 THR A C 1
ATOM 5353 O O . THR A 1 696 ? -16.795 -14.234 45.871 1.00 93.25 696 THR A O 1
ATOM 5356 N N . CYS A 1 697 ? -15.394 -14.852 44.259 1.00 94.62 697 CYS A N 1
ATOM 5357 C CA . CYS A 1 697 ? -14.966 -13.516 43.848 1.00 94.62 697 CYS A CA 1
ATOM 5358 C C . CYS A 1 697 ? -15.105 -13.400 42.329 1.00 94.62 697 CYS A C 1
ATOM 5360 O O . CYS A 1 697 ? -14.600 -14.262 41.614 1.00 94.62 697 CYS A O 1
ATOM 5362 N N . SER A 1 698 ? -15.783 -12.373 41.822 1.00 92.25 698 SER A N 1
ATOM 5363 C CA . SER A 1 698 ? -15.958 -12.214 40.372 1.00 92.25 698 SER A CA 1
ATOM 5364 C C . SER A 1 698 ? -14.651 -11.800 39.687 1.00 92.25 698 SER A C 1
ATOM 5366 O O . SER A 1 698 ? -14.269 -12.379 38.673 1.00 92.25 698 SER A O 1
ATOM 5368 N N . HIS A 1 699 ? -13.909 -10.854 40.271 1.00 95.12 699 HIS A N 1
ATOM 5369 C CA . HIS A 1 699 ? -12.635 -10.375 39.729 1.00 95.12 699 HIS A CA 1
ATOM 5370 C C . HIS A 1 699 ? -11.615 -10.116 40.843 1.00 95.12 699 HIS A C 1
ATOM 5372 O O . HIS A 1 699 ? -11.743 -9.178 41.629 1.00 95.12 699 HIS A O 1
ATOM 5378 N N . LEU A 1 700 ? -10.596 -10.970 40.916 1.00 96.44 700 LEU A N 1
ATOM 5379 C CA . LEU A 1 700 ? -9.438 -10.837 41.798 1.00 96.44 700 LEU A CA 1
ATOM 5380 C C . LEU A 1 700 ? -8.287 -10.188 41.023 1.00 96.44 700 LEU A C 1
ATOM 5382 O O . LEU A 1 700 ? -7.902 -10.700 39.976 1.00 96.44 700 LEU A O 1
ATOM 5386 N N . VAL A 1 701 ? -7.698 -9.121 41.559 1.00 96.06 701 VAL A N 1
ATOM 5387 C CA . VAL A 1 701 ? -6.520 -8.454 40.989 1.00 96.06 701 VAL A CA 1
ATOM 5388 C C . VAL A 1 701 ? -5.438 -8.334 42.055 1.00 96.06 701 VAL A C 1
ATOM 5390 O O . VAL A 1 701 ? -5.645 -7.722 43.105 1.00 96.06 701 VAL A O 1
ATOM 5393 N N . LEU A 1 702 ? -4.272 -8.918 41.776 1.00 95.88 702 LEU A N 1
ATOM 5394 C CA . LEU A 1 702 ? -3.117 -8.932 42.668 1.00 95.88 702 LEU A CA 1
ATOM 5395 C C . LEU A 1 702 ? -1.919 -8.213 42.049 1.00 95.88 702 LEU A C 1
ATOM 5397 O O . LEU A 1 702 ? -1.623 -8.352 40.863 1.00 95.88 702 LEU A O 1
ATOM 5401 N N . TYR A 1 703 ? -1.183 -7.510 42.904 1.00 94.44 703 TYR A N 1
ATOM 5402 C CA . TYR A 1 703 ? 0.050 -6.803 42.569 1.00 94.44 703 TYR A CA 1
ATOM 5403 C C . TYR A 1 703 ? 1.217 -7.302 43.435 1.00 94.44 703 TYR A C 1
ATOM 5405 O O . TYR A 1 703 ? 1.000 -7.679 44.594 1.00 94.44 703 TYR A O 1
ATOM 5413 N N . PRO A 1 704 ? 2.462 -7.287 42.925 1.00 92.00 704 PRO A N 1
ATOM 5414 C CA . PRO A 1 704 ? 3.631 -7.637 43.724 1.00 92.00 704 PRO A CA 1
ATOM 5415 C C . PRO A 1 704 ? 3.851 -6.628 44.861 1.00 92.00 704 PRO A C 1
ATOM 5417 O O . PRO A 1 704 ? 3.552 -5.442 44.722 1.00 92.00 704 PRO A O 1
ATOM 5420 N N . GLY A 1 705 ? 4.386 -7.099 45.990 1.00 90.44 705 GLY A N 1
ATOM 5421 C CA . GLY A 1 705 ? 4.766 -6.236 47.119 1.00 90.44 705 GLY A CA 1
ATOM 5422 C C . GLY A 1 705 ? 3.631 -5.814 48.063 1.00 90.44 705 GLY A C 1
ATOM 5423 O O . GLY A 1 705 ? 3.877 -5.056 48.999 1.00 90.44 705 GLY A O 1
ATOM 5424 N N . TYR A 1 706 ? 2.405 -6.308 47.875 1.00 92.25 706 TYR A N 1
ATOM 5425 C CA . TYR A 1 706 ? 1.288 -6.085 48.802 1.00 92.25 706 TYR A CA 1
ATOM 5426 C C . TYR A 1 706 ? 0.848 -7.406 49.441 1.00 92.25 706 TYR A C 1
ATOM 5428 O O . TYR A 1 706 ? 0.605 -8.388 48.738 1.00 92.25 706 TYR A O 1
ATOM 5436 N N . ASP A 1 707 ? 0.723 -7.421 50.768 1.00 92.19 707 ASP A N 1
ATOM 5437 C CA . ASP A 1 707 ? 0.377 -8.627 51.527 1.00 92.19 707 ASP A CA 1
ATOM 5438 C C . ASP A 1 707 ? -1.000 -9.176 51.137 1.00 92.19 707 ASP A C 1
ATOM 5440 O O . ASP A 1 707 ? -1.972 -8.428 51.012 1.00 92.19 707 ASP A O 1
ATOM 5444 N N . PHE A 1 708 ? -1.084 -10.497 50.982 1.00 93.12 708 PHE A N 1
ATOM 5445 C CA . PHE A 1 708 ? -2.304 -11.207 50.621 1.00 93.12 708 PHE A CA 1
ATOM 5446 C C . PHE A 1 708 ? -2.543 -12.389 51.568 1.00 93.12 708 PHE A C 1
ATOM 5448 O O . PHE A 1 708 ? -1.867 -13.414 51.494 1.00 93.12 708 PHE A O 1
ATOM 5455 N N . THR A 1 709 ? -3.522 -12.247 52.467 1.00 90.62 709 THR A N 1
ATOM 5456 C CA . THR A 1 709 ? -3.878 -13.275 53.462 1.00 90.62 709 THR A CA 1
ATOM 5457 C C . THR A 1 709 ? -5.399 -13.480 53.503 1.00 90.62 709 THR A C 1
ATOM 5459 O O . THR A 1 709 ? -6.089 -12.850 54.313 1.00 90.62 709 THR A O 1
ATOM 5462 N N . PRO A 1 710 ? -5.969 -14.306 52.610 1.00 91.19 710 PRO A N 1
ATOM 5463 C CA . PRO A 1 710 ? -7.395 -14.600 52.634 1.00 91.19 710 PRO A CA 1
ATOM 5464 C C . PRO A 1 710 ? -7.794 -15.353 53.913 1.00 91.19 710 PRO A C 1
ATOM 5466 O O . PRO A 1 710 ? -6.993 -16.067 54.508 1.00 91.19 710 PRO A O 1
ATOM 5469 N N . LYS A 1 711 ? -9.057 -15.210 54.339 1.00 86.50 711 LYS A N 1
ATOM 5470 C CA . LYS A 1 711 ? -9.601 -15.892 55.527 1.00 86.50 711 LYS A CA 1
ATOM 5471 C C . LYS A 1 711 ? -9.709 -17.405 55.352 1.00 86.50 711 LYS A C 1
ATOM 5473 O O . LYS A 1 711 ? -9.661 -18.144 56.330 1.00 86.50 711 LYS A O 1
ATOM 5478 N N . ALA A 1 712 ? -9.964 -17.827 54.122 1.00 86.62 712 ALA A N 1
ATOM 5479 C CA . ALA A 1 712 ? -10.127 -19.204 53.695 1.00 86.62 712 ALA A CA 1
ATOM 5480 C C . ALA A 1 712 ? -9.939 -19.263 52.176 1.00 86.62 712 ALA A C 1
ATOM 5482 O O . ALA A 1 712 ? -10.035 -18.234 51.499 1.00 86.62 712 ALA A O 1
ATOM 5483 N N . SER A 1 713 ? -9.716 -20.460 51.638 1.00 90.62 713 SER A N 1
ATOM 5484 C CA . SER A 1 713 ? -9.681 -20.670 50.194 1.00 90.62 713 SER A CA 1
ATOM 5485 C C . SER A 1 713 ? -11.041 -20.320 49.572 1.00 90.62 713 SER A C 1
ATOM 5487 O O . SER A 1 713 ? -12.094 -20.658 50.119 1.00 90.62 713 SER A O 1
ATOM 5489 N N . PHE A 1 714 ? -11.031 -19.650 48.423 1.00 94.69 714 PHE A N 1
ATOM 5490 C CA . PHE A 1 714 ? -12.243 -19.203 47.729 1.00 94.69 714 PHE A CA 1
ATOM 5491 C C . PHE A 1 714 ? -12.128 -19.430 46.221 1.00 94.69 714 PHE A C 1
ATOM 5493 O O . PHE A 1 714 ? -11.059 -19.748 45.706 1.00 94.69 714 PHE A O 1
ATOM 5500 N N . LYS A 1 715 ? -13.236 -19.319 45.493 1.00 95.25 715 LYS A N 1
ATOM 5501 C CA . LYS A 1 715 ? -13.273 -19.421 44.030 1.00 95.25 715 LYS A CA 1
ATOM 5502 C C . LYS A 1 715 ? -13.233 -18.034 43.403 1.00 95.25 715 LYS A C 1
ATOM 5504 O O . LYS A 1 715 ? -14.029 -17.191 43.786 1.00 95.25 715 LYS A O 1
ATOM 5509 N N . ALA A 1 716 ? -12.352 -17.795 42.442 1.00 96.19 716 ALA A N 1
ATOM 5510 C CA . ALA A 1 716 ? -12.363 -16.577 41.638 1.00 96.19 716 ALA A CA 1
ATOM 5511 C C . ALA A 1 716 ? -12.826 -16.899 40.213 1.00 96.19 716 ALA A C 1
ATOM 5513 O O . ALA A 1 716 ? -12.268 -17.797 39.582 1.00 96.19 716 ALA A O 1
ATOM 5514 N N . GLU A 1 717 ? -13.837 -16.192 39.708 1.00 94.50 717 GLU A N 1
ATOM 5515 C CA . GLU A 1 717 ? -14.306 -16.336 38.323 1.00 94.50 717 GLU A CA 1
ATOM 5516 C C . GLU A 1 717 ? -13.241 -15.826 37.352 1.00 94.50 717 GLU A C 1
ATOM 5518 O O . GLU A 1 717 ? -12.900 -16.521 36.396 1.00 94.50 717 GLU A O 1
ATOM 5523 N N . LYS A 1 718 ? -12.637 -14.676 37.665 1.00 95.94 718 LYS A N 1
ATOM 5524 C CA . LYS A 1 718 ? -11.449 -14.143 37.003 1.00 95.94 718 LYS A CA 1
ATOM 5525 C C . LYS A 1 718 ? -10.409 -13.743 38.048 1.00 95.94 718 LYS A C 1
ATOM 5527 O O . LYS A 1 718 ? -10.723 -13.019 38.987 1.00 95.94 718 LYS A O 1
ATOM 5532 N N . ALA A 1 719 ? -9.172 -14.193 37.887 1.00 96.44 719 ALA A N 1
ATOM 5533 C CA . ALA A 1 719 ? -8.034 -13.798 38.708 1.00 96.44 719 ALA A CA 1
ATOM 5534 C C . ALA A 1 719 ? -6.907 -13.270 37.821 1.00 96.44 719 ALA A C 1
ATOM 5536 O O . ALA A 1 719 ? -6.560 -13.899 36.824 1.00 96.44 719 ALA A O 1
ATOM 5537 N N . GLU A 1 720 ? -6.334 -12.131 38.187 1.00 97.12 720 GLU A N 1
ATOM 5538 C CA . GLU A 1 720 ? -5.258 -11.475 37.457 1.00 97.12 720 GLU A CA 1
ATOM 5539 C C . GLU A 1 720 ? -4.108 -11.148 38.402 1.00 97.12 720 GLU A C 1
ATOM 5541 O O . GLU A 1 720 ? -4.302 -10.631 39.503 1.00 97.12 720 GLU A O 1
ATOM 5546 N N . PHE A 1 721 ? -2.892 -11.434 37.955 1.00 95.56 721 PHE A N 1
ATOM 5547 C CA . PHE A 1 721 ? -1.679 -10.923 38.570 1.00 95.56 721 PHE A CA 1
ATOM 5548 C C . PHE A 1 721 ? -0.998 -9.967 37.599 1.00 95.56 721 PHE A C 1
ATOM 5550 O O . PHE A 1 721 ? -0.666 -10.358 36.478 1.00 95.56 721 PHE A O 1
ATOM 5557 N N . VAL A 1 722 ? -0.809 -8.722 38.036 1.00 94.00 722 VAL A N 1
ATOM 5558 C CA . VAL A 1 722 ? -0.268 -7.635 37.217 1.00 94.00 722 VAL A CA 1
ATOM 5559 C C . VAL A 1 722 ? 1.100 -7.241 37.752 1.00 94.00 722 VAL A C 1
ATOM 5561 O O . VAL A 1 722 ? 1.226 -6.808 38.900 1.00 94.00 722 VAL A O 1
ATOM 5564 N N . MET A 1 723 ? 2.130 -7.355 36.915 1.00 90.00 723 MET A N 1
ATOM 5565 C CA . MET A 1 723 ? 3.481 -6.920 37.265 1.00 90.00 723 MET A CA 1
ATOM 5566 C C . MET A 1 723 ? 4.185 -6.234 36.097 1.00 90.00 723 MET A C 1
ATOM 5568 O O . MET A 1 723 ? 4.040 -6.635 34.945 1.00 90.00 723 MET A O 1
ATOM 5572 N N . GLU A 1 724 ? 4.976 -5.211 36.405 1.00 85.19 724 GLU A N 1
ATOM 5573 C CA . GLU A 1 724 ? 5.863 -4.577 35.432 1.00 85.19 724 GLU A CA 1
ATOM 5574 C C . GLU A 1 724 ? 7.070 -5.485 35.164 1.00 85.19 724 GLU A C 1
ATOM 5576 O O . GLU A 1 724 ? 7.644 -6.059 36.093 1.00 85.19 724 GLU A O 1
ATOM 5581 N N . GLN A 1 725 ? 7.429 -5.637 33.890 1.00 80.06 725 GLN A N 1
ATOM 5582 C CA . GLN A 1 725 ? 8.450 -6.568 33.431 1.00 80.06 725 GLN A CA 1
ATOM 5583 C C . GLN A 1 725 ? 9.453 -5.925 32.480 1.00 80.06 725 GLN A C 1
ATOM 5585 O O . GLN A 1 725 ? 9.111 -5.080 31.649 1.00 80.06 725 GLN A O 1
ATOM 5590 N N . GLN A 1 726 ? 10.702 -6.384 32.581 1.00 74.50 726 GLN A N 1
ATOM 5591 C CA . GLN A 1 726 ? 11.750 -6.081 31.612 1.00 74.50 726 GLN A CA 1
ATOM 5592 C C . GLN A 1 726 ? 11.845 -7.198 30.574 1.00 74.50 726 GLN A C 1
ATOM 5594 O O . GLN A 1 726 ? 11.734 -8.382 30.896 1.00 74.50 726 GLN A O 1
ATOM 5599 N N . GLU A 1 727 ? 12.057 -6.800 29.322 1.00 75.44 727 GLU A N 1
ATOM 5600 C CA . GLU A 1 727 ? 12.166 -7.725 28.200 1.00 75.44 727 GLU A CA 1
ATOM 5601 C C . GLU A 1 727 ? 13.320 -8.711 28.419 1.00 75.44 727 GLU A C 1
ATOM 5603 O O . GLU A 1 727 ? 14.418 -8.317 28.815 1.00 75.44 727 GLU A O 1
ATOM 5608 N N . ASN A 1 728 ? 13.085 -9.990 28.125 1.00 72.69 728 ASN A N 1
ATOM 5609 C CA . ASN A 1 728 ? 14.095 -11.052 28.155 1.00 72.69 728 ASN A CA 1
ATOM 5610 C C . ASN A 1 728 ? 14.747 -11.294 29.532 1.00 72.69 728 ASN A C 1
ATOM 5612 O O . ASN A 1 728 ? 15.832 -11.875 29.607 1.00 72.69 728 ASN A O 1
ATOM 5616 N N . MET A 1 729 ? 14.081 -10.887 30.619 1.00 80.12 729 MET A N 1
ATOM 5617 C CA . MET A 1 729 ? 14.530 -11.115 31.994 1.00 80.12 729 MET A CA 1
ATOM 5618 C C . MET A 1 729 ? 13.629 -12.128 32.710 1.00 80.12 729 MET A C 1
ATOM 5620 O O . MET A 1 729 ? 12.403 -12.012 32.734 1.00 80.12 729 MET A O 1
ATOM 5624 N N . TRP A 1 730 ? 14.251 -13.130 33.325 1.00 86.62 730 TRP A N 1
ATOM 5625 C CA . TRP A 1 730 ? 13.597 -14.118 34.170 1.00 86.62 730 TRP A CA 1
ATOM 5626 C C . TRP A 1 730 ? 13.158 -13.522 35.504 1.00 86.62 730 TRP A C 1
ATOM 5628 O O . TRP A 1 730 ? 13.932 -12.840 36.173 1.00 86.62 730 TRP A O 1
ATOM 5638 N N . ASN A 1 731 ? 11.956 -13.879 35.943 1.00 87.94 731 ASN A N 1
ATOM 5639 C CA . ASN A 1 731 ? 11.462 -13.607 37.289 1.00 87.94 731 ASN A CA 1
ATOM 5640 C C . ASN A 1 731 ? 11.021 -14.908 37.945 1.00 87.94 731 ASN A C 1
ATOM 5642 O O . ASN A 1 731 ? 10.481 -15.792 37.280 1.00 87.94 731 ASN A O 1
ATOM 5646 N N . LEU A 1 732 ? 11.244 -15.015 39.254 1.00 90.00 732 LEU A N 1
ATOM 5647 C CA . LEU A 1 732 ? 10.769 -16.133 40.059 1.00 90.00 732 LEU A CA 1
ATOM 5648 C C . LEU A 1 732 ? 9.505 -15.706 40.808 1.00 90.00 732 LEU A C 1
ATOM 5650 O O . LEU A 1 732 ? 9.589 -14.958 41.784 1.00 90.00 732 LEU A O 1
ATOM 5654 N N . ILE A 1 733 ? 8.353 -16.193 40.352 1.00 91.50 733 ILE A N 1
ATOM 5655 C CA . ILE A 1 733 ? 7.046 -15.847 40.923 1.00 91.50 733 ILE A CA 1
ATOM 5656 C C . ILE A 1 733 ? 6.341 -17.067 41.504 1.00 91.50 733 ILE A C 1
ATOM 5658 O O . ILE A 1 733 ? 6.619 -18.200 41.110 1.00 91.50 733 ILE A O 1
ATOM 5662 N N . ALA A 1 734 ? 5.396 -16.824 42.407 1.00 90.19 734 ALA A N 1
ATOM 5663 C CA . ALA A 1 734 ? 4.464 -17.826 42.908 1.00 90.19 734 ALA A CA 1
ATOM 5664 C C . ALA A 1 734 ? 3.079 -17.196 43.073 1.00 90.19 734 ALA A C 1
ATOM 5666 O O . ALA A 1 734 ? 2.948 -16.120 43.655 1.00 90.19 734 ALA A O 1
ATOM 5667 N N . LEU A 1 735 ? 2.046 -17.876 42.575 1.00 92.69 735 LEU A N 1
ATOM 5668 C CA . LEU A 1 735 ? 0.670 -17.376 42.581 1.00 92.69 735 LEU A CA 1
ATOM 5669 C C . LEU A 1 735 ? -0.221 -18.228 43.494 1.00 92.69 735 LEU A C 1
ATOM 5671 O O . LEU A 1 735 ? -0.024 -19.443 43.561 1.00 92.69 735 LEU A O 1
ATOM 5675 N N . PRO A 1 736 ? -1.219 -17.640 44.179 1.00 93.12 736 PRO A N 1
ATOM 5676 C CA . PRO A 1 736 ? -2.150 -18.382 45.029 1.00 93.12 736 PRO A CA 1
ATOM 5677 C C . PRO A 1 736 ? -3.278 -19.048 44.225 1.00 93.12 736 PRO A C 1
ATOM 5679 O O . PRO A 1 736 ? -4.230 -19.557 44.802 1.00 93.12 736 PRO A O 1
ATOM 5682 N N . PHE A 1 737 ? -3.208 -19.025 42.894 1.00 94.00 737 PHE A N 1
ATOM 5683 C CA . PHE A 1 737 ? -4.188 -19.615 41.990 1.00 94.00 737 PHE A CA 1
ATOM 5684 C C . PHE A 1 737 ? -3.495 -20.163 40.740 1.00 94.00 737 PHE A C 1
ATOM 5686 O O . PHE A 1 737 ? -2.352 -19.809 40.446 1.00 94.00 737 PHE A O 1
ATOM 5693 N N . ASN A 1 738 ? -4.192 -21.030 40.007 1.00 92.88 738 ASN A N 1
ATOM 5694 C CA . ASN A 1 738 ? -3.706 -21.532 38.729 1.00 92.88 738 ASN A CA 1
ATOM 5695 C C . ASN A 1 738 ? -3.781 -20.439 37.658 1.00 92.88 738 ASN A C 1
ATOM 5697 O O . ASN A 1 738 ? -4.867 -19.935 37.392 1.00 92.88 738 ASN A O 1
ATOM 5701 N N . ALA A 1 739 ? -2.675 -20.100 37.008 1.00 93.56 739 ALA A N 1
ATOM 5702 C CA . ALA A 1 739 ? -2.666 -19.104 35.941 1.00 93.56 739 ALA A CA 1
ATOM 5703 C C . ALA A 1 739 ? -2.242 -19.732 34.616 1.00 93.56 739 ALA A C 1
ATOM 5705 O O . ALA A 1 739 ? -1.225 -20.424 34.556 1.00 93.56 739 ALA A O 1
ATOM 5706 N N . LYS A 1 740 ? -2.987 -19.466 33.543 1.00 87.62 740 LYS A N 1
ATOM 5707 C CA . LYS A 1 740 ? -2.539 -19.802 32.190 1.00 87.62 740 LYS A CA 1
ATOM 5708 C C . LYS A 1 740 ? -1.372 -18.897 31.820 1.00 87.62 740 LYS A C 1
ATOM 5710 O O . LYS A 1 740 ? -1.317 -17.741 32.235 1.00 87.62 740 LYS A O 1
ATOM 5715 N N . VAL A 1 741 ? -0.449 -19.436 31.040 1.00 84.38 741 VAL A N 1
ATOM 5716 C CA . VAL A 1 741 ? 0.680 -18.685 30.492 1.00 84.38 741 VAL A CA 1
ATOM 5717 C C . VAL A 1 741 ? 0.224 -18.097 29.153 1.00 84.38 741 VAL A C 1
ATOM 5719 O O . VAL A 1 741 ? -0.101 -18.877 28.259 1.00 84.38 741 VAL A O 1
ATOM 5722 N N . PRO A 1 742 ? 0.127 -16.761 29.016 1.00 76.06 742 PRO A N 1
ATOM 5723 C CA . PRO A 1 742 ? -0.254 -16.118 27.762 1.00 76.06 742 PRO A CA 1
ATOM 5724 C C . PRO A 1 742 ? 0.768 -16.357 26.649 1.00 76.06 742 PRO A C 1
ATOM 5726 O O . PRO A 1 742 ? 1.959 -16.549 26.907 1.00 76.06 742 PRO A O 1
ATOM 5729 N N . ASP A 1 743 ? 0.313 -16.276 25.403 1.00 66.88 743 ASP A N 1
ATOM 5730 C CA . ASP A 1 743 ? 1.196 -16.345 24.242 1.00 66.88 743 ASP A CA 1
ATOM 5731 C C . ASP A 1 743 ? 2.225 -15.196 24.259 1.00 66.88 743 ASP A C 1
ATOM 5733 O O . ASP A 1 743 ? 1.920 -14.063 24.630 1.00 66.88 743 ASP A O 1
ATOM 5737 N N . GLY A 1 744 ? 3.477 -15.495 23.896 1.00 62.69 744 GLY A N 1
ATOM 5738 C CA . GLY A 1 744 ? 4.606 -14.555 24.007 1.00 62.69 744 GLY A CA 1
ATOM 5739 C C . GLY A 1 744 ? 5.300 -14.536 25.378 1.00 62.69 744 GLY A C 1
ATOM 5740 O O . GLY A 1 744 ? 6.338 -13.887 25.529 1.00 62.69 744 GLY A O 1
ATOM 5741 N N . ILE A 1 745 ? 4.788 -15.289 26.358 1.00 74.81 745 ILE A N 1
ATOM 5742 C CA . ILE A 1 745 ? 5.417 -15.483 27.669 1.00 74.81 745 ILE A CA 1
ATOM 5743 C C . ILE A 1 745 ? 5.924 -16.918 27.778 1.00 74.81 745 ILE A C 1
ATOM 5745 O O . ILE A 1 745 ? 5.228 -17.881 27.466 1.00 74.81 745 ILE A O 1
ATOM 5749 N N . ILE A 1 746 ? 7.158 -17.067 28.252 1.00 79.75 746 ILE A N 1
ATOM 5750 C CA . ILE A 1 746 ? 7.756 -18.369 28.531 1.00 79.75 746 ILE A CA 1
ATOM 5751 C C . ILE A 1 746 ? 7.687 -18.603 30.033 1.00 79.75 746 ILE A C 1
ATOM 5753 O O . ILE A 1 746 ? 8.250 -17.830 30.809 1.00 79.75 746 ILE A O 1
ATOM 5757 N N . ALA A 1 747 ? 7.042 -19.693 30.441 1.00 85.50 747 ALA A N 1
ATOM 5758 C CA . ALA A 1 747 ? 7.027 -20.141 31.824 1.00 85.50 747 ALA A CA 1
ATOM 5759 C C . ALA A 1 747 ? 7.648 -21.531 31.948 1.00 85.50 747 ALA A C 1
ATOM 5761 O O . ALA A 1 747 ? 7.376 -22.442 31.162 1.00 85.50 747 ALA A O 1
ATOM 5762 N N . LYS A 1 748 ? 8.494 -21.694 32.961 1.00 85.25 748 LYS A N 1
ATOM 5763 C CA . LYS A 1 748 ? 9.245 -22.918 33.213 1.00 85.25 748 LYS A CA 1
ATOM 5764 C C . LYS A 1 748 ? 9.118 -23.322 34.673 1.00 85.25 748 LYS A C 1
ATOM 5766 O O . LYS A 1 748 ? 9.436 -22.554 35.585 1.00 85.25 748 LYS A O 1
ATOM 5771 N N . LYS A 1 749 ? 8.695 -24.564 34.895 1.00 83.94 749 LYS A N 1
ATOM 5772 C CA . LYS A 1 749 ? 8.766 -25.222 36.197 1.00 83.94 749 LYS A CA 1
ATOM 5773 C C . LYS A 1 749 ? 10.191 -25.696 36.434 1.00 83.94 749 LYS A C 1
ATOM 5775 O O . LYS A 1 749 ? 10.801 -26.312 35.561 1.00 83.94 749 LYS A O 1
ATOM 5780 N N . ILE A 1 750 ? 10.725 -25.442 37.621 1.00 76.31 750 ILE A N 1
ATOM 5781 C CA . ILE A 1 750 ? 12.064 -25.906 37.983 1.00 76.31 750 ILE A CA 1
ATOM 5782 C C . ILE A 1 750 ? 11.969 -27.290 38.627 1.00 76.31 750 ILE A C 1
ATOM 5784 O O . ILE A 1 750 ? 11.273 -27.458 39.622 1.00 76.31 750 ILE A O 1
ATOM 5788 N N . ASN A 1 751 ? 12.684 -28.271 38.068 1.00 72.75 751 ASN A N 1
ATOM 5789 C CA . ASN A 1 751 ? 12.678 -29.659 38.541 1.00 72.75 751 ASN A CA 1
ATOM 5790 C C . ASN A 1 751 ? 13.957 -30.066 39.301 1.00 72.75 751 ASN A C 1
ATOM 5792 O O . ASN A 1 751 ? 13.982 -31.133 39.902 1.00 72.75 751 ASN A O 1
ATOM 5796 N N . SER A 1 752 ? 15.067 -29.326 39.170 1.00 69.75 752 SER A N 1
ATOM 5797 C CA . SER A 1 752 ? 16.296 -29.441 39.992 1.00 69.75 752 SER A CA 1
ATOM 5798 C C . SER A 1 752 ? 17.325 -28.370 39.581 1.00 69.75 752 SER A C 1
ATOM 5800 O O . SER A 1 752 ? 17.104 -27.626 38.627 1.00 69.75 752 SER A O 1
ATOM 5802 N N . HIS A 1 753 ? 18.477 -28.293 40.257 1.00 68.38 753 HIS A N 1
ATOM 5803 C CA . HIS A 1 753 ? 19.567 -27.351 39.950 1.00 68.38 753 HIS A CA 1
ATOM 5804 C C . HIS A 1 753 ? 20.947 -28.033 39.859 1.00 68.38 753 HIS A C 1
ATOM 5806 O O . HIS A 1 753 ? 21.172 -29.120 40.393 1.00 68.38 753 HIS A O 1
ATOM 5812 N N . SER A 1 754 ? 21.904 -27.398 39.165 1.00 61.31 754 SER A N 1
ATOM 5813 C CA . SER A 1 754 ? 23.310 -27.831 39.120 1.00 61.31 754 SER A CA 1
ATOM 5814 C C . SER A 1 754 ? 24.277 -26.650 39.030 1.00 61.31 754 SER A C 1
ATOM 5816 O O . SER A 1 754 ? 24.190 -25.835 38.113 1.00 61.31 754 SER A O 1
ATOM 5818 N N . ALA A 1 755 ? 25.290 -26.623 39.903 1.00 56.62 755 ALA A N 1
ATOM 5819 C CA . ALA A 1 755 ? 26.344 -25.606 39.873 1.00 56.62 755 ALA A CA 1
ATOM 5820 C C . ALA A 1 755 ? 27.182 -25.607 38.572 1.00 56.62 755 ALA A C 1
ATOM 5822 O O . ALA A 1 755 ? 27.792 -24.595 38.243 1.00 56.62 755 ALA A O 1
ATOM 5823 N N . ALA A 1 756 ? 27.221 -26.722 37.827 1.00 53.75 756 ALA A N 1
ATOM 5824 C CA . ALA A 1 756 ? 28.002 -26.849 36.590 1.00 53.75 756 ALA A CA 1
ATOM 5825 C C . ALA A 1 756 ? 27.194 -26.563 35.310 1.00 53.75 756 ALA A C 1
ATOM 5827 O O . ALA A 1 756 ? 27.777 -26.163 34.306 1.00 53.75 756 ALA A O 1
ATOM 5828 N N . LEU A 1 757 ? 25.874 -26.792 35.331 1.00 52.19 757 LEU A N 1
ATOM 5829 C CA . LEU A 1 757 ? 25.005 -26.747 34.143 1.00 52.19 757 LEU A CA 1
ATOM 5830 C C . LEU A 1 757 ? 23.886 -25.689 34.224 1.00 52.19 757 LEU A C 1
ATOM 5832 O O . LEU A 1 757 ? 23.130 -25.554 33.262 1.00 52.19 757 LEU A O 1
ATOM 5836 N N . GLY A 1 758 ? 23.779 -24.948 35.334 1.00 64.56 758 GLY A N 1
ATOM 5837 C CA . GLY A 1 758 ? 22.691 -23.994 35.581 1.00 64.56 758 GLY A CA 1
ATOM 5838 C C . GLY A 1 758 ? 21.357 -24.682 35.900 1.00 64.56 758 GLY A C 1
ATOM 5839 O O . GLY A 1 758 ? 21.324 -25.879 36.203 1.00 64.56 758 GLY A O 1
ATOM 5840 N N . ILE A 1 759 ? 20.258 -23.920 35.842 1.00 66.62 759 ILE A N 1
ATOM 5841 C CA . ILE A 1 759 ? 18.897 -24.420 36.120 1.00 66.62 759 ILE A CA 1
ATOM 5842 C C . ILE A 1 759 ? 18.156 -24.897 34.857 1.00 66.62 759 ILE A C 1
ATOM 5844 O O . ILE A 1 759 ? 17.465 -25.908 34.919 1.00 66.62 759 ILE A O 1
ATOM 5848 N N . MET A 1 760 ? 18.325 -24.261 33.691 1.00 64.31 760 MET A N 1
ATOM 5849 C CA . MET A 1 760 ? 17.446 -24.497 32.521 1.00 64.31 760 MET A CA 1
ATOM 5850 C C . MET A 1 760 ? 17.420 -25.930 31.992 1.00 64.31 760 MET A C 1
ATOM 5852 O O . MET A 1 760 ? 16.365 -26.431 31.620 1.00 64.31 760 MET A O 1
ATOM 5856 N N . ASN A 1 761 ? 18.548 -26.644 32.026 1.00 61.97 761 ASN A N 1
ATOM 5857 C CA . ASN A 1 761 ? 18.605 -28.052 31.600 1.00 61.97 761 ASN A CA 1
ATOM 5858 C C . ASN A 1 761 ? 17.859 -29.008 32.555 1.00 61.97 761 ASN A C 1
ATOM 5860 O O . ASN A 1 761 ? 17.857 -30.223 32.350 1.00 61.97 761 ASN A O 1
ATOM 5864 N N . LYS A 1 762 ? 17.292 -28.463 33.632 1.00 70.25 762 LYS A N 1
ATOM 5865 C CA . LYS A 1 762 ? 16.517 -29.121 34.679 1.00 70.25 762 LYS A CA 1
ATOM 5866 C C . LYS A 1 762 ? 15.172 -28.418 34.895 1.00 70.25 762 LYS A C 1
ATOM 5868 O O . LYS A 1 762 ? 14.593 -28.526 35.971 1.00 70.25 762 LYS A O 1
ATOM 5873 N N . THR A 1 763 ? 14.685 -27.717 33.875 1.00 73.69 763 THR A N 1
ATOM 5874 C CA . THR A 1 763 ? 13.341 -27.135 33.847 1.00 73.69 763 THR A CA 1
ATOM 5875 C C . THR A 1 763 ? 12.422 -27.917 32.915 1.00 73.69 763 THR A C 1
ATOM 5877 O O . THR A 1 763 ? 12.886 -28.684 32.072 1.00 73.69 763 THR A O 1
ATOM 5880 N N . GLU A 1 764 ? 11.123 -27.743 33.104 1.00 79.50 764 GLU A N 1
ATOM 5881 C CA . GLU A 1 764 ? 10.056 -28.235 32.238 1.00 79.50 764 GLU A CA 1
ATOM 5882 C C . GLU A 1 764 ? 9.218 -27.040 31.790 1.00 79.50 764 GLU A C 1
ATOM 5884 O O . GLU A 1 764 ? 8.836 -26.210 32.618 1.00 79.50 764 GLU A O 1
ATOM 5889 N N . ASP A 1 765 ? 8.963 -26.945 30.487 1.00 79.56 765 ASP A N 1
ATOM 5890 C CA . ASP A 1 765 ? 8.067 -25.932 29.934 1.00 79.56 765 ASP A CA 1
ATOM 5891 C C . ASP A 1 765 ? 6.650 -26.186 30.433 1.00 79.56 765 ASP A C 1
ATOM 5893 O O . ASP A 1 765 ? 6.147 -27.309 30.363 1.00 79.56 765 ASP A O 1
ATOM 5897 N N . ILE A 1 766 ? 6.012 -25.138 30.943 1.00 80.94 766 ILE A N 1
ATOM 5898 C CA . ILE A 1 766 ? 4.652 -25.205 31.465 1.00 80.94 766 ILE A CA 1
ATOM 5899 C C . ILE A 1 766 ? 3.777 -24.185 30.748 1.00 80.94 766 ILE A C 1
ATOM 5901 O O . ILE A 1 766 ? 4.176 -23.049 30.519 1.00 80.94 766 ILE A O 1
ATOM 5905 N N . THR A 1 767 ? 2.559 -24.595 30.413 1.00 82.81 767 THR A N 1
ATOM 5906 C CA . THR A 1 767 ? 1.523 -23.719 29.840 1.00 82.81 767 THR A CA 1
ATOM 5907 C C . THR A 1 767 ? 0.568 -23.181 30.909 1.00 82.81 767 THR A C 1
ATOM 5909 O O . THR A 1 767 ? -0.315 -22.378 30.621 1.00 82.81 767 THR A O 1
ATOM 5912 N N . GLU A 1 768 ? 0.727 -23.637 32.152 1.00 89.62 768 GLU A N 1
ATOM 5913 C CA . GLU A 1 768 ? -0.071 -23.243 33.308 1.00 89.62 768 GLU A CA 1
ATOM 5914 C C . GLU A 1 768 ? 0.813 -23.249 34.562 1.00 89.62 768 GLU A C 1
ATOM 5916 O O . GLU A 1 768 ? 1.500 -24.231 34.855 1.00 89.62 768 GLU A O 1
ATOM 5921 N N . ILE A 1 769 ? 0.795 -22.152 35.313 1.00 89.94 769 ILE A N 1
ATOM 5922 C CA . ILE A 1 769 ? 1.427 -22.029 36.625 1.00 89.94 769 ILE A CA 1
ATOM 5923 C C . ILE A 1 769 ? 0.425 -22.544 37.649 1.00 89.94 769 ILE A C 1
ATOM 5925 O O . ILE A 1 769 ? -0.620 -21.938 37.857 1.00 89.94 769 ILE A O 1
ATOM 5929 N N . THR A 1 770 ? 0.728 -23.673 38.283 1.00 89.19 770 THR A N 1
ATOM 5930 C CA . THR A 1 770 ? -0.122 -24.236 39.340 1.00 89.19 770 THR A CA 1
ATOM 5931 C C . THR A 1 770 ? -0.023 -23.404 40.620 1.00 89.19 770 THR A C 1
ATOM 5933 O O . THR A 1 770 ? 1.075 -23.010 41.018 1.00 89.19 770 THR A O 1
ATOM 5936 N N . ALA A 1 771 ? -1.157 -23.188 41.292 1.00 87.75 771 ALA A N 1
ATOM 5937 C CA . ALA A 1 771 ? -1.230 -22.486 42.571 1.00 87.75 771 ALA A CA 1
ATOM 5938 C C . ALA A 1 771 ? -0.185 -23.016 43.573 1.00 87.75 771 ALA A C 1
ATOM 5940 O O . ALA A 1 771 ? -0.005 -24.226 43.724 1.00 87.75 771 ALA A O 1
ATOM 5941 N N . GLY A 1 772 ? 0.526 -22.111 44.245 1.00 81.06 772 GLY A N 1
ATOM 5942 C CA . GLY A 1 772 ? 1.547 -22.444 45.242 1.00 81.06 772 GLY A CA 1
ATOM 5943 C C . GLY A 1 772 ? 2.853 -23.021 44.683 1.00 81.06 772 GLY A C 1
ATOM 5944 O O . GLY A 1 772 ? 3.752 -23.324 45.469 1.00 81.06 772 GLY A O 1
ATOM 5945 N N . THR A 1 773 ? 2.985 -23.165 43.358 1.00 83.44 773 THR A N 1
ATOM 5946 C CA . THR A 1 773 ? 4.216 -23.626 42.700 1.00 83.44 773 THR A CA 1
ATOM 5947 C C . THR A 1 773 ? 4.997 -22.440 42.148 1.00 83.44 773 THR A C 1
ATOM 5949 O O . THR A 1 773 ? 4.483 -21.675 41.334 1.00 83.44 773 THR A O 1
ATOM 5952 N N . SER A 1 774 ? 6.258 -22.309 42.557 1.00 85.19 774 SER A N 1
ATOM 5953 C CA . SER A 1 774 ? 7.150 -21.292 42.004 1.00 85.19 774 SER A CA 1
ATOM 5954 C C . SER A 1 774 ? 7.498 -21.601 40.545 1.00 85.19 774 SER A C 1
ATOM 5956 O O . SER A 1 774 ? 7.876 -22.729 40.216 1.00 85.19 774 SER A O 1
ATOM 5958 N N . ALA A 1 775 ? 7.415 -20.595 39.678 1.00 87.75 775 ALA A N 1
ATOM 5959 C CA . ALA A 1 775 ? 7.743 -20.700 38.261 1.00 87.75 775 ALA A CA 1
ATOM 5960 C C . ALA A 1 775 ? 8.729 -19.605 37.847 1.00 87.75 775 ALA A C 1
ATOM 5962 O O . ALA A 1 775 ? 8.657 -18.466 38.315 1.00 87.75 775 ALA A O 1
ATOM 5963 N N . LEU A 1 776 ? 9.644 -19.966 36.948 1.00 87.88 776 LEU A N 1
ATOM 5964 C CA . LEU A 1 776 ? 10.440 -19.001 36.205 1.00 87.88 776 LEU A CA 1
ATOM 5965 C C . LEU A 1 776 ? 9.611 -18.487 35.040 1.00 87.88 776 LEU A C 1
ATOM 5967 O O . LEU A 1 776 ? 9.132 -19.287 34.241 1.00 87.88 776 LEU A O 1
ATOM 5971 N N . ILE A 1 777 ? 9.469 -17.174 34.934 1.00 88.12 777 ILE A N 1
ATOM 5972 C CA . ILE A 1 777 ? 8.733 -16.524 33.849 1.00 88.12 777 ILE A CA 1
ATOM 5973 C C . ILE A 1 777 ? 9.608 -15.505 33.125 1.00 88.12 777 ILE A C 1
ATOM 5975 O O . ILE A 1 777 ? 10.423 -14.831 33.755 1.00 88.12 777 ILE A O 1
ATOM 5979 N N . MET A 1 778 ? 9.435 -15.387 31.814 1.00 84.69 778 MET A N 1
ATOM 5980 C CA . MET A 1 778 ? 10.125 -14.409 30.977 1.00 84.69 778 MET A CA 1
ATOM 5981 C C . MET A 1 778 ? 9.184 -13.918 29.880 1.00 84.69 778 MET A C 1
ATOM 5983 O O . MET A 1 778 ? 8.465 -14.711 29.273 1.00 84.69 778 MET A O 1
ATOM 5987 N N . SER A 1 779 ? 9.217 -12.614 29.619 1.00 78.50 779 SER A N 1
ATOM 5988 C CA . SER A 1 779 ? 8.427 -11.958 28.574 1.00 78.50 779 SER A CA 1
ATOM 5989 C C . SER A 1 779 ? 9.315 -11.535 27.403 1.00 78.50 779 SER A C 1
ATOM 5991 O O . SER A 1 779 ? 10.449 -11.097 27.616 1.00 78.50 779 SER A O 1
ATOM 5993 N N . SER A 1 780 ? 8.791 -11.617 26.176 1.00 64.69 780 SER A N 1
ATOM 5994 C CA . SER A 1 780 ? 9.435 -11.079 24.968 1.00 64.69 780 SER A CA 1
ATOM 5995 C C . SER A 1 780 ? 9.172 -9.586 24.740 1.00 64.69 780 SER A C 1
ATOM 5997 O O . SER A 1 780 ? 9.526 -9.055 23.692 1.00 64.69 780 SER A O 1
ATOM 5999 N N . TYR A 1 781 ? 8.491 -8.917 25.672 1.00 63.69 781 TYR A N 1
ATOM 6000 C CA . TYR A 1 781 ? 8.189 -7.487 25.620 1.00 63.69 781 TYR A CA 1
ATOM 6001 C C . TYR A 1 781 ? 8.391 -6.836 26.997 1.00 63.69 781 TYR A C 1
ATOM 6003 O O . TYR A 1 781 ? 8.306 -7.504 28.031 1.00 63.69 781 TYR A O 1
ATOM 6011 N N . SER A 1 782 ? 8.648 -5.526 27.012 1.00 73.31 782 SER A N 1
ATOM 6012 C CA . SER A 1 782 ? 8.711 -4.716 28.238 1.00 73.31 782 SER A CA 1
ATOM 6013 C C . SER A 1 782 ? 7.358 -4.066 28.552 1.00 73.31 782 SER A C 1
ATOM 6015 O O . SER A 1 782 ? 6.579 -3.778 27.645 1.00 73.31 782 SER A O 1
ATOM 6017 N N . GLY A 1 783 ? 7.070 -3.835 29.836 1.00 78.75 783 GLY A N 1
ATOM 6018 C CA . GLY A 1 783 ? 5.826 -3.209 30.303 1.00 78.75 783 GLY A CA 1
ATOM 6019 C C . GLY A 1 783 ? 5.009 -4.105 31.235 1.00 78.75 783 GLY A C 1
ATOM 6020 O O . GLY A 1 783 ? 5.549 -5.004 31.876 1.00 78.75 783 GLY A O 1
ATOM 6021 N N . ASN A 1 784 ? 3.704 -3.848 31.346 1.00 80.75 784 ASN A N 1
ATOM 6022 C CA . ASN A 1 784 ? 2.829 -4.613 32.238 1.00 80.75 784 ASN A CA 1
ATOM 6023 C C . ASN A 1 784 ? 2.524 -5.999 31.657 1.00 80.75 784 ASN A C 1
ATOM 6025 O O . ASN A 1 784 ? 1.911 -6.130 30.599 1.00 80.75 784 ASN A O 1
ATOM 6029 N N . MET A 1 785 ? 2.918 -7.035 32.387 1.00 85.19 785 MET A N 1
ATOM 6030 C CA . MET A 1 785 ? 2.566 -8.422 32.126 1.00 85.19 785 MET A CA 1
ATOM 6031 C C . MET A 1 785 ? 1.374 -8.817 33.004 1.00 85.19 785 MET A C 1
ATOM 6033 O O . MET A 1 785 ? 1.376 -8.544 34.208 1.00 85.19 785 MET A O 1
ATOM 6037 N N . VAL A 1 786 ? 0.375 -9.475 32.409 1.00 90.00 786 VAL A N 1
ATOM 6038 C CA . VAL A 1 786 ? -0.836 -9.929 33.107 1.00 90.00 786 VAL A CA 1
ATOM 6039 C C . VAL A 1 786 ? -0.951 -11.445 32.995 1.00 90.00 786 VAL A C 1
ATOM 6041 O O . VAL A 1 786 ? -1.045 -11.982 31.895 1.00 90.00 786 VAL A O 1
ATOM 6044 N N . LEU A 1 787 ? -0.951 -12.139 34.133 1.00 92.69 787 LEU A N 1
ATOM 6045 C CA . LEU A 1 787 ? -1.194 -13.581 34.204 1.00 92.69 787 LEU A CA 1
ATOM 6046 C C . LEU A 1 787 ? -2.619 -13.832 34.685 1.00 92.69 787 LEU A C 1
ATOM 6048 O O . LEU A 1 787 ? -3.010 -13.306 35.729 1.00 92.69 787 LEU A O 1
ATOM 6052 N N . THR A 1 788 ? -3.385 -14.625 33.933 1.00 92.62 788 THR A N 1
ATOM 6053 C CA . THR A 1 788 ? -4.828 -14.783 34.147 1.00 92.62 788 THR A CA 1
ATOM 6054 C C . THR A 1 788 ? -5.213 -16.209 34.538 1.00 92.62 788 THR A C 1
ATOM 6056 O O . THR A 1 788 ? -4.664 -17.196 34.044 1.00 92.62 788 THR A O 1
ATOM 6059 N N . GLY A 1 789 ? -6.184 -16.323 35.438 1.00 92.75 789 GLY A N 1
ATOM 6060 C CA . GLY A 1 789 ? -6.848 -17.565 35.814 1.00 92.75 789 GLY A CA 1
ATOM 6061 C C . GLY A 1 789 ? -8.363 -17.402 35.723 1.00 92.75 789 GLY A C 1
ATOM 6062 O O . GLY A 1 789 ? -8.905 -16.408 36.196 1.00 92.75 789 GLY A O 1
ATOM 6063 N N . GLU A 1 790 ? -9.052 -18.374 35.129 1.00 93.38 790 GLU A N 1
ATOM 6064 C CA . GLU A 1 790 ? -10.516 -18.387 35.010 1.00 93.38 790 GLU A CA 1
ATOM 6065 C C . GLU A 1 790 ? -11.105 -19.515 35.863 1.00 93.38 790 GLU A C 1
ATOM 6067 O O . GLU A 1 790 ? -10.679 -20.667 35.756 1.00 93.38 790 GLU A O 1
ATOM 6072 N N . ASN A 1 791 ? -12.104 -19.207 36.689 1.00 93.50 791 ASN A N 1
ATOM 6073 C CA . ASN A 1 791 ? -12.797 -20.157 37.571 1.00 93.50 791 ASN A CA 1
ATOM 6074 C C . ASN A 1 791 ? -11.855 -20.953 38.496 1.00 93.50 791 ASN A C 1
ATOM 6076 O O . ASN A 1 791 ? -12.010 -22.159 38.737 1.00 93.50 791 ASN A O 1
ATOM 6080 N N . VAL A 1 792 ? -10.863 -20.259 39.040 1.00 94.38 792 VAL A N 1
ATOM 6081 C CA . VAL A 1 792 ? -9.756 -20.843 39.796 1.00 94.38 792 VAL A CA 1
ATOM 6082 C C . VAL A 1 792 ? -10.061 -20.912 41.284 1.00 94.38 792 VAL A C 1
ATOM 6084 O O . VAL A 1 792 ? -10.794 -20.095 41.834 1.00 94.38 792 VAL A O 1
ATOM 6087 N N . THR A 1 793 ? -9.498 -21.912 41.963 1.00 94.25 793 THR A N 1
ATOM 6088 C CA . THR A 1 793 ? -9.418 -21.875 43.428 1.00 94.25 793 THR A CA 1
ATOM 6089 C C . THR A 1 793 ? -8.240 -20.993 43.816 1.00 94.25 793 THR A C 1
ATOM 6091 O O . THR A 1 793 ? -7.127 -21.225 43.349 1.00 94.25 793 THR A O 1
ATOM 6094 N N . VAL A 1 794 ? -8.501 -20.012 44.670 1.00 93.88 794 VAL A N 1
ATOM 6095 C CA . VAL A 1 794 ? -7.500 -19.162 45.303 1.00 93.88 794 VAL A CA 1
ATOM 6096 C C . VAL A 1 794 ? -7.228 -19.734 46.683 1.00 93.88 794 VAL A C 1
ATOM 6098 O O . VAL A 1 794 ? -8.131 -19.805 47.519 1.00 93.88 794 VAL A O 1
ATOM 6101 N N . ASP A 1 795 ? -6.000 -20.182 46.902 1.00 86.88 795 ASP A N 1
ATOM 6102 C CA . ASP A 1 795 ? -5.585 -20.846 48.126 1.00 86.88 795 ASP A CA 1
ATOM 6103 C C . ASP A 1 795 ? -4.138 -20.492 48.485 1.00 86.88 795 ASP A C 1
ATOM 6105 O O . ASP A 1 795 ? -3.201 -20.777 47.739 1.00 86.88 795 ASP A O 1
ATOM 6109 N N . THR A 1 796 ? -3.956 -19.875 49.651 1.00 82.00 796 THR A N 1
ATOM 6110 C CA . THR A 1 796 ? -2.632 -19.543 50.191 1.00 82.00 796 THR A CA 1
ATOM 6111 C C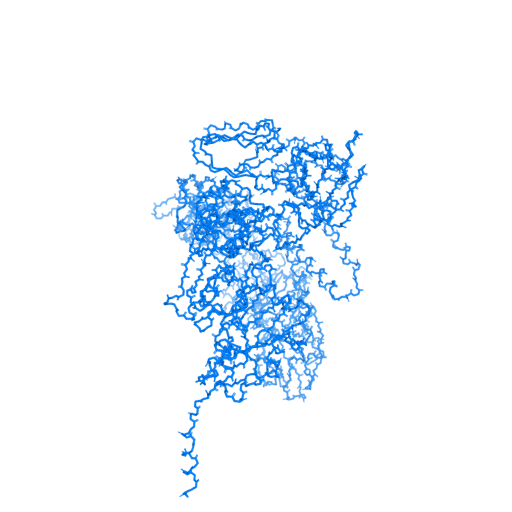 . THR A 1 796 ? -2.067 -20.640 51.093 1.00 82.00 796 THR A C 1
ATOM 6113 O O . THR A 1 796 ? -0.875 -20.612 51.389 1.00 82.00 796 THR A O 1
ATOM 6116 N N . GLU A 1 797 ? -2.878 -21.625 51.499 1.00 70.75 797 GLU A N 1
ATOM 6117 C CA . GLU A 1 797 ? -2.446 -22.758 52.336 1.00 70.75 797 GLU A CA 1
ATOM 6118 C C . GLU A 1 797 ? -1.726 -23.848 51.519 1.00 70.75 797 GLU A C 1
ATOM 6120 O O . GLU A 1 797 ? -1.016 -24.688 52.069 1.00 70.75 797 GLU A O 1
ATOM 6125 N N . ALA A 1 798 ? -1.845 -23.809 50.188 1.00 55.41 798 ALA A N 1
ATOM 6126 C CA . ALA A 1 798 ? -1.141 -24.690 49.253 1.00 55.41 798 ALA A CA 1
ATOM 6127 C C . ALA A 1 798 ? 0.337 -24.298 49.008 1.00 55.41 798 ALA A C 1
ATOM 6129 O O . ALA A 1 798 ? 0.993 -24.873 48.131 1.00 55.41 798 ALA A O 1
ATOM 6130 N N . ALA A 1 799 ? 0.870 -23.317 49.748 1.00 55.00 799 ALA A N 1
ATOM 6131 C CA . ALA A 1 799 ? 2.242 -22.838 49.603 1.00 55.00 799 ALA A CA 1
ATOM 6132 C C . ALA A 1 799 ? 3.257 -23.984 49.804 1.00 55.00 799 ALA A C 1
ATOM 6134 O O . ALA A 1 799 ? 3.303 -24.606 50.864 1.00 55.00 799 ALA A O 1
ATOM 6135 N N . ASN A 1 800 ? 4.107 -24.225 48.798 1.00 60.28 800 ASN A N 1
ATOM 6136 C CA . ASN A 1 800 ? 5.188 -25.228 48.790 1.00 60.28 800 ASN A CA 1
ATOM 6137 C C . ASN A 1 800 ? 4.755 -26.697 48.636 1.00 60.28 800 ASN A C 1
ATOM 6139 O O . ASN A 1 800 ? 5.323 -27.592 49.259 1.00 60.28 800 ASN A O 1
ATOM 6143 N N . THR A 1 801 ? 3.790 -26.985 47.763 1.00 49.97 801 THR A N 1
ATOM 6144 C CA . THR A 1 801 ? 3.492 -28.376 47.351 1.00 49.97 801 THR A CA 1
ATOM 6145 C C . THR A 1 801 ? 4.493 -28.948 46.325 1.00 49.97 801 THR A C 1
ATOM 6147 O O . THR A 1 801 ? 4.404 -30.124 45.966 1.00 49.97 801 THR A O 1
ATOM 6150 N N . GLY A 1 802 ? 5.456 -28.135 45.869 1.00 55.31 802 GLY A N 1
ATOM 6151 C CA . GLY A 1 802 ? 6.539 -28.496 44.947 1.00 55.31 802 GLY A CA 1
ATOM 6152 C C . GLY A 1 802 ? 7.896 -28.749 45.620 1.00 55.31 802 GLY A C 1
ATOM 6153 O O . GLY A 1 802 ? 8.013 -28.749 46.840 1.00 55.31 802 GLY A O 1
ATOM 6154 N N . ASP A 1 803 ? 8.918 -28.992 44.792 1.00 57.69 803 ASP A N 1
ATOM 6155 C CA . ASP A 1 803 ? 10.297 -29.321 45.182 1.00 57.69 803 ASP A CA 1
ATOM 6156 C C . ASP A 1 803 ? 10.815 -28.400 46.310 1.00 57.69 803 ASP A C 1
ATOM 6158 O O . ASP A 1 803 ? 10.818 -27.179 46.155 1.00 57.69 803 ASP A O 1
ATOM 6162 N N . ASN A 1 804 ? 11.255 -28.976 47.440 1.00 59.09 804 ASN A N 1
ATOM 6163 C CA . ASN A 1 804 ? 11.506 -28.285 48.726 1.00 59.09 804 ASN A CA 1
ATOM 6164 C C . ASN A 1 804 ? 12.539 -27.139 48.672 1.00 59.09 804 ASN A C 1
ATOM 6166 O O . ASN A 1 804 ? 12.798 -26.490 49.686 1.00 59.09 804 ASN A O 1
ATOM 6170 N N . ALA A 1 805 ? 13.180 -26.939 47.525 1.00 68.94 805 ALA A N 1
ATOM 6171 C CA . ALA A 1 805 ? 14.209 -25.944 47.320 1.00 68.94 805 ALA A CA 1
ATOM 6172 C C . ALA A 1 805 ? 13.678 -24.624 46.730 1.00 68.94 805 ALA A C 1
ATOM 6174 O O . ALA A 1 805 ? 14.353 -23.623 46.892 1.00 68.94 805 ALA A O 1
ATOM 6175 N N . PHE A 1 806 ? 12.503 -24.552 46.090 1.00 79.69 806 PHE A N 1
ATOM 6176 C CA . PHE A 1 806 ? 11.950 -23.279 45.582 1.00 79.69 806 PHE A CA 1
ATOM 6177 C C . PHE A 1 806 ? 10.689 -22.893 46.347 1.00 79.69 806 PHE A C 1
ATOM 6179 O O . PHE A 1 806 ? 9.691 -23.603 46.297 1.00 79.69 806 PHE A O 1
ATOM 6186 N N . ILE A 1 807 ? 10.733 -21.751 47.033 1.00 83.00 807 ILE A N 1
ATOM 6187 C CA . ILE A 1 807 ? 9.715 -21.337 48.000 1.00 83.00 807 ILE A CA 1
ATOM 6188 C C . ILE A 1 807 ? 9.079 -20.026 47.545 1.00 83.00 807 ILE A C 1
ATOM 6190 O O . ILE A 1 807 ? 9.787 -19.048 47.318 1.00 83.00 807 ILE A O 1
ATOM 6194 N N . GLY A 1 808 ? 7.753 -20.012 47.408 1.00 86.12 808 GLY A N 1
ATOM 6195 C CA . GLY A 1 808 ? 6.959 -18.816 47.109 1.00 86.12 808 GLY A CA 1
ATOM 6196 C C . GLY A 1 808 ? 6.414 -18.150 48.374 1.00 86.12 808 GLY A C 1
ATOM 6197 O O . GLY A 1 808 ? 6.182 -18.828 49.375 1.00 86.12 808 GLY A O 1
ATOM 6198 N N . THR A 1 809 ? 6.179 -16.836 48.337 1.00 88.75 809 THR A N 1
ATOM 6199 C CA . THR A 1 809 ? 5.537 -16.093 49.436 1.00 88.75 809 THR A CA 1
ATOM 6200 C C . THR A 1 809 ? 4.362 -15.244 48.951 1.00 88.75 809 THR A C 1
ATOM 6202 O O . THR A 1 809 ? 4.416 -14.642 47.883 1.00 88.75 809 THR A O 1
ATOM 6205 N N . PHE A 1 810 ? 3.299 -15.156 49.756 1.00 91.81 810 PHE A N 1
ATOM 6206 C CA . PHE A 1 810 ? 2.111 -14.323 49.488 1.00 91.81 810 PHE A CA 1
ATOM 6207 C C . PHE A 1 810 ? 2.032 -13.074 50.377 1.00 91.81 810 PHE A C 1
ATOM 6209 O O . PHE A 1 810 ? 1.133 -12.251 50.230 1.00 91.81 810 PHE A O 1
ATOM 6216 N N . VAL A 1 811 ? 3.001 -12.914 51.275 1.00 90.75 811 VAL A N 1
ATOM 6217 C CA . VAL A 1 811 ? 3.198 -11.727 52.110 1.00 90.75 811 VAL A CA 1
ATOM 6218 C C . VAL A 1 811 ? 4.628 -11.236 51.951 1.00 90.75 811 VAL A C 1
ATOM 6220 O O . VAL A 1 811 ? 5.526 -12.012 51.610 1.00 90.75 811 VAL A O 1
ATOM 6223 N N . ASN A 1 812 ? 4.856 -9.956 52.204 1.00 91.25 812 ASN A N 1
ATOM 6224 C CA . ASN A 1 812 ? 6.202 -9.428 52.316 1.00 91.25 812 ASN A CA 1
ATOM 6225 C C . ASN A 1 812 ? 6.884 -10.084 53.520 1.00 91.25 812 ASN A C 1
ATOM 6227 O O . ASN A 1 812 ? 6.372 -10.075 54.641 1.00 91.25 812 ASN A O 1
ATOM 6231 N N . THR A 1 813 ? 8.028 -10.713 53.279 1.00 91.56 813 THR A N 1
ATOM 6232 C CA . THR A 1 813 ? 8.743 -11.492 54.291 1.00 91.56 813 THR A CA 1
ATOM 6233 C C . THR A 1 813 ? 10.247 -11.380 54.088 1.00 91.56 813 THR A C 1
ATOM 6235 O O . THR A 1 813 ? 10.710 -10.627 53.232 1.00 91.56 813 THR A O 1
ATOM 6238 N N . THR A 1 814 ? 11.025 -12.110 54.880 1.00 91.81 814 THR A N 1
ATOM 6239 C CA . THR A 1 814 ? 12.480 -12.137 54.768 1.00 91.81 814 THR A CA 1
ATOM 6240 C C . THR A 1 814 ? 13.017 -13.553 54.580 1.00 91.81 814 THR A C 1
ATOM 6242 O O . THR A 1 814 ? 12.412 -14.535 55.014 1.00 91.81 814 THR A O 1
ATOM 6245 N N . THR A 1 815 ? 14.152 -13.677 53.892 1.00 89.69 815 THR A N 1
ATOM 6246 C CA . THR A 1 815 ? 14.765 -14.970 53.581 1.00 89.69 815 THR A CA 1
ATOM 6247 C C . THR A 1 815 ? 15.409 -15.635 54.807 1.00 89.69 815 THR A C 1
ATOM 6249 O O . THR A 1 815 ? 16.073 -14.949 55.591 1.00 89.69 815 THR A O 1
ATOM 6252 N N . PRO A 1 816 ? 15.315 -16.973 54.949 1.00 88.25 816 PRO A N 1
ATOM 6253 C CA . PRO A 1 816 ? 16.068 -17.737 55.949 1.00 88.25 816 PRO A CA 1
ATOM 6254 C C . PRO A 1 816 ? 17.555 -17.908 55.569 1.00 88.25 816 PRO A C 1
ATOM 6256 O O . PRO A 1 816 ? 17.959 -17.633 54.437 1.00 88.25 816 PRO A O 1
ATOM 6259 N N . GLU A 1 817 ? 18.381 -18.408 56.499 1.00 85.12 817 GLU A N 1
ATOM 6260 C CA . GLU A 1 817 ? 19.796 -18.722 56.236 1.00 85.12 817 GLU A CA 1
ATOM 6261 C C . GLU A 1 817 ? 19.952 -19.755 55.097 1.00 85.12 817 GLU A C 1
ATOM 6263 O O . GLU A 1 817 ? 19.321 -20.814 55.099 1.00 85.12 817 GLU A O 1
ATOM 6268 N N . GLY A 1 818 ? 20.839 -19.472 54.134 1.00 81.94 818 GLY A N 1
ATOM 6269 C CA . GLY A 1 818 ? 21.116 -20.356 52.992 1.00 81.94 818 GLY A CA 1
ATOM 6270 C C . GLY A 1 818 ? 20.203 -20.149 51.777 1.00 81.94 818 GLY A C 1
ATOM 6271 O O . GLY A 1 818 ? 20.195 -20.994 50.877 1.00 81.94 818 GLY A O 1
ATOM 6272 N N . ALA A 1 819 ? 19.441 -19.053 51.751 1.00 88.38 819 ALA A N 1
ATOM 6273 C CA . ALA A 1 819 ? 18.610 -18.666 50.621 1.00 88.38 819 ALA A CA 1
ATOM 6274 C C . ALA A 1 819 ? 19.412 -18.023 49.476 1.00 88.38 819 ALA A C 1
ATOM 6276 O O . ALA A 1 819 ? 20.483 -17.443 49.663 1.00 88.38 819 ALA A O 1
ATOM 6277 N N . PHE A 1 820 ? 18.843 -18.101 48.282 1.00 89.44 820 PHE A N 1
ATOM 6278 C CA . PHE A 1 820 ? 19.310 -17.497 47.050 1.00 89.44 820 PHE A CA 1
ATOM 6279 C C . PHE A 1 820 ? 18.158 -16.740 46.393 1.00 89.44 820 PHE A C 1
ATOM 6281 O O . PHE A 1 820 ? 17.011 -17.197 46.406 1.00 89.44 820 PHE A O 1
ATOM 6288 N N . THR A 1 821 ? 18.476 -15.625 45.750 1.00 88.38 821 THR A N 1
ATOM 6289 C CA . THR A 1 821 ? 17.530 -14.847 44.940 1.00 88.38 821 THR A CA 1
ATOM 6290 C C . THR A 1 821 ? 18.068 -14.690 43.525 1.00 88.38 821 THR A C 1
ATOM 6292 O O . THR A 1 821 ? 19.269 -14.852 43.293 1.00 88.38 821 THR A O 1
ATOM 6295 N N . ILE A 1 822 ? 17.180 -14.440 42.563 1.00 87.94 822 ILE A N 1
ATOM 6296 C CA . ILE A 1 822 ? 17.591 -14.106 41.199 1.00 87.94 822 ILE A CA 1
ATOM 6297 C C . ILE A 1 822 ? 17.990 -12.631 41.149 1.00 87.94 822 ILE A C 1
ATOM 6299 O O . ILE A 1 822 ? 17.255 -11.771 41.630 1.00 87.94 822 ILE A O 1
ATOM 6303 N N . ASN A 1 823 ? 19.165 -12.338 40.597 1.00 83.62 823 ASN A N 1
ATOM 6304 C CA . ASN A 1 823 ? 19.582 -10.962 40.363 1.00 83.62 823 ASN A CA 1
ATOM 6305 C C . ASN A 1 823 ? 18.987 -10.418 39.046 1.00 83.62 823 ASN A C 1
ATOM 6307 O O . ASN A 1 823 ? 18.516 -11.164 38.183 1.00 83.62 823 ASN A O 1
ATOM 6311 N N . PHE A 1 824 ? 19.044 -9.099 38.879 1.00 76.00 824 PHE A N 1
ATOM 6312 C CA . PHE A 1 824 ? 18.555 -8.398 37.687 1.00 76.00 824 PHE A CA 1
ATOM 6313 C C . PHE A 1 824 ? 19.703 -7.897 36.787 1.00 76.00 824 PHE A C 1
ATOM 6315 O O . PHE A 1 824 ? 19.559 -6.898 36.089 1.00 76.00 824 PHE A O 1
ATOM 6322 N N . ASP A 1 825 ? 20.854 -8.577 36.806 1.00 75.12 825 ASP A N 1
ATOM 6323 C CA . ASP A 1 825 ? 21.995 -8.255 35.934 1.00 75.12 825 ASP A CA 1
ATOM 6324 C C . ASP A 1 825 ? 21.780 -8.794 34.501 1.00 75.12 825 ASP A C 1
ATOM 6326 O O . ASP A 1 825 ? 21.106 -9.807 34.320 1.00 75.12 825 ASP A O 1
ATOM 6330 N N . GLU A 1 826 ? 22.447 -8.206 33.491 1.00 68.62 826 GLU A N 1
ATOM 6331 C CA . GLU A 1 826 ? 22.380 -8.621 32.064 1.00 68.62 826 GLU A CA 1
ATOM 6332 C C . GLU A 1 826 ? 22.584 -10.129 31.841 1.00 68.62 826 GLU A C 1
ATOM 6334 O O . GLU A 1 826 ? 22.039 -10.735 30.923 1.00 68.62 826 GLU A O 1
ATOM 6339 N N . THR A 1 827 ? 23.418 -10.755 32.672 1.00 71.00 827 THR A N 1
ATOM 6340 C CA . THR A 1 827 ? 23.491 -12.211 32.771 1.00 71.00 827 THR A CA 1
ATOM 6341 C C . THR A 1 827 ? 22.909 -12.597 34.118 1.00 71.00 827 THR A C 1
ATOM 6343 O O . THR A 1 827 ? 23.590 -12.441 35.127 1.00 71.00 827 THR A O 1
ATOM 6346 N N . GLN A 1 828 ? 21.682 -13.113 34.135 1.00 82.38 828 GLN A N 1
ATOM 6347 C CA . GLN A 1 828 ? 21.011 -13.444 35.388 1.00 82.38 828 GLN A CA 1
ATOM 6348 C C . GLN A 1 828 ? 21.615 -14.677 36.072 1.00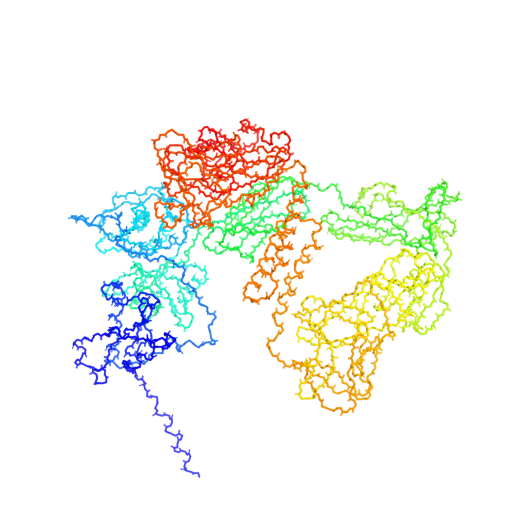 82.38 828 GLN A C 1
ATOM 6350 O O . GLN A 1 828 ? 21.883 -15.719 35.453 1.00 82.38 828 GLN A O 1
ATOM 6355 N N . TYR A 1 829 ? 21.804 -14.556 37.380 1.00 83.00 829 TYR A N 1
ATOM 6356 C CA . TYR A 1 829 ? 22.284 -15.574 38.298 1.00 83.00 829 TYR A CA 1
ATOM 6357 C C . TYR A 1 829 ? 21.325 -15.699 39.474 1.00 83.00 829 TYR A C 1
ATOM 6359 O O . TYR A 1 829 ? 20.744 -14.722 39.935 1.00 83.00 829 TYR A O 1
ATOM 6367 N N . PHE A 1 830 ? 21.247 -16.907 40.015 1.00 86.50 830 PHE A N 1
ATOM 6368 C CA . PHE A 1 830 ? 20.801 -17.094 41.386 1.00 86.50 830 PHE A CA 1
ATOM 6369 C C . PHE A 1 830 ? 22.002 -16.929 42.312 1.00 86.50 830 PHE A C 1
ATOM 6371 O O . PHE A 1 830 ? 22.999 -17.649 42.171 1.00 86.50 830 PHE A O 1
ATOM 6378 N N . GLU A 1 831 ? 21.918 -15.984 43.243 1.00 87.69 831 GLU A N 1
ATOM 6379 C CA . GLU A 1 831 ? 23.009 -15.594 44.137 1.00 87.69 831 GLU A CA 1
ATOM 6380 C C . GLU A 1 831 ? 22.612 -15.781 45.607 1.00 87.69 831 GLU A C 1
ATOM 6382 O O . GLU A 1 831 ? 21.456 -15.528 45.951 1.00 87.69 831 GLU A O 1
ATOM 6387 N N . PRO A 1 832 ? 23.533 -16.246 46.475 1.00 88.06 832 PRO A N 1
ATOM 6388 C CA . PRO A 1 832 ? 23.244 -16.412 47.895 1.00 88.06 832 PRO A CA 1
ATOM 6389 C C . PRO A 1 832 ? 23.034 -15.044 48.549 1.00 88.06 832 PRO A C 1
ATOM 6391 O O . PRO A 1 832 ? 23.803 -14.116 48.292 1.00 88.06 832 PRO A O 1
ATOM 6394 N N . VAL A 1 833 ? 22.027 -14.940 49.413 1.00 88.56 833 VAL A N 1
ATOM 6395 C CA . VAL A 1 833 ? 21.693 -13.709 50.143 1.00 88.56 833 VAL A CA 1
ATOM 6396 C C . VAL A 1 833 ? 21.811 -13.903 51.655 1.00 88.56 833 VAL A C 1
ATOM 6398 O O . VAL A 1 833 ? 21.750 -15.030 52.153 1.00 88.56 833 VAL A O 1
ATOM 6401 N N . ASP A 1 834 ? 21.999 -12.801 52.385 1.00 88.19 834 ASP A N 1
ATOM 6402 C CA . ASP A 1 834 ? 22.050 -12.817 53.848 1.00 88.19 834 ASP A CA 1
ATOM 6403 C C . ASP A 1 834 ? 20.668 -13.158 54.439 1.00 88.19 834 ASP A C 1
ATOM 6405 O O . ASP A 1 834 ? 19.623 -12.814 53.872 1.00 88.19 834 ASP A O 1
ATOM 6409 N N . GLU A 1 835 ? 20.655 -13.820 55.601 1.00 89.44 835 GLU A N 1
ATOM 6410 C CA . GLU A 1 835 ? 19.427 -14.017 56.380 1.00 89.44 835 GLU A CA 1
ATOM 6411 C C . GLU A 1 835 ? 18.792 -12.653 56.684 1.00 89.44 835 GLU A C 1
ATOM 6413 O O . GLU A 1 835 ? 19.473 -11.719 57.114 1.00 89.44 835 GLU A O 1
ATOM 6418 N N . GLY A 1 836 ? 17.483 -12.533 56.462 1.00 88.88 836 GLY A N 1
ATOM 6419 C CA . GLY A 1 836 ? 16.770 -11.272 56.640 1.00 88.88 836 GLY A CA 1
ATOM 6420 C C . GLY A 1 836 ? 16.599 -10.435 55.365 1.00 88.88 836 GLY A C 1
ATOM 6421 O O . GLY A 1 836 ? 15.992 -9.372 55.451 1.00 88.88 836 GLY A O 1
ATOM 6422 N N . THR A 1 837 ? 17.082 -10.884 54.200 1.00 91.56 837 THR A N 1
ATOM 6423 C CA . THR A 1 837 ? 16.859 -10.179 52.921 1.00 91.56 837 THR A CA 1
ATOM 6424 C C . THR A 1 837 ? 15.373 -10.170 52.567 1.00 91.56 837 THR A C 1
ATOM 6426 O O . THR A 1 837 ? 14.715 -11.205 52.645 1.00 91.56 837 THR A O 1
ATOM 6429 N N . GLU A 1 838 ? 14.830 -9.012 52.195 1.00 90.81 838 GLU A N 1
ATOM 6430 C CA . GLU A 1 838 ? 13.405 -8.862 51.883 1.00 90.81 838 GLU A CA 1
ATOM 6431 C C . GLU A 1 838 ? 13.005 -9.624 50.612 1.00 90.81 838 GLU A C 1
ATOM 6433 O O . GLU A 1 838 ? 13.697 -9.592 49.594 1.00 90.81 838 GLU A O 1
ATOM 6438 N N . VAL A 1 839 ? 11.846 -10.280 50.670 1.00 89.62 839 VAL A N 1
ATOM 6439 C CA . VAL A 1 839 ? 11.177 -10.915 49.534 1.00 89.62 839 VAL A CA 1
ATOM 6440 C C . VAL A 1 839 ? 9.757 -10.379 49.472 1.00 89.62 839 VAL A C 1
ATOM 6442 O O . VAL A 1 839 ? 8.991 -10.488 50.433 1.00 89.62 839 VAL A O 1
ATOM 6445 N N . MET A 1 840 ? 9.414 -9.794 48.328 1.00 92.25 840 MET A N 1
ATOM 6446 C CA . MET A 1 840 ? 8.089 -9.236 48.087 1.00 92.25 840 MET A CA 1
ATOM 6447 C C . MET A 1 840 ? 7.029 -10.336 47.998 1.00 92.25 840 MET A C 1
ATOM 6449 O O . MET A 1 840 ? 7.293 -11.429 47.494 1.00 92.25 840 MET A O 1
ATOM 6453 N N . ALA A 1 841 ? 5.798 -10.014 48.393 1.00 91.12 841 ALA A N 1
ATOM 6454 C CA . ALA A 1 841 ? 4.644 -10.856 48.088 1.00 91.12 841 ALA A CA 1
ATOM 6455 C C . ALA A 1 841 ? 4.572 -11.192 46.577 1.00 91.12 841 ALA A C 1
ATOM 6457 O O . ALA A 1 841 ? 4.911 -10.361 45.725 1.00 91.12 841 ALA A O 1
ATOM 6458 N N . MET A 1 842 ? 4.108 -12.406 46.260 1.00 92.38 842 MET A N 1
ATOM 6459 C CA . MET A 1 842 ? 3.998 -13.021 44.923 1.00 92.38 842 MET A CA 1
ATOM 6460 C C . MET A 1 842 ? 5.332 -13.402 44.251 1.00 92.38 842 MET A C 1
ATOM 6462 O O . MET A 1 842 ? 5.339 -13.886 43.119 1.00 92.38 842 MET A O 1
ATOM 6466 N N . HIS A 1 843 ? 6.462 -13.235 44.945 1.00 91.06 843 HIS A N 1
ATOM 6467 C CA . HIS A 1 843 ? 7.779 -13.699 44.498 1.00 91.06 843 HIS A CA 1
ATOM 6468 C C . HIS A 1 843 ? 8.214 -14.966 45.240 1.00 91.06 843 HIS A C 1
ATOM 6470 O O . HIS A 1 843 ? 7.567 -15.416 46.190 1.00 91.06 843 HIS A O 1
ATOM 6476 N N . GLY A 1 844 ? 9.327 -15.552 44.803 1.00 88.12 844 GLY A N 1
ATOM 6477 C CA . GLY A 1 844 ? 9.946 -16.682 45.483 1.00 88.12 844 GLY A CA 1
ATOM 6478 C C . GLY A 1 844 ? 11.449 -16.538 45.692 1.00 88.12 844 GLY A C 1
ATOM 6479 O O . GLY A 1 844 ? 12.105 -15.664 45.128 1.00 88.12 844 GLY A O 1
ATOM 6480 N N . TYR A 1 845 ? 11.995 -17.445 46.495 1.00 87.88 845 TYR A N 1
ATOM 6481 C CA . TYR A 1 845 ? 13.427 -17.627 46.705 1.00 87.88 845 TYR A CA 1
ATOM 6482 C C . TYR A 1 845 ? 13.798 -19.108 46.607 1.00 87.88 845 TYR A C 1
ATOM 6484 O O . TYR A 1 845 ? 12.950 -19.999 46.674 1.00 87.88 845 TYR A O 1
ATOM 6492 N N . PHE A 1 846 ? 15.087 -19.369 46.433 1.00 85.38 846 PHE A N 1
ATOM 6493 C CA . PHE A 1 846 ? 15.643 -20.713 46.357 1.00 85.38 846 PHE A CA 1
ATOM 6494 C C . PHE A 1 846 ? 16.425 -21.043 47.634 1.00 85.38 846 PHE A C 1
ATOM 6496 O O . PHE A 1 846 ? 17.200 -20.219 48.099 1.00 85.38 846 PHE A O 1
ATOM 6503 N N . LEU A 1 847 ? 16.254 -22.227 48.213 1.00 82.88 847 LEU A N 1
ATOM 6504 C CA . LEU A 1 847 ? 16.896 -22.666 49.446 1.00 82.88 847 LEU A CA 1
ATOM 6505 C C . LEU A 1 847 ? 17.797 -23.874 49.172 1.00 82.88 847 LEU A C 1
ATOM 6507 O O . LEU A 1 847 ? 17.322 -24.979 48.916 1.00 82.88 847 LEU A O 1
ATOM 6511 N N . ASP A 1 848 ? 19.110 -23.676 49.290 1.00 78.50 848 ASP A N 1
ATOM 6512 C CA . ASP A 1 848 ? 20.092 -24.761 49.238 1.00 78.50 848 ASP A CA 1
ATOM 6513 C C . ASP A 1 848 ? 21.193 -24.536 50.283 1.00 78.50 848 ASP A C 1
ATOM 6515 O O . ASP A 1 848 ? 22.216 -23.898 50.007 1.00 78.50 848 ASP A O 1
ATOM 6519 N N . PRO A 1 849 ? 21.041 -25.120 51.485 1.00 73.56 849 PRO A N 1
ATOM 6520 C CA . PRO A 1 849 ? 22.017 -24.974 52.558 1.00 73.56 849 PRO A CA 1
ATOM 6521 C C . PRO A 1 849 ? 23.400 -25.546 52.213 1.00 73.56 849 PRO A C 1
ATOM 6523 O O . PRO A 1 849 ? 24.372 -25.224 52.901 1.00 73.56 849 PRO A O 1
ATOM 6526 N N . SER A 1 850 ? 23.508 -26.398 51.184 1.00 71.56 850 SER A N 1
ATOM 6527 C CA . SER A 1 850 ? 24.734 -27.113 50.811 1.00 71.56 850 SER A CA 1
ATOM 6528 C C . SER A 1 850 ? 25.601 -26.373 49.786 1.00 71.56 850 SER A C 1
ATOM 6530 O O . SER A 1 850 ? 26.808 -26.622 49.713 1.00 71.56 850 SER A O 1
ATOM 6532 N N . THR A 1 851 ? 25.024 -25.424 49.047 1.00 69.94 851 THR A N 1
ATOM 6533 C CA . THR A 1 851 ? 25.717 -24.650 48.010 1.00 69.94 851 THR A CA 1
ATOM 6534 C C . THR A 1 851 ? 26.066 -23.245 48.514 1.00 69.94 851 THR A C 1
ATOM 6536 O O . THR A 1 851 ? 25.365 -22.647 49.328 1.00 69.94 851 THR A O 1
ATOM 6539 N N . ARG A 1 852 ? 27.208 -22.707 48.064 1.00 69.12 852 ARG A N 1
ATOM 6540 C CA . ARG A 1 852 ? 27.662 -21.327 48.357 1.00 69.12 852 ARG A CA 1
ATOM 6541 C C . ARG A 1 852 ? 28.072 -20.540 47.105 1.00 69.12 852 ARG A C 1
ATOM 6543 O O . ARG A 1 852 ? 28.451 -19.382 47.211 1.00 69.12 852 ARG A O 1
ATOM 6550 N N . ASN A 1 853 ? 28.011 -21.163 45.927 1.00 76.56 853 ASN A N 1
ATOM 6551 C CA . ASN A 1 853 ? 28.373 -20.544 44.652 1.00 76.56 853 ASN A CA 1
ATOM 6552 C C . ASN A 1 853 ? 27.113 -20.126 43.893 1.00 76.56 853 ASN A C 1
ATOM 6554 O O . ASN A 1 853 ? 26.160 -20.901 43.834 1.00 76.56 853 ASN A O 1
ATOM 6558 N N . LYS A 1 854 ? 27.147 -18.956 43.246 1.00 78.69 854 LYS A N 1
ATOM 6559 C CA . LYS A 1 854 ? 26.102 -18.550 42.301 1.00 78.69 854 LYS A CA 1
ATOM 6560 C C . LYS A 1 854 ? 26.092 -19.418 41.043 1.00 78.69 854 LYS A C 1
ATOM 6562 O O . LYS A 1 854 ? 27.143 -19.898 40.614 1.00 78.69 854 LYS A O 1
ATOM 6567 N N . PHE A 1 855 ? 24.931 -19.575 40.415 1.00 75.62 855 PHE A N 1
ATOM 6568 C CA . PHE A 1 855 ? 24.772 -20.314 39.156 1.00 75.62 855 PHE A CA 1
ATOM 6569 C C . PHE A 1 855 ? 23.865 -19.558 38.176 1.00 75.62 855 PHE A C 1
ATOM 6571 O O . PHE A 1 855 ? 23.010 -18.777 38.584 1.00 75.62 855 PHE A O 1
ATOM 6578 N N . LYS A 1 856 ? 24.094 -19.749 36.869 1.00 71.50 856 LYS A N 1
ATOM 6579 C CA . LYS A 1 856 ? 23.396 -19.019 35.794 1.00 71.50 856 LYS A CA 1
ATOM 6580 C C . LYS A 1 856 ? 21.936 -19.449 35.652 1.00 71.50 856 LYS A C 1
ATOM 6582 O O . LYS A 1 856 ? 21.635 -20.643 35.733 1.00 71.50 856 LYS A O 1
ATOM 6587 N N . ALA A 1 857 ? 21.079 -18.484 35.328 1.00 71.00 857 ALA A N 1
ATOM 6588 C CA . ALA A 1 857 ? 19.674 -18.710 35.015 1.00 71.00 857 ALA A CA 1
ATOM 6589 C C . ALA A 1 857 ? 19.419 -19.228 33.578 1.00 71.00 857 ALA A C 1
ATOM 6591 O O . ALA A 1 857 ? 18.359 -19.790 33.373 1.00 71.00 857 ALA A O 1
ATOM 6592 N N . ASN A 1 858 ? 20.355 -19.130 32.609 1.00 64.19 858 ASN A N 1
ATOM 6593 C CA . ASN A 1 858 ? 20.191 -19.605 31.207 1.00 64.19 858 ASN A CA 1
ATOM 6594 C C . ASN A 1 858 ? 21.272 -20.640 30.764 1.00 64.19 858 ASN A C 1
ATOM 6596 O O . ASN A 1 858 ? 22.401 -20.572 31.262 1.00 64.19 858 ASN A O 1
ATOM 6600 N N . SER A 1 859 ? 20.968 -21.575 29.834 1.00 48.34 859 SER A N 1
ATOM 6601 C CA . SER A 1 859 ? 21.891 -22.624 29.336 1.00 48.34 859 SER A CA 1
ATOM 6602 C C . SER A 1 859 ? 22.208 -22.716 27.816 1.00 48.34 859 SER A C 1
ATOM 6604 O O . SER A 1 859 ? 23.129 -23.478 27.520 1.00 48.34 859 SER A O 1
ATOM 6606 N N . SER A 1 860 ? 21.580 -22.011 26.844 1.00 45.22 860 SER A N 1
ATOM 6607 C CA . SER A 1 860 ? 21.985 -22.077 25.398 1.00 45.22 860 SER A CA 1
ATOM 6608 C C . SER A 1 860 ? 21.194 -21.150 24.431 1.00 45.22 860 SER A C 1
ATOM 6610 O O . SER A 1 860 ? 19.999 -20.964 24.606 1.00 45.22 860 SER A O 1
ATOM 6612 N N . ASN A 1 861 ? 21.827 -20.651 23.352 1.00 42.91 861 ASN A N 1
ATOM 6613 C CA . ASN A 1 861 ? 21.328 -19.615 22.413 1.00 42.91 861 ASN A CA 1
ATOM 6614 C C . ASN A 1 861 ? 20.430 -20.078 21.217 1.00 42.91 861 ASN A C 1
ATOM 6616 O O . ASN A 1 861 ? 20.291 -19.302 20.275 1.00 42.91 861 ASN A O 1
ATOM 6620 N N . ILE A 1 862 ? 19.886 -21.310 21.139 1.00 47.09 862 ILE A N 1
ATOM 6621 C CA . ILE A 1 862 ? 19.373 -21.850 19.837 1.00 47.09 862 ILE A CA 1
ATOM 6622 C C . ILE A 1 862 ? 17.897 -22.336 19.786 1.00 47.09 862 ILE A C 1
ATOM 6624 O O . ILE A 1 862 ? 17.377 -22.482 18.684 1.00 47.09 862 ILE A O 1
ATOM 6628 N N . LEU A 1 863 ? 17.167 -22.565 20.887 1.00 45.12 863 LEU A N 1
ATOM 6629 C CA . LEU A 1 863 ? 15.897 -23.336 20.821 1.00 45.12 863 LEU A CA 1
ATOM 6630 C C . LEU A 1 863 ? 14.569 -22.567 21.006 1.00 45.12 863 LEU A C 1
ATOM 6632 O O . LEU A 1 863 ? 13.556 -23.030 20.487 1.00 45.12 863 LEU A O 1
ATOM 6636 N N . ASP A 1 864 ? 14.544 -21.397 21.642 1.00 53.44 864 ASP A N 1
ATOM 6637 C CA . ASP A 1 864 ? 13.281 -20.715 22.003 1.00 53.44 864 ASP A CA 1
ATOM 6638 C C . ASP A 1 864 ? 12.582 -19.848 20.908 1.00 53.44 864 ASP A C 1
ATOM 6640 O O . ASP A 1 864 ? 11.354 -19.753 20.939 1.00 53.44 864 ASP A O 1
ATOM 6644 N N . PRO A 1 865 ? 13.244 -19.267 19.879 1.00 51.03 865 PRO A N 1
ATOM 6645 C CA . PRO A 1 865 ? 12.575 -18.308 18.976 1.00 51.03 865 PRO A CA 1
ATOM 6646 C C . PRO A 1 865 ? 11.480 -18.880 18.053 1.00 51.03 865 PRO A C 1
ATOM 6648 O O . PRO A 1 865 ? 10.577 -18.155 17.646 1.00 51.03 865 PRO A O 1
ATOM 6651 N N . ALA A 1 866 ? 11.546 -20.167 17.691 1.00 45.22 866 ALA A N 1
ATOM 6652 C CA . ALA A 1 866 ? 10.610 -20.773 16.733 1.00 45.22 866 ALA A CA 1
ATOM 6653 C C . ALA A 1 866 ? 9.248 -21.133 17.355 1.00 45.22 866 ALA A C 1
ATOM 6655 O O . ALA A 1 866 ? 8.233 -21.102 16.665 1.00 45.22 866 ALA A O 1
ATOM 6656 N N . TYR A 1 867 ? 9.223 -21.456 18.651 1.00 49.66 867 TYR A N 1
ATOM 6657 C CA . TYR A 1 867 ? 7.981 -21.699 19.392 1.00 49.66 867 TYR A CA 1
ATOM 6658 C C . TYR A 1 867 ? 7.257 -20.389 19.723 1.00 49.66 867 TYR A C 1
ATOM 6660 O O . TYR A 1 867 ? 6.029 -20.349 19.695 1.00 49.66 867 TYR A O 1
ATOM 6668 N N . LEU A 1 868 ? 8.014 -19.305 19.929 1.00 51.28 868 LEU A N 1
ATOM 6669 C CA . LEU A 1 868 ? 7.485 -17.959 20.152 1.00 51.28 868 LEU A CA 1
ATOM 6670 C C . LEU A 1 868 ? 6.656 -17.454 18.952 1.00 51.28 868 LEU A C 1
ATOM 6672 O O . LEU A 1 868 ? 5.571 -16.911 19.136 1.00 51.28 868 LEU A O 1
ATOM 6676 N N . GLN A 1 869 ? 7.124 -17.710 17.724 1.00 52.66 869 GLN A N 1
ATOM 6677 C CA . GLN A 1 869 ? 6.431 -17.300 16.491 1.00 52.66 869 GLN A CA 1
ATOM 6678 C C . GLN A 1 869 ? 5.125 -18.075 16.228 1.00 52.66 869 GLN A C 1
ATOM 6680 O O . GLN A 1 869 ? 4.209 -17.540 15.612 1.00 52.66 869 GLN A O 1
ATOM 6685 N N . LEU A 1 870 ? 5.017 -19.325 16.695 1.00 46.81 870 LEU A N 1
ATOM 6686 C CA . LEU A 1 870 ? 3.806 -20.143 16.548 1.00 46.81 870 LEU A CA 1
ATOM 6687 C C . LEU A 1 870 ? 2.707 -19.735 17.542 1.00 46.81 870 LEU A C 1
ATOM 6689 O O . LEU A 1 870 ? 1.537 -19.698 17.168 1.00 46.81 870 LEU A O 1
ATOM 6693 N N . GLY A 1 871 ? 3.084 -19.415 18.786 1.00 45.69 871 GLY A N 1
ATOM 6694 C CA . GLY A 1 871 ? 2.149 -18.899 19.793 1.00 45.69 871 GLY A CA 1
ATOM 6695 C C . GLY A 1 871 ? 1.538 -17.559 19.376 1.00 45.69 871 GLY A C 1
ATOM 6696 O O . GLY A 1 871 ? 0.333 -17.373 19.496 1.00 45.69 871 GLY A O 1
ATOM 6697 N N . GLN A 1 872 ? 2.338 -16.672 18.773 1.00 52.03 872 GLN A N 1
ATOM 6698 C CA . GLN A 1 872 ? 1.868 -15.375 18.264 1.00 52.03 872 GLN A CA 1
ATOM 6699 C C . GLN A 1 872 ? 0.759 -15.511 17.206 1.00 52.03 872 GLN A C 1
ATOM 6701 O O . GLN A 1 872 ? -0.288 -14.886 17.341 1.00 52.03 872 GLN A O 1
ATOM 6706 N N . ALA A 1 873 ? 0.924 -16.387 16.211 1.00 50.84 873 ALA A N 1
ATOM 6707 C CA . ALA A 1 873 ? -0.065 -16.543 15.138 1.00 50.84 873 ALA A CA 1
ATOM 6708 C C . ALA A 1 873 ? -1.420 -17.117 15.618 1.00 50.84 873 ALA A C 1
ATOM 6710 O O . ALA A 1 873 ? -2.476 -16.771 15.087 1.00 50.84 873 ALA A O 1
ATOM 6711 N N . ILE A 1 874 ? -1.409 -18.001 16.625 1.00 47.41 874 ILE A N 1
ATOM 6712 C CA . ILE A 1 874 ? -2.629 -18.595 17.204 1.00 47.41 874 ILE A CA 1
ATOM 6713 C C . ILE A 1 874 ? -3.352 -17.581 18.105 1.00 47.41 874 ILE A C 1
ATOM 6715 O O . ILE A 1 874 ? -4.582 -17.488 18.053 1.00 47.41 874 ILE A O 1
ATOM 6719 N N . ALA A 1 875 ? -2.597 -16.793 18.876 1.00 48.31 875 ALA A N 1
ATOM 6720 C CA . ALA A 1 875 ? -3.119 -15.713 19.709 1.00 48.31 875 ALA A CA 1
ATOM 6721 C C . ALA A 1 875 ? -3.818 -14.631 18.878 1.00 48.31 875 ALA A C 1
ATOM 6723 O O . ALA A 1 875 ? -4.907 -14.185 19.234 1.00 48.31 875 ALA A O 1
ATOM 6724 N N . GLU A 1 876 ? -3.224 -14.255 17.741 1.00 52.75 876 GLU A N 1
ATOM 6725 C CA . GLU A 1 876 ? -3.779 -13.276 16.800 1.00 52.75 876 GLU A CA 1
ATOM 6726 C C . GLU A 1 876 ? -5.128 -13.749 16.229 1.00 52.75 876 GLU A C 1
ATOM 6728 O O . GLU A 1 876 ? -6.109 -13.006 16.266 1.00 52.75 876 GLU A O 1
ATOM 6733 N N . CYS A 1 877 ? -5.243 -15.021 15.821 1.00 48.28 877 CYS A N 1
ATOM 6734 C CA . CYS A 1 877 ? -6.510 -15.597 15.347 1.00 48.28 877 CYS A CA 1
ATOM 6735 C C . CYS A 1 877 ? -7.612 -15.596 16.424 1.00 48.28 877 CYS A C 1
ATOM 6737 O O . CYS A 1 877 ? -8.783 -15.348 16.126 1.00 48.28 877 CYS A O 1
ATOM 6739 N N . TYR A 1 878 ? -7.250 -15.890 17.677 1.00 43.59 878 TYR A N 1
ATOM 6740 C CA . TYR A 1 878 ? -8.189 -15.937 18.802 1.00 43.59 878 TYR A CA 1
ATOM 6741 C C . TYR A 1 878 ? -8.589 -14.531 19.285 1.00 43.59 878 TYR A C 1
ATOM 6743 O O . TYR A 1 878 ? -9.735 -14.313 19.682 1.00 43.59 878 TYR A O 1
ATOM 6751 N N . GLY A 1 879 ? -7.669 -13.566 19.202 1.00 48.47 879 GLY A N 1
ATOM 6752 C CA . GLY A 1 879 ? -7.911 -12.150 19.479 1.00 48.47 879 GLY A CA 1
ATOM 6753 C C . GLY A 1 879 ? -8.898 -11.530 18.492 1.00 48.47 879 GLY A C 1
ATOM 6754 O O . GLY A 1 879 ? -9.897 -10.958 18.917 1.00 48.47 879 GLY A O 1
ATOM 6755 N N . ILE A 1 880 ? -8.705 -11.755 17.188 1.00 51.03 880 ILE A N 1
ATOM 6756 C CA . ILE A 1 880 ? -9.614 -11.268 16.132 1.00 51.03 880 ILE A CA 1
ATOM 6757 C C . ILE A 1 880 ? -11.037 -11.826 16.318 1.00 51.03 880 ILE A C 1
ATOM 6759 O O . ILE A 1 880 ? -12.021 -11.104 16.145 1.00 51.03 880 ILE A O 1
ATOM 6763 N N . PHE A 1 881 ? -11.159 -13.097 16.715 1.00 43.94 881 PHE A N 1
ATOM 6764 C CA . PHE A 1 881 ? -12.445 -13.751 16.975 1.00 43.94 881 PHE A CA 1
ATOM 6765 C C . PHE A 1 881 ? -13.184 -13.177 18.198 1.00 43.94 881 PHE A C 1
ATOM 6767 O O . PHE A 1 881 ? -14.410 -13.071 18.177 1.00 43.94 881 PHE A O 1
ATOM 6774 N N . ASN A 1 882 ? -12.456 -12.794 19.251 1.00 46.44 882 ASN A N 1
ATOM 6775 C CA . ASN A 1 882 ? -13.048 -12.281 20.490 1.00 46.44 882 ASN A CA 1
ATOM 6776 C C . ASN A 1 882 ? -13.268 -10.762 20.490 1.00 46.44 882 ASN A C 1
ATOM 6778 O O . ASN A 1 882 ? -14.172 -10.286 21.173 1.00 46.44 882 ASN A O 1
ATOM 6782 N N . GLU A 1 883 ? -12.477 -9.997 19.736 1.00 44.53 883 GLU A N 1
ATOM 6783 C CA . GLU A 1 883 ? -12.600 -8.537 19.655 1.00 44.53 883 GLU A CA 1
ATOM 6784 C C . GLU A 1 883 ? -13.759 -8.097 18.738 1.00 44.53 883 GLU A C 1
ATOM 6786 O O . GLU A 1 883 ? -14.372 -7.051 18.958 1.00 44.53 883 GLU A O 1
ATOM 6791 N N . TYR A 1 884 ? -14.147 -8.924 17.758 1.00 47.38 884 TYR A N 1
ATOM 6792 C CA . TYR A 1 884 ? -15.205 -8.605 16.795 1.00 47.38 884 TYR A CA 1
ATOM 6793 C C . TYR A 1 884 ? -16.380 -9.590 16.870 1.00 47.38 884 TYR A C 1
ATOM 6795 O O . TYR A 1 884 ? -16.511 -10.498 16.053 1.00 47.38 884 TYR A O 1
ATOM 6803 N N . GLY A 1 885 ? -17.316 -9.346 17.796 1.00 42.38 885 GLY A N 1
ATOM 6804 C CA . GLY A 1 885 ? -18.558 -10.121 17.993 1.00 42.38 885 GLY A CA 1
ATOM 6805 C C . GLY A 1 885 ? -19.537 -10.208 16.801 1.00 42.38 885 GLY A C 1
ATOM 6806 O O . GLY A 1 885 ? -20.628 -10.753 16.942 1.00 42.38 885 GLY A O 1
ATOM 6807 N N . ALA A 1 886 ? -19.173 -9.704 15.622 1.00 44.41 886 ALA A N 1
ATOM 6808 C CA . ALA A 1 886 ? -19.776 -10.028 14.332 1.00 44.41 886 ALA A CA 1
ATOM 6809 C C . ALA A 1 886 ? -18.799 -9.603 13.221 1.00 44.41 886 ALA A C 1
ATOM 6811 O O . ALA A 1 886 ? -18.525 -8.411 13.063 1.00 44.41 886 ALA A O 1
ATOM 6812 N N . ILE A 1 887 ? -18.296 -10.562 12.435 1.00 44.12 887 ILE A N 1
ATOM 6813 C CA . ILE A 1 887 ? -17.411 -10.329 11.279 1.00 44.12 887 ILE A CA 1
ATOM 6814 C C . ILE A 1 887 ? -18.154 -9.460 10.249 1.00 44.12 887 ILE A C 1
ATOM 6816 O O . ILE A 1 887 ? -18.927 -9.954 9.430 1.00 44.12 887 ILE A O 1
ATOM 6820 N N . THR A 1 888 ? -17.972 -8.142 10.334 1.00 43.84 888 THR A N 1
ATOM 6821 C CA . THR A 1 888 ? -18.639 -7.141 9.479 1.00 43.84 888 THR A CA 1
ATOM 6822 C C . THR A 1 888 ? -17.670 -6.113 8.884 1.00 43.84 888 THR A C 1
ATOM 6824 O O . THR A 1 888 ? -18.100 -5.282 8.089 1.00 43.84 888 THR A O 1
ATOM 6827 N N . LYS A 1 889 ? -16.367 -6.190 9.203 1.00 48.47 889 LYS A N 1
ATOM 6828 C CA . LYS A 1 889 ? -15.306 -5.324 8.657 1.00 48.47 889 LYS A CA 1
ATOM 6829 C C . LYS A 1 889 ? -14.358 -6.120 7.751 1.00 48.47 889 LYS A C 1
ATOM 6831 O O . LYS A 1 889 ? -13.939 -7.215 8.112 1.00 48.47 889 LYS A O 1
ATOM 6836 N N . GLU A 1 890 ? -14.009 -5.553 6.597 1.00 44.81 890 GLU A N 1
ATOM 6837 C CA . GLU A 1 890 ? -13.112 -6.141 5.584 1.00 44.81 890 GLU A CA 1
ATOM 6838 C C . GLU A 1 890 ? -11.711 -6.454 6.139 1.00 44.81 890 GLU A C 1
ATOM 6840 O O . GLU A 1 890 ? -11.16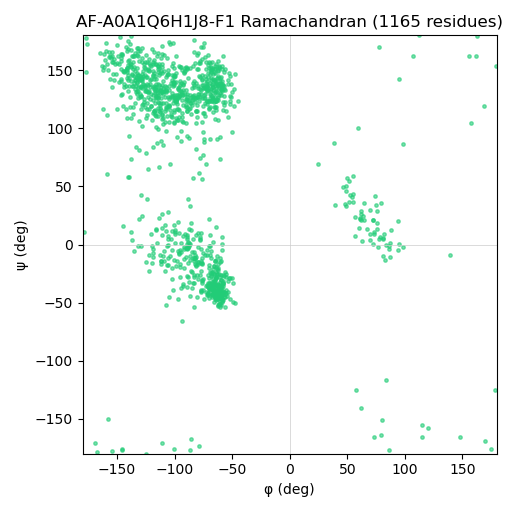5 -7.519 5.860 1.00 44.81 890 GLU A O 1
ATOM 6845 N N . GLN A 1 891 ? -11.195 -5.594 7.024 1.00 45.53 891 GLN A N 1
ATOM 6846 C CA . GLN A 1 891 ? -9.898 -5.765 7.687 1.00 45.53 891 GLN A CA 1
ATOM 6847 C C . GLN A 1 891 ? -9.838 -7.024 8.565 1.00 45.53 891 GLN A C 1
ATOM 6849 O O . GLN A 1 891 ? -8.896 -7.797 8.467 1.00 45.53 891 GLN A O 1
ATOM 6854 N N . ALA A 1 892 ? -10.892 -7.307 9.338 1.00 48.88 892 ALA A N 1
ATOM 6855 C CA . ALA A 1 892 ? -10.953 -8.511 10.172 1.00 48.88 892 ALA A CA 1
ATOM 6856 C C . ALA A 1 892 ? -10.952 -9.804 9.331 1.00 48.88 892 ALA A C 1
ATOM 6858 O O . ALA A 1 892 ? -10.468 -10.838 9.782 1.00 48.88 892 ALA A O 1
ATOM 6859 N N . ASN A 1 893 ? -11.458 -9.745 8.094 1.00 48.69 893 ASN A N 1
ATOM 6860 C CA . ASN A 1 893 ? -11.373 -10.852 7.141 1.00 48.69 893 ASN A CA 1
ATOM 6861 C C . ASN A 1 893 ? -9.983 -10.966 6.502 1.00 48.69 893 ASN A C 1
ATOM 6863 O O . ASN A 1 893 ? -9.504 -12.084 6.314 1.00 48.69 893 ASN A O 1
ATOM 6867 N N . ALA A 1 894 ? -9.334 -9.847 6.173 1.00 51.62 894 ALA A N 1
ATOM 6868 C CA . ALA A 1 894 ? -7.972 -9.836 5.641 1.00 51.62 894 ALA A CA 1
ATOM 6869 C C . ALA A 1 894 ? -6.965 -10.368 6.673 1.00 51.62 894 ALA A C 1
ATOM 6871 O O . ALA A 1 894 ? -6.163 -11.240 6.348 1.00 51.62 894 ALA A O 1
ATOM 6872 N N . ASP A 1 895 ? -7.089 -9.940 7.929 1.00 52.47 895 ASP A N 1
ATOM 6873 C CA . ASP A 1 895 ? -6.213 -10.350 9.030 1.00 52.47 895 ASP A CA 1
ATOM 6874 C C . ASP A 1 895 ? -6.415 -11.829 9.399 1.00 52.47 895 ASP A C 1
ATOM 6876 O O . ASP A 1 895 ? -5.450 -12.554 9.655 1.00 52.47 895 ASP A O 1
ATOM 6880 N N . LEU A 1 896 ? -7.663 -12.316 9.344 1.00 52.16 896 LEU A N 1
ATOM 6881 C CA . LEU A 1 896 ? -7.976 -13.737 9.509 1.00 52.16 896 LEU A CA 1
ATOM 6882 C C . LEU A 1 896 ? -7.393 -14.574 8.357 1.00 52.16 896 LEU A C 1
ATOM 6884 O O . LEU A 1 896 ? -6.850 -15.652 8.589 1.00 52.16 896 LEU A O 1
ATOM 6888 N N . THR A 1 897 ? -7.454 -14.067 7.124 1.00 51.62 897 THR A N 1
ATOM 6889 C CA . THR A 1 897 ? -6.925 -14.749 5.931 1.00 51.62 897 THR A CA 1
ATOM 6890 C C . THR A 1 897 ? -5.390 -14.782 5.921 1.00 51.62 897 THR A C 1
ATOM 6892 O O . THR A 1 897 ? -4.806 -15.825 5.624 1.00 51.62 897 THR A O 1
ATOM 6895 N N . ASP A 1 898 ? -4.722 -13.689 6.301 1.00 53.94 898 ASP A N 1
ATOM 6896 C CA . ASP A 1 898 ? -3.253 -13.597 6.362 1.00 53.94 898 ASP A CA 1
ATOM 6897 C C . ASP A 1 898 ? -2.668 -14.465 7.489 1.00 53.94 898 ASP A C 1
ATOM 6899 O O . ASP A 1 898 ? -1.659 -15.155 7.308 1.00 53.94 898 ASP A O 1
ATOM 6903 N N . SER A 1 899 ? -3.349 -14.513 8.637 1.00 52.56 899 SER A N 1
ATOM 6904 C CA . SER A 1 899 ? -2.962 -15.366 9.769 1.00 52.56 899 SER A CA 1
ATOM 6905 C C . SER A 1 899 ? -3.078 -16.858 9.431 1.00 52.56 899 SER A C 1
ATOM 6907 O O . SER A 1 899 ? -2.182 -17.644 9.758 1.00 52.56 899 SER A O 1
ATOM 6909 N N . ILE A 1 900 ? -4.126 -17.251 8.695 1.00 51.69 900 ILE A N 1
ATOM 6910 C CA . ILE A 1 900 ? -4.296 -18.620 8.178 1.00 51.69 900 ILE A CA 1
ATOM 6911 C C . ILE A 1 900 ? -3.189 -18.962 7.163 1.00 51.69 900 ILE A C 1
ATOM 6913 O O . ILE A 1 900 ? -2.579 -20.029 7.257 1.00 51.69 900 ILE A O 1
ATOM 6917 N N . ALA A 1 901 ? -2.844 -18.041 6.257 1.00 53.25 901 ALA A N 1
ATOM 6918 C CA . ALA A 1 901 ? -1.795 -18.247 5.254 1.00 53.25 901 ALA A CA 1
ATOM 6919 C C . ALA A 1 901 ? -0.376 -18.351 5.861 1.00 53.25 901 ALA A C 1
ATOM 6921 O O . ALA A 1 901 ? 0.437 -19.181 5.433 1.00 53.25 901 ALA A O 1
ATOM 6922 N N . LYS A 1 902 ? -0.060 -17.553 6.893 1.00 54.75 902 LYS A N 1
ATOM 6923 C CA . LYS A 1 902 ? 1.209 -17.647 7.644 1.00 54.75 902 LYS A CA 1
ATOM 6924 C C . LYS A 1 902 ? 1.348 -18.987 8.358 1.00 54.75 902 LYS A C 1
ATOM 6926 O O . LYS A 1 902 ? 2.421 -19.595 8.301 1.00 54.75 902 LYS A O 1
ATOM 6931 N N . ALA A 1 903 ? 0.273 -19.463 8.983 1.00 51.31 903 ALA A N 1
ATOM 6932 C CA . ALA A 1 903 ? 0.254 -20.775 9.616 1.00 51.31 903 ALA A CA 1
ATOM 6933 C C . ALA A 1 903 ? 0.527 -21.885 8.583 1.00 51.31 903 ALA A C 1
ATOM 6935 O O . ALA A 1 903 ? 1.432 -22.699 8.783 1.00 51.31 903 ALA A O 1
ATOM 6936 N N . GLU A 1 904 ? -0.159 -21.874 7.435 1.00 48.25 904 GLU A N 1
ATOM 6937 C CA . GLU A 1 904 ? 0.050 -22.849 6.353 1.00 48.25 904 GLU A CA 1
ATOM 6938 C C . GLU A 1 904 ? 1.495 -22.870 5.823 1.00 48.25 904 GLU A C 1
ATOM 6940 O O . GLU A 1 904 ? 2.067 -23.947 5.606 1.00 48.25 904 GLU A O 1
ATOM 6945 N N . LYS A 1 905 ? 2.133 -21.704 5.671 1.00 51.41 905 LYS A N 1
ATOM 6946 C CA . LYS A 1 905 ? 3.531 -21.594 5.221 1.00 51.41 905 LYS A CA 1
ATOM 6947 C C . LYS A 1 905 ? 4.519 -22.225 6.209 1.00 51.41 905 LYS A C 1
ATOM 6949 O O . LYS A 1 905 ? 5.383 -23.004 5.800 1.00 51.41 905 LYS A O 1
ATOM 6954 N N . ILE A 1 906 ? 4.361 -21.949 7.505 1.00 52.12 906 ILE A N 1
ATOM 6955 C CA . ILE A 1 906 ? 5.209 -22.507 8.572 1.00 52.12 906 ILE A CA 1
ATOM 6956 C C . ILE A 1 906 ? 5.106 -24.042 8.607 1.00 52.12 906 ILE A C 1
ATOM 6958 O O . ILE A 1 906 ? 6.120 -24.729 8.766 1.00 52.12 906 ILE A O 1
ATOM 6962 N N . PHE A 1 907 ? 3.907 -24.593 8.392 1.00 49.56 907 PHE A N 1
ATOM 6963 C CA . PHE A 1 907 ? 3.686 -26.041 8.326 1.00 49.56 907 PHE A CA 1
ATOM 6964 C C . PHE A 1 907 ? 4.264 -26.689 7.061 1.00 49.56 907 PHE A C 1
ATOM 6966 O O . PHE A 1 907 ? 4.789 -27.805 7.128 1.00 49.56 907 PHE A O 1
ATOM 6973 N N . THR A 1 908 ? 4.207 -25.995 5.923 1.00 46.09 908 THR A N 1
ATOM 6974 C CA . THR A 1 908 ? 4.687 -26.509 4.630 1.00 46.09 908 THR A CA 1
ATOM 6975 C C . THR A 1 908 ? 6.219 -26.552 4.558 1.00 46.09 908 THR A C 1
ATOM 6977 O O . THR A 1 908 ? 6.789 -27.495 4.010 1.00 46.09 908 THR A O 1
ATOM 6980 N N . GLU A 1 909 ? 6.911 -25.581 5.161 1.00 48.38 909 GLU A N 1
ATOM 6981 C CA . GLU A 1 909 ? 8.379 -25.474 5.111 1.00 48.38 909 GLU A CA 1
ATOM 6982 C C . GLU A 1 909 ? 9.111 -26.383 6.117 1.00 48.38 909 GLU A C 1
ATOM 6984 O O . GLU A 1 909 ? 10.302 -26.656 5.949 1.00 48.38 909 GLU A O 1
ATOM 6989 N N . ARG A 1 910 ? 8.433 -26.885 7.161 1.00 49.84 910 ARG A N 1
ATOM 6990 C CA . ARG A 1 910 ? 9.079 -27.619 8.267 1.00 49.84 910 ARG A CA 1
ATOM 6991 C C . ARG A 1 910 ? 8.438 -28.969 8.605 1.00 49.84 910 ARG A C 1
ATOM 6993 O O . ARG A 1 910 ? 8.324 -29.284 9.775 1.00 49.84 910 ARG A O 1
ATOM 7000 N N . SER A 1 911 ? 8.056 -29.778 7.609 1.00 42.09 911 SER A N 1
ATOM 7001 C CA . SER A 1 911 ? 7.739 -31.229 7.715 1.00 42.09 911 SER A CA 1
ATOM 7002 C C . SER A 1 911 ? 7.301 -31.727 9.113 1.00 42.09 911 SER A C 1
ATOM 7004 O O . SER A 1 911 ? 8.034 -32.470 9.770 1.00 42.09 911 SER A O 1
ATOM 7006 N N . ILE A 1 912 ? 6.112 -31.323 9.577 1.00 47.12 912 ILE A N 1
ATOM 7007 C CA . ILE A 1 912 ? 5.550 -31.752 10.872 1.00 47.12 912 ILE A CA 1
ATOM 7008 C C . ILE A 1 912 ? 4.543 -32.898 10.632 1.00 47.12 912 ILE A C 1
ATOM 7010 O O . ILE A 1 912 ? 3.599 -32.759 9.860 1.00 47.12 912 ILE A O 1
ATOM 7014 N N . GLU A 1 913 ? 4.728 -34.051 11.283 1.00 41.25 913 GLU A N 1
ATOM 7015 C CA . GLU A 1 913 ? 4.115 -35.359 10.948 1.00 41.25 913 GLU A CA 1
ATOM 7016 C C . GLU A 1 913 ? 2.581 -35.542 11.193 1.00 41.25 913 GLU A C 1
ATOM 7018 O O . GLU A 1 913 ? 2.119 -36.677 11.307 1.00 41.25 913 GLU A O 1
ATOM 7023 N N . LYS A 1 914 ? 1.733 -34.497 11.263 1.00 45.97 914 LYS A N 1
ATOM 7024 C CA . LYS A 1 914 ? 0.269 -34.647 11.533 1.00 45.97 914 LYS A CA 1
ATOM 7025 C C . LYS A 1 914 ? -0.656 -33.716 10.716 1.00 45.97 914 LYS A C 1
ATOM 7027 O O . LYS A 1 914 ? -1.447 -32.966 11.278 1.00 45.97 914 LYS A O 1
ATOM 7032 N N . SER A 1 915 ? -0.597 -33.779 9.386 1.00 47.16 915 SER A N 1
ATOM 7033 C CA . SER A 1 915 ? -1.229 -32.806 8.470 1.00 47.16 915 SER A CA 1
ATOM 7034 C C . SER A 1 915 ? -2.741 -32.944 8.185 1.00 47.16 915 SER A C 1
ATOM 7036 O O . SER A 1 915 ? -3.329 -32.001 7.668 1.00 47.16 915 SER A O 1
ATOM 7038 N N . SER A 1 916 ? -3.412 -34.064 8.489 1.00 40.75 916 SER A N 1
ATOM 7039 C CA . SER A 1 916 ? -4.794 -34.288 8.006 1.00 40.75 916 SER A CA 1
ATOM 7040 C C . SER A 1 916 ? -5.904 -33.651 8.850 1.00 40.75 916 SER A C 1
ATOM 7042 O O . SER A 1 916 ? -6.903 -33.220 8.297 1.00 40.75 916 SER A O 1
ATOM 7044 N N . GLN A 1 917 ? -5.745 -33.552 10.172 1.00 45.25 917 GLN A N 1
ATOM 7045 C CA . GLN A 1 917 ? -6.800 -33.022 11.054 1.00 45.25 917 GLN A CA 1
ATOM 7046 C C . GLN A 1 917 ? -6.929 -31.496 10.977 1.00 45.25 917 GLN A C 1
ATOM 7048 O O . GLN A 1 917 ? -8.014 -30.959 11.157 1.00 45.25 917 GLN A O 1
ATOM 7053 N N . VAL A 1 918 ? -5.832 -30.798 10.682 1.00 46.12 918 VAL A N 1
ATOM 7054 C CA . VAL A 1 918 ? -5.792 -29.329 10.598 1.00 46.12 918 VAL A CA 1
ATOM 7055 C C . VAL A 1 918 ? -6.530 -28.820 9.354 1.00 46.12 918 VAL A C 1
ATOM 7057 O O . VAL A 1 918 ? -7.219 -27.806 9.424 1.00 46.12 918 VAL A O 1
ATOM 7060 N N . LYS A 1 919 ? -6.467 -29.568 8.245 1.00 47.03 919 LYS A N 1
ATOM 7061 C CA . LYS A 1 919 ? -7.172 -29.244 6.998 1.00 47.03 919 LYS A CA 1
ATOM 7062 C C . LYS A 1 919 ? -8.698 -29.278 7.166 1.00 47.03 919 LYS A C 1
ATOM 7064 O O . LYS A 1 919 ? -9.380 -28.341 6.763 1.00 47.03 919 LYS A O 1
ATOM 7069 N N . ASP A 1 920 ? -9.214 -30.313 7.824 1.00 47.16 920 ASP A N 1
ATOM 7070 C CA . ASP A 1 920 ? -10.656 -30.479 8.054 1.00 47.16 920 ASP A CA 1
ATOM 7071 C C . ASP A 1 920 ? -11.225 -29.369 8.967 1.00 47.16 920 ASP A C 1
ATOM 7073 O O . ASP A 1 920 ? -12.354 -28.912 8.777 1.00 47.16 920 ASP A O 1
ATOM 7077 N N . TYR A 1 921 ? -10.433 -28.896 9.941 1.00 46.75 921 TYR A N 1
ATOM 7078 C CA . TYR A 1 921 ? -10.812 -27.774 10.807 1.00 46.75 921 TYR A CA 1
ATOM 7079 C C . TYR A 1 921 ? -10.842 -26.434 10.060 1.00 46.75 921 TYR A C 1
ATOM 7081 O O . TYR A 1 921 ? -11.753 -25.638 10.293 1.00 46.75 921 TYR A O 1
ATOM 7089 N N . ALA A 1 922 ? -9.901 -26.199 9.142 1.00 47.97 922 ALA A N 1
ATOM 7090 C CA . ALA A 1 922 ? -9.885 -24.997 8.311 1.00 47.97 922 ALA A CA 1
ATOM 7091 C C . ALA A 1 922 ? -11.105 -24.933 7.369 1.00 47.97 922 ALA A C 1
ATOM 7093 O O . ALA A 1 922 ? -11.785 -23.909 7.303 1.00 47.97 922 ALA A O 1
ATOM 7094 N N . GLU A 1 923 ? -11.453 -26.044 6.708 1.00 49.88 923 GLU A N 1
ATOM 7095 C CA . GLU A 1 923 ? -12.602 -26.115 5.786 1.00 49.88 923 GLU A CA 1
ATOM 7096 C C . GLU A 1 923 ? -13.956 -25.893 6.493 1.00 49.88 923 GLU A C 1
ATOM 7098 O O . GLU A 1 923 ? -14.850 -25.231 5.957 1.00 49.88 923 GLU A O 1
ATOM 7103 N N . ALA A 1 924 ? -14.122 -26.398 7.720 1.00 48.03 924 ALA A N 1
ATOM 7104 C CA . ALA A 1 924 ? -15.342 -26.194 8.503 1.00 48.03 924 ALA A CA 1
ATOM 7105 C C . ALA A 1 924 ? -15.538 -24.727 8.934 1.00 48.03 924 ALA A C 1
ATOM 7107 O O . ALA A 1 924 ? -16.666 -24.223 8.918 1.00 48.03 924 ALA A O 1
ATOM 7108 N N . LEU A 1 925 ? -14.446 -24.035 9.281 1.00 49.06 925 LEU A N 1
ATOM 7109 C CA . LEU A 1 925 ? -14.469 -22.630 9.696 1.00 49.06 925 LEU A CA 1
ATOM 7110 C C . LEU A 1 925 ? -14.876 -21.706 8.532 1.00 49.06 925 LEU A C 1
ATOM 7112 O O . LEU A 1 925 ? -15.713 -20.818 8.704 1.00 49.06 925 LEU A O 1
ATOM 7116 N N . ILE A 1 926 ? -14.352 -21.979 7.330 1.00 50.06 926 ILE A N 1
ATOM 7117 C CA . ILE A 1 926 ? -14.660 -21.247 6.089 1.00 50.06 926 ILE A CA 1
ATOM 7118 C C . ILE A 1 926 ? -16.156 -21.349 5.740 1.00 50.06 926 ILE A C 1
ATOM 7120 O O . ILE A 1 926 ? -16.812 -20.344 5.453 1.00 50.06 926 ILE A O 1
ATOM 7124 N N . ASN A 1 927 ? -16.729 -22.554 5.812 1.00 52.16 927 ASN A N 1
ATOM 7125 C CA . ASN A 1 927 ? -18.136 -22.789 5.468 1.00 52.16 927 ASN A CA 1
ATOM 7126 C C . ASN A 1 927 ? -19.121 -22.116 6.438 1.00 52.16 927 ASN A C 1
ATOM 7128 O O . ASN A 1 927 ? -20.183 -21.643 6.024 1.00 52.16 927 ASN A O 1
ATOM 7132 N N . TYR A 1 928 ? -18.783 -22.051 7.727 1.00 50.41 928 TYR A N 1
ATOM 7133 C CA . TYR A 1 928 ? -19.599 -21.354 8.722 1.00 50.41 928 TYR A CA 1
ATOM 7134 C C . TYR A 1 928 ? -19.607 -19.836 8.486 1.00 50.41 928 TYR A C 1
ATOM 7136 O O . TYR A 1 928 ? -20.676 -19.221 8.464 1.00 50.41 928 TYR A O 1
ATOM 7144 N N . ALA A 1 929 ? -18.434 -19.247 8.226 1.00 50.94 929 ALA A N 1
ATOM 7145 C CA . ALA A 1 929 ? -18.298 -17.820 7.945 1.00 50.94 929 ALA A CA 1
ATOM 7146 C C . ALA A 1 929 ? -19.108 -17.394 6.704 1.00 50.94 929 ALA A C 1
ATOM 7148 O O . ALA A 1 929 ? -19.826 -16.393 6.745 1.00 50.94 929 ALA A O 1
ATOM 7149 N N . ASN A 1 930 ? -19.070 -18.183 5.625 1.00 53.06 930 ASN A N 1
ATOM 7150 C CA . ASN A 1 930 ? -19.797 -17.875 4.389 1.00 53.06 930 ASN A CA 1
ATOM 7151 C C . ASN A 1 930 ? -21.327 -17.942 4.549 1.00 53.06 930 ASN A C 1
ATOM 7153 O O . ASN A 1 930 ? -22.025 -17.043 4.084 1.00 53.06 930 ASN A O 1
ATOM 7157 N N . ASN A 1 931 ? -21.864 -18.938 5.261 1.00 55.38 931 ASN A N 1
ATOM 7158 C CA . ASN A 1 931 ? -23.311 -19.045 5.500 1.00 55.38 931 ASN A CA 1
ATOM 7159 C C . ASN A 1 931 ? -23.858 -17.906 6.378 1.00 55.38 931 ASN A C 1
ATOM 7161 O O . ASN A 1 931 ? -24.972 -17.428 6.157 1.00 55.38 931 ASN A O 1
ATOM 7165 N N . TYR A 1 932 ? -23.065 -17.427 7.340 1.00 53.75 932 TYR A N 1
ATOM 7166 C CA . TYR A 1 932 ? -23.431 -16.272 8.159 1.00 53.75 932 TYR A CA 1
ATOM 7167 C C . TYR A 1 932 ? -23.486 -14.975 7.325 1.00 53.75 932 TYR A C 1
ATOM 7169 O O . TYR A 1 932 ? -24.442 -14.209 7.463 1.00 53.75 932 TYR A O 1
ATOM 7177 N N . ARG A 1 933 ? -22.551 -14.772 6.375 1.00 54.44 933 ARG A N 1
ATOM 7178 C CA . ARG A 1 933 ? -22.486 -13.579 5.494 1.00 54.44 933 ARG A CA 1
ATOM 7179 C C . ARG A 1 933 ? -23.770 -13.327 4.692 1.00 54.44 933 ARG A C 1
ATOM 7181 O O . ARG A 1 933 ? -24.210 -12.183 4.618 1.00 54.44 933 ARG A O 1
ATOM 7188 N N . PHE A 1 934 ? -24.396 -14.363 4.129 1.00 56.53 934 PHE A N 1
ATOM 7189 C CA . PHE A 1 934 ? -25.628 -14.225 3.332 1.00 56.53 934 PHE A CA 1
ATOM 7190 C C . PHE A 1 934 ? -26.895 -14.014 4.180 1.00 56.53 934 PHE A C 1
ATOM 7192 O O . PHE A 1 934 ? -27.881 -13.463 3.694 1.00 56.53 934 PHE A O 1
ATOM 7199 N N . SER A 1 935 ? -26.869 -14.421 5.454 1.00 52.75 935 SER A N 1
ATOM 7200 C CA . SER A 1 935 ? -28.016 -14.338 6.372 1.00 52.75 935 SER A CA 1
ATOM 7201 C C . SER A 1 935 ? -28.219 -12.962 7.028 1.00 52.75 935 SER A C 1
ATOM 7203 O O . SER A 1 935 ? -29.273 -12.706 7.606 1.00 52.75 935 SER A O 1
ATOM 7205 N N . LEU A 1 936 ? -27.231 -12.065 6.934 1.00 49.44 936 LEU A N 1
ATOM 7206 C CA . LEU A 1 936 ? -27.150 -10.847 7.747 1.00 49.44 936 LEU A CA 1
ATOM 7207 C C . LEU A 1 936 ? -27.851 -9.593 7.185 1.00 49.44 936 LEU A C 1
ATOM 7209 O O . LEU A 1 936 ? -27.798 -8.563 7.856 1.00 49.44 936 LEU A O 1
ATOM 7213 N N . LYS A 1 937 ? -28.469 -9.590 5.990 1.00 53.78 937 LYS A N 1
ATOM 7214 C CA . LYS A 1 937 ? -28.931 -8.320 5.376 1.00 53.78 937 LYS A CA 1
ATOM 7215 C C . LYS A 1 937 ? -30.273 -8.386 4.625 1.00 53.78 937 LYS A C 1
ATOM 7217 O O . LYS A 1 937 ? -30.352 -9.022 3.573 1.00 53.78 937 LYS A O 1
ATOM 7222 N N . PRO A 1 938 ? -31.297 -7.644 5.087 1.00 43.75 938 PRO A N 1
ATOM 7223 C CA . PRO A 1 938 ? -32.417 -7.187 4.275 1.00 43.75 938 PRO A CA 1
ATOM 7224 C C . PRO A 1 938 ? -32.177 -5.744 3.762 1.00 43.75 938 PRO A C 1
ATOM 7226 O O . PRO A 1 938 ? -31.768 -4.864 4.512 1.00 43.75 938 PRO A O 1
ATOM 7229 N N . GLU A 1 939 ? -32.462 -5.508 2.477 1.00 46.12 939 GLU A N 1
ATOM 7230 C CA . GLU A 1 939 ? -32.872 -4.206 1.896 1.00 46.12 939 GLU A CA 1
ATOM 7231 C C . GLU A 1 939 ? -31.850 -3.093 1.540 1.00 46.12 939 GLU A C 1
ATOM 7233 O O . GLU A 1 939 ? -32.286 -2.055 1.049 1.00 46.12 939 GLU A O 1
ATOM 7238 N N . THR A 1 940 ? -30.520 -3.259 1.628 1.00 39.12 940 THR A N 1
ATOM 7239 C CA . THR A 1 940 ? -29.573 -2.239 1.086 1.00 39.12 940 THR A CA 1
ATOM 7240 C C . THR A 1 940 ? -28.465 -2.810 0.188 1.00 39.12 940 THR A C 1
ATOM 7242 O O . THR A 1 940 ? -27.947 -3.896 0.442 1.00 39.12 940 THR A O 1
ATOM 7245 N N . LEU A 1 941 ? -28.140 -2.058 -0.882 1.00 49.28 941 LEU A N 1
ATOM 7246 C CA . LEU A 1 941 ? -27.162 -2.318 -1.960 1.00 49.28 941 LEU A CA 1
ATOM 7247 C C . LEU A 1 941 ? -25.719 -2.462 -1.434 1.00 49.28 941 LEU A C 1
ATOM 7249 O O . LEU A 1 941 ? -24.889 -1.574 -1.618 1.00 49.28 941 LEU A O 1
ATOM 7253 N N . VAL A 1 942 ? -25.404 -3.579 -0.781 1.00 48.91 942 VAL A N 1
ATOM 7254 C CA . VAL A 1 942 ? -24.018 -3.972 -0.496 1.00 48.91 942 VAL A CA 1
ATOM 7255 C C . VAL A 1 942 ? -23.683 -5.191 -1.345 1.00 48.91 942 VAL A C 1
ATOM 7257 O O . VAL A 1 942 ? -24.224 -6.272 -1.129 1.00 48.91 942 VAL A O 1
ATOM 7260 N N . GLU A 1 943 ? -22.801 -4.981 -2.317 1.00 63.28 943 GLU A N 1
ATOM 7261 C CA . GLU A 1 943 ? -22.292 -5.996 -3.237 1.00 63.28 943 GLU A CA 1
ATOM 7262 C C . GLU A 1 943 ? -21.400 -7.004 -2.465 1.00 63.28 943 GLU A C 1
ATOM 7264 O O . GLU A 1 943 ? -20.456 -6.605 -1.787 1.00 63.28 943 GLU A O 1
ATOM 7269 N N . ILE A 1 944 ? -21.715 -8.308 -2.508 1.00 64.50 944 ILE A N 1
ATOM 7270 C CA . ILE A 1 944 ? -20.918 -9.383 -1.880 1.00 64.50 944 ILE A CA 1
ATOM 7271 C C . ILE A 1 944 ? -20.150 -10.131 -2.969 1.00 64.50 944 ILE A C 1
ATOM 7273 O O . ILE A 1 944 ? -20.766 -10.763 -3.829 1.00 64.50 944 ILE A O 1
ATOM 7277 N N . ASP A 1 945 ? -18.819 -10.124 -2.904 1.00 70.81 945 ASP A N 1
ATOM 7278 C CA . ASP A 1 945 ? -17.988 -10.931 -3.800 1.00 70.81 945 ASP A CA 1
ATOM 7279 C C . ASP A 1 945 ? -18.229 -12.436 -3.570 1.00 70.81 945 ASP A C 1
ATOM 7281 O O . ASP A 1 945 ? -18.034 -12.975 -2.477 1.00 70.81 945 ASP A O 1
ATOM 7285 N N . CYS A 1 946 ? -18.701 -13.092 -4.624 1.00 78.81 946 CYS A N 1
ATOM 7286 C CA . CYS A 1 946 ? -19.031 -14.507 -4.719 1.00 78.81 946 CYS A CA 1
ATOM 7287 C C . CYS A 1 946 ? -18.130 -15.229 -5.735 1.00 78.81 946 CYS A C 1
ATOM 7289 O O . CYS A 1 946 ? -18.426 -16.358 -6.118 1.00 78.81 946 CYS A O 1
ATOM 7291 N N . THR A 1 947 ? -17.037 -14.605 -6.182 1.00 81.81 947 THR A N 1
ATOM 7292 C CA . THR A 1 947 ? -16.132 -15.141 -7.211 1.00 81.81 947 THR A CA 1
ATOM 7293 C C . THR A 1 947 ? -15.516 -16.479 -6.808 1.00 81.81 947 THR A C 1
ATOM 7295 O O . THR A 1 947 ? -15.319 -17.339 -7.658 1.00 81.81 947 THR A O 1
ATOM 7298 N N . TYR A 1 948 ? -15.314 -16.712 -5.507 1.00 75.88 948 TYR A N 1
ATOM 7299 C CA . TYR A 1 948 ? -14.829 -17.989 -4.966 1.00 75.88 948 TYR A CA 1
ATOM 7300 C C . TYR A 1 948 ? -15.745 -19.192 -5.261 1.00 75.88 948 TYR A C 1
ATOM 7302 O O . TYR A 1 948 ? -15.321 -20.333 -5.093 1.00 75.88 948 TYR A O 1
ATOM 7310 N N . LEU A 1 949 ? -16.995 -18.950 -5.673 1.00 82.75 949 LEU A N 1
ATOM 7311 C CA . LEU A 1 949 ? -17.949 -19.986 -6.080 1.00 82.75 949 LEU A CA 1
ATOM 7312 C C . LEU A 1 949 ? -17.820 -20.366 -7.559 1.00 82.75 949 LEU A C 1
ATOM 7314 O O . LEU A 1 949 ? -18.381 -21.377 -7.972 1.00 82.75 949 LEU A O 1
ATOM 7318 N N . ILE A 1 950 ? -17.103 -19.569 -8.353 1.00 88.56 950 ILE A N 1
ATOM 7319 C CA . ILE A 1 950 ? -16.721 -19.944 -9.709 1.00 88.56 950 ILE A CA 1
ATOM 7320 C C . ILE A 1 950 ? -15.503 -20.856 -9.587 1.00 88.56 950 ILE A C 1
ATOM 7322 O O . ILE A 1 950 ? -14.451 -20.447 -9.098 1.00 88.56 950 ILE A O 1
ATOM 7326 N N . GLU A 1 951 ? -15.602 -22.090 -10.067 1.00 88.25 951 GLU A N 1
ATOM 7327 C CA . GLU A 1 951 ? -14.426 -22.928 -10.245 1.00 88.25 951 GLU A CA 1
ATOM 7328 C C . GLU A 1 951 ? -13.552 -22.346 -11.357 1.00 88.25 951 GLU A C 1
ATOM 7330 O O . GLU A 1 951 ? -14.003 -22.139 -12.485 1.00 88.25 951 GLU A O 1
ATOM 7335 N N . ASN A 1 952 ? -12.275 -22.118 -11.042 1.00 87.12 952 ASN A N 1
ATOM 7336 C CA . ASN A 1 952 ? -11.262 -21.668 -11.995 1.00 87.12 952 ASN A CA 1
ATOM 7337 C C . ASN A 1 952 ? -11.646 -20.366 -12.748 1.00 87.12 952 ASN A C 1
ATOM 7339 O O . ASN A 1 952 ? -11.710 -20.379 -13.980 1.00 87.12 952 ASN A O 1
ATOM 7343 N N . PRO A 1 953 ? -11.899 -19.255 -12.027 1.00 89.69 953 PRO A N 1
ATOM 7344 C CA . PRO A 1 953 ? -12.384 -17.996 -12.604 1.00 89.69 953 PRO A CA 1
ATOM 7345 C C . PRO A 1 953 ? -11.354 -17.281 -13.494 1.00 89.69 953 PRO A C 1
ATOM 7347 O O . PRO A 1 953 ? -11.748 -16.537 -14.387 1.00 89.69 953 PRO A O 1
ATOM 7350 N N . SER A 1 954 ? -10.060 -17.538 -13.282 1.00 87.44 954 SER A N 1
ATOM 7351 C CA . SER A 1 954 ? -8.934 -16.918 -14.002 1.00 87.44 954 SER A CA 1
ATOM 7352 C C . SER A 1 954 ? -8.032 -17.914 -14.740 1.00 87.44 954 SER A C 1
ATOM 7354 O O . SER A 1 954 ? -6.948 -17.593 -15.193 1.00 87.44 954 SER A O 1
ATOM 7356 N N . PHE A 1 955 ? -8.421 -19.191 -14.823 1.00 90.62 955 PHE A N 1
ATOM 7357 C CA . PHE A 1 955 ? -7.712 -20.224 -15.603 1.00 90.62 955 PHE A CA 1
ATOM 7358 C C . PHE A 1 955 ? -6.220 -20.482 -15.281 1.00 90.62 955 PHE A C 1
ATOM 7360 O O . PHE A 1 955 ? -5.587 -21.327 -15.930 1.00 90.62 955 PHE A O 1
ATOM 7367 N N . GLU A 1 956 ? -5.672 -19.882 -14.222 1.00 90.25 956 GLU A N 1
ATOM 7368 C CA . GLU A 1 956 ? -4.273 -20.023 -13.787 1.00 90.25 956 GLU A CA 1
ATOM 7369 C C . GLU A 1 956 ? -3.882 -21.453 -13.393 1.00 90.25 956 GLU A C 1
ATOM 7371 O O . GLU A 1 956 ? -2.712 -21.846 -13.449 1.00 90.25 956 GLU A O 1
ATOM 7376 N N . SER A 1 957 ? -4.872 -22.293 -13.084 1.00 84.88 957 SER A N 1
ATOM 7377 C CA . SER A 1 957 ? -4.684 -23.726 -12.833 1.00 84.88 957 SER A CA 1
ATOM 7378 C C . SER A 1 957 ? -4.326 -24.537 -14.096 1.00 84.88 957 SER A C 1
ATOM 7380 O O . SER A 1 957 ? -4.101 -25.751 -14.024 1.00 84.88 957 SER A O 1
ATOM 7382 N N . LYS A 1 958 ? -4.243 -23.877 -15.264 1.00 89.44 958 LYS A N 1
ATOM 7383 C CA . LYS A 1 958 ? -3.858 -24.441 -16.574 1.00 89.44 958 LYS A CA 1
ATOM 7384 C C . LYS A 1 958 ? -4.790 -25.540 -17.081 1.00 89.44 958 LYS A C 1
ATOM 7386 O O . LYS A 1 958 ? -4.403 -26.360 -17.916 1.00 89.44 958 LYS A O 1
ATOM 7391 N N . ASN A 1 959 ? -6.013 -25.586 -16.572 1.00 85.56 959 ASN A N 1
ATOM 7392 C CA . ASN A 1 959 ? -7.021 -26.566 -16.948 1.00 85.56 959 ASN A CA 1
ATOM 7393 C C . ASN A 1 959 ? -8.404 -25.902 -17.033 1.00 85.56 959 ASN A C 1
ATOM 7395 O O . ASN A 1 959 ? -8.536 -24.714 -16.771 1.00 85.56 959 ASN A O 1
ATOM 7399 N N . LYS A 1 960 ? -9.416 -26.659 -17.464 1.00 84.81 960 LYS A N 1
ATOM 7400 C CA . LYS A 1 960 ? -10.808 -26.196 -17.611 1.00 84.81 960 LYS A CA 1
ATOM 7401 C C . LYS A 1 960 ? -11.737 -26.854 -16.583 1.00 84.81 960 LYS A C 1
ATOM 7403 O O . LYS A 1 960 ? -12.900 -27.083 -16.885 1.00 84.81 960 LYS A O 1
ATOM 7408 N N . THR A 1 961 ? -11.215 -27.267 -15.428 1.00 85.12 961 THR A N 1
ATOM 7409 C CA . THR A 1 961 ? -12.036 -27.920 -14.391 1.00 85.12 961 THR A CA 1
ATOM 7410 C C . THR A 1 961 ? -13.188 -26.993 -14.007 1.00 85.12 961 THR A C 1
ATOM 7412 O O . THR A 1 961 ? -12.982 -25.783 -13.938 1.00 85.12 961 THR A O 1
ATOM 7415 N N . GLY A 1 962 ? -14.390 -27.552 -13.874 1.00 85.38 962 GLY A N 1
ATOM 7416 C CA . GLY A 1 962 ? -15.622 -26.799 -13.620 1.00 85.38 962 GLY A CA 1
ATOM 7417 C C . GLY A 1 962 ? -16.290 -26.196 -14.860 1.00 85.38 962 GLY A C 1
ATOM 7418 O O . GLY A 1 962 ? -17.454 -25.819 -14.794 1.00 85.38 962 GLY A O 1
ATOM 7419 N N . TRP A 1 963 ? -15.611 -26.148 -16.011 1.00 90.06 963 TRP A N 1
ATOM 7420 C CA . TRP A 1 963 ? -16.149 -25.548 -17.235 1.00 90.06 963 TRP A CA 1
ATOM 7421 C C . TRP A 1 963 ? -16.522 -26.601 -18.285 1.00 90.06 963 TRP A C 1
ATOM 7423 O O . TRP A 1 963 ? -15.671 -27.320 -18.821 1.00 90.06 963 TRP A O 1
ATOM 7433 N N . GLU A 1 964 ? -17.804 -26.648 -18.632 1.00 85.75 964 GLU A N 1
ATOM 7434 C CA . GLU A 1 964 ? -18.358 -27.455 -19.710 1.00 85.75 964 GLU A CA 1
ATOM 7435 C C . GLU A 1 964 ? -18.079 -26.792 -21.060 1.00 85.75 964 GLU A C 1
ATOM 7437 O O . GLU A 1 964 ? -18.350 -25.610 -21.277 1.00 85.75 964 GLU A O 1
ATOM 7442 N N . THR A 1 965 ? -17.492 -27.548 -21.991 1.00 70.56 965 THR A N 1
ATOM 7443 C CA . THR A 1 965 ? -17.118 -27.020 -23.306 1.00 70.56 965 THR A CA 1
ATOM 7444 C C . THR A 1 965 ? -17.866 -27.747 -24.408 1.00 70.56 965 THR A C 1
ATOM 7446 O O . THR A 1 965 ? -17.576 -28.912 -24.679 1.00 70.56 965 THR A O 1
ATOM 7449 N N . GLU A 1 966 ? -18.729 -27.037 -25.129 1.00 60.19 966 GLU A N 1
ATOM 7450 C CA . GLU A 1 966 ? -19.209 -27.491 -26.440 1.00 60.19 966 GLU A CA 1
ATOM 7451 C C . GLU A 1 966 ? -18.204 -27.139 -27.563 1.00 60.19 966 GLU A C 1
ATOM 7453 O O . GLU A 1 966 ? -18.341 -27.590 -28.698 1.00 60.19 966 GLU A O 1
ATOM 7458 N N . SER A 1 967 ? -17.172 -26.340 -27.244 1.00 59.69 967 SER A N 1
ATOM 7459 C CA . SER A 1 967 ? -16.207 -25.737 -28.174 1.00 59.69 967 SER A CA 1
ATOM 7460 C C . SER A 1 967 ? -14.757 -26.233 -28.006 1.00 59.69 967 SER A C 1
ATOM 7462 O O . SER A 1 967 ? -14.357 -26.738 -26.953 1.00 59.69 967 SER A O 1
ATOM 7464 N N . GLN A 1 968 ? -13.911 -26.012 -29.026 1.00 68.88 968 GLN A N 1
ATOM 7465 C CA . GLN A 1 968 ? -12.444 -26.119 -28.927 1.00 68.88 968 GLN A CA 1
ATOM 7466 C C . GLN A 1 968 ? -11.837 -24.894 -28.212 1.00 68.88 968 GLN A C 1
ATOM 7468 O O . GLN A 1 968 ? -10.990 -24.188 -28.756 1.00 68.88 968 GLN A O 1
ATOM 7473 N N . ALA A 1 969 ? -12.287 -24.613 -26.989 1.00 79.81 969 ALA A N 1
ATOM 7474 C CA . ALA A 1 969 ? -11.638 -23.633 -26.126 1.00 79.81 969 ALA A CA 1
ATOM 7475 C C . ALA A 1 969 ? -10.448 -24.277 -25.399 1.00 79.81 969 ALA A C 1
ATOM 7477 O O . ALA A 1 969 ? -10.532 -25.409 -24.906 1.00 79.81 969 ALA A O 1
ATOM 7478 N N . TYR A 1 970 ? -9.337 -23.558 -25.325 1.00 86.12 970 TYR A N 1
ATOM 7479 C CA . TYR A 1 970 ? -8.080 -24.008 -24.743 1.00 86.12 970 TYR A CA 1
ATOM 7480 C C . TYR A 1 970 ? -7.616 -23.019 -23.689 1.00 86.12 970 TYR A C 1
ATOM 7482 O O . TYR A 1 970 ? -7.751 -21.816 -23.879 1.00 86.12 970 TYR A O 1
ATOM 7490 N N . ILE A 1 971 ? -6.982 -23.524 -22.635 1.00 90.38 971 ILE A N 1
ATOM 7491 C CA . ILE A 1 971 ? -6.204 -22.660 -21.751 1.00 90.38 971 ILE A CA 1
ATOM 7492 C C . ILE A 1 971 ? -4.840 -22.457 -22.385 1.00 90.38 971 ILE A C 1
ATOM 7494 O O . ILE A 1 971 ? -4.170 -23.420 -22.782 1.00 90.38 971 ILE A O 1
ATOM 7498 N N . LYS A 1 972 ? -4.459 -21.198 -22.558 1.00 91.12 972 LYS A N 1
ATOM 7499 C CA . LYS A 1 972 ? -3.238 -20.808 -23.252 1.00 91.12 972 LYS A CA 1
ATOM 7500 C C . LYS A 1 972 ? -2.445 -19.875 -22.368 1.00 91.12 972 LYS A C 1
ATOM 7502 O O . LYS A 1 972 ? -3.004 -18.994 -21.731 1.00 91.12 972 LYS A O 1
ATOM 7507 N N . ALA A 1 973 ? -1.134 -20.085 -22.348 1.00 89.94 973 ALA A N 1
ATOM 7508 C CA . ALA A 1 973 ? -0.249 -19.179 -21.648 1.00 89.94 973 ALA A CA 1
ATOM 7509 C C . ALA A 1 973 ? -0.325 -17.795 -22.305 1.00 89.94 973 ALA A C 1
ATOM 7511 O O . ALA A 1 973 ? -0.185 -17.666 -23.526 1.00 89.94 973 ALA A O 1
ATOM 7512 N N . ASN A 1 974 ? -0.498 -16.770 -21.483 1.00 87.25 974 ASN A N 1
ATOM 7513 C CA . ASN A 1 974 ? -0.478 -15.372 -21.879 1.00 87.25 974 ASN A CA 1
ATOM 7514 C C . ASN A 1 974 ? 0.908 -14.926 -22.401 1.00 87.25 974 ASN A C 1
ATOM 7516 O O . ASN A 1 974 ? 1.045 -13.914 -23.080 1.00 87.25 974 ASN A O 1
ATOM 7520 N N . SER A 1 975 ? 1.952 -15.725 -22.160 1.00 80.19 975 SER A N 1
ATOM 7521 C CA . SER A 1 975 ? 3.288 -15.535 -22.737 1.00 80.19 975 SER A CA 1
ATOM 7522 C C . SER A 1 975 ? 3.401 -15.966 -24.205 1.00 80.19 975 SER A C 1
ATOM 7524 O O . SER A 1 975 ? 4.398 -15.661 -24.861 1.00 80.19 975 SER A O 1
ATOM 7526 N N . ILE A 1 976 ? 2.403 -16.674 -24.749 1.00 80.62 976 ILE A N 1
ATOM 7527 C CA . ILE A 1 976 ? 2.384 -17.060 -26.162 1.00 80.62 976 ILE A CA 1
ATOM 7528 C C . ILE A 1 976 ? 1.803 -15.911 -26.969 1.00 80.62 976 ILE A C 1
ATOM 7530 O O . ILE A 1 976 ? 0.639 -15.548 -26.827 1.00 80.62 976 ILE A O 1
ATOM 7534 N N . LEU A 1 977 ? 2.605 -15.404 -27.897 1.00 76.31 977 LEU A N 1
ATOM 7535 C CA . LEU A 1 977 ? 2.271 -14.248 -28.710 1.00 76.31 977 LEU A CA 1
ATOM 7536 C C . LEU A 1 977 ? 0.863 -14.277 -29.335 1.00 76.31 977 LEU A C 1
ATOM 7538 O O . LEU A 1 977 ? 0.117 -13.315 -29.210 1.00 76.31 977 LEU A O 1
ATOM 7542 N N . SER A 1 978 ? 0.474 -15.369 -30.000 1.00 77.06 978 SER A N 1
ATOM 7543 C CA . SER A 1 978 ? -0.827 -15.453 -30.687 1.00 77.06 978 SER A CA 1
ATOM 7544 C C . SER A 1 978 ? -2.026 -15.366 -29.739 1.00 77.06 978 SER A C 1
ATOM 7546 O O . SER A 1 978 ? -3.143 -15.093 -30.172 1.00 77.06 978 SER A O 1
ATOM 7548 N N . THR A 1 979 ? -1.808 -15.626 -28.451 1.00 83.69 979 THR A N 1
ATOM 7549 C CA . THR A 1 979 ? -2.842 -15.636 -27.418 1.00 83.69 979 THR A CA 1
ATOM 7550 C C . THR A 1 979 ? -2.640 -14.554 -26.373 1.00 83.69 979 THR A C 1
ATOM 7552 O O . THR A 1 979 ? -3.481 -14.456 -25.497 1.00 83.69 979 THR A O 1
ATOM 7555 N N . MET A 1 980 ? -1.605 -13.717 -26.486 1.00 86.81 980 MET A N 1
ATOM 7556 C CA . MET A 1 980 ? -1.287 -12.682 -25.504 1.00 86.81 980 MET A CA 1
ATOM 7557 C C . MET A 1 980 ? -2.446 -11.689 -25.323 1.00 86.81 980 MET A C 1
ATOM 7559 O O . MET A 1 980 ? -3.085 -11.265 -26.292 1.00 86.81 980 MET A O 1
ATOM 7563 N N . GLY A 1 981 ? -2.703 -11.335 -24.073 1.00 87.19 981 GLY A N 1
ATOM 7564 C CA . GLY A 1 981 ? -3.753 -10.478 -23.563 1.00 87.19 981 GLY A CA 1
ATOM 7565 C C . GLY A 1 981 ? -3.180 -9.462 -22.570 1.00 87.19 981 GLY A C 1
ATOM 7566 O O . GLY A 1 981 ? -2.416 -9.808 -21.672 1.00 87.19 981 GLY A O 1
ATOM 7567 N N . VAL A 1 982 ? -3.552 -8.198 -22.742 1.00 85.94 982 VAL A N 1
ATOM 7568 C CA . VAL A 1 982 ? -3.334 -7.086 -21.819 1.00 85.94 982 VAL A CA 1
ATOM 7569 C C . VAL A 1 982 ? -4.639 -6.876 -21.060 1.00 85.94 982 VAL A C 1
ATOM 7571 O O . VAL A 1 982 ? -5.693 -6.747 -21.688 1.00 85.94 982 VAL A O 1
ATOM 7574 N N . GLY A 1 983 ? -4.552 -6.827 -19.730 1.00 78.12 983 GLY A N 1
ATOM 7575 C CA . GLY A 1 983 ? -5.716 -6.783 -18.839 1.00 78.12 983 GLY A CA 1
ATOM 7576 C C . GLY A 1 983 ? -6.165 -8.154 -18.328 1.00 78.12 983 GLY A C 1
ATOM 7577 O O . GLY A 1 983 ? -7.313 -8.285 -17.931 1.00 78.12 983 GLY A O 1
ATOM 7578 N N . VAL A 1 984 ? -5.288 -9.160 -18.375 1.00 84.88 984 VAL A N 1
ATOM 7579 C CA . VAL A 1 984 ? -5.477 -10.436 -17.667 1.00 84.88 984 VAL A CA 1
ATOM 7580 C C . VAL A 1 984 ? -4.891 -10.358 -16.260 1.00 84.88 984 VAL A C 1
ATOM 7582 O O . VAL A 1 984 ? -3.931 -9.614 -16.040 1.00 84.88 984 VAL A O 1
ATOM 7585 N N . ASP A 1 985 ? -5.442 -11.128 -15.329 1.00 81.31 985 ASP A N 1
ATOM 7586 C CA . ASP A 1 985 ? -5.028 -11.176 -13.925 1.00 81.31 985 ASP A CA 1
ATOM 7587 C C . ASP A 1 985 ? -3.912 -12.204 -13.653 1.00 81.31 985 ASP A C 1
ATOM 7589 O O . ASP A 1 985 ? -3.359 -12.237 -12.551 1.00 81.31 985 ASP A O 1
ATOM 7593 N N . GLY A 1 986 ? -3.488 -12.969 -14.667 1.00 86.00 986 GLY A N 1
ATOM 7594 C CA . GLY A 1 986 ? -2.358 -13.884 -14.535 1.00 86.00 986 GLY A CA 1
ATOM 7595 C C . GLY A 1 986 ? -1.648 -14.305 -15.830 1.00 86.00 986 GLY A C 1
ATOM 7596 O O . GLY A 1 986 ? -1.452 -13.539 -16.780 1.00 86.00 986 GLY A O 1
ATOM 7597 N N . SER A 1 987 ? -1.100 -15.520 -15.805 1.00 89.50 987 SER A N 1
ATOM 7598 C CA . SER A 1 987 ? -0.242 -16.089 -16.843 1.00 89.50 987 SER A CA 1
ATOM 7599 C C . SER A 1 987 ? -0.986 -16.968 -17.844 1.00 89.50 987 SER A C 1
ATOM 7601 O O . SER A 1 987 ? -0.357 -17.406 -18.815 1.00 89.50 987 SER A O 1
ATOM 7603 N N . TYR A 1 988 ? -2.266 -17.270 -17.640 1.00 92.06 988 TYR A N 1
ATOM 7604 C CA . TYR A 1 988 ? -3.045 -18.171 -18.482 1.00 92.06 988 TYR A CA 1
ATOM 7605 C C . TYR A 1 988 ? -4.446 -17.628 -18.695 1.00 92.06 988 TYR A C 1
ATOM 7607 O O . TYR A 1 988 ? -5.105 -17.234 -17.762 1.00 92.06 988 TYR A O 1
ATOM 7615 N N . LEU A 1 989 ? -4.929 -17.706 -19.930 1.00 92.81 989 LEU A N 1
ATOM 7616 C CA . LEU A 1 989 ? -6.274 -17.267 -20.273 1.00 92.81 989 LEU A CA 1
ATOM 7617 C C . LEU A 1 989 ? -6.997 -18.318 -21.098 1.00 92.81 989 LEU A C 1
ATOM 7619 O O . LEU A 1 989 ? -6.388 -19.205 -21.719 1.00 92.81 989 LEU A O 1
ATOM 7623 N N . LEU A 1 990 ? -8.315 -18.196 -21.150 1.00 90.94 990 LEU A N 1
ATOM 7624 C CA . LEU A 1 990 ? -9.150 -18.991 -22.026 1.00 90.94 990 LEU A CA 1
ATOM 7625 C C . LEU A 1 990 ? -9.107 -18.420 -23.449 1.00 90.94 990 LEU A C 1
ATOM 7627 O O . LEU A 1 990 ? -9.392 -17.248 -23.682 1.00 90.94 990 LEU A O 1
ATOM 7631 N N . TYR A 1 991 ? -8.796 -19.267 -24.425 1.00 89.31 991 TYR A N 1
ATOM 7632 C CA . TYR A 1 991 ? -8.699 -18.899 -25.834 1.00 89.31 991 TYR A CA 1
ATOM 7633 C C . TYR A 1 991 ? -9.459 -19.878 -26.729 1.00 89.31 991 TYR A C 1
ATOM 7635 O O . TYR A 1 991 ? -9.273 -21.093 -26.640 1.00 89.31 991 TYR A O 1
ATOM 7643 N N . ASN A 1 992 ? -10.274 -19.355 -27.640 1.00 87.19 992 ASN A N 1
ATOM 7644 C CA . ASN A 1 992 ? -11.047 -20.138 -28.604 1.00 87.19 992 ASN A CA 1
ATOM 7645 C C . ASN A 1 992 ? -10.581 -19.859 -30.045 1.00 87.19 992 ASN A C 1
ATOM 7647 O O . ASN A 1 992 ? -10.341 -18.706 -30.386 1.00 87.19 992 ASN A O 1
ATOM 7651 N N . ILE A 1 993 ? -10.463 -20.895 -30.886 1.00 74.25 993 ILE A N 1
ATOM 7652 C CA . ILE A 1 993 ? -10.066 -20.791 -32.305 1.00 74.25 993 ILE A CA 1
ATOM 7653 C C . ILE A 1 993 ? -11.320 -20.925 -33.195 1.00 74.25 993 ILE A C 1
ATOM 7655 O O . ILE A 1 993 ? -12.074 -21.882 -33.053 1.00 74.25 993 ILE A O 1
ATOM 7659 N N . GLU A 1 994 ? -11.525 -19.970 -34.109 1.00 65.12 994 GLU A N 1
ATOM 7660 C CA . GLU A 1 994 ? -12.656 -19.851 -35.056 1.00 65.12 994 GLU A CA 1
ATOM 7661 C C . GLU A 1 994 ? -13.006 -21.145 -35.823 1.00 65.12 994 GLU A C 1
ATOM 7663 O O . GLU A 1 994 ? -12.095 -21.846 -36.251 1.00 65.12 994 GLU A O 1
ATOM 7668 N N . TYR A 1 995 ? -14.298 -21.361 -36.137 1.00 54.66 995 TYR A N 1
ATOM 7669 C CA . TYR A 1 995 ? -14.726 -21.838 -37.466 1.00 54.66 995 TYR A CA 1
ATOM 7670 C C . TYR A 1 995 ? -16.056 -21.208 -37.909 1.00 54.66 995 TYR A C 1
ATOM 7672 O O . TYR A 1 995 ? -17.030 -21.115 -37.163 1.00 54.66 995 TYR A O 1
ATOM 7680 N N . SER A 1 996 ? -16.063 -20.788 -39.168 1.00 54.38 996 SER A N 1
ATOM 7681 C CA . SER A 1 996 ? -17.208 -20.341 -39.949 1.00 54.38 996 SER A CA 1
ATOM 7682 C C . SER A 1 996 ? -18.139 -21.515 -40.263 1.00 54.38 996 SER A C 1
ATOM 7684 O O . SER A 1 996 ? -17.926 -22.220 -41.238 1.00 54.38 996 SER A O 1
ATOM 7686 N N . ASP A 1 997 ? -19.124 -21.763 -39.399 1.00 47.44 997 ASP A N 1
ATOM 7687 C CA . ASP A 1 997 ? -20.496 -22.178 -39.744 1.00 47.44 997 ASP A CA 1
ATOM 7688 C C . ASP A 1 997 ? -21.256 -22.627 -38.481 1.00 47.44 997 ASP A C 1
ATOM 7690 O O . ASP A 1 997 ? -20.886 -23.577 -37.799 1.00 47.44 997 ASP A O 1
ATOM 7694 N N . SER A 1 998 ? -22.351 -21.915 -38.199 1.00 50.03 998 SER A N 1
ATOM 7695 C CA . SER A 1 998 ? -23.562 -22.359 -37.489 1.00 50.03 998 SER A CA 1
ATOM 7696 C C . SER A 1 998 ? -23.421 -23.307 -36.281 1.00 50.03 998 SER A C 1
ATOM 7698 O O . SER A 1 998 ? -23.572 -24.513 -36.426 1.00 50.03 998 SER A O 1
ATOM 7700 N N . THR A 1 999 ? -23.233 -22.718 -35.098 1.00 49.53 999 THR A N 1
ATOM 7701 C CA . THR A 1 999 ? -23.917 -22.920 -33.793 1.00 49.53 999 THR A CA 1
ATOM 7702 C C . THR A 1 999 ? -22.924 -22.426 -32.748 1.00 49.53 999 THR A C 1
ATOM 7704 O O . THR A 1 999 ? -21.910 -23.078 -32.530 1.00 49.53 999 THR A O 1
ATOM 7707 N N . ALA A 1 1000 ? -23.139 -21.240 -32.174 1.00 53.56 1000 ALA A N 1
ATOM 7708 C CA . ALA A 1 1000 ? -22.207 -20.629 -31.225 1.00 53.56 1000 ALA A CA 1
ATOM 7709 C C . ALA A 1 1000 ? -22.073 -21.499 -29.961 1.00 53.56 1000 ALA A C 1
ATOM 7711 O O . ALA A 1 1000 ? -22.855 -21.358 -29.027 1.00 53.56 1000 ALA A O 1
ATOM 7712 N N . THR A 1 1001 ? -21.107 -22.415 -29.955 1.00 63.19 1001 THR A N 1
ATOM 7713 C CA . THR A 1 1001 ? -20.826 -23.329 -28.842 1.00 63.19 1001 THR A CA 1
ATOM 7714 C C . THR A 1 1001 ? -20.236 -22.545 -27.677 1.00 63.19 1001 THR A C 1
ATOM 7716 O O . THR A 1 1001 ? -19.171 -21.933 -27.822 1.00 63.19 1001 THR A O 1
ATOM 7719 N N . ALA A 1 1002 ? -20.939 -22.540 -26.547 1.00 78.50 1002 ALA A N 1
ATOM 7720 C CA . ALA A 1 1002 ? -20.511 -21.871 -25.327 1.00 78.50 1002 ALA A CA 1
ATOM 7721 C C . ALA A 1 1002 ? -19.369 -22.628 -24.636 1.00 78.50 1002 ALA A C 1
ATOM 7723 O O . ALA A 1 1002 ? -19.128 -23.816 -24.877 1.00 78.50 1002 ALA A O 1
ATOM 7724 N N . ILE A 1 1003 ? -18.671 -21.923 -23.756 1.00 88.25 1003 ILE A N 1
ATOM 7725 C CA . ILE A 1 1003 ? -18.085 -22.542 -22.571 1.00 88.25 1003 ILE A CA 1
ATOM 7726 C C . ILE A 1 1003 ? -18.836 -21.990 -21.367 1.00 88.25 1003 ILE A C 1
ATOM 7728 O O . ILE A 1 1003 ? -18.975 -20.768 -21.249 1.00 88.25 1003 ILE A O 1
ATOM 7732 N N . SER A 1 1004 ? -19.367 -22.881 -20.537 1.00 92.12 1004 SER A N 1
ATOM 7733 C CA . SER A 1 1004 ? -20.208 -22.517 -19.402 1.00 92.12 1004 SER A CA 1
ATOM 7734 C C . SER A 1 1004 ? -19.858 -23.299 -18.151 1.00 92.12 1004 SER A C 1
ATOM 7736 O O . SER A 1 1004 ? -19.181 -24.321 -18.192 1.00 92.12 1004 SER A O 1
ATOM 7738 N N . GLN A 1 1005 ? -20.314 -22.781 -17.024 1.00 93.19 1005 GLN A N 1
ATOM 7739 C CA . GLN A 1 1005 ? -20.261 -23.426 -15.728 1.00 93.19 1005 GLN A CA 1
ATOM 7740 C C . GLN A 1 1005 ? -21.601 -23.196 -15.041 1.00 93.19 1005 GLN A C 1
ATOM 7742 O O . GLN A 1 1005 ? -22.126 -22.084 -15.069 1.00 93.19 1005 GLN A O 1
ATOM 7747 N N . THR A 1 1006 ? -22.146 -24.235 -14.411 1.00 94.25 1006 THR A N 1
ATOM 7748 C CA . THR A 1 1006 ? -23.304 -24.089 -13.524 1.00 94.25 1006 THR A CA 1
ATOM 7749 C C . THR A 1 1006 ? -22.818 -24.022 -12.088 1.00 94.25 1006 THR A C 1
ATOM 7751 O O . THR A 1 1006 ? -22.261 -24.989 -11.576 1.00 94.25 1006 THR A O 1
ATOM 7754 N N . ILE A 1 1007 ? -23.051 -22.887 -11.442 1.00 92.69 1007 ILE A N 1
ATOM 7755 C CA . ILE A 1 1007 ? -22.789 -22.687 -10.020 1.00 92.69 1007 ILE A CA 1
ATOM 7756 C C . ILE A 1 1007 ? -24.025 -23.160 -9.256 1.00 92.69 1007 ILE A C 1
ATOM 7758 O O . ILE A 1 1007 ? -25.147 -22.766 -9.583 1.00 92.69 1007 ILE A O 1
ATOM 7762 N N . GLU A 1 1008 ? -23.828 -24.019 -8.258 1.00 87.00 1008 GLU A N 1
ATOM 7763 C CA . GLU A 1 1008 ? -24.898 -24.573 -7.422 1.00 87.00 1008 GLU A CA 1
ATOM 7764 C C . GLU A 1 1008 ? -24.834 -24.033 -5.986 1.00 87.00 1008 GLU A C 1
ATOM 7766 O O . GLU A 1 1008 ? -23.806 -23.528 -5.538 1.00 87.00 1008 GLU A O 1
ATOM 7771 N N . ASN A 1 1009 ? -25.927 -24.201 -5.235 1.00 80.38 1009 ASN A N 1
ATOM 7772 C CA . ASN A 1 1009 ? -26.076 -23.763 -3.840 1.00 80.38 1009 ASN A CA 1
ATOM 7773 C C . ASN A 1 1009 ? -25.954 -22.244 -3.638 1.00 80.38 1009 ASN A C 1
ATOM 7775 O O . ASN A 1 1009 ? -25.600 -21.784 -2.552 1.00 80.38 1009 ASN A O 1
ATOM 7779 N N . LEU A 1 1010 ? -26.271 -21.461 -4.669 1.00 82.56 1010 LEU A N 1
ATOM 7780 C CA . LEU A 1 1010 ? -26.354 -20.015 -4.546 1.00 82.56 1010 LEU A CA 1
ATOM 7781 C C . LEU A 1 1010 ? -27.587 -19.618 -3.720 1.00 82.56 1010 LEU A C 1
ATOM 7783 O O . LEU A 1 1010 ? -28.680 -20.141 -3.953 1.00 82.56 1010 LEU A O 1
ATOM 7787 N N . PRO A 1 1011 ? -27.443 -18.685 -2.767 1.00 79.19 1011 PRO A N 1
ATOM 7788 C CA . PRO A 1 1011 ? -28.583 -18.030 -2.149 1.00 79.19 1011 PRO A CA 1
ATOM 7789 C C . PRO A 1 1011 ? -29.535 -17.429 -3.189 1.00 79.19 1011 PRO A C 1
ATOM 7791 O O . PRO A 1 1011 ? -29.133 -16.952 -4.247 1.00 79.19 1011 PRO A O 1
ATOM 7794 N N . LYS A 1 1012 ? -30.825 -17.415 -2.861 1.00 83.44 1012 LYS A N 1
ATOM 7795 C CA . LYS A 1 1012 ? -31.825 -16.716 -3.666 1.00 83.44 1012 LYS A CA 1
ATOM 7796 C C . LYS A 1 1012 ? -31.507 -15.218 -3.714 1.00 83.44 1012 LYS A C 1
ATOM 7798 O O . LYS A 1 1012 ? -31.262 -14.620 -2.670 1.00 83.44 1012 LYS A O 1
ATOM 7803 N N . GLY A 1 1013 ? -31.586 -14.610 -4.895 1.00 81.75 1013 GLY A N 1
ATOM 7804 C CA . GLY A 1 1013 ? -31.450 -13.162 -5.071 1.00 81.75 1013 GLY A CA 1
ATOM 7805 C C . GLY A 1 1013 ? -30.807 -12.771 -6.399 1.00 81.75 1013 GLY A C 1
ATOM 7806 O O . GLY A 1 1013 ? -30.730 -13.574 -7.326 1.00 81.75 1013 GLY A O 1
ATOM 7807 N N . TYR A 1 1014 ? -30.377 -11.517 -6.512 1.00 83.19 1014 TYR A N 1
ATOM 7808 C CA . TYR A 1 1014 ? -29.806 -10.946 -7.732 1.00 83.19 1014 TYR A CA 1
ATOM 7809 C C . TYR A 1 1014 ? -28.279 -10.940 -7.704 1.00 83.19 1014 TYR A C 1
ATOM 7811 O O . TYR A 1 1014 ? -27.678 -10.585 -6.694 1.00 83.19 1014 TYR A O 1
ATOM 7819 N N . TYR A 1 1015 ? -27.664 -11.261 -8.840 1.00 87.31 1015 TYR A N 1
ATOM 7820 C CA . TYR A 1 1015 ? -26.221 -11.367 -9.033 1.00 87.31 1015 TYR A CA 1
ATOM 7821 C C . TYR A 1 1015 ? -25.735 -10.549 -10.241 1.00 87.31 1015 TYR A C 1
ATOM 7823 O O . TYR A 1 1015 ? -26.493 -10.284 -11.176 1.00 87.31 1015 TYR A O 1
ATOM 7831 N N . ARG A 1 1016 ? -24.452 -10.183 -10.242 1.00 88.38 1016 ARG A N 1
ATOM 7832 C CA . ARG A 1 1016 ? -23.702 -9.599 -11.361 1.00 88.38 1016 ARG A CA 1
ATOM 7833 C C . ARG A 1 1016 ? -22.568 -10.538 -11.741 1.00 88.38 1016 ARG A C 1
ATOM 7835 O O . ARG A 1 1016 ? -21.857 -11.007 -10.859 1.00 88.38 1016 ARG A O 1
ATOM 7842 N N . LEU A 1 1017 ? -22.371 -10.750 -13.035 1.00 92.75 1017 LEU A N 1
ATOM 7843 C CA . LEU A 1 1017 ? -21.196 -11.410 -13.595 1.00 92.75 1017 LEU A CA 1
ATOM 7844 C C . LEU A 1 1017 ? -20.363 -10.388 -14.376 1.00 92.75 1017 LEU A C 1
ATOM 7846 O O . LEU A 1 1017 ? -20.904 -9.687 -15.237 1.00 92.75 1017 LEU A O 1
ATOM 7850 N N . THR A 1 1018 ? -19.057 -10.341 -14.136 1.00 91.19 1018 THR A N 1
ATOM 7851 C CA . THR A 1 1018 ? -18.097 -9.643 -15.002 1.00 91.19 1018 THR A CA 1
ATOM 7852 C C . THR A 1 1018 ? -17.021 -10.596 -15.514 1.00 91.19 1018 THR A C 1
ATOM 7854 O O . THR A 1 1018 ? -16.806 -11.655 -14.932 1.00 91.19 1018 THR A O 1
ATOM 7857 N N . ALA A 1 1019 ? -16.401 -10.262 -16.647 1.00 92.88 1019 ALA A N 1
ATOM 7858 C CA . ALA A 1 1019 ? -15.247 -10.983 -17.191 1.00 92.88 1019 ALA A CA 1
ATOM 7859 C C . ALA A 1 1019 ? -14.446 -10.092 -18.147 1.00 92.88 1019 ALA A C 1
ATOM 7861 O O . ALA A 1 1019 ? -15.026 -9.256 -18.848 1.00 92.88 1019 ALA A O 1
ATOM 7862 N N . MET A 1 1020 ? -13.137 -10.310 -18.250 1.00 91.69 1020 MET A N 1
ATOM 7863 C CA . MET A 1 1020 ? -12.281 -9.656 -19.239 1.00 91.69 1020 MET A CA 1
ATOM 7864 C C . MET A 1 1020 ? -12.329 -10.414 -20.561 1.00 91.69 1020 MET A C 1
ATOM 7866 O O . MET A 1 1020 ? -12.064 -11.609 -20.623 1.00 91.69 1020 MET A O 1
ATOM 7870 N N . LEU A 1 1021 ? -12.679 -9.721 -21.644 1.00 91.56 1021 LEU A N 1
ATOM 7871 C CA . LEU A 1 1021 ? -13.001 -10.328 -22.931 1.00 91.56 1021 LEU A CA 1
ATOM 7872 C C . LEU A 1 1021 ? -12.298 -9.620 -24.091 1.00 91.56 1021 LEU A C 1
ATOM 7874 O O . LEU A 1 1021 ? -12.257 -8.395 -24.165 1.00 91.56 1021 LEU A O 1
ATOM 7878 N N . GLY A 1 1022 ? -11.744 -10.383 -25.031 1.00 90.00 1022 GLY A N 1
ATOM 7879 C CA . GLY A 1 1022 ? -10.973 -9.842 -26.151 1.00 90.00 1022 GLY A CA 1
ATOM 7880 C C . GLY A 1 1022 ? -11.279 -10.532 -27.473 1.00 90.00 1022 GLY A C 1
ATOM 7881 O O . GLY A 1 1022 ? -11.432 -11.749 -27.533 1.00 90.00 1022 GLY A O 1
ATOM 7882 N N . THR A 1 1023 ? -11.333 -9.751 -28.549 1.00 89.25 1023 THR A N 1
ATOM 7883 C CA . THR A 1 1023 ? -11.452 -10.231 -29.933 1.00 89.25 1023 THR A CA 1
ATOM 7884 C C . THR A 1 1023 ? -10.859 -9.194 -30.899 1.00 89.25 1023 THR A C 1
ATOM 7886 O O . THR A 1 1023 ? -10.318 -8.170 -30.469 1.00 89.25 1023 THR A O 1
ATOM 7889 N N . ASP A 1 1024 ? -10.934 -9.452 -32.203 1.00 85.94 1024 ASP A N 1
ATOM 7890 C CA . ASP A 1 1024 ? -10.499 -8.527 -33.250 1.00 85.94 1024 ASP A CA 1
ATOM 7891 C C . ASP A 1 1024 ? -11.313 -7.218 -33.217 1.00 85.94 1024 ASP A C 1
ATOM 7893 O O . ASP A 1 1024 ? -12.528 -7.213 -33.004 1.00 85.94 1024 ASP A O 1
ATOM 7897 N N . THR A 1 1025 ? -10.658 -6.087 -33.494 1.00 82.50 1025 THR A N 1
ATOM 7898 C CA . THR A 1 1025 ? -11.344 -4.796 -33.634 1.00 82.50 1025 THR A CA 1
ATOM 7899 C C . THR A 1 1025 ? -12.429 -4.887 -34.716 1.00 82.50 1025 THR A C 1
ATOM 7901 O O . THR A 1 1025 ? -12.160 -5.301 -35.843 1.00 82.50 1025 THR A O 1
ATOM 7904 N N . GLY A 1 1026 ? -13.657 -4.487 -34.374 1.00 80.50 1026 GLY A N 1
ATOM 7905 C CA . GLY A 1 1026 ? -14.827 -4.575 -35.258 1.00 80.50 1026 GLY A CA 1
ATOM 7906 C C . GLY A 1 1026 ? -15.680 -5.842 -35.095 1.00 80.50 1026 GLY A C 1
ATOM 7907 O O . GLY A 1 1026 ? -16.738 -5.918 -35.716 1.00 80.50 1026 GLY A O 1
ATOM 7908 N N . TYR A 1 1027 ? -15.266 -6.792 -34.251 1.00 86.62 1027 TYR A N 1
ATOM 7909 C CA . TYR A 1 1027 ? -16.058 -7.956 -33.829 1.00 86.62 1027 TYR A CA 1
ATOM 7910 C C . TYR A 1 1027 ? -16.442 -7.846 -32.350 1.00 86.62 1027 TYR A C 1
ATOM 7912 O O . TYR A 1 1027 ? -15.938 -6.968 -31.648 1.00 86.62 1027 TYR A O 1
ATOM 7920 N N . ASP A 1 1028 ? -17.325 -8.732 -31.880 1.00 88.12 1028 ASP A N 1
ATOM 7921 C CA . ASP A 1 1028 ? -17.750 -8.820 -30.483 1.00 88.12 1028 ASP A CA 1
ATOM 7922 C C . ASP A 1 1028 ? -17.780 -10.267 -29.954 1.00 88.12 1028 ASP A C 1
ATOM 7924 O O . ASP A 1 1028 ? -17.746 -11.244 -30.706 1.00 88.12 1028 ASP A O 1
ATOM 7928 N N . VAL A 1 1029 ? -17.800 -10.399 -28.629 1.00 89.25 1029 VAL A N 1
ATOM 7929 C CA . VAL A 1 1029 ? -17.928 -11.661 -27.888 1.00 89.25 1029 VAL A CA 1
ATOM 7930 C C . VAL A 1 1029 ? -19.034 -11.518 -26.842 1.00 89.25 1029 VAL A C 1
ATOM 7932 O O . VAL A 1 1029 ? -19.216 -10.445 -26.271 1.00 89.25 1029 VAL A O 1
ATOM 7935 N N . THR A 1 1030 ? -19.812 -12.577 -26.613 1.00 91.06 1030 THR A N 1
ATOM 7936 C CA . THR A 1 1030 ? -20.963 -12.542 -25.698 1.00 91.06 1030 THR A CA 1
ATOM 7937 C C . THR A 1 1030 ? -20.598 -13.119 -24.333 1.00 91.06 1030 THR A C 1
ATOM 7939 O O . THR A 1 1030 ? -20.215 -14.284 -24.266 1.00 91.06 1030 THR A O 1
ATOM 7942 N N . LEU A 1 1031 ? -20.784 -12.349 -23.258 1.00 93.88 1031 LEU A N 1
ATOM 7943 C CA . LEU A 1 1031 ? -20.820 -12.834 -21.870 1.00 93.88 1031 LEU A CA 1
ATOM 7944 C C . LEU A 1 1031 ? -22.273 -13.124 -21.491 1.00 93.88 1031 LEU A C 1
ATOM 7946 O O . LEU A 1 1031 ? -23.143 -12.312 -21.809 1.00 93.88 1031 LEU A O 1
ATOM 7950 N N . PHE A 1 1032 ? -22.556 -14.233 -20.812 1.00 93.44 1032 PHE A N 1
ATOM 7951 C CA . PHE A 1 1032 ? -23.911 -14.563 -20.370 1.00 93.44 1032 PHE A CA 1
ATOM 7952 C C . PHE A 1 1032 ? -23.946 -15.152 -18.957 1.00 93.44 1032 PHE A C 1
ATOM 7954 O O . PHE A 1 1032 ? -22.975 -15.746 -18.493 1.00 93.44 1032 PHE A O 1
ATOM 7961 N N . ALA A 1 1033 ? -25.085 -14.969 -18.294 1.00 94.19 1033 ALA A N 1
ATOM 7962 C CA . ALA A 1 1033 ? -25.405 -15.505 -16.981 1.00 94.19 1033 ALA A CA 1
ATOM 7963 C C . ALA A 1 1033 ? -26.924 -15.730 -16.892 1.00 94.19 1033 ALA A C 1
ATOM 7965 O O . ALA A 1 1033 ? -27.705 -14.781 -17.000 1.00 94.19 1033 ALA A O 1
ATOM 7966 N N . GLY A 1 1034 ? -27.346 -16.982 -16.734 1.00 91.38 1034 GLY A N 1
ATOM 7967 C CA . GLY A 1 1034 ? -28.743 -17.391 -16.806 1.00 91.38 1034 GLY A CA 1
ATOM 7968 C C . GLY A 1 1034 ? -29.369 -17.005 -18.147 1.00 91.38 1034 GLY A C 1
ATOM 7969 O O . GLY A 1 1034 ? -28.855 -17.334 -19.215 1.00 91.38 1034 GLY A O 1
ATOM 7970 N N . ASP A 1 1035 ? -30.478 -16.274 -18.093 1.00 87.50 1035 ASP A N 1
ATOM 7971 C CA . ASP A 1 1035 ? -31.201 -15.758 -19.256 1.00 87.50 1035 ASP A CA 1
ATOM 7972 C C . ASP A 1 1035 ? -30.696 -14.386 -19.750 1.00 87.50 1035 ASP A C 1
ATOM 7974 O O . ASP A 1 1035 ? -31.227 -13.847 -20.726 1.00 87.50 1035 ASP A O 1
ATOM 7978 N N . LYS A 1 1036 ? -29.665 -13.814 -19.110 1.00 89.50 1036 LYS A N 1
ATOM 7979 C CA . LYS A 1 1036 ? -29.109 -12.493 -19.440 1.00 89.50 1036 LYS A CA 1
ATOM 7980 C C . LYS A 1 1036 ? -27.763 -12.586 -20.155 1.00 89.50 1036 LYS A C 1
ATOM 7982 O O . LYS A 1 1036 ? -26.942 -13.454 -19.876 1.00 89.50 1036 LYS A O 1
ATOM 7987 N N . GLU A 1 1037 ? -27.510 -11.643 -21.065 1.00 91.44 1037 GLU A N 1
ATOM 7988 C CA . GLU A 1 1037 ? -26.259 -11.561 -21.829 1.00 91.44 1037 GLU A CA 1
ATOM 7989 C C . GLU A 1 1037 ? -25.848 -10.119 -22.181 1.00 91.44 1037 GLU A C 1
ATOM 7991 O O . GLU A 1 1037 ? -26.689 -9.218 -22.297 1.00 91.44 1037 GLU A O 1
ATOM 7996 N N . THR A 1 1038 ? -24.547 -9.908 -22.406 1.00 86.75 1038 THR A N 1
ATOM 7997 C CA . THR A 1 1038 ? -23.989 -8.683 -22.999 1.00 86.75 1038 THR A CA 1
ATOM 7998 C C . THR A 1 1038 ? -22.985 -8.992 -24.106 1.00 86.75 1038 THR A C 1
ATOM 8000 O O . THR A 1 1038 ? -22.320 -10.027 -24.082 1.00 86.75 1038 THR A O 1
ATOM 8003 N N . LYS A 1 1039 ? -22.846 -8.073 -25.069 1.00 88.69 1039 LYS A N 1
ATOM 8004 C CA . LYS A 1 1039 ? -21.861 -8.155 -26.156 1.00 88.69 1039 LYS A CA 1
ATOM 8005 C C . LYS A 1 1039 ? -20.724 -7.173 -25.920 1.00 88.69 1039 LYS A C 1
ATOM 8007 O O . LYS A 1 1039 ? -20.958 -5.974 -25.775 1.00 88.69 1039 LYS A O 1
ATOM 8012 N N . VAL A 1 1040 ? -19.503 -7.687 -25.957 1.00 87.25 1040 VAL A N 1
ATOM 8013 C CA . VAL A 1 1040 ? -18.270 -6.936 -25.734 1.00 87.25 1040 VAL A CA 1
ATOM 8014 C C . VAL A 1 1040 ? -17.495 -6.841 -27.050 1.00 87.25 1040 VAL A C 1
ATOM 8016 O O . VAL A 1 1040 ? -16.975 -7.858 -27.509 1.00 87.25 1040 VAL A O 1
ATOM 8019 N N . PRO A 1 1041 ? -17.431 -5.669 -27.706 1.00 84.94 1041 PRO A N 1
ATOM 8020 C CA . PRO A 1 1041 ? -16.614 -5.472 -28.893 1.00 84.94 1041 PRO A CA 1
ATOM 8021 C C . PRO A 1 1041 ? -15.112 -5.467 -28.579 1.00 84.94 1041 PRO A C 1
ATOM 8023 O O . PRO A 1 1041 ? -14.685 -5.176 -27.461 1.00 84.94 1041 PRO A O 1
ATOM 8026 N N . GLY A 1 1042 ? -14.303 -5.761 -29.599 1.00 81.88 1042 GLY A N 1
ATOM 8027 C CA . GLY A 1 1042 ? -12.842 -5.734 -29.511 1.00 81.88 1042 GLY A CA 1
ATOM 8028 C C . GLY A 1 1042 ? -12.280 -4.349 -29.162 1.00 81.88 1042 GLY A C 1
ATOM 8029 O O . GLY A 1 1042 ? -12.770 -3.319 -29.633 1.00 81.88 1042 GLY A O 1
ATOM 8030 N N . HIS A 1 1043 ? -11.212 -4.324 -28.361 1.00 85.19 1043 HIS A N 1
ATOM 8031 C CA . HIS A 1 1043 ? -10.629 -3.094 -27.824 1.00 85.19 1043 HIS A CA 1
ATOM 8032 C C . HIS A 1 1043 ? -10.014 -2.188 -28.911 1.00 85.19 1043 HIS A C 1
ATOM 8034 O O . HIS A 1 1043 ? -9.438 -2.655 -29.900 1.00 85.19 1043 HIS A O 1
ATOM 8040 N N . LYS A 1 1044 ? -10.056 -0.862 -28.696 1.00 78.44 1044 LYS A N 1
ATOM 8041 C CA . LYS A 1 1044 ? -9.567 0.158 -29.653 1.00 78.44 1044 LYS A CA 1
ATOM 8042 C C . LYS A 1 1044 ? -8.062 0.089 -29.948 1.00 78.44 1044 LYS A C 1
ATOM 8044 O O . LYS A 1 1044 ? -7.624 0.531 -31.004 1.00 78.44 1044 LYS A O 1
ATOM 8049 N N . PHE A 1 1045 ? -7.268 -0.450 -29.020 1.00 77.00 1045 PHE A N 1
ATOM 8050 C CA . PHE A 1 1045 ? -5.816 -0.624 -29.192 1.00 77.00 1045 PHE A CA 1
ATOM 8051 C C . PHE A 1 1045 ? -5.429 -1.951 -29.869 1.00 77.00 1045 PHE A C 1
ATOM 8053 O O . PHE A 1 1045 ? -4.246 -2.165 -30.150 1.00 77.00 1045 PHE A O 1
ATOM 8060 N N . GLY A 1 1046 ? -6.418 -2.794 -30.189 1.00 81.25 1046 GLY A N 1
ATOM 8061 C CA . GLY A 1 1046 ? -6.264 -4.030 -30.953 1.00 81.25 1046 GLY A CA 1
ATOM 8062 C C . GLY A 1 1046 ? -6.509 -5.302 -30.140 1.00 81.25 1046 GLY A C 1
ATOM 8063 O O . GLY A 1 1046 ? -6.755 -5.260 -28.937 1.00 81.25 1046 GLY A O 1
ATOM 8064 N N . ALA A 1 1047 ? -6.375 -6.442 -30.819 1.00 83.94 1047 ALA A N 1
ATOM 8065 C CA . ALA A 1 1047 ? -6.680 -7.799 -30.347 1.00 83.94 1047 ALA A CA 1
ATOM 8066 C C . ALA A 1 1047 ? -5.890 -8.295 -29.115 1.00 83.94 1047 ALA A C 1
ATOM 8068 O O . ALA A 1 1047 ? -6.200 -9.357 -28.562 1.00 83.94 1047 ALA A O 1
ATOM 8069 N N . PHE A 1 1048 ? -4.840 -7.579 -28.709 1.00 87.44 1048 PHE A N 1
ATOM 8070 C CA . PHE A 1 1048 ? -4.105 -7.863 -27.477 1.00 87.44 1048 PHE A CA 1
ATOM 8071 C C . PHE A 1 1048 ? -4.812 -7.306 -26.248 1.00 87.44 1048 PHE A C 1
ATOM 8073 O O . PHE A 1 1048 ? -4.618 -7.841 -25.176 1.00 87.44 1048 PHE A O 1
ATOM 8080 N N . TYR A 1 1049 ? -5.625 -6.262 -26.365 1.00 87.00 1049 TYR A N 1
ATOM 8081 C CA . TYR A 1 1049 ? -6.241 -5.618 -25.209 1.00 87.00 1049 TYR A CA 1
ATOM 8082 C C . TYR A 1 1049 ? -7.634 -6.195 -24.957 1.00 87.00 1049 TYR A C 1
ATOM 8084 O O . TYR A 1 1049 ? -8.451 -6.270 -25.878 1.00 87.00 1049 TYR A O 1
ATOM 8092 N N . LEU A 1 1050 ? -7.898 -6.602 -23.717 1.00 89.38 1050 LEU A N 1
ATOM 8093 C CA . LEU A 1 1050 ? -9.201 -7.104 -23.293 1.00 89.38 1050 LEU A CA 1
ATOM 8094 C C . LEU A 1 1050 ? -10.067 -5.942 -22.782 1.00 89.38 1050 LEU A C 1
ATOM 8096 O O . LEU A 1 1050 ? -9.569 -4.913 -22.333 1.00 89.38 1050 LEU A O 1
ATOM 8100 N N . SER A 1 1051 ? -11.380 -6.097 -22.900 1.00 85.50 1051 SER A N 1
ATOM 8101 C CA . SER A 1 1051 ? -12.402 -5.179 -22.400 1.00 85.50 1051 SER A CA 1
ATOM 8102 C C . SER A 1 1051 ? -13.301 -5.913 -21.418 1.00 85.50 1051 SER A C 1
ATOM 8104 O O . SER A 1 1051 ? -13.637 -7.073 -21.640 1.00 85.50 1051 SER A O 1
ATOM 8106 N N . GLU A 1 1052 ? -13.732 -5.235 -20.362 1.00 86.56 1052 GLU A N 1
ATOM 8107 C CA . GLU A 1 1052 ? -14.674 -5.822 -19.415 1.00 86.56 1052 GLU A CA 1
ATOM 8108 C C . GLU A 1 1052 ? -16.062 -6.011 -20.050 1.00 86.56 1052 GLU A C 1
ATOM 8110 O O . GLU A 1 1052 ? -16.619 -5.098 -20.671 1.00 86.56 1052 GLU A O 1
ATOM 8115 N N . GLY A 1 1053 ? -16.629 -7.201 -19.864 1.00 85.81 1053 GLY A N 1
ATOM 8116 C CA . GLY A 1 1053 ? -18.045 -7.493 -20.031 1.00 85.81 1053 GLY A CA 1
ATOM 8117 C C . GLY A 1 1053 ? -18.767 -7.509 -18.692 1.00 85.81 1053 GLY A C 1
ATOM 8118 O O . GLY A 1 1053 ? -18.209 -7.952 -17.695 1.00 85.81 1053 GLY A O 1
ATOM 8119 N N . VAL A 1 1054 ? -20.024 -7.060 -18.685 1.00 84.38 1054 VAL A N 1
ATOM 8120 C CA . VAL A 1 1054 ? -20.880 -7.004 -17.491 1.00 84.38 1054 VAL A CA 1
ATOM 8121 C C . VAL A 1 1054 ? -22.265 -7.553 -17.824 1.00 84.38 1054 VAL A C 1
ATOM 8123 O O . VAL A 1 1054 ? -22.953 -7.016 -18.695 1.00 84.38 1054 VAL A O 1
ATOM 8126 N N . VAL A 1 1055 ? -22.693 -8.589 -17.109 1.00 85.94 1055 VAL A N 1
ATOM 8127 C CA . VAL A 1 1055 ? -24.073 -9.086 -17.103 1.00 85.94 1055 VAL A CA 1
ATOM 8128 C C . VAL A 1 1055 ? -24.649 -8.831 -15.719 1.00 85.94 1055 VAL A C 1
ATOM 8130 O O . VAL A 1 1055 ? -24.172 -9.387 -14.736 1.00 85.94 1055 VAL A O 1
ATOM 8133 N N . ASP A 1 1056 ? -25.655 -7.964 -15.635 1.00 79.75 1056 ASP A N 1
ATOM 8134 C CA . ASP A 1 1056 ? -26.180 -7.475 -14.359 1.00 79.75 1056 ASP A CA 1
ATOM 8135 C C . ASP A 1 1056 ? -27.604 -7.968 -14.065 1.00 79.75 1056 ASP A C 1
ATOM 8137 O O . ASP A 1 1056 ? -28.357 -8.336 -14.975 1.00 79.75 1056 ASP A O 1
ATOM 8141 N N . ASN A 1 1057 ? -27.994 -7.913 -12.789 1.00 75.06 1057 ASN A N 1
ATOM 8142 C CA . ASN A 1 1057 ? -29.328 -8.266 -12.284 1.00 75.06 1057 ASN A CA 1
ATOM 8143 C C . ASN A 1 1057 ? -29.783 -9.677 -12.662 1.00 75.06 1057 ASN A C 1
ATOM 8145 O O . ASN A 1 1057 ? -30.925 -9.887 -13.081 1.00 75.06 1057 ASN A O 1
ATOM 8149 N N . VAL A 1 1058 ? -28.894 -10.647 -12.550 1.00 85.62 1058 VAL A N 1
ATOM 8150 C CA . VAL A 1 1058 ? -29.176 -12.047 -12.840 1.00 85.62 1058 VAL A CA 1
ATOM 8151 C C . VAL A 1 1058 ? -29.874 -12.663 -11.634 1.00 85.62 1058 VAL A C 1
ATOM 8153 O O . VAL A 1 1058 ? -29.296 -12.716 -10.554 1.00 85.62 1058 VAL A O 1
ATOM 8156 N N . HIS A 1 1059 ? -31.128 -13.082 -11.782 1.00 87.19 1059 HIS A N 1
ATOM 8157 C CA . HIS A 1 1059 ? -31.909 -13.600 -10.659 1.00 87.19 1059 HIS A CA 1
ATOM 8158 C C . HIS A 1 1059 ? -31.694 -15.107 -10.476 1.00 87.19 1059 HIS A C 1
ATOM 8160 O O . HIS A 1 1059 ? -31.983 -15.891 -11.380 1.00 87.19 1059 HIS A O 1
ATOM 8166 N N . VAL A 1 1060 ? -31.282 -15.510 -9.277 1.00 89.00 1060 VAL A N 1
ATOM 8167 C CA . VAL A 1 1060 ? -31.184 -16.905 -8.839 1.00 89.00 1060 VAL A CA 1
ATOM 8168 C C . VAL A 1 1060 ? -32.397 -17.257 -7.984 1.00 89.00 1060 VAL A C 1
ATOM 8170 O O . VAL A 1 1060 ? -32.716 -16.571 -7.010 1.00 89.00 1060 VAL A O 1
ATOM 8173 N N . GLY A 1 1061 ? -33.102 -18.315 -8.388 1.00 83.75 1061 GLY A N 1
ATOM 8174 C CA . GLY A 1 1061 ? -34.317 -18.795 -7.736 1.00 83.75 1061 GLY A CA 1
ATOM 8175 C C . GLY A 1 1061 ? -34.058 -19.742 -6.564 1.00 83.75 1061 GLY A C 1
ATOM 8176 O O . GLY A 1 1061 ? -32.940 -19.899 -6.085 1.00 83.75 1061 GLY A O 1
ATOM 8177 N N . ASP A 1 1062 ? -35.123 -20.404 -6.107 1.00 81.62 1062 ASP A N 1
ATOM 8178 C CA . ASP A 1 1062 ? -35.070 -21.341 -4.972 1.00 81.62 1062 ASP A CA 1
ATOM 8179 C C . ASP A 1 1062 ? -34.283 -22.633 -5.282 1.00 81.62 1062 ASP A C 1
ATOM 8181 O O . ASP A 1 1062 ? -33.990 -23.411 -4.376 1.00 81.62 1062 ASP A O 1
ATOM 8185 N N . ASP A 1 1063 ? -33.957 -22.887 -6.552 1.00 85.31 1063 ASP A N 1
ATOM 8186 C CA . ASP A 1 1063 ? -33.084 -23.986 -6.968 1.00 85.31 1063 ASP A CA 1
ATOM 8187 C C . ASP A 1 1063 ? -31.598 -23.694 -6.715 1.00 85.31 1063 ASP A C 1
ATOM 8189 O O . ASP A 1 1063 ? -30.794 -24.626 -6.731 1.00 85.31 1063 ASP A O 1
ATOM 8193 N N . GLY A 1 1064 ? -31.247 -22.429 -6.451 1.00 86.31 1064 GLY A N 1
ATOM 8194 C CA . GLY A 1 1064 ? -29.894 -21.993 -6.121 1.00 86.31 1064 GLY A CA 1
ATOM 8195 C C . GLY A 1 1064 ? -28.885 -22.241 -7.238 1.00 86.31 1064 GLY A C 1
ATOM 8196 O O . GLY A 1 1064 ? -27.715 -22.500 -6.953 1.00 86.31 1064 GLY A O 1
ATOM 8197 N N . LYS A 1 1065 ? -29.333 -22.233 -8.501 1.00 91.94 1065 LYS A N 1
ATOM 8198 C CA . LYS A 1 1065 ? -28.494 -22.527 -9.669 1.00 91.94 1065 LYS A CA 1
ATOM 8199 C C . LYS A 1 1065 ? -28.316 -21.308 -10.558 1.00 91.94 1065 LYS A C 1
ATOM 8201 O O . LYS A 1 1065 ? -29.278 -20.606 -10.859 1.00 91.94 1065 LYS A O 1
ATOM 8206 N N . LEU A 1 1066 ? -27.090 -21.102 -11.033 1.00 94.88 1066 LEU A N 1
ATOM 8207 C CA . LEU A 1 1066 ? -26.774 -20.085 -12.029 1.00 94.88 1066 LEU A CA 1
ATOM 8208 C C . LEU A 1 1066 ? -25.791 -20.621 -13.065 1.00 94.88 1066 LEU A C 1
ATOM 8210 O O . LEU A 1 1066 ? -24.654 -20.943 -12.734 1.00 94.88 1066 LEU A O 1
ATOM 8214 N N . GLU A 1 1067 ? -26.210 -20.673 -14.326 1.00 94.94 1067 GLU A N 1
ATOM 8215 C CA . GLU A 1 1067 ? -25.301 -20.951 -15.438 1.00 94.94 1067 GLU A CA 1
ATOM 8216 C C . GLU A 1 1067 ? -24.607 -19.662 -15.888 1.00 94.94 1067 GLU A C 1
ATOM 8218 O O . GLU A 1 1067 ? -25.274 -18.675 -16.179 1.00 94.94 1067 GLU A O 1
ATOM 8223 N N . ILE A 1 1068 ? -23.281 -19.662 -15.978 1.00 95.69 1068 ILE A N 1
ATOM 8224 C CA . ILE A 1 1068 ? -22.474 -18.546 -16.487 1.00 95.69 1068 ILE A CA 1
ATOM 8225 C C . ILE A 1 1068 ? -21.631 -18.996 -17.672 1.00 95.69 1068 ILE A C 1
ATOM 8227 O O . ILE A 1 1068 ? -21.282 -20.170 -17.762 1.00 95.69 1068 ILE A O 1
ATOM 8231 N N . GLY A 1 1069 ? -21.252 -18.084 -18.568 1.00 93.12 1069 GLY A N 1
ATOM 8232 C CA . GLY A 1 1069 ? -20.339 -18.445 -19.646 1.00 93.12 1069 GLY A CA 1
ATOM 8233 C C . GLY A 1 1069 ? -20.050 -17.376 -20.685 1.00 93.12 1069 GLY A C 1
ATOM 8234 O O . GLY A 1 1069 ? -20.504 -16.235 -20.609 1.00 93.12 1069 GLY A O 1
ATOM 8235 N N . VAL A 1 1070 ? -19.279 -17.778 -21.695 1.00 92.00 1070 VAL A N 1
ATOM 8236 C CA . VAL A 1 1070 ? -18.899 -16.938 -22.837 1.00 92.00 1070 VAL A CA 1
ATOM 8237 C C . VAL A 1 1070 ? -19.165 -17.661 -24.161 1.00 92.00 1070 VAL A C 1
ATOM 8239 O O . VAL A 1 1070 ? -18.978 -18.875 -24.283 1.00 92.00 1070 VAL A O 1
ATOM 8242 N N . ARG A 1 1071 ? -19.621 -16.910 -25.170 1.00 87.75 1071 ARG A N 1
ATOM 8243 C CA . ARG A 1 1071 ? -19.887 -17.395 -26.534 1.00 87.75 1071 ARG A CA 1
ATOM 8244 C C . ARG A 1 1071 ? -19.245 -16.508 -27.593 1.00 87.75 1071 ARG A C 1
ATOM 8246 O O . ARG A 1 1071 ? -19.384 -15.286 -27.584 1.00 87.75 1071 ARG A O 1
ATOM 8253 N N . ALA A 1 1072 ? -18.617 -17.164 -28.564 1.00 81.81 1072 ALA A N 1
ATOM 8254 C CA . ALA A 1 1072 ? -18.112 -16.550 -29.785 1.00 81.81 1072 ALA A CA 1
ATOM 8255 C C . ALA A 1 1072 ? -19.258 -16.045 -30.683 1.00 81.81 1072 ALA A C 1
ATOM 8257 O O . ALA A 1 1072 ? -20.192 -16.799 -30.960 1.00 81.81 1072 ALA A O 1
ATOM 8258 N N . ASN A 1 1073 ? -19.143 -14.834 -31.239 1.00 81.50 1073 ASN A N 1
ATOM 8259 C CA . ASN A 1 1073 ? -20.063 -14.325 -32.266 1.00 81.50 1073 ASN A CA 1
ATOM 8260 C C . ASN A 1 1073 ? -19.405 -14.370 -33.656 1.00 81.50 1073 ASN A C 1
ATOM 8262 O O . ASN A 1 1073 ? -19.097 -13.344 -34.258 1.00 81.50 1073 ASN A O 1
ATOM 8266 N N . ASN A 1 1074 ? -19.198 -15.587 -34.176 1.00 75.19 1074 ASN A N 1
ATOM 8267 C CA . ASN A 1 1074 ? -18.546 -15.861 -35.471 1.00 75.19 1074 ASN A CA 1
ATOM 8268 C C . ASN A 1 1074 ? -17.070 -15.416 -35.562 1.00 75.19 1074 ASN A C 1
ATOM 8270 O O . ASN A 1 1074 ? -16.569 -15.177 -36.660 1.00 75.19 1074 ASN A O 1
ATOM 8274 N N . ARG A 1 1075 ? -16.368 -15.303 -34.425 1.00 83.44 1075 ARG A N 1
ATOM 8275 C CA . ARG A 1 1075 ? -14.931 -14.995 -34.360 1.00 83.44 1075 ARG A CA 1
ATOM 8276 C C . ARG A 1 1075 ? -14.278 -15.634 -33.133 1.00 83.44 1075 ARG A C 1
ATOM 8278 O O . ARG A 1 1075 ? -14.974 -16.015 -32.195 1.00 83.44 1075 ARG A O 1
ATOM 8285 N N . TRP A 1 1076 ? -12.950 -15.752 -33.144 1.00 86.00 1076 TRP A N 1
ATOM 8286 C CA . TRP A 1 1076 ? -12.176 -16.159 -31.970 1.00 86.00 1076 TRP A CA 1
ATOM 8287 C C . TRP A 1 1076 ? -12.407 -15.191 -30.798 1.00 86.00 1076 TRP A C 1
ATOM 8289 O 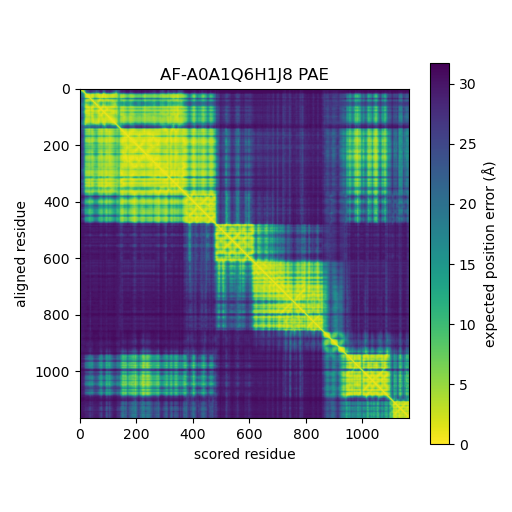O . TRP A 1 1076 ? -12.698 -14.008 -31.004 1.00 86.00 1076 TRP A O 1
ATOM 8299 N N . TYR A 1 1077 ? -12.242 -15.680 -29.570 1.00 89.50 1077 TYR A N 1
ATOM 8300 C CA . TYR A 1 1077 ? -12.232 -14.831 -28.379 1.00 89.50 1077 TYR A CA 1
ATOM 8301 C C . TYR A 1 1077 ? -11.150 -15.258 -27.384 1.00 89.50 1077 TYR A C 1
ATOM 8303 O O . TYR A 1 1077 ? -10.711 -16.412 -27.366 1.00 89.50 1077 TYR A O 1
ATOM 8311 N N . LYS A 1 1078 ? -10.737 -14.291 -26.567 1.00 91.50 1078 LYS A N 1
ATOM 8312 C CA . LYS A 1 1078 ? -9.987 -14.456 -25.320 1.00 91.50 1078 LYS A CA 1
ATOM 8313 C C . LYS A 1 1078 ? -10.918 -14.104 -24.167 1.00 91.50 1078 LYS A C 1
ATOM 8315 O O . LYS A 1 1078 ? -11.699 -13.162 -24.305 1.00 91.50 1078 LYS A O 1
ATOM 8320 N N . ALA A 1 1079 ? -10.843 -14.848 -23.076 1.00 92.38 1079 ALA A N 1
ATOM 8321 C CA . ALA A 1 1079 ? -11.588 -14.561 -21.863 1.00 92.38 1079 ALA A CA 1
ATOM 8322 C C . ALA A 1 1079 ? -10.738 -14.857 -20.628 1.00 92.38 1079 ALA A C 1
ATOM 8324 O O . ALA A 1 1079 ? -9.969 -15.819 -20.642 1.00 92.38 1079 ALA A O 1
ATOM 8325 N N . ASP A 1 1080 ? -10.886 -14.037 -19.596 1.00 92.94 1080 ASP A N 1
ATOM 8326 C CA . ASP A 1 1080 ? -10.206 -14.204 -18.315 1.00 92.94 1080 ASP A CA 1
ATOM 8327 C C . ASP A 1 1080 ? -10.921 -13.445 -17.187 1.00 92.94 1080 ASP A C 1
ATOM 8329 O O . ASP A 1 1080 ? -11.856 -12.691 -17.470 1.00 92.94 1080 ASP A O 1
ATOM 8333 N N . ASP A 1 1081 ? -10.473 -13.627 -15.943 1.00 91.69 1081 ASP A N 1
ATOM 8334 C CA . ASP A 1 1081 ? -10.914 -12.868 -14.758 1.00 91.69 1081 ASP A CA 1
ATOM 8335 C C . ASP A 1 1081 ? -12.451 -12.795 -14.603 1.00 91.69 1081 ASP A C 1
ATOM 8337 O O . ASP A 1 1081 ? -13.062 -11.722 -14.606 1.00 91.69 1081 ASP A O 1
ATOM 8341 N N . PHE A 1 1082 ? -13.112 -13.957 -14.536 1.00 93.69 1082 PHE A N 1
ATOM 8342 C CA . PHE A 1 1082 ? -14.554 -14.035 -14.286 1.00 93.69 1082 PHE A CA 1
ATOM 8343 C C . PHE A 1 1082 ? -14.861 -13.730 -12.817 1.00 93.69 1082 PHE A C 1
ATOM 8345 O O . PHE A 1 1082 ? -14.366 -14.422 -11.931 1.00 93.69 1082 PHE A O 1
ATOM 8352 N N . ARG A 1 1083 ? -15.748 -12.768 -12.546 1.00 91.00 1083 ARG A N 1
ATOM 8353 C CA . ARG A 1 1083 ? -16.150 -12.391 -11.181 1.00 91.00 1083 ARG A CA 1
ATOM 8354 C C . ARG A 1 1083 ? -17.654 -12.439 -11.004 1.00 91.00 1083 ARG A C 1
ATOM 8356 O O . ARG A 1 1083 ? -18.398 -11.947 -11.851 1.00 91.00 1083 ARG A O 1
ATOM 8363 N N . LEU A 1 1084 ? -18.100 -13.006 -9.887 1.00 90.94 1084 LEU A N 1
ATOM 8364 C CA . LEU A 1 1084 ? -19.513 -13.084 -9.524 1.00 90.94 1084 LEU A CA 1
ATOM 8365 C C . LEU A 1 1084 ? -19.758 -12.266 -8.265 1.00 90.94 1084 LEU A C 1
ATOM 8367 O O . LEU A 1 1084 ? -19.055 -12.417 -7.274 1.00 90.94 1084 LEU A O 1
ATOM 8371 N N . THR A 1 1085 ? -20.799 -11.449 -8.264 1.00 84.12 1085 THR A N 1
ATOM 8372 C CA . THR A 1 1085 ? -21.139 -10.588 -7.132 1.00 84.12 1085 THR A CA 1
ATOM 8373 C C . THR A 1 1085 ? -22.619 -10.710 -6.817 1.00 84.12 1085 THR A C 1
ATOM 8375 O O . THR A 1 1085 ? -23.448 -10.575 -7.709 1.00 84.12 1085 THR A O 1
ATOM 8378 N N . TYR A 1 1086 ? -22.978 -10.947 -5.561 1.00 79.88 1086 TYR A N 1
ATOM 8379 C CA . TYR A 1 1086 ? -24.363 -10.892 -5.100 1.00 79.88 1086 TYR A CA 1
ATOM 8380 C C . TYR A 1 1086 ? -24.757 -9.446 -4.791 1.00 79.88 1086 TYR A C 1
ATOM 8382 O O . TYR A 1 1086 ? -24.044 -8.748 -4.076 1.00 79.88 1086 TYR A O 1
ATOM 8390 N N . ILE A 1 1087 ? -25.879 -8.993 -5.339 1.00 71.12 1087 ILE A N 1
ATOM 8391 C CA . ILE A 1 1087 ? -26.300 -7.587 -5.343 1.00 71.12 1087 ILE A CA 1
ATOM 8392 C C . ILE A 1 1087 ? -27.421 -7.332 -4.331 1.00 71.12 1087 ILE A C 1
ATOM 8394 O O . ILE A 1 1087 ? -27.390 -6.322 -3.629 1.00 71.12 1087 ILE A O 1
ATOM 8398 N N . ALA A 1 1088 ? -28.443 -8.196 -4.283 1.00 67.50 1088 ALA A N 1
ATOM 8399 C CA . ALA A 1 1088 ? -29.637 -7.954 -3.469 1.00 67.50 1088 ALA A CA 1
ATOM 8400 C C . ALA A 1 1088 ? -30.470 -9.220 -3.203 1.00 67.50 1088 ALA A C 1
ATOM 8402 O O . ALA A 1 1088 ? -30.573 -10.095 -4.059 1.00 67.50 1088 ALA A O 1
ATOM 8403 N N . ASN A 1 1089 ? -31.149 -9.245 -2.048 1.00 63.03 1089 ASN A N 1
ATOM 8404 C CA . ASN A 1 1089 ? -32.089 -10.297 -1.616 1.00 63.03 1089 ASN A CA 1
ATOM 8405 C C . ASN A 1 1089 ? -33.570 -9.953 -1.903 1.00 63.03 1089 ASN A C 1
ATOM 8407 O O . ASN A 1 1089 ? -34.480 -10.439 -1.232 1.00 63.03 1089 ASN A O 1
ATOM 8411 N N . THR A 1 1090 ? -33.843 -9.010 -2.806 1.00 59.75 1090 THR A N 1
ATOM 8412 C CA . THR A 1 1090 ? -35.207 -8.516 -3.056 1.00 59.75 1090 THR A CA 1
ATOM 8413 C C . THR A 1 1090 ? -35.955 -9.414 -4.042 1.00 59.75 1090 THR A C 1
ATOM 8415 O O . THR A 1 1090 ? -35.353 -10.081 -4.876 1.00 59.75 1090 THR A O 1
ATOM 8418 N N . THR A 1 1091 ? -37.290 -9.432 -3.957 1.00 53.38 1091 THR A N 1
ATOM 8419 C CA . THR A 1 1091 ? -38.161 -10.080 -4.965 1.00 53.38 1091 THR A CA 1
ATOM 8420 C C . THR A 1 1091 ? -38.503 -9.157 -6.138 1.00 53.38 1091 THR A C 1
ATOM 8422 O O . THR A 1 1091 ? -39.052 -9.611 -7.140 1.00 53.38 1091 THR A O 1
ATOM 8425 N N . GLU A 1 1092 ? -38.172 -7.871 -6.016 1.00 51.25 1092 GLU A N 1
ATOM 8426 C CA . GLU A 1 1092 ? -38.286 -6.859 -7.064 1.00 51.25 1092 GLU A CA 1
ATOM 8427 C C . GLU A 1 1092 ? -36.910 -6.619 -7.696 1.00 51.25 1092 GLU A C 1
ATOM 8429 O O . GLU A 1 1092 ? -35.899 -6.667 -6.987 1.00 51.25 1092 GLU A O 1
ATOM 8434 N N . ASP A 1 1093 ? -36.877 -6.366 -9.013 1.00 52.78 1093 ASP A N 1
ATOM 8435 C CA . ASP A 1 1093 ? -35.649 -6.017 -9.738 1.00 52.78 1093 ASP A CA 1
ATOM 8436 C C . ASP A 1 1093 ? -35.011 -4.793 -9.062 1.00 52.78 1093 ASP A C 1
ATOM 8438 O O . ASP A 1 1093 ? -35.612 -3.714 -9.080 1.00 52.78 1093 ASP A O 1
ATOM 8442 N N . PRO A 1 1094 ? -33.812 -4.932 -8.469 1.00 50.06 1094 PRO A N 1
ATOM 8443 C CA . PRO A 1 1094 ? -33.204 -3.884 -7.663 1.00 50.06 1094 PRO A CA 1
ATOM 8444 C C . PRO A 1 1094 ? -32.791 -2.664 -8.491 1.00 50.06 1094 PRO A C 1
ATOM 8446 O O . PRO A 1 1094 ? -32.335 -1.677 -7.915 1.00 50.06 1094 PRO A O 1
ATOM 8449 N N . THR A 1 1095 ? -32.911 -2.708 -9.824 1.00 48.59 1095 THR A N 1
ATOM 8450 C CA . THR A 1 1095 ? -32.419 -1.622 -10.668 1.00 48.59 1095 THR A CA 1
ATOM 8451 C C . THR A 1 1095 ? -33.444 -0.666 -11.218 1.00 48.59 1095 THR A C 1
ATOM 8453 O O . THR A 1 1095 ? -33.039 0.467 -11.399 1.00 48.59 1095 THR A O 1
ATOM 8456 N N . GLY A 1 1096 ? -34.707 -1.013 -11.478 1.00 38.62 1096 GLY A N 1
ATOM 8457 C CA . GLY A 1 1096 ? -35.705 -0.038 -11.961 1.00 38.62 1096 GLY A CA 1
ATOM 8458 C C . GLY A 1 1096 ? -35.206 1.008 -12.991 1.00 38.62 1096 GLY A C 1
ATOM 8459 O O . GLY A 1 1096 ? -35.638 2.155 -12.928 1.00 38.62 1096 GLY A O 1
ATOM 8460 N N . ILE A 1 1097 ? -34.269 0.674 -13.894 1.00 41.38 1097 ILE A N 1
ATOM 8461 C CA . ILE A 1 1097 ? -33.659 1.632 -14.836 1.00 41.38 1097 ILE A CA 1
ATOM 8462 C C . ILE A 1 1097 ? -34.051 1.241 -16.264 1.00 41.38 1097 ILE A C 1
ATOM 8464 O O . ILE A 1 1097 ? -33.328 0.540 -16.967 1.00 41.38 1097 ILE A O 1
ATOM 8468 N N . ASP A 1 1098 ? -35.204 1.748 -16.695 1.00 34.94 1098 ASP A N 1
ATOM 8469 C CA . ASP A 1 1098 ? -35.426 2.159 -18.081 1.00 34.94 1098 ASP A CA 1
ATOM 8470 C C . ASP A 1 1098 ? -35.157 3.673 -18.107 1.00 34.94 1098 ASP A C 1
ATOM 8472 O O . ASP A 1 1098 ? -35.850 4.431 -17.437 1.00 34.94 1098 ASP A O 1
ATOM 8476 N N . GLU A 1 1099 ? -34.123 4.113 -18.833 1.00 37.16 1099 GLU A N 1
ATOM 8477 C CA . GLU A 1 1099 ? -33.709 5.525 -18.966 1.00 37.16 1099 GLU A CA 1
ATOM 8478 C C . GLU A 1 1099 ? -33.327 6.260 -17.656 1.00 37.16 1099 GLU A C 1
ATOM 8480 O O . GLU A 1 1099 ? -34.156 6.865 -16.978 1.00 37.16 1099 GLU A O 1
ATOM 8485 N N . VAL A 1 1100 ? -32.020 6.398 -17.377 1.00 41.22 1100 VAL A N 1
ATOM 8486 C CA . VAL A 1 1100 ? -31.560 7.504 -16.513 1.00 41.22 1100 VAL A CA 1
ATOM 8487 C C . VAL A 1 1100 ? -31.633 8.799 -17.323 1.00 41.22 1100 VAL A C 1
ATOM 8489 O O . VAL A 1 1100 ? -30.697 9.183 -18.027 1.00 41.22 1100 VAL A O 1
ATOM 8492 N N . ILE A 1 1101 ? -32.777 9.474 -17.241 1.00 40.72 1101 ILE A N 1
ATOM 8493 C CA . ILE A 1 1101 ? -32.867 10.911 -17.481 1.00 40.72 1101 ILE A CA 1
ATOM 8494 C C . ILE A 1 1101 ? -32.759 11.575 -16.118 1.00 40.72 1101 ILE A C 1
ATOM 8496 O O . ILE A 1 1101 ? -33.767 11.842 -15.470 1.00 40.72 1101 ILE A O 1
ATOM 8500 N N . ASP A 1 1102 ? -31.537 11.876 -15.691 1.00 40.19 1102 ASP A N 1
ATOM 8501 C CA . ASP A 1 1102 ? -31.377 12.852 -14.624 1.00 40.19 1102 ASP A CA 1
ATOM 8502 C C . ASP A 1 1102 ? -31.604 14.245 -15.231 1.00 40.19 1102 ASP A C 1
ATOM 8504 O O . ASP A 1 1102 ? -30.754 14.821 -15.915 1.00 40.19 1102 ASP A O 1
ATOM 8508 N N . ARG A 1 1103 ? -32.837 14.723 -15.079 1.00 44.62 1103 ARG A N 1
ATOM 8509 C CA . ARG A 1 1103 ? -33.147 16.147 -14.972 1.00 44.62 1103 ARG A CA 1
ATOM 8510 C C . ARG A 1 1103 ? -33.674 16.374 -13.561 1.00 44.62 1103 ARG A C 1
ATOM 8512 O O . ARG A 1 1103 ? -34.853 16.650 -13.375 1.00 44.62 1103 ARG A O 1
ATOM 8519 N N . THR A 1 1104 ? -32.824 16.207 -12.559 1.00 38.84 1104 THR A N 1
ATOM 8520 C CA . THR A 1 1104 ? -32.988 16.998 -11.345 1.00 38.84 1104 THR A CA 1
ATOM 8521 C C . THR A 1 1104 ? -32.694 18.447 -11.727 1.00 38.84 1104 THR A C 1
ATOM 8523 O O . THR A 1 1104 ? -31.682 18.735 -12.364 1.00 38.84 1104 THR A O 1
ATOM 8526 N N . ASP A 1 1105 ? -33.602 19.363 -11.398 1.00 44.28 1105 ASP A N 1
ATOM 8527 C CA . ASP A 1 1105 ? -33.528 20.794 -11.739 1.00 44.28 1105 ASP A CA 1
ATOM 8528 C C . ASP A 1 1105 ? -32.327 21.534 -11.076 1.00 44.28 1105 ASP A C 1
ATOM 8530 O O . ASP A 1 1105 ? -32.286 22.762 -11.072 1.00 44.28 1105 ASP A O 1
ATOM 8534 N N . GLU A 1 1106 ? -31.326 20.811 -10.542 1.00 48.16 1106 GLU A N 1
ATOM 8535 C CA . GLU A 1 1106 ? -30.204 21.340 -9.747 1.00 48.16 1106 GLU A CA 1
ATOM 8536 C C . GLU A 1 1106 ? -28.796 20.796 -10.104 1.00 48.16 1106 GLU A C 1
ATOM 8538 O O . GLU A 1 1106 ? -27.807 21.306 -9.579 1.00 48.16 1106 GLU A O 1
ATOM 8543 N N . SER A 1 1107 ? -28.626 19.817 -11.010 1.00 50.88 1107 SER A N 1
ATOM 8544 C CA . SER A 1 1107 ? -27.277 19.378 -11.431 1.00 50.88 1107 SER A CA 1
ATOM 8545 C C . SER A 1 1107 ? -26.743 20.186 -12.624 1.00 50.88 1107 SER A C 1
ATOM 8547 O O . SER A 1 1107 ? -27.384 20.215 -13.671 1.00 50.88 1107 SER A O 1
ATOM 8549 N N . ALA A 1 1108 ? -25.532 20.759 -12.519 1.00 64.56 1108 ALA A N 1
ATOM 8550 C CA . ALA A 1 1108 ? -24.874 21.564 -13.571 1.00 64.56 1108 ALA A CA 1
ATOM 8551 C C . ALA A 1 1108 ? -24.483 20.783 -14.848 1.00 64.56 1108 ALA A C 1
ATOM 8553 O O . ALA A 1 1108 ? -23.858 21.338 -15.753 1.00 64.56 1108 ALA A O 1
ATOM 8554 N N . PHE A 1 1109 ? -24.804 19.487 -14.909 1.00 67.50 1109 PHE A N 1
ATOM 8555 C CA . PHE A 1 1109 ? -24.565 18.632 -16.060 1.00 67.50 1109 PHE A CA 1
ATOM 8556 C C . PHE A 1 1109 ? -25.590 17.494 -16.163 1.00 67.50 1109 PHE A C 1
ATOM 8558 O O . PHE A 1 1109 ? -26.031 16.935 -15.164 1.00 67.50 1109 PHE A O 1
ATOM 8565 N N . SER A 1 1110 ? -25.927 17.100 -17.389 1.00 75.06 1110 SER A N 1
ATOM 8566 C CA . SER A 1 1110 ? -26.753 15.942 -17.721 1.00 75.06 1110 SER A CA 1
ATOM 8567 C C . SER A 1 1110 ? -25.893 14.831 -18.313 1.00 75.06 1110 SER A C 1
ATOM 8569 O O . SER A 1 1110 ? -25.159 15.077 -19.273 1.00 75.06 1110 SER A O 1
ATOM 8571 N N . ILE A 1 1111 ? -26.036 13.605 -17.810 1.00 7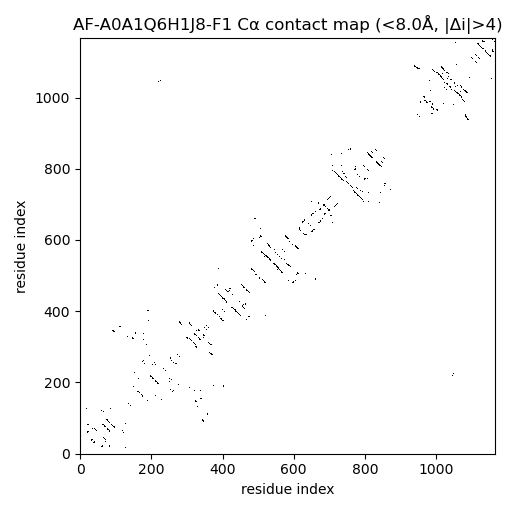6.69 1111 ILE A N 1
ATOM 8572 C CA . ILE A 1 1111 ? -25.407 12.418 -18.393 1.00 76.69 1111 ILE A CA 1
ATOM 8573 C C . ILE A 1 1111 ? -26.510 11.488 -18.876 1.00 76.69 1111 ILE A C 1
ATOM 8575 O O . ILE A 1 1111 ? -27.407 11.130 -18.118 1.00 76.69 1111 ILE A O 1
ATOM 8579 N N . ARG A 1 1112 ? -26.448 11.098 -20.146 1.00 76.62 1112 ARG A N 1
ATOM 8580 C CA . ARG A 1 1112 ? -27.377 10.146 -20.749 1.00 76.62 1112 ARG A CA 1
ATOM 8581 C C . ARG A 1 1112 ? -26.622 9.033 -21.436 1.00 76.62 1112 ARG A C 1
ATOM 8583 O O . ARG A 1 1112 ? -25.905 9.267 -22.410 1.00 76.62 1112 ARG A O 1
ATOM 8590 N N . GLY A 1 1113 ? -26.869 7.821 -20.972 1.00 69.25 1113 GLY A N 1
ATOM 8591 C CA . GLY A 1 1113 ? -26.558 6.624 -21.728 1.00 69.25 1113 GLY A CA 1
ATOM 8592 C C . GLY A 1 1113 ? -27.425 6.540 -22.981 1.00 69.25 1113 GLY A C 1
ATOM 8593 O O . GLY A 1 1113 ? -28.596 6.922 -22.987 1.00 69.25 1113 GLY A O 1
ATOM 8594 N N . GLY A 1 1114 ? -26.825 6.100 -24.074 1.00 68.50 1114 GLY A N 1
ATOM 8595 C CA . GLY A 1 1114 ? -27.475 5.900 -25.356 1.00 68.50 1114 GLY A CA 1
ATOM 8596 C C . GLY A 1 1114 ? -26.859 4.712 -26.075 1.00 68.50 1114 GLY A C 1
ATOM 8597 O O . GLY A 1 1114 ? -25.963 4.050 -25.554 1.00 68.50 1114 GLY A O 1
ATOM 8598 N N . LYS A 1 1115 ? -27.316 4.462 -27.302 1.00 70.62 1115 LYS A N 1
ATOM 8599 C CA . LYS A 1 1115 ? -26.840 3.315 -28.071 1.00 70.62 1115 LYS A CA 1
ATOM 8600 C C . LYS A 1 1115 ? -25.341 3.393 -28.368 1.00 70.62 1115 LYS A C 1
ATOM 8602 O O . LYS A 1 1115 ? -24.937 4.200 -29.204 1.00 70.62 1115 LYS A O 1
ATOM 8607 N N . GLY A 1 1116 ? -24.541 2.564 -27.695 1.00 62.44 1116 GLY A N 1
ATOM 8608 C CA . GLY A 1 1116 ? -23.075 2.563 -27.796 1.00 62.44 1116 GLY A CA 1
ATOM 8609 C C . GLY A 1 1116 ? -22.405 3.905 -27.465 1.00 62.44 1116 GLY A C 1
ATOM 8610 O O . GLY A 1 1116 ? -21.318 4.200 -27.969 1.00 62.44 1116 GLY A O 1
ATOM 8611 N N . GLN A 1 1117 ? -23.071 4.760 -26.686 1.00 76.50 1117 GLN A N 1
ATOM 8612 C CA . GLN A 1 1117 ? -22.579 6.099 -26.388 1.00 76.50 1117 GLN A CA 1
ATOM 8613 C C . GLN A 1 1117 ? -23.024 6.596 -25.016 1.00 76.50 1117 GLN A C 1
ATOM 8615 O O . GLN A 1 1117 ? -24.074 6.206 -24.512 1.00 76.50 1117 GLN A O 1
ATOM 8620 N N . ILE A 1 1118 ? -22.268 7.532 -24.451 1.00 83.94 1118 ILE A N 1
ATOM 8621 C CA . ILE A 1 1118 ? -22.697 8.335 -23.305 1.00 83.94 1118 ILE A CA 1
ATOM 8622 C C . ILE A 1 1118 ? -22.591 9.799 -23.700 1.00 83.94 1118 ILE A C 1
ATOM 8624 O O . ILE A 1 1118 ? -21.523 10.279 -24.066 1.00 83.94 1118 ILE A O 1
ATOM 8628 N N . ASN A 1 1119 ? -23.710 10.508 -23.627 1.00 81.88 1119 ASN A N 1
ATOM 8629 C CA . ASN A 1 1119 ? -23.777 11.942 -23.848 1.00 81.88 1119 ASN A CA 1
ATOM 8630 C C . ASN A 1 1119 ? -23.665 12.665 -22.516 1.00 81.88 1119 ASN A C 1
ATOM 8632 O O . ASN A 1 1119 ? -24.419 12.384 -21.589 1.00 81.88 1119 ASN A O 1
ATOM 8636 N N . ILE A 1 1120 ? -22.760 13.624 -22.457 1.00 85.88 1120 ILE A N 1
ATOM 8637 C CA . ILE A 1 1120 ? -22.560 14.526 -21.337 1.00 85.88 1120 ILE A CA 1
ATOM 8638 C C . ILE A 1 1120 ? -22.861 15.924 -21.840 1.00 85.88 1120 ILE A C 1
ATOM 8640 O O . ILE A 1 1120 ? -22.347 16.330 -22.875 1.00 85.88 1120 ILE A O 1
ATOM 8644 N N . SER A 1 1121 ? -23.690 16.664 -21.121 1.00 80.62 1121 SER A N 1
ATOM 8645 C CA . SER A 1 1121 ? -23.867 18.099 -21.324 1.00 80.62 1121 SER A CA 1
ATOM 8646 C C . SER A 1 1121 ? -23.613 18.780 -20.000 1.00 80.62 1121 SER A C 1
ATOM 8648 O O . SER A 1 1121 ? -24.155 18.326 -19.008 1.00 80.62 1121 SER A O 1
ATOM 8650 N N . THR A 1 1122 ? -22.818 19.834 -19.964 1.00 79.75 1122 THR A N 1
ATOM 8651 C CA . THR A 1 1122 ? -22.506 20.610 -18.765 1.00 79.75 1122 THR A CA 1
ATOM 8652 C C . THR A 1 1122 ? -22.624 22.093 -19.074 1.00 79.75 1122 THR A C 1
ATOM 8654 O O . THR A 1 1122 ? -22.282 22.531 -20.173 1.00 79.75 1122 THR A O 1
ATOM 8657 N N . ASP A 1 1123 ? -23.102 22.860 -18.101 1.00 76.12 1123 ASP A N 1
ATOM 8658 C CA . ASP A 1 1123 ? -23.262 24.312 -18.209 1.00 76.12 1123 ASP A CA 1
ATOM 8659 C C . ASP A 1 1123 ? -21.958 25.066 -17.879 1.00 76.12 1123 ASP A C 1
ATOM 8661 O O . ASP A 1 1123 ? -21.843 26.265 -18.143 1.00 76.12 1123 ASP A O 1
ATOM 8665 N N . ALA A 1 1124 ? -20.961 24.366 -17.324 1.00 74.88 1124 ALA A N 1
ATOM 8666 C CA . ALA A 1 1124 ? -19.623 24.882 -17.040 1.00 74.88 1124 ALA A CA 1
ATOM 8667 C C . ALA A 1 1124 ? -18.530 23.830 -17.324 1.00 74.88 1124 ALA A C 1
ATOM 8669 O O . ALA A 1 1124 ? -18.787 22.633 -17.155 1.00 74.88 1124 ALA A O 1
ATOM 8670 N N . PRO A 1 1125 ? -17.303 24.243 -17.699 1.00 76.56 1125 PRO A N 1
ATOM 8671 C CA . PRO A 1 1125 ? -16.209 23.318 -17.980 1.00 76.56 1125 PRO A CA 1
ATOM 8672 C C . PRO A 1 1125 ? -15.887 22.393 -16.794 1.00 76.56 1125 PRO A C 1
ATOM 8674 O O . PRO A 1 1125 ? -15.526 22.866 -15.712 1.00 76.56 1125 PRO A O 1
ATOM 8677 N N . ALA A 1 1126 ? -15.991 21.076 -16.984 1.00 74.81 1126 ALA A N 1
ATOM 8678 C CA . ALA A 1 1126 ? -15.767 20.075 -15.937 1.00 74.81 1126 ALA A CA 1
ATOM 8679 C C . ALA A 1 1126 ? -15.093 18.807 -16.484 1.00 74.81 1126 ALA A C 1
ATOM 8681 O O . ALA A 1 1126 ? -15.274 18.443 -17.644 1.00 74.81 1126 ALA A O 1
ATOM 8682 N N . GLU A 1 1127 ? -14.296 18.124 -15.655 1.00 79.19 1127 GLU A N 1
ATOM 8683 C CA . GLU A 1 1127 ? -13.751 16.811 -16.018 1.00 79.19 1127 GLU A CA 1
ATOM 8684 C C . GLU A 1 1127 ? -14.758 15.696 -15.728 1.00 79.19 1127 GLU A C 1
ATOM 8686 O O . GLU A 1 1127 ? -15.351 15.635 -14.651 1.00 79.19 1127 GLU A O 1
ATOM 8691 N N . PHE A 1 1128 ? -14.894 14.783 -16.683 1.00 75.62 1128 PHE A N 1
ATOM 8692 C CA . PHE A 1 1128 ? -15.690 13.575 -16.570 1.00 75.62 1128 PHE A CA 1
ATOM 8693 C C . PHE A 1 1128 ? -14.795 12.362 -16.774 1.00 75.62 1128 PHE A C 1
ATOM 8695 O O . PHE A 1 1128 ? -14.187 12.196 -17.835 1.00 75.62 1128 PHE A O 1
ATOM 8702 N N . SER A 1 1129 ? -14.727 11.518 -15.749 1.00 71.25 1129 SER A N 1
ATOM 8703 C CA . SER A 1 1129 ? -14.087 10.211 -15.819 1.00 71.25 1129 SER A CA 1
ATOM 8704 C C . SER A 1 1129 ? -15.157 9.147 -16.013 1.00 71.25 1129 SER A C 1
ATOM 8706 O O . SER A 1 1129 ? -16.111 9.067 -15.240 1.00 71.25 1129 SER A O 1
ATOM 8708 N N . LEU A 1 1130 ? -14.982 8.344 -17.051 1.00 75.88 1130 LEU A N 1
ATOM 8709 C CA . LEU A 1 1130 ? -15.783 7.180 -17.374 1.00 75.88 1130 LEU A CA 1
ATOM 8710 C C . LEU A 1 1130 ? -15.024 5.940 -16.906 1.00 75.88 1130 LEU A C 1
ATOM 8712 O O . LEU A 1 1130 ? -13.958 5.641 -17.442 1.00 75.88 1130 LEU A O 1
ATOM 8716 N N . TYR A 1 1131 ? -15.578 5.215 -15.947 1.00 65.94 1131 TYR A N 1
ATOM 8717 C CA . TYR A 1 1131 ? -15.062 3.938 -15.472 1.00 65.94 1131 TYR A CA 1
ATOM 8718 C C . TYR A 1 1131 ? -16.004 2.805 -15.865 1.00 65.94 1131 TYR A C 1
ATOM 8720 O O . TYR A 1 1131 ? -17.206 3.012 -16.045 1.00 65.94 1131 TYR A O 1
ATOM 8728 N N . THR A 1 1132 ? -15.469 1.599 -15.973 1.00 66.19 1132 THR A N 1
ATOM 8729 C CA . THR A 1 1132 ? -16.284 0.389 -15.894 1.00 66.19 1132 THR A CA 1
ATOM 8730 C C . THR A 1 1132 ? -16.708 0.134 -14.441 1.00 66.19 1132 THR A C 1
ATOM 8732 O O . THR A 1 1132 ? -16.272 0.834 -13.522 1.00 66.19 1132 THR A O 1
ATOM 8735 N N . VAL A 1 1133 ? -17.575 -0.853 -14.207 1.00 55.88 1133 VAL A N 1
ATOM 8736 C CA . VAL A 1 1133 ? -18.030 -1.202 -12.847 1.00 55.88 1133 VAL A CA 1
ATOM 8737 C C . VAL A 1 1133 ? -16.937 -1.836 -11.985 1.00 55.88 1133 VAL A C 1
ATOM 8739 O O . VAL A 1 1133 ? -16.998 -1.683 -10.772 1.00 55.88 1133 VAL A O 1
ATOM 8742 N N . SER A 1 1134 ? -15.908 -2.455 -12.573 1.00 48.84 1134 SER A N 1
ATOM 8743 C CA . SER A 1 1134 ? -14.704 -2.895 -11.839 1.00 48.84 1134 SER A CA 1
ATOM 8744 C C . SER A 1 1134 ? -13.712 -1.776 -11.521 1.00 48.84 1134 SER A C 1
ATOM 8746 O O . SER A 1 1134 ? -12.638 -2.031 -10.979 1.00 48.84 1134 SER A O 1
ATOM 8748 N N . GLY A 1 1135 ? -14.037 -0.524 -11.856 1.00 50.03 1135 GLY A N 1
ATOM 8749 C CA . GLY A 1 1135 ? -13.170 0.622 -11.588 1.00 50.03 1135 GLY A CA 1
ATOM 8750 C C . GLY A 1 1135 ? -12.062 0.831 -12.624 1.00 50.03 1135 GLY A C 1
ATOM 8751 O O . GLY A 1 1135 ? -11.200 1.693 -12.425 1.00 50.03 1135 GLY A O 1
ATOM 8752 N N . MET A 1 1136 ? -12.081 0.111 -13.754 1.00 52.03 1136 MET A N 1
ATOM 8753 C CA . MET A 1 1136 ? -11.166 0.376 -14.866 1.00 52.03 1136 MET A CA 1
ATOM 8754 C C . MET A 1 1136 ? -11.533 1.704 -15.535 1.00 52.03 1136 MET A C 1
ATOM 8756 O O . MET A 1 1136 ? -12.660 1.895 -15.992 1.00 52.03 1136 MET A O 1
ATOM 8760 N N . LEU A 1 1137 ? -10.583 2.637 -15.618 1.00 56.78 1137 LEU A N 1
ATOM 8761 C CA . LEU A 1 1137 ? -10.789 3.905 -16.316 1.00 56.78 1137 LEU A CA 1
ATOM 8762 C C . LEU A 1 1137 ? -10.859 3.657 -17.830 1.00 56.78 1137 LEU A C 1
ATOM 8764 O O . LEU A 1 1137 ? -9.888 3.238 -18.449 1.00 56.78 1137 LEU A O 1
ATOM 8768 N N . VAL A 1 1138 ? -12.005 3.955 -18.432 1.00 66.31 1138 VAL A N 1
ATOM 8769 C CA . VAL A 1 1138 ? -12.261 3.796 -19.871 1.00 66.31 1138 VAL A CA 1
ATOM 8770 C C . VAL A 1 1138 ? -11.816 5.037 -20.633 1.00 66.31 1138 VAL A C 1
ATOM 8772 O O . VAL A 1 1138 ? -11.217 4.954 -21.710 1.00 66.31 1138 VAL A O 1
ATOM 8775 N N . ALA A 1 1139 ? -12.146 6.207 -20.090 1.00 62.19 1139 ALA A N 1
ATOM 8776 C CA . ALA A 1 1139 ? -11.786 7.488 -20.666 1.00 62.19 1139 ALA A CA 1
ATOM 8777 C C . ALA A 1 1139 ? -11.929 8.607 -19.635 1.00 62.19 1139 ALA A C 1
ATOM 8779 O O . ALA A 1 1139 ? -12.751 8.535 -18.724 1.00 62.19 1139 ALA A O 1
ATOM 8780 N N . LYS A 1 1140 ? -11.161 9.676 -19.819 1.00 72.88 1140 LYS A N 1
ATOM 8781 C CA . LYS A 1 1140 ? -11.280 10.900 -19.035 1.00 72.88 1140 LYS A CA 1
ATOM 8782 C C . LYS A 1 1140 ? -11.259 12.093 -19.972 1.00 72.88 1140 LYS A C 1
ATOM 8784 O O . LYS A 1 1140 ? -10.406 12.147 -20.856 1.00 72.88 1140 LYS A O 1
ATOM 8789 N N . VAL A 1 1141 ? -12.208 13.012 -19.821 1.00 74.44 1141 VAL A N 1
ATOM 8790 C CA . VAL A 1 1141 ? -12.344 14.149 -20.740 1.00 74.44 1141 VAL A CA 1
ATOM 8791 C C . VAL A 1 1141 ? -12.702 15.411 -19.980 1.00 74.44 1141 VAL A C 1
ATOM 8793 O O . VAL A 1 1141 ? -13.462 15.376 -19.015 1.00 74.44 1141 VAL A O 1
ATOM 8796 N N . HIS A 1 1142 ? -12.195 16.539 -20.454 1.00 77.81 1142 HIS A N 1
ATOM 8797 C CA . HIS A 1 1142 ? -12.677 17.847 -20.047 1.00 77.81 1142 HIS A CA 1
ATOM 8798 C C . HIS A 1 1142 ? -13.819 18.256 -20.985 1.00 77.81 1142 HIS A C 1
ATOM 8800 O O . HIS A 1 1142 ? -13.615 18.350 -22.195 1.00 77.81 1142 HIS A O 1
ATOM 8806 N N . VAL A 1 1143 ? -15.024 18.448 -20.448 1.00 80.12 1143 VAL A N 1
ATOM 8807 C CA . VAL A 1 1143 ? -16.216 18.830 -21.215 1.00 80.12 1143 VAL A CA 1
ATOM 8808 C C . VAL A 1 1143 ? -16.524 20.295 -20.962 1.00 80.12 1143 VAL A C 1
ATOM 8810 O O . VAL A 1 1143 ? -16.717 20.682 -19.815 1.00 80.12 1143 VAL A O 1
ATOM 8813 N N . ASP A 1 1144 ? -16.626 21.076 -22.034 1.00 84.75 1144 ASP A N 1
ATOM 8814 C CA . ASP A 1 1144 ? -17.179 22.431 -22.050 1.00 84.75 1144 ASP A CA 1
ATOM 8815 C C . ASP A 1 1144 ? -18.385 22.437 -23.003 1.00 84.75 1144 ASP A C 1
ATOM 8817 O O . ASP A 1 1144 ? -18.235 22.265 -24.216 1.00 84.75 1144 ASP A O 1
ATOM 8821 N N . GLY A 1 1145 ? -19.599 22.512 -22.454 1.00 85.38 1145 GLY A N 1
ATOM 8822 C CA . GLY A 1 1145 ? -20.832 22.292 -23.208 1.00 85.38 1145 GLY A CA 1
ATOM 8823 C C . GLY A 1 1145 ? -21.177 20.807 -23.333 1.00 85.38 1145 GLY A C 1
ATOM 8824 O O . GLY A 1 1145 ? -21.460 20.152 -22.337 1.00 85.38 1145 GLY A O 1
ATOM 8825 N N . THR A 1 1146 ? -21.206 20.252 -24.546 1.00 85.88 1146 THR A N 1
ATOM 8826 C CA . THR A 1 1146 ? -21.665 18.871 -24.783 1.00 85.88 1146 THR A CA 1
ATOM 8827 C C . THR A 1 1146 ? -20.545 17.995 -25.335 1.00 85.88 1146 THR A C 1
ATOM 8829 O O . THR A 1 1146 ? -19.862 18.375 -26.282 1.00 85.88 1146 THR A O 1
ATOM 8832 N N . TYR A 1 1147 ? -20.385 16.796 -24.782 1.00 84.12 1147 TYR A N 1
ATOM 8833 C CA . TYR A 1 1147 ? -19.435 15.790 -25.239 1.00 84.12 1147 TYR A CA 1
ATOM 8834 C C . TYR A 1 1147 ? -20.091 14.416 -25.291 1.00 84.12 1147 TYR A C 1
ATOM 8836 O O . TYR A 1 1147 ? -20.821 14.028 -24.381 1.00 84.12 1147 TYR A O 1
ATOM 8844 N N . THR A 1 1148 ? -19.800 13.651 -26.337 1.00 86.44 1148 THR A N 1
ATOM 8845 C CA . THR A 1 1148 ? -20.313 12.290 -26.487 1.00 86.44 1148 THR A CA 1
ATOM 8846 C C . THR A 1 1148 ? -19.156 11.310 -26.482 1.00 86.44 1148 THR A C 1
ATOM 8848 O O . THR A 1 1148 ? -18.354 11.284 -27.415 1.00 86.44 1148 THR A O 1
ATOM 8851 N N . PHE A 1 1149 ? -19.111 10.447 -25.472 1.00 75.12 1149 PHE A N 1
ATOM 8852 C CA . PHE A 1 1149 ? -18.350 9.211 -25.561 1.00 75.12 1149 PHE A CA 1
ATOM 8853 C C . PHE A 1 1149 ? -19.014 8.318 -26.602 1.00 75.12 1149 PHE A C 1
ATOM 8855 O O . PHE A 1 1149 ? -20.151 7.902 -26.410 1.00 75.12 1149 PHE A O 1
ATOM 8862 N N . GLN A 1 1150 ? -18.329 8.058 -27.709 1.00 74.50 1150 GLN A N 1
ATOM 8863 C CA . GLN A 1 1150 ? -18.796 7.202 -28.800 1.00 74.50 1150 GLN A CA 1
ATOM 8864 C C . GLN A 1 1150 ? -18.052 5.864 -28.758 1.00 74.50 1150 GLN A C 1
ATOM 8866 O O . GLN A 1 1150 ? -16.886 5.820 -28.369 1.00 74.50 1150 GLN A O 1
ATOM 8871 N N . GLY A 1 1151 ? -18.696 4.791 -29.219 1.00 56.41 1151 GLY A N 1
ATOM 8872 C CA . GLY A 1 1151 ? -18.057 3.476 -29.330 1.00 56.41 1151 GLY A CA 1
ATOM 8873 C C . GLY A 1 1151 ? -17.903 2.759 -27.990 1.00 56.41 1151 GLY A C 1
ATOM 8874 O O . GLY A 1 1151 ? -16.964 1.989 -27.820 1.00 56.41 1151 GLY A O 1
ATOM 8875 N N . LEU A 1 1152 ? -18.801 3.037 -27.043 1.00 67.31 1152 LEU A N 1
ATOM 8876 C CA . LEU A 1 1152 ? -18.881 2.316 -25.779 1.00 67.31 1152 LEU A CA 1
ATOM 8877 C C . LEU A 1 1152 ? -19.627 0.996 -25.955 1.00 67.31 1152 LEU A C 1
ATOM 8879 O O . LEU A 1 1152 ? -20.519 0.870 -26.797 1.00 67.31 1152 LEU A O 1
ATOM 8883 N N . ASN A 1 1153 ? -19.267 0.024 -25.129 1.00 59.03 1153 ASN A N 1
ATOM 8884 C CA . ASN A 1 1153 ? -19.865 -1.303 -25.145 1.00 59.03 1153 ASN A CA 1
ATOM 8885 C C . ASN A 1 1153 ? -21.217 -1.239 -24.440 1.00 59.03 1153 ASN A C 1
ATOM 8887 O O . ASN A 1 1153 ? -21.453 -0.353 -23.623 1.00 59.03 1153 ASN A O 1
ATOM 8891 N N . LYS A 1 1154 ? -22.115 -2.183 -24.725 1.00 58.97 1154 LYS A N 1
ATOM 8892 C CA . LYS A 1 1154 ? -23.328 -2.318 -23.917 1.00 58.97 1154 LYS A CA 1
ATOM 8893 C C . LYS A 1 1154 ? -22.928 -2.724 -22.494 1.00 58.97 1154 LYS A C 1
ATOM 8895 O O . LYS A 1 1154 ? -22.217 -3.711 -22.317 1.00 58.97 1154 LYS A O 1
ATOM 8900 N N . GLY A 1 1155 ? -23.389 -1.990 -21.488 1.00 63.16 1155 GLY A N 1
ATOM 8901 C CA . GLY A 1 1155 ? -23.016 -2.241 -20.098 1.00 63.16 1155 GLY A CA 1
ATOM 8902 C C . GLY A 1 1155 ? -23.299 -1.062 -19.178 1.00 63.16 1155 GLY A C 1
ATOM 8903 O O . GLY A 1 1155 ? -23.786 -0.017 -19.612 1.00 63.16 1155 GLY A O 1
ATOM 8904 N N . ILE A 1 1156 ? -22.996 -1.237 -17.893 1.00 66.25 1156 ILE A N 1
ATOM 8905 C CA . ILE A 1 1156 ? -23.043 -0.154 -16.912 1.00 66.25 1156 ILE A CA 1
ATOM 8906 C C . ILE A 1 1156 ? -21.657 0.471 -16.819 1.00 66.25 1156 ILE A C 1
ATOM 8908 O O . ILE A 1 1156 ? -20.654 -0.224 -16.685 1.00 66.25 1156 ILE A O 1
ATOM 8912 N N . TYR A 1 1157 ? -21.623 1.794 -16.865 1.00 71.50 1157 TYR A N 1
ATOM 8913 C CA . TYR A 1 1157 ? -20.424 2.581 -16.640 1.00 71.50 1157 TYR A CA 1
ATOM 8914 C C . TYR A 1 1157 ? -20.634 3.523 -15.466 1.00 71.50 1157 TYR A C 1
ATOM 8916 O O . TYR A 1 1157 ? -21.756 3.942 -15.194 1.00 71.50 1157 TYR A O 1
ATOM 8924 N N . ILE A 1 1158 ? -19.554 3.894 -14.792 1.00 72.19 1158 ILE A N 1
ATOM 8925 C CA . ILE A 1 1158 ? -19.567 4.900 -13.737 1.00 72.19 1158 ILE A CA 1
ATOM 8926 C C . ILE A 1 1158 ? -18.997 6.190 -14.323 1.00 72.19 1158 ILE A C 1
ATOM 8928 O O . ILE A 1 1158 ? -17.817 6.259 -14.651 1.00 72.19 1158 ILE A O 1
ATOM 8932 N N . VAL A 1 1159 ? -19.826 7.222 -14.462 1.00 72.25 1159 VAL A N 1
ATOM 8933 C CA . VAL A 1 1159 ? -19.398 8.557 -14.896 1.00 72.25 1159 VAL A CA 1
ATOM 8934 C C . VAL A 1 1159 ? -19.499 9.506 -13.719 1.00 72.25 1159 VAL A C 1
ATOM 8936 O O . VAL A 1 1159 ? -20.605 9.835 -13.295 1.00 72.25 1159 VAL A O 1
ATOM 8939 N N . ASN A 1 1160 ? -18.353 9.934 -13.182 1.00 66.69 1160 ASN A N 1
ATOM 8940 C CA . ASN A 1 1160 ? -18.285 10.781 -11.982 1.00 66.69 1160 ASN A CA 1
ATOM 8941 C C . ASN A 1 1160 ? -19.205 10.273 -10.849 1.00 66.69 1160 ASN A C 1
ATOM 8943 O O . ASN A 1 1160 ? -20.026 11.014 -10.315 1.00 66.69 1160 ASN A O 1
ATOM 8947 N N . GLY A 1 1161 ? -19.115 8.975 -10.540 1.00 55.69 1161 GLY A N 1
ATOM 8948 C CA . GLY A 1 1161 ? -19.907 8.323 -9.490 1.00 55.69 1161 GLY A CA 1
ATOM 8949 C C . GLY A 1 1161 ? -21.337 7.936 -9.886 1.00 55.69 1161 GLY A C 1
ATOM 8950 O O . GLY A 1 1161 ? -21.980 7.187 -9.156 1.00 55.69 1161 GLY A O 1
ATOM 8951 N N . LYS A 1 1162 ? -21.845 8.370 -11.049 1.00 63.53 1162 LYS A N 1
ATOM 8952 C CA . LYS A 1 1162 ? -23.186 7.993 -11.526 1.00 63.53 1162 LYS A CA 1
ATOM 8953 C C . LYS A 1 1162 ? -23.133 6.735 -12.390 1.00 63.53 1162 LYS A C 1
ATOM 8955 O O . LYS A 1 1162 ? -22.366 6.686 -13.349 1.00 63.53 1162 LYS A O 1
ATOM 8960 N N . LYS A 1 1163 ? -23.983 5.745 -12.094 1.00 66.31 1163 LYS A N 1
ATOM 8961 C CA . LYS A 1 1163 ? -24.187 4.570 -12.955 1.00 66.31 1163 LYS A CA 1
ATOM 8962 C C . LYS A 1 1163 ? -24.965 4.988 -14.207 1.00 66.31 1163 LYS A C 1
ATOM 8964 O O . LYS A 1 1163 ? -26.060 5.536 -14.115 1.00 66.31 1163 LYS A O 1
ATOM 8969 N N . VAL A 1 1164 ? -24.396 4.735 -15.379 1.00 67.88 1164 VAL A N 1
ATOM 8970 C CA . VAL A 1 1164 ? -24.960 5.079 -16.684 1.00 67.88 1164 VAL A CA 1
ATOM 8971 C C . VAL A 1 1164 ? -25.008 3.819 -17.530 1.00 67.88 1164 VAL A C 1
ATOM 8973 O O . VAL A 1 1164 ? -23.975 3.219 -17.824 1.00 67.88 1164 VAL A O 1
ATOM 8976 N N . ALA A 1 1165 ? -26.212 3.420 -17.926 1.00 65.69 1165 ALA A N 1
ATOM 8977 C CA . ALA A 1 1165 ? -26.414 2.268 -18.791 1.00 65.69 1165 ALA A CA 1
ATOM 8978 C C . ALA A 1 1165 ? -26.213 2.651 -20.263 1.00 65.69 1165 ALA A C 1
ATOM 8980 O O . ALA A 1 1165 ? -26.910 3.517 -20.791 1.00 65.69 1165 ALA A O 1
ATOM 8981 N N . VAL A 1 1166 ? -25.287 1.981 -20.938 1.00 63.72 1166 VAL A N 1
ATOM 8982 C CA . VAL A 1 1166 ? -25.120 2.014 -22.395 1.00 63.72 1166 VAL A CA 1
ATOM 8983 C C . VAL A 1 1166 ? -25.837 0.793 -22.961 1.00 63.72 1166 VAL A C 1
ATOM 8985 O O . VAL A 1 1166 ? -25.578 -0.320 -22.503 1.00 63.72 1166 VAL A O 1
ATOM 8988 N N . TYR A 1 1167 ? -26.749 0.989 -23.917 1.00 61.59 1167 TYR A N 1
ATOM 8989 C CA . TYR A 1 1167 ? -27.623 -0.070 -24.451 1.00 61.59 1167 TYR A CA 1
ATOM 8990 C C . TYR A 1 1167 ? -27.390 -0.419 -25.921 1.00 61.59 1167 TYR A C 1
ATOM 8992 O O . TYR A 1 1167 ? -26.828 0.413 -26.670 1.00 61.59 1167 TYR A O 1
#

Solvent-accessible surface area (backbone atoms only — not comparable to full-atom values): 62657 Å² total; per-residue (Å²): 144,83,74,76,74,65,66,70,68,63,78,80,73,72,88,68,82,66,52,39,53,77,30,40,72,71,58,36,49,53,55,51,25,60,77,51,73,74,45,77,64,45,82,74,51,63,45,84,79,59,76,79,52,66,79,65,49,56,82,83,57,74,83,40,35,46,28,39,33,28,34,56,45,93,54,37,4,32,39,34,25,33,15,31,30,58,40,36,54,67,63,30,37,28,70,44,43,69,92,46,82,92,64,40,38,69,63,61,55,44,18,54,53,44,48,35,50,52,46,55,49,33,62,61,69,58,35,53,53,40,77,29,56,67,74,67,56,59,88,86,77,67,93,70,67,69,31,68,72,71,68,76,63,28,45,42,35,46,84,51,34,12,74,62,33,37,49,31,84,98,52,94,48,56,13,31,40,18,42,57,21,40,28,50,39,54,53,53,57,66,36,46,58,32,32,68,62,33,33,63,38,61,39,56,68,50,81,57,68,22,44,40,80,71,70,52,50,53,65,41,74,47,53,63,85,60,47,65,45,58,85,59,95,84,57,53,68,75,38,36,50,36,43,5,50,47,26,30,49,42,22,42,49,44,64,44,40,29,21,93,70,29,47,76,63,68,62,38,44,34,54,30,31,47,57,38,42,44,27,41,44,43,66,49,62,48,81,97,57,54,65,72,58,50,49,50,56,55,48,55,33,39,73,67,74,28,54,25,40,33,35,20,25,30,96,91,71,46,72,52,34,27,27,40,32,24,34,39,52,83,50,71,27,35,27,36,43,60,41,43,54,48,35,78,26,26,37,32,46,76,42,83,88,46,7,61,47,43,16,55,41,80,31,30,33,35,35,78,42,42,56,74,54,66,34,59,47,35,44,66,56,79,90,69,90,47,42,21,62,33,80,37,81,42,37,31,40,41,21,22,48,16,66,56,72,46,60,31,42,32,36,31,74,30,74,79,65,68,77,73,85,53,67,92,66,43,60,34,74,45,67,81,60,71,40,55,45,77,47,56,72,46,78,46,77,38,58,40,62,41,90,52,64,42,55,33,33,34,39,33,22,40,74,83,47,49,76,40,24,70,48,78,46,60,20,37,68,71,93,64,62,41,42,75,74,49,54,43,68,57,39,21,63,42,65,46,78,39,88,93,41,72,20,37,34,18,40,27,79,47,43,35,36,38,40,33,36,34,25,68,35,78,55,68,44,65,36,38,50,35,36,37,33,28,37,14,95,70,66,52,79,52,73,45,82,64,42,68,52,68,50,80,48,72,21,51,49,71,29,75,30,78,46,79,41,78,50,49,58,37,100,76,37,80,62,53,67,81,38,39,33,36,37,31,67,49,52,59,29,50,38,97,88,51,76,50,67,44,76,74,62,73,76,79,32,61,30,37,29,28,31,34,78,62,61,60,45,82,75,50,77,57,96,38,31,42,30,35,31,35,44,30,46,72,66,61,48,49,58,58,57,68,32,82,94,40,72,76,45,26,28,36,36,34,61,55,39,41,36,52,55,64,80,86,82,71,96,54,78,38,37,36,39,34,31,40,54,86,54,73,74,77,59,73,30,38,32,25,39,38,97,88,71,49,37,39,20,67,33,37,55,40,49,69,63,37,47,51,64,76,97,62,67,31,36,24,49,29,33,37,39,48,43,78,40,56,53,77,42,76,44,52,32,20,41,44,31,41,23,45,54,52,72,54,45,51,37,30,38,71,76,52,78,39,84,89,59,22,32,47,86,32,45,42,85,40,67,54,46,50,44,17,34,44,32,41,34,31,31,79,53,64,44,80,45,73,40,42,20,70,69,24,60,38,32,77,86,49,54,52,81,49,66,93,38,48,42,42,32,46,38,65,46,57,38,56,79,41,23,24,39,75,49,91,51,101,74,38,30,40,36,78,47,62,60,63,42,79,41,44,7,39,25,43,41,35,49,42,81,87,63,89,74,61,30,39,58,69,70,79,98,81,75,66,73,69,60,43,59,55,35,46,49,55,48,52,55,53,46,57,59,68,76,42,91,62,94,79,52,72,63,66,52,50,55,50,49,52,44,52,51,52,52,52,50,59,52,69,77,57,80,61,99,69,70,70,68,59,53,59,54,53,56,54,54,54,55,54,55,55,58,52,64,73,72,75,66,84,94,68,90,58,74,40,85,42,33,88,64,46,61,64,37,42,27,70,85,69,54,61,65,67,49,50,64,75,44,76,63,39,67,39,50,36,84,40,76,96,61,28,59,37,79,56,88,65,60,23,29,40,37,36,72,68,75,97,71,94,72,72,45,38,40,32,33,73,38,70,81,42,74,58,22,26,28,33,42,37,29,27,33,21,21,51,63,92,40,45,37,32,40,35,37,67,97,42,68,28,52,34,50,20,24,95,94,26,54,42,30,43,34,76,34,48,32,70,76,36,76,26,48,95,81,9,51,45,43,35,36,42,28,44,61,88,43,42,38,38,39,30,50,43,39,34,30,39,41,45,73,56,96,58,77,92,66,86,74,79,75,68,74,62,75,62,98,77,61,68,52,38,62,33,47,34,77,26,21,38,41,36,37,26,84,54,77,43,78,44,43,35,21,38,80,88,65,49,77,74,48,73,47,79,34,66,41,69,43,67,51,71,82,43,54,43,31,62,29,29,46,75,85,40,82,36,56,19,83

Nearest PDB structures (foldseek):
  7ms2-assembly1_B  TM=5.559E-01  e=4.147E-02  Acetivibrio thermocellus AD2
  3frp-assembly1_G  TM=3.413E-01  e=3.554E-02  Naja kaouthia
  3hs0-assembly1_G  TM=2.393E-01  e=3.333E-03  Naja kaouthia
  8ayh-assembly1_B  TM=1.136E-01  e=4.659E-05  Naja kaouthia
  5hce-assembly1_A  TM=1.156E-01  e=6.937E-02  Homo sapiens

Mean predicted aligned error: 20.52 Å

pLDDT: mean 80.37, std 15.48, range [34.0, 98.56]